Protein AF-A0CF52-F1 (afdb_monomer)

Structure (mmCIF, N/CA/C/O backbone):
data_AF-A0CF52-F1
#
_entry.id   AF-A0CF52-F1
#
loop_
_atom_site.group_PDB
_atom_site.id
_atom_site.type_symbol
_atom_site.label_atom_id
_atom_site.label_alt_id
_atom_site.label_comp_id
_atom_site.label_asym_id
_atom_site.label_entity_id
_atom_site.label_seq_id
_atom_site.pdbx_PDB_ins_code
_atom_site.Cartn_x
_atom_site.Cartn_y
_atom_site.Cartn_z
_atom_site.occupancy
_atom_site.B_iso_or_equiv
_atom_site.auth_seq_id
_atom_site.auth_comp_id
_atom_site.auth_asym_id
_atom_site.auth_atom_id
_atom_site.pdbx_PDB_model_num
ATOM 1 N N . MET A 1 1 ? 0.836 -1.010 16.576 1.00 75.50 1 MET A N 1
ATOM 2 C CA . MET A 1 1 ? -0.350 -0.475 15.876 1.00 75.50 1 MET A CA 1
ATOM 3 C C . MET A 1 1 ? -0.500 -1.066 14.477 1.00 75.50 1 MET A C 1
ATOM 5 O O . MET A 1 1 ? -1.478 -1.740 14.241 1.00 75.50 1 MET A O 1
ATOM 9 N N . TYR A 1 2 ? 0.470 -0.953 13.570 1.00 90.12 2 TYR A N 1
ATOM 10 C CA . TYR A 1 2 ? 0.321 -1.443 12.185 1.00 90.12 2 TYR A CA 1
ATOM 11 C C . TYR A 1 2 ? 0.623 -2.937 11.973 1.00 90.12 2 TYR A C 1
ATOM 13 O O . TYR A 1 2 ? 1.379 -3.311 11.074 1.00 90.12 2 TYR A O 1
ATOM 21 N N . GLN A 1 3 ? 0.077 -3.799 12.833 1.00 91.44 3 GLN A N 1
ATOM 22 C CA . GLN A 1 3 ? 0.384 -5.228 12.813 1.00 91.44 3 GLN A CA 1
ATOM 23 C C . GLN A 1 3 ? -0.269 -5.922 11.612 1.00 91.44 3 GLN A C 1
ATOM 25 O O . GLN A 1 3 ? -1.460 -5.752 11.354 1.00 91.44 3 GLN A O 1
ATOM 30 N N . ILE A 1 4 ? 0.520 -6.737 10.910 1.00 95.25 4 ILE A N 1
ATOM 31 C CA . ILE A 1 4 ? 0.041 -7.621 9.847 1.00 95.25 4 ILE A CA 1
ATOM 32 C C . ILE A 1 4 ? -0.298 -8.981 10.453 1.00 95.25 4 ILE A C 1
ATOM 34 O O . ILE A 1 4 ? 0.519 -9.582 11.155 1.00 95.25 4 ILE A O 1
ATOM 38 N N . THR A 1 5 ? -1.503 -9.466 10.183 1.00 94.38 5 THR A N 1
ATOM 39 C CA . THR A 1 5 ? -2.038 -10.725 10.705 1.00 94.38 5 THR A CA 1
ATOM 40 C C . THR A 1 5 ? -2.790 -11.483 9.607 1.00 94.38 5 THR A C 1
ATOM 42 O O . THR A 1 5 ? -3.230 -10.876 8.629 1.00 94.38 5 THR A O 1
ATOM 45 N N . PRO A 1 6 ? -2.956 -12.813 9.717 1.00 94.38 6 PRO A N 1
ATOM 46 C CA . PRO A 1 6 ? -3.867 -13.541 8.854 1.00 94.38 6 PRO A CA 1
ATOM 47 C C . PRO A 1 6 ? -5.307 -13.066 9.035 1.00 94.38 6 PRO A C 1
ATOM 49 O O . PRO A 1 6 ? -5.754 -12.841 10.163 1.00 94.38 6 PRO A O 1
ATOM 52 N N . ILE A 1 7 ? -6.046 -12.982 7.930 1.00 94.50 7 ILE A N 1
ATOM 53 C CA . ILE A 1 7 ? -7.478 -12.665 7.957 1.00 94.50 7 ILE A CA 1
ATOM 54 C C . ILE A 1 7 ? -8.200 -13.781 8.717 1.00 94.50 7 ILE A C 1
ATOM 56 O O . ILE A 1 7 ? -8.044 -14.959 8.389 1.00 94.50 7 ILE A O 1
ATOM 60 N N . SER A 1 8 ? -8.990 -13.419 9.729 1.00 93.44 8 SER A N 1
ATOM 61 C CA . SER A 1 8 ? -9.718 -14.397 10.539 1.00 93.44 8 SER A CA 1
ATOM 62 C C . SER A 1 8 ? -10.805 -15.118 9.731 1.00 93.44 8 SER A C 1
ATOM 64 O O . SER A 1 8 ? -11.433 -14.537 8.842 1.00 93.44 8 SER A O 1
ATOM 66 N N . ASP A 1 9 ? -11.081 -16.378 10.076 1.00 92.50 9 ASP A N 1
ATOM 67 C CA . ASP A 1 9 ? -12.149 -17.162 9.436 1.00 92.50 9 ASP A CA 1
ATOM 68 C C . ASP A 1 9 ? -13.530 -16.516 9.635 1.00 92.50 9 ASP A C 1
ATOM 70 O O . ASP A 1 9 ? -14.398 -16.590 8.765 1.00 92.50 9 ASP A O 1
ATOM 74 N N . THR A 1 10 ? -13.725 -15.801 10.747 1.00 93.44 10 THR A N 1
ATOM 75 C CA . THR A 1 10 ? -14.929 -15.002 11.008 1.00 93.44 10 THR A CA 1
ATOM 76 C C . THR A 1 10 ? -15.097 -13.878 9.982 1.00 93.44 10 THR A C 1
ATOM 78 O O . THR A 1 10 ? -16.190 -13.682 9.456 1.00 93.44 10 THR A O 1
ATOM 81 N N . ILE A 1 11 ? -14.019 -13.164 9.641 1.00 93.56 11 ILE A N 1
ATOM 82 C CA . ILE A 1 11 ? -14.054 -12.118 8.609 1.00 93.56 11 ILE A CA 1
ATOM 83 C C . ILE A 1 11 ? -14.284 -12.745 7.226 1.00 93.56 11 ILE A C 1
ATOM 85 O O . ILE A 1 11 ? -15.132 -12.268 6.472 1.00 93.56 11 ILE A O 1
ATOM 89 N N . LYS A 1 12 ? -13.589 -13.844 6.895 1.00 94.81 12 LYS A N 1
ATOM 90 C CA . LYS A 1 12 ? -13.755 -14.539 5.604 1.00 94.81 12 LYS A CA 1
ATOM 91 C C . LYS A 1 12 ? -15.158 -15.117 5.407 1.00 94.81 12 LYS A C 1
ATOM 93 O O . LYS A 1 12 ? -15.696 -15.041 4.307 1.00 94.81 12 LYS A O 1
ATOM 98 N N . SER A 1 13 ? -15.756 -15.681 6.456 1.00 94.12 13 SER A N 1
ATOM 99 C CA . SER A 1 13 ? -17.121 -16.224 6.404 1.00 94.12 13 SER A CA 1
ATOM 100 C C . SER A 1 13 ? -18.172 -15.129 6.227 1.00 94.12 13 SER A C 1
ATOM 102 O O . SER A 1 13 ? -19.140 -15.332 5.497 1.00 94.12 13 SER A O 1
ATOM 104 N N . ARG A 1 14 ? -17.959 -13.949 6.824 1.00 94.75 14 ARG A N 1
ATOM 105 C CA . ARG A 1 14 ? -18.834 -12.784 6.641 1.00 94.75 14 ARG A CA 1
ATOM 106 C C . ARG A 1 14 ? -18.690 -12.139 5.260 1.00 94.75 14 ARG A C 1
ATOM 108 O O . ARG A 1 14 ? -19.673 -11.637 4.721 1.00 94.75 14 ARG A O 1
ATOM 115 N N . TYR A 1 15 ? -17.489 -12.171 4.683 1.00 94.50 15 TYR A N 1
ATOM 116 C CA . TYR A 1 15 ? -17.175 -11.541 3.399 1.00 94.50 15 TYR A CA 1
ATOM 117 C C . TYR A 1 15 ? -16.541 -12.554 2.427 1.00 94.50 15 TYR A C 1
ATOM 119 O O . TYR A 1 15 ? -15.317 -12.575 2.263 1.00 94.50 15 TYR A O 1
ATOM 127 N N . PRO A 1 16 ? -17.353 -13.382 1.737 1.00 92.88 16 PRO A N 1
ATOM 128 C CA . PRO A 1 16 ? -16.866 -14.465 0.875 1.00 92.88 16 PRO A CA 1
ATOM 129 C C . PRO A 1 16 ? -15.925 -14.023 -0.254 1.00 92.88 16 PRO A C 1
ATOM 131 O O . PRO A 1 16 ? -15.104 -14.813 -0.719 1.00 92.88 16 PRO A O 1
ATOM 134 N N . GLN A 1 17 ? -16.001 -12.760 -0.686 1.00 92.69 17 GLN A N 1
ATOM 135 C CA . GLN A 1 17 ? -15.075 -12.172 -1.659 1.00 92.69 17 GLN A CA 1
ATOM 136 C C . GLN A 1 17 ? -13.617 -12.123 -1.170 1.00 92.69 17 GLN A C 1
ATOM 138 O O . GLN A 1 17 ? -12.712 -11.937 -1.975 1.00 92.69 17 GLN A O 1
ATOM 143 N N . LEU A 1 18 ? -13.378 -12.307 0.133 1.00 94.50 18 LEU A N 1
ATOM 144 C CA . LEU A 1 18 ? -12.048 -12.308 0.742 1.00 94.50 18 LEU A CA 1
ATOM 145 C C . LEU A 1 18 ? -11.410 -13.701 0.827 1.00 94.50 18 LEU A C 1
ATOM 147 O O . LEU A 1 18 ? -10.336 -13.844 1.410 1.00 94.50 18 LEU A O 1
ATOM 151 N N . LYS A 1 19 ? -12.057 -14.740 0.281 1.00 92.62 19 LYS A N 1
ATOM 152 C CA . LYS A 1 19 ? -11.589 -16.133 0.384 1.00 92.62 19 LYS A CA 1
ATOM 153 C C . LYS A 1 19 ? -10.140 -16.321 -0.095 1.00 92.62 19 LYS A C 1
ATOM 155 O O . LYS A 1 19 ? -9.387 -17.041 0.559 1.00 92.62 19 LYS A O 1
ATOM 160 N N . ASP A 1 20 ? -9.764 -15.612 -1.161 1.00 91.94 20 ASP A N 1
ATOM 161 C CA . ASP A 1 20 ? -8.467 -15.716 -1.844 1.00 91.94 20 ASP A CA 1
ATOM 162 C C . ASP A 1 20 ? -7.401 -14.787 -1.228 1.00 91.94 20 ASP A C 1
ATOM 164 O O . ASP A 1 20 ? -6.281 -14.704 -1.718 1.00 91.94 20 ASP A O 1
ATOM 168 N N . TYR A 1 21 ? -7.735 -14.070 -0.150 1.00 94.19 21 TYR A N 1
ATOM 169 C CA . TYR A 1 21 ? -6.806 -13.193 0.558 1.00 94.19 21 TYR A CA 1
ATOM 170 C C . TYR A 1 21 ? -6.332 -13.853 1.850 1.00 94.19 21 TYR A C 1
ATOM 172 O O . TYR A 1 21 ? -7.088 -14.548 2.534 1.00 94.19 21 TYR A O 1
ATOM 180 N N . TYR A 1 22 ? -5.075 -13.616 2.219 1.00 93.75 22 TYR A N 1
ATOM 181 C CA . TYR A 1 22 ? -4.451 -14.290 3.361 1.00 93.75 22 TYR A CA 1
ATOM 182 C C . TYR A 1 22 ? -4.149 -13.353 4.519 1.00 93.75 22 TYR A C 1
ATOM 184 O O . TYR A 1 22 ? -4.324 -13.753 5.668 1.00 93.75 22 TYR A O 1
ATOM 192 N N . LEU A 1 23 ? -3.736 -12.118 4.234 1.00 95.62 23 LEU A N 1
ATOM 193 C CA . LEU A 1 23 ? -3.234 -11.179 5.231 1.00 95.62 23 LEU A CA 1
ATOM 194 C C . LEU A 1 23 ? -4.063 -9.894 5.265 1.00 95.62 23 LEU A C 1
ATOM 196 O O . LEU A 1 23 ? -4.534 -9.400 4.240 1.00 95.62 23 LEU A O 1
ATOM 200 N N . CYS A 1 24 ? -4.186 -9.327 6.457 1.00 97.12 24 CYS A N 1
ATOM 201 C CA . CYS A 1 24 ? -4.661 -7.973 6.681 1.00 97.12 24 CYS A CA 1
ATOM 202 C C . CYS A 1 24 ? -3.685 -7.199 7.567 1.00 97.12 24 CYS A C 1
ATOM 204 O O . CYS A 1 24 ? -2.940 -7.787 8.348 1.00 97.12 24 CYS A O 1
ATOM 206 N N . GLN A 1 25 ? -3.706 -5.875 7.463 1.00 97.12 25 GLN A N 1
ATOM 207 C CA . GLN A 1 25 ? -3.003 -4.970 8.364 1.00 97.12 25 GLN A CA 1
ATOM 208 C C . GLN A 1 25 ? -4.020 -4.178 9.180 1.00 97.12 25 GLN A C 1
ATOM 210 O O . GLN A 1 25 ? -4.919 -3.573 8.601 1.00 97.12 25 GLN A O 1
ATOM 215 N N . PHE A 1 26 ? -3.873 -4.160 10.503 1.00 96.31 26 PHE A N 1
ATOM 216 C CA . PHE A 1 26 ? -4.661 -3.279 11.368 1.00 96.31 26 PHE A CA 1
ATOM 217 C C . PHE A 1 26 ? -4.203 -1.823 11.203 1.00 96.31 26 PHE A C 1
ATOM 219 O O . PHE A 1 26 ? -3.001 -1.548 11.229 1.00 96.31 26 PHE A O 1
ATOM 226 N N . LEU A 1 27 ? -5.152 -0.902 11.015 1.00 96.19 27 LEU A N 1
ATOM 227 C CA . LEU A 1 27 ? -4.907 0.512 10.714 1.00 96.19 27 LEU A CA 1
ATOM 228 C C . LEU A 1 27 ? -5.593 1.481 11.696 1.00 96.19 27 LEU A C 1
ATOM 230 O O . LEU A 1 27 ? -5.672 2.673 11.406 1.00 96.19 27 LEU A O 1
ATOM 234 N N . GLY A 1 28 ? -6.065 1.004 12.852 1.00 94.56 28 GLY A N 1
ATOM 235 C CA . GLY A 1 28 ? -6.714 1.833 13.878 1.00 94.56 28 GLY A CA 1
ATOM 236 C C . GLY A 1 28 ? -8.146 2.255 13.539 1.00 94.56 28 GLY A C 1
ATOM 237 O O . GLY A 1 28 ? -8.777 1.693 12.650 1.00 94.56 28 GLY A O 1
ATOM 238 N N . GLU A 1 29 ? -8.657 3.251 14.261 1.00 94.62 29 GLU A N 1
ATOM 239 C CA . GLU A 1 29 ? -10.071 3.674 14.215 1.00 94.62 29 GLU A CA 1
ATOM 240 C C . GLU A 1 29 ? -10.334 4.851 13.255 1.00 94.62 29 GLU A C 1
ATOM 242 O O . GLU A 1 29 ? -11.464 5.107 12.840 1.00 94.62 29 GLU A O 1
ATOM 247 N N . ASN A 1 30 ? -9.295 5.593 12.858 1.00 95.12 30 ASN A N 1
ATOM 248 C CA . ASN A 1 30 ? -9.452 6.749 11.976 1.00 95.12 30 ASN A CA 1
ATOM 249 C C . ASN A 1 30 ? -9.528 6.319 10.501 1.00 95.12 30 ASN A C 1
ATOM 251 O O . ASN A 1 30 ? -8.543 5.858 9.920 1.00 95.12 30 ASN A O 1
ATOM 255 N N . GLN A 1 31 ? -10.684 6.542 9.867 1.00 94.81 31 GLN A N 1
ATOM 256 C CA . GLN A 1 31 ? -10.924 6.183 8.466 1.00 94.81 31 GLN A CA 1
ATOM 257 C C . GLN A 1 31 ? -9.939 6.842 7.490 1.00 94.81 31 GLN A C 1
ATOM 259 O O . GLN A 1 31 ? -9.476 6.195 6.552 1.00 94.81 31 GLN A O 1
ATOM 264 N N . GLN A 1 32 ? -9.649 8.133 7.663 1.00 95.31 32 GLN A N 1
ATOM 265 C CA . GLN A 1 32 ? -8.793 8.877 6.738 1.00 95.31 32 GLN A CA 1
ATOM 266 C C . GLN A 1 32 ? -7.363 8.354 6.797 1.00 95.31 32 GLN A C 1
ATOM 268 O O . GLN A 1 32 ? -6.780 8.058 5.752 1.00 95.31 32 GLN A O 1
ATOM 273 N N . SER A 1 33 ? -6.854 8.152 8.011 1.00 95.94 33 SER A N 1
ATOM 274 C CA . SER A 1 33 ? -5.545 7.553 8.262 1.00 95.94 33 SER A CA 1
ATOM 275 C C . SER A 1 33 ? -5.467 6.123 7.743 1.00 95.94 33 SER A C 1
ATOM 277 O O . SER A 1 33 ? -4.497 5.760 7.082 1.00 95.94 33 SER A O 1
ATOM 279 N N . ALA A 1 34 ? -6.520 5.325 7.933 1.00 96.50 34 ALA A N 1
ATOM 280 C CA . ALA A 1 34 ? -6.584 3.984 7.371 1.00 96.50 34 ALA A CA 1
ATOM 281 C C . ALA A 1 34 ? -6.532 3.996 5.835 1.00 96.50 34 ALA A C 1
ATOM 283 O O . ALA A 1 34 ? -5.815 3.198 5.232 1.00 96.50 34 ALA A O 1
ATOM 284 N N . ILE A 1 35 ? -7.227 4.925 5.176 1.00 96.38 35 ILE A N 1
ATOM 285 C CA . ILE A 1 35 ? -7.182 5.050 3.714 1.00 96.38 35 ILE A CA 1
ATOM 286 C C . ILE A 1 35 ? -5.772 5.399 3.238 1.00 96.38 35 ILE A C 1
ATOM 288 O O . ILE A 1 35 ? -5.245 4.719 2.357 1.00 96.38 35 ILE A O 1
ATOM 292 N N . ILE A 1 36 ? -5.137 6.422 3.813 1.00 97.38 36 ILE A N 1
ATOM 293 C CA . ILE A 1 36 ? -3.798 6.830 3.372 1.00 97.38 36 ILE A CA 1
ATOM 294 C C . ILE A 1 36 ? -2.737 5.771 3.702 1.00 97.38 36 ILE A C 1
ATOM 296 O O . ILE A 1 36 ? -1.905 5.478 2.847 1.00 97.38 36 ILE A O 1
ATOM 300 N N . CYS A 1 37 ? -2.806 5.112 4.863 1.00 97.94 37 CYS A N 1
ATOM 301 C CA . CYS A 1 37 ? -1.925 3.990 5.192 1.00 97.94 37 CYS A CA 1
ATOM 302 C C . CYS A 1 37 ? -2.114 2.820 4.220 1.00 97.94 37 CYS A C 1
ATOM 304 O O . CYS A 1 37 ? -1.127 2.262 3.744 1.00 97.94 37 CYS A O 1
ATOM 306 N N . SER A 1 38 ? -3.358 2.491 3.855 1.00 97.69 38 SER A N 1
ATOM 307 C CA . SER A 1 38 ? -3.652 1.462 2.845 1.00 97.69 38 SER A CA 1
ATOM 308 C C . SER A 1 38 ? -3.050 1.817 1.486 1.00 97.69 38 SER A C 1
ATOM 310 O O . SER A 1 38 ? -2.444 0.969 0.832 1.00 97.69 38 SER A O 1
ATOM 312 N N . ILE A 1 39 ? -3.185 3.082 1.066 1.00 97.56 39 ILE A N 1
ATOM 313 C CA . ILE A 1 39 ? -2.590 3.599 -0.170 1.00 97.56 39 ILE A CA 1
ATOM 314 C C . ILE A 1 39 ? -1.069 3.463 -0.111 1.00 97.56 39 ILE A C 1
ATOM 316 O O . ILE A 1 39 ? -0.489 2.862 -1.008 1.00 97.56 39 ILE A O 1
ATOM 320 N N . LEU A 1 40 ? -0.415 3.961 0.939 1.00 97.62 40 LEU A N 1
ATOM 321 C CA . LEU A 1 40 ? 1.043 3.905 1.061 1.00 97.62 40 LEU A CA 1
ATOM 322 C C . LEU A 1 40 ? 1.555 2.463 1.099 1.00 97.62 40 LEU A C 1
ATOM 324 O O . LEU A 1 40 ? 2.494 2.143 0.371 1.00 97.62 40 LEU A O 1
ATOM 328 N N . HIS A 1 41 ? 0.897 1.571 1.846 1.00 97.38 41 HIS A N 1
ATOM 329 C CA . HIS A 1 41 ? 1.212 0.144 1.826 1.00 97.38 41 HIS A CA 1
ATOM 330 C C . HIS A 1 41 ? 1.112 -0.415 0.407 1.00 97.38 41 HIS A C 1
ATOM 332 O O . HIS A 1 41 ? 2.049 -1.050 -0.073 1.00 97.38 41 HIS A O 1
ATOM 338 N N . TYR A 1 42 ? -0.004 -0.164 -0.282 1.00 96.44 42 TYR A N 1
ATOM 339 C CA . TYR A 1 42 ? -0.226 -0.640 -1.642 1.00 96.44 42 TYR A CA 1
ATOM 340 C C . TYR A 1 42 ? 0.843 -0.126 -2.613 1.00 96.44 42 TYR A C 1
ATOM 342 O O . TYR A 1 42 ? 1.417 -0.909 -3.371 1.00 96.44 42 TYR A O 1
ATOM 350 N N . LEU A 1 43 ? 1.144 1.174 -2.575 1.00 95.38 43 LEU A N 1
ATOM 351 C CA . LEU A 1 43 ? 2.129 1.802 -3.452 1.00 95.38 43 LEU A CA 1
ATOM 352 C C . LEU A 1 43 ? 3.545 1.274 -3.195 1.00 95.38 43 LEU A C 1
ATOM 354 O O . LEU A 1 43 ? 4.279 1.049 -4.160 1.00 95.38 43 LEU A O 1
ATOM 358 N N . LEU A 1 44 ? 3.913 1.044 -1.929 1.00 94.88 44 LEU A N 1
ATOM 359 C CA . LEU A 1 44 ? 5.182 0.417 -1.561 1.00 94.88 44 LEU A CA 1
ATOM 360 C C . LEU A 1 44 ? 5.227 -1.024 -2.076 1.00 94.88 44 LEU A C 1
ATOM 362 O O . LEU A 1 44 ? 6.110 -1.345 -2.865 1.00 94.88 44 LEU A O 1
ATOM 366 N N . ASN A 1 45 ? 4.222 -1.841 -1.748 1.00 91.94 45 ASN A N 1
ATOM 367 C CA . ASN A 1 45 ? 4.116 -3.241 -2.171 1.00 91.94 45 ASN A CA 1
ATOM 368 C C . ASN A 1 45 ? 4.196 -3.409 -3.698 1.00 91.94 45 ASN A C 1
ATOM 370 O O . ASN A 1 45 ? 4.841 -4.323 -4.203 1.00 91.94 45 ASN A O 1
ATOM 374 N N . ARG A 1 46 ? 3.585 -2.491 -4.457 1.00 90.06 46 ARG A N 1
ATOM 375 C CA . ARG A 1 46 ? 3.591 -2.499 -5.930 1.00 90.06 46 ARG A CA 1
ATOM 376 C C . ARG A 1 46 ? 4.740 -1.716 -6.565 1.00 90.06 46 ARG A C 1
ATOM 378 O O . ARG A 1 46 ? 4.830 -1.685 -7.790 1.00 90.06 46 ARG A O 1
ATOM 385 N N . ARG A 1 47 ? 5.600 -1.075 -5.767 1.00 89.56 47 ARG A N 1
ATOM 386 C CA . ARG A 1 47 ? 6.706 -0.205 -6.214 1.00 89.56 47 ARG A CA 1
ATOM 387 C C . ARG A 1 47 ? 6.279 0.841 -7.245 1.00 89.56 47 ARG A C 1
ATOM 389 O O . ARG A 1 47 ? 6.985 1.098 -8.221 1.00 89.56 47 ARG A O 1
ATOM 396 N N . LEU A 1 48 ? 5.122 1.464 -7.035 1.00 89.88 48 LEU A N 1
ATOM 397 C CA . LEU A 1 48 ? 4.587 2.487 -7.935 1.00 89.88 48 LEU A CA 1
ATOM 398 C C . LEU A 1 48 ? 5.329 3.814 -7.724 1.00 89.88 48 LEU A C 1
ATOM 400 O O . LEU A 1 48 ? 4.790 4.763 -7.157 1.00 89.88 48 LEU A O 1
ATOM 404 N N . SER A 1 49 ? 6.584 3.866 -8.180 1.00 88.56 49 SER A N 1
ATOM 405 C CA . SER A 1 49 ? 7.543 4.952 -7.930 1.00 88.56 49 SER A CA 1
ATOM 406 C C . SER A 1 49 ? 6.987 6.330 -8.272 1.00 88.56 49 SER A C 1
ATOM 408 O O . SER A 1 49 ? 7.115 7.256 -7.481 1.00 88.56 49 SER A O 1
ATOM 410 N N . ARG A 1 50 ? 6.283 6.460 -9.403 1.00 92.50 50 ARG A N 1
ATOM 411 C CA . ARG A 1 50 ? 5.644 7.721 -9.803 1.00 92.50 50 ARG A CA 1
ATOM 412 C C . ARG A 1 50 ? 4.595 8.198 -8.797 1.00 92.50 50 ARG A C 1
ATOM 414 O O . ARG A 1 50 ? 4.515 9.392 -8.536 1.00 92.50 50 ARG A O 1
ATOM 421 N N . SER A 1 51 ? 3.787 7.286 -8.264 1.00 95.06 51 SER A N 1
ATOM 422 C CA . SER A 1 51 ? 2.748 7.625 -7.290 1.00 95.06 51 SER A CA 1
ATOM 423 C C . SER A 1 51 ? 3.347 7.910 -5.915 1.00 95.06 51 SER A C 1
ATOM 425 O O . SER A 1 51 ? 2.912 8.843 -5.249 1.00 95.06 51 SER A O 1
ATOM 427 N N . LEU A 1 52 ? 4.380 7.160 -5.517 1.00 95.38 52 LEU A N 1
ATOM 428 C CA . LEU A 1 52 ? 5.156 7.416 -4.297 1.00 95.38 52 LEU A CA 1
ATOM 429 C C . LEU A 1 52 ? 5.834 8.790 -4.331 1.00 95.38 52 LEU A C 1
ATOM 431 O O . LEU A 1 52 ? 5.876 9.475 -3.310 1.00 95.38 52 LEU A O 1
ATOM 435 N N . GLU A 1 53 ? 6.287 9.233 -5.506 1.00 95.69 53 GLU A N 1
ATOM 436 C CA . GLU A 1 53 ? 6.904 10.550 -5.676 1.00 95.69 53 GLU A CA 1
ATOM 437 C C . GLU A 1 53 ? 5.967 11.687 -5.279 1.00 95.69 53 GLU A C 1
ATOM 439 O O . GLU A 1 53 ? 6.410 12.673 -4.695 1.00 95.69 53 GLU A O 1
ATOM 444 N N . TYR A 1 54 ? 4.661 11.539 -5.530 1.00 96.44 54 TYR A N 1
ATOM 445 C CA . TYR A 1 54 ? 3.694 12.562 -5.146 1.00 96.44 54 TYR A CA 1
ATOM 446 C C . TYR A 1 54 ? 3.650 12.785 -3.636 1.00 96.44 54 TYR A C 1
ATOM 448 O O . TYR A 1 54 ? 3.395 13.916 -3.217 1.00 96.44 54 TYR A O 1
ATOM 456 N N . PHE A 1 55 ? 3.907 11.733 -2.851 1.00 96.19 55 PHE A N 1
ATOM 457 C CA . PHE A 1 55 ? 3.952 11.789 -1.394 1.00 96.19 55 PHE A CA 1
ATOM 458 C C . PHE A 1 55 ? 5.313 12.239 -0.870 1.00 96.19 55 PHE A C 1
ATOM 460 O O . PHE A 1 55 ? 5.369 12.975 0.110 1.00 96.19 55 PHE A O 1
ATOM 467 N N . ARG A 1 56 ? 6.404 11.828 -1.517 1.00 94.31 56 ARG A N 1
ATOM 468 C CA . ARG A 1 56 ? 7.761 12.190 -1.102 1.00 94.31 56 ARG A CA 1
ATOM 469 C C . ARG A 1 56 ? 8.103 13.649 -1.395 1.00 94.31 56 ARG A C 1
ATOM 471 O O . ARG A 1 56 ? 8.722 14.331 -0.584 1.00 94.31 56 ARG A O 1
ATOM 478 N N . SER A 1 57 ? 7.740 14.108 -2.584 1.00 92.56 57 SER A N 1
ATOM 479 C CA . SER A 1 57 ? 8.137 15.408 -3.119 1.00 92.56 57 SER A CA 1
ATOM 480 C C . SER A 1 57 ? 6.910 16.089 -3.718 1.00 92.56 57 SER A C 1
ATOM 482 O O . SER A 1 57 ? 6.761 16.166 -4.943 1.00 92.56 57 SER A O 1
ATOM 484 N N . PRO A 1 58 ? 5.974 16.546 -2.865 1.00 89.75 58 PRO A N 1
ATOM 485 C CA . PRO A 1 58 ? 4.749 17.168 -3.335 1.00 89.75 58 PRO A CA 1
ATOM 486 C C . PRO A 1 58 ? 5.055 18.457 -4.109 1.00 89.75 58 PRO A C 1
ATOM 488 O O . PRO A 1 58 ? 6.000 19.179 -3.800 1.00 89.75 58 PRO A O 1
ATOM 491 N N . LYS A 1 59 ? 4.214 18.792 -5.101 1.00 88.94 59 LYS A N 1
ATOM 492 C CA . LYS A 1 59 ? 4.357 20.035 -5.895 1.00 88.94 59 LYS A CA 1
ATOM 493 C C . LYS A 1 59 ? 4.441 21.299 -5.039 1.00 88.94 59 LYS A C 1
ATOM 495 O O . LYS A 1 59 ? 5.094 22.265 -5.419 1.00 88.94 59 LYS A O 1
ATOM 500 N N . ILE A 1 60 ? 3.705 21.299 -3.935 1.00 93.19 60 ILE A N 1
ATOM 501 C CA . ILE A 1 60 ? 3.755 22.320 -2.898 1.00 93.19 60 ILE A CA 1
ATOM 502 C C . ILE A 1 60 ? 4.230 21.594 -1.648 1.00 93.19 60 ILE A C 1
ATOM 504 O O . ILE A 1 60 ? 3.605 20.606 -1.254 1.00 93.19 60 ILE A O 1
ATOM 508 N N . ASN A 1 61 ? 5.322 22.079 -1.054 1.00 94.94 61 ASN A N 1
ATOM 509 C CA . ASN A 1 61 ? 5.862 21.524 0.183 1.00 94.94 61 ASN A CA 1
ATOM 510 C C . ASN A 1 61 ? 4.761 21.418 1.240 1.00 94.94 61 ASN A C 1
ATOM 512 O O . ASN A 1 61 ? 3.936 22.328 1.379 1.00 94.94 61 ASN A O 1
ATOM 516 N N . TYR A 1 62 ? 4.770 20.317 1.989 1.00 95.38 62 TYR A N 1
ATOM 517 C CA . TYR A 1 62 ? 3.866 20.154 3.118 1.00 95.38 62 TYR A CA 1
ATOM 518 C C . TYR A 1 62 ? 4.040 21.309 4.098 1.00 95.38 62 TYR A C 1
ATOM 520 O O . TYR A 1 62 ? 5.160 21.750 4.363 1.00 95.38 62 TYR A O 1
ATOM 528 N N . LYS A 1 63 ? 2.923 21.834 4.597 1.00 94.12 63 LYS A N 1
ATOM 529 C CA . LYS A 1 63 ? 2.920 22.978 5.511 1.00 94.12 63 LYS A CA 1
ATOM 530 C C . LYS A 1 63 ? 3.193 22.525 6.934 1.00 94.12 63 LYS A C 1
ATOM 532 O O . LYS A 1 63 ? 3.806 23.262 7.700 1.00 94.12 63 LYS A O 1
ATOM 537 N N . GLN A 1 64 ? 2.707 21.339 7.279 1.00 95.81 64 GLN A N 1
ATOM 538 C CA . GLN A 1 64 ? 2.792 20.790 8.620 1.00 95.81 64 GLN A CA 1
ATOM 539 C C . GLN A 1 64 ? 4.050 19.934 8.766 1.00 95.81 64 GLN A C 1
ATOM 541 O O . GLN A 1 64 ? 4.335 19.084 7.921 1.00 95.81 64 GLN A O 1
ATOM 546 N N . LEU A 1 65 ? 4.789 20.145 9.861 1.00 96.12 65 LEU A N 1
ATOM 547 C CA . LEU A 1 65 ? 6.037 19.429 10.151 1.00 96.12 65 LEU A CA 1
ATOM 548 C C . LEU A 1 65 ? 5.819 17.910 10.190 1.00 96.12 65 LEU A C 1
ATOM 550 O O . LEU A 1 65 ? 6.587 17.166 9.594 1.00 96.12 65 LEU A O 1
ATOM 554 N N . HIS A 1 66 ? 4.714 17.457 10.786 1.00 95.94 66 HIS A N 1
ATOM 555 C CA . HIS A 1 66 ? 4.375 16.035 10.860 1.00 95.94 66 HIS A CA 1
ATOM 556 C C . HIS A 1 66 ? 4.236 15.374 9.479 1.00 95.94 66 HIS A C 1
ATOM 558 O O . HIS A 1 66 ? 4.713 14.262 9.268 1.00 95.94 66 HIS A O 1
ATOM 564 N N . ALA A 1 67 ? 3.646 16.072 8.503 1.00 96.44 67 ALA A N 1
ATOM 565 C CA . ALA A 1 67 ? 3.554 15.573 7.133 1.00 96.44 67 ALA A CA 1
ATOM 566 C C . ALA A 1 67 ? 4.935 15.494 6.457 1.00 96.44 67 ALA A C 1
ATOM 568 O O . ALA A 1 67 ? 5.205 14.543 5.724 1.00 96.44 67 ALA A O 1
ATOM 569 N N . GLN A 1 68 ? 5.825 16.457 6.727 1.00 96.62 68 GLN A N 1
ATOM 570 C CA . GLN A 1 68 ? 7.211 16.423 6.243 1.00 96.62 68 GLN A CA 1
ATOM 571 C C . GLN A 1 68 ? 7.987 15.243 6.841 1.00 96.62 68 GLN A C 1
ATOM 573 O O . GLN A 1 68 ? 8.668 14.534 6.105 1.00 96.62 68 GLN A O 1
ATOM 578 N N . GLU A 1 69 ? 7.838 14.991 8.142 1.00 97.69 69 GLU A N 1
ATOM 579 C CA . GLU A 1 69 ? 8.505 13.884 8.834 1.00 97.69 69 GLU A CA 1
ATOM 580 C C . GLU A 1 69 ? 8.018 12.519 8.324 1.00 97.69 69 GLU A C 1
ATOM 582 O O . GLU A 1 69 ? 8.835 11.661 7.995 1.00 97.69 69 GLU A O 1
ATOM 587 N N . ILE A 1 70 ? 6.708 12.327 8.126 1.00 97.06 70 ILE A N 1
ATOM 588 C CA . ILE A 1 70 ? 6.193 11.072 7.547 1.00 97.06 70 ILE A CA 1
ATOM 589 C C . ILE A 1 70 ? 6.667 10.893 6.094 1.00 97.06 70 ILE A C 1
ATOM 591 O O . ILE A 1 70 ? 7.016 9.783 5.684 1.00 97.06 70 ILE A O 1
ATOM 595 N N . ALA A 1 71 ? 6.731 11.969 5.306 1.00 96.56 71 ALA A N 1
ATOM 596 C CA . ALA A 1 71 ? 7.281 11.916 3.952 1.00 96.56 71 ALA A CA 1
ATOM 597 C C . ALA A 1 71 ? 8.780 11.576 3.940 1.00 96.56 71 ALA A C 1
ATOM 599 O O . ALA A 1 71 ? 9.243 10.847 3.058 1.00 96.56 71 ALA A O 1
ATOM 600 N N . GLN A 1 72 ? 9.529 12.039 4.942 1.00 96.94 72 GLN A N 1
ATOM 601 C CA . GLN A 1 72 ? 10.918 11.648 5.149 1.00 96.94 72 GLN A CA 1
ATOM 602 C C . GLN A 1 72 ? 11.032 10.165 5.532 1.00 96.94 72 GLN A C 1
ATOM 604 O O . GLN A 1 72 ? 11.862 9.464 4.954 1.00 96.94 72 GLN A O 1
ATOM 609 N N . PHE A 1 73 ? 10.165 9.641 6.408 1.00 97.62 73 PHE A N 1
ATOM 610 C CA . PHE A 1 73 ? 10.140 8.203 6.707 1.00 97.62 73 PHE A CA 1
ATOM 611 C C . PHE A 1 73 ? 9.893 7.376 5.451 1.00 97.62 73 PHE A C 1
ATOM 613 O O . PHE A 1 73 ? 10.549 6.352 5.256 1.00 97.62 73 PHE A O 1
ATOM 620 N N . LEU A 1 74 ? 8.977 7.824 4.586 1.00 96.69 74 LEU A N 1
ATOM 621 C CA . LEU A 1 74 ? 8.718 7.182 3.302 1.00 96.69 74 LEU A CA 1
ATOM 622 C C . LEU A 1 74 ? 9.977 7.179 2.430 1.00 96.69 74 LEU A C 1
ATOM 624 O O . LEU A 1 74 ? 10.328 6.136 1.882 1.00 96.69 74 LEU A O 1
ATOM 628 N N . GLN A 1 75 ? 10.679 8.312 2.341 1.00 95.69 75 GLN A N 1
ATOM 629 C CA . GLN A 1 75 ? 11.913 8.417 1.567 1.00 95.69 75 GLN A CA 1
ATOM 630 C C . GLN A 1 75 ? 13.003 7.472 2.076 1.00 95.69 75 GLN A C 1
ATOM 632 O O . GLN A 1 75 ? 13.561 6.705 1.296 1.00 95.69 75 GLN A O 1
ATOM 637 N N . GLU A 1 76 ? 13.276 7.490 3.377 1.00 96.38 76 GLU A N 1
ATOM 638 C CA . GLU A 1 76 ? 14.280 6.618 3.989 1.00 96.38 76 GLU A CA 1
ATOM 639 C C . GLU A 1 76 ? 13.917 5.140 3.808 1.00 96.38 76 GLU A C 1
ATOM 641 O O . GLU A 1 76 ? 14.773 4.311 3.513 1.00 96.38 76 GLU A O 1
ATOM 646 N N . SER A 1 77 ? 12.630 4.801 3.927 1.00 96.31 77 SER A N 1
ATOM 647 C CA . SER A 1 77 ? 12.162 3.420 3.790 1.00 96.31 77 SER A CA 1
ATOM 648 C C . SER A 1 77 ? 12.387 2.872 2.381 1.00 96.31 77 SER A C 1
ATOM 650 O O . SER A 1 77 ? 12.716 1.697 2.237 1.00 96.31 77 SER A O 1
ATOM 652 N N . LEU A 1 78 ? 12.260 3.700 1.336 1.00 93.44 78 LEU A N 1
ATOM 653 C CA . LEU A 1 78 ? 12.483 3.290 -0.059 1.00 93.44 78 LEU A CA 1
ATOM 654 C C . LEU A 1 78 ? 13.929 2.861 -0.353 1.00 93.44 78 LEU A C 1
ATOM 656 O O . LEU A 1 78 ? 14.173 2.177 -1.353 1.00 93.44 78 LEU A O 1
ATOM 660 N N . GLU A 1 79 ? 14.874 3.255 0.497 1.00 92.69 79 GLU A N 1
ATOM 661 C CA . GLU A 1 79 ? 16.284 2.872 0.401 1.00 92.69 79 GLU A CA 1
ATOM 662 C C . GLU A 1 79 ? 16.590 1.559 1.138 1.00 92.69 79 GLU A C 1
ATOM 664 O O . GLU A 1 79 ? 17.616 0.929 0.876 1.00 92.69 79 GLU A O 1
ATOM 669 N N . MET A 1 80 ? 15.674 1.102 1.997 1.00 94.50 80 MET A N 1
ATOM 670 C CA . MET A 1 80 ? 15.810 -0.124 2.779 1.00 94.50 80 MET A CA 1
ATOM 671 C C . MET A 1 80 ? 15.406 -1.370 1.982 1.00 94.50 80 MET A C 1
ATOM 673 O O . MET A 1 80 ? 14.666 -1.310 0.998 1.00 94.50 80 MET A O 1
ATOM 677 N N . GLU A 1 81 ? 15.863 -2.539 2.440 1.00 90.38 81 GLU A N 1
ATOM 678 C CA . GLU A 1 81 ? 15.514 -3.819 1.809 1.00 90.38 81 GLU A CA 1
ATOM 679 C C . GLU A 1 81 ? 14.019 -4.136 1.918 1.00 90.38 81 GLU A C 1
ATOM 681 O O . GLU A 1 81 ? 13.419 -4.599 0.948 1.00 90.38 81 GLU A O 1
ATOM 686 N N . ASN A 1 82 ? 13.418 -3.833 3.074 1.00 94.38 82 ASN A N 1
ATOM 687 C CA . ASN A 1 82 ? 11.988 -3.972 3.333 1.00 94.38 82 ASN A CA 1
ATOM 688 C C . ASN A 1 82 ? 11.358 -2.608 3.685 1.00 94.38 82 ASN A C 1
ATOM 690 O O . ASN A 1 82 ? 11.236 -2.271 4.867 1.00 94.38 82 ASN A O 1
ATOM 694 N N . PRO A 1 83 ? 10.944 -1.806 2.688 1.00 94.38 83 PRO A N 1
ATOM 695 C CA . PRO A 1 83 ? 10.356 -0.495 2.944 1.00 94.38 83 PRO A CA 1
ATOM 696 C C . PRO A 1 83 ? 9.051 -0.561 3.711 1.00 94.38 83 PRO A C 1
ATOM 698 O O . PRO A 1 83 ? 8.754 0.370 4.442 1.00 94.38 83 PRO A O 1
ATOM 701 N N . ILE A 1 84 ? 8.239 -1.603 3.509 1.00 96.00 84 ILE A N 1
ATOM 702 C CA . ILE A 1 84 ? 6.920 -1.683 4.146 1.00 96.00 84 ILE A CA 1
ATOM 703 C C . ILE A 1 84 ? 7.115 -1.822 5.648 1.00 96.00 84 ILE A C 1
ATOM 705 O O . ILE A 1 84 ? 6.575 -1.027 6.413 1.00 96.00 84 ILE A O 1
ATOM 709 N N . GLN A 1 85 ? 7.936 -2.788 6.060 1.00 95.88 85 GLN A N 1
ATOM 710 C CA . GLN A 1 85 ? 8.264 -2.975 7.465 1.00 95.88 85 GLN A CA 1
ATOM 711 C C . GLN A 1 85 ? 8.912 -1.718 8.054 1.00 95.88 85 GLN A C 1
ATOM 713 O O . GLN A 1 85 ? 8.423 -1.210 9.058 1.00 95.88 85 GLN A O 1
ATOM 718 N N . ASN A 1 86 ? 9.943 -1.168 7.399 1.00 97.06 86 ASN A N 1
ATOM 719 C CA . ASN A 1 86 ? 10.649 0.003 7.921 1.00 97.06 86 ASN A CA 1
ATOM 720 C C . ASN A 1 86 ? 9.731 1.226 8.067 1.00 97.06 86 ASN A C 1
ATOM 722 O O . ASN A 1 86 ? 9.759 1.898 9.099 1.00 97.06 86 ASN A O 1
ATOM 726 N N . PHE A 1 87 ? 8.888 1.480 7.063 1.00 97.69 87 PHE A N 1
ATOM 727 C CA . PHE A 1 87 ? 7.953 2.597 7.069 1.00 97.69 87 PHE A CA 1
ATOM 728 C C . PHE A 1 87 ? 6.953 2.467 8.214 1.00 97.69 87 PHE A C 1
ATOM 730 O O . PHE A 1 87 ? 6.799 3.397 9.003 1.00 97.69 87 PHE A O 1
ATOM 737 N N . PHE A 1 88 ? 6.301 1.309 8.343 1.00 97.25 88 PHE A N 1
ATOM 738 C CA . PHE A 1 88 ? 5.270 1.114 9.361 1.00 97.25 88 PHE A CA 1
ATOM 739 C C . PHE A 1 88 ? 5.831 0.953 10.780 1.00 97.25 88 PHE A C 1
ATOM 741 O O . PHE A 1 88 ? 5.136 1.309 11.729 1.00 97.25 88 PHE A O 1
ATOM 748 N N . GLU A 1 89 ? 7.073 0.497 10.958 1.00 96.06 89 GLU A N 1
ATOM 749 C CA . GLU A 1 89 ? 7.758 0.514 12.260 1.00 96.06 89 GLU A CA 1
ATOM 750 C C . GLU A 1 89 ? 8.027 1.952 12.722 1.00 96.06 89 GLU A C 1
ATOM 752 O O . GLU A 1 89 ? 7.626 2.331 13.831 1.00 96.06 89 GLU A O 1
ATOM 757 N N . LYS A 1 90 ? 8.609 2.786 11.848 1.00 97.31 90 LYS A N 1
ATOM 758 C CA . LYS A 1 90 ? 8.822 4.217 12.120 1.00 97.31 90 LYS A CA 1
ATOM 759 C C . LYS A 1 90 ? 7.500 4.931 12.381 1.00 97.31 90 LYS A C 1
ATOM 761 O O . LYS A 1 90 ? 7.353 5.592 13.409 1.00 97.31 90 LYS A O 1
ATOM 766 N N . LEU A 1 91 ? 6.512 4.721 11.509 1.00 97.00 91 LEU A N 1
ATOM 767 C CA . LEU A 1 91 ? 5.189 5.323 11.647 1.00 97.00 91 LEU A CA 1
ATOM 768 C C . LEU A 1 91 ? 4.495 4.877 12.937 1.00 97.00 91 LEU A C 1
ATOM 770 O O . LEU A 1 91 ? 3.895 5.706 13.603 1.00 97.00 91 LEU A O 1
ATOM 774 N N . SER A 1 92 ? 4.610 3.607 13.342 1.00 95.56 92 SER A N 1
ATOM 775 C CA . SER A 1 92 ? 3.997 3.120 14.589 1.00 95.56 92 SER A CA 1
ATOM 776 C C . SER A 1 92 ? 4.583 3.752 15.849 1.00 95.56 92 SER A C 1
ATOM 778 O O . SER A 1 92 ? 3.878 3.899 16.843 1.00 95.56 92 SER A O 1
ATOM 780 N N . THR A 1 93 ? 5.867 4.113 15.808 1.00 95.88 93 THR A N 1
ATOM 781 C CA . THR A 1 93 ? 6.550 4.769 16.927 1.00 95.88 93 THR A CA 1
ATOM 782 C C . THR A 1 93 ? 6.156 6.241 17.000 1.00 95.88 93 THR A C 1
ATOM 784 O O . THR A 1 93 ? 5.996 6.791 18.087 1.00 95.88 93 THR A O 1
ATOM 787 N N . TYR A 1 94 ? 5.987 6.858 15.832 1.00 96.69 94 TYR A N 1
ATOM 788 C CA . TYR A 1 94 ? 5.742 8.282 15.674 1.00 96.69 94 TYR A CA 1
ATOM 789 C C . TYR A 1 94 ? 4.264 8.685 15.805 1.00 96.69 94 TYR A C 1
ATOM 791 O O . TYR A 1 94 ? 3.948 9.675 16.458 1.00 96.69 94 TYR A O 1
ATOM 799 N N . ASP A 1 95 ? 3.353 7.917 15.208 1.00 94.69 95 ASP A N 1
ATOM 800 C CA . ASP A 1 95 ? 1.921 8.212 15.119 1.00 94.69 95 ASP A CA 1
ATOM 801 C C . ASP A 1 95 ? 1.091 7.116 15.799 1.00 94.69 95 ASP A C 1
ATOM 803 O O . ASP A 1 95 ? 0.399 6.330 15.155 1.00 94.69 95 ASP A O 1
ATOM 807 N N . GLN A 1 96 ? 1.179 7.053 17.129 1.00 89.50 96 GLN A N 1
ATOM 808 C CA . GLN A 1 96 ? 0.542 6.005 17.942 1.00 89.50 96 GLN A CA 1
ATOM 809 C C . GLN A 1 96 ? -0.994 6.027 17.922 1.00 89.50 96 GLN A C 1
ATOM 811 O O . GLN A 1 96 ? -1.606 5.043 18.323 1.00 89.50 96 GLN A O 1
ATOM 816 N N . ASN A 1 97 ? -1.607 7.132 17.482 1.00 88.31 97 ASN A N 1
ATOM 817 C CA . ASN A 1 97 ? -3.062 7.332 17.461 1.00 88.31 97 ASN A CA 1
ATOM 818 C C . ASN A 1 97 ? -3.605 7.599 16.049 1.00 88.31 97 ASN A C 1
ATOM 820 O O . ASN A 1 97 ? -4.767 7.972 15.900 1.00 88.31 97 ASN A O 1
ATOM 824 N N . ASN A 1 98 ? -2.781 7.436 15.010 1.00 89.31 98 ASN A N 1
ATOM 825 C CA . ASN A 1 98 ? -3.150 7.692 13.616 1.00 89.31 98 ASN A CA 1
ATOM 826 C C . ASN A 1 98 ? -3.690 9.110 13.366 1.00 89.31 98 ASN A C 1
ATOM 828 O O . ASN A 1 98 ? -4.569 9.295 12.527 1.00 89.31 98 ASN A O 1
ATOM 832 N N . LEU A 1 99 ? -3.201 10.116 14.091 1.00 92.62 99 LEU A N 1
ATOM 833 C CA . LEU A 1 99 ? -3.605 11.517 13.918 1.00 92.62 99 LEU A CA 1
ATOM 834 C C . LEU A 1 99 ? -2.664 12.248 12.954 1.00 92.62 99 LEU A C 1
ATOM 836 O O . LEU A 1 99 ? -3.096 13.083 12.161 1.00 92.62 99 LEU A O 1
ATOM 840 N N . MET A 1 100 ? -1.373 11.916 12.981 1.00 95.38 100 MET A N 1
ATOM 841 C CA . MET A 1 100 ? -0.362 12.588 12.158 1.00 95.38 100 MET A CA 1
ATOM 842 C C . MET A 1 100 ? -0.430 12.149 10.695 1.00 95.38 100 MET A C 1
ATOM 844 O O . MET A 1 100 ? -0.164 12.931 9.782 1.00 95.38 100 MET A O 1
ATOM 848 N N . THR A 1 101 ? -0.851 10.916 10.441 1.00 94.69 101 THR A N 1
ATOM 849 C CA . THR A 1 101 ? -1.051 10.427 9.077 1.00 94.69 101 THR A CA 1
ATOM 850 C C . THR A 1 101 ? -2.267 11.089 8.412 1.00 94.69 101 THR A C 1
ATOM 852 O O . THR A 1 101 ? -2.254 11.335 7.204 1.00 94.69 101 THR A O 1
ATOM 855 N N . GLU A 1 102 ? -3.288 11.479 9.183 1.00 95.06 102 GLU A N 1
ATOM 856 C CA . GLU A 1 102 ? -4.399 12.294 8.672 1.00 95.06 102 GLU A CA 1
ATOM 857 C C . GLU A 1 102 ? -3.895 13.659 8.180 1.00 95.06 102 GLU A C 1
ATOM 859 O O . GLU A 1 102 ? -4.268 14.116 7.098 1.00 95.06 102 GLU A O 1
ATOM 864 N N . VAL A 1 103 ? -2.985 14.280 8.934 1.00 94.81 103 VAL A N 1
ATOM 865 C CA . VAL A 1 103 ? -2.336 15.544 8.560 1.00 94.81 103 VAL A CA 1
ATOM 866 C C . VAL A 1 103 ? -1.581 15.417 7.233 1.00 94.81 103 VAL A C 1
ATOM 868 O O . VAL A 1 103 ? -1.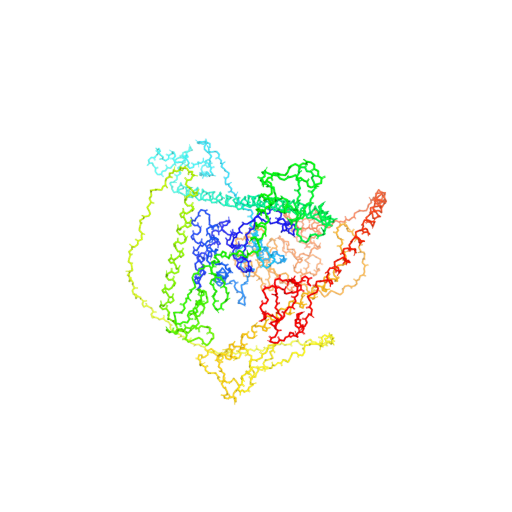712 16.291 6.373 1.00 94.81 103 VAL A O 1
ATOM 871 N N . LEU A 1 104 ? -0.849 14.314 7.023 1.00 96.00 104 LEU A N 1
ATOM 872 C CA . LEU A 1 104 ? -0.212 14.030 5.732 1.00 96.00 104 LEU A CA 1
ATOM 873 C C . LEU A 1 104 ? -1.243 13.996 4.598 1.00 96.00 104 LEU A C 1
ATOM 875 O O . LEU A 1 104 ? -1.017 14.601 3.549 1.00 96.00 104 LEU A O 1
ATOM 879 N N . LEU A 1 105 ? -2.376 13.317 4.798 1.00 96.88 105 LEU A N 1
ATOM 880 C CA . LEU A 1 105 ? -3.427 13.241 3.786 1.00 96.88 105 LEU A CA 1
ATOM 881 C C . LEU A 1 105 ? -4.029 14.621 3.479 1.00 96.88 105 LEU A C 1
ATOM 883 O O . LEU A 1 105 ? -4.212 14.960 2.309 1.00 96.88 105 LEU A O 1
ATOM 887 N N . GLN A 1 106 ? -4.320 15.421 4.505 1.00 96.00 106 GLN A N 1
ATOM 888 C CA . GLN A 1 106 ? -4.870 16.769 4.345 1.00 96.00 106 GLN A CA 1
ATOM 889 C C . GLN A 1 106 ? -3.924 17.671 3.545 1.00 96.00 106 GLN A C 1
ATOM 891 O O . GLN A 1 106 ? -4.342 18.279 2.553 1.00 96.00 106 GLN A O 1
ATOM 896 N N . ASP A 1 107 ? -2.649 17.722 3.933 1.00 95.88 107 ASP A N 1
ATOM 897 C CA . ASP A 1 107 ? -1.642 18.535 3.254 1.00 95.88 107 ASP A CA 1
ATOM 898 C C . ASP A 1 107 ? -1.391 18.030 1.819 1.00 95.88 107 ASP A C 1
ATOM 900 O O . ASP A 1 107 ? -1.320 18.832 0.885 1.00 95.88 107 ASP A O 1
ATOM 904 N N . PHE A 1 108 ? -1.350 16.710 1.603 1.00 97.06 108 PHE A N 1
ATOM 905 C CA . PHE A 1 108 ? -1.262 16.110 0.269 1.00 97.06 108 PHE A CA 1
ATOM 906 C C . PHE A 1 108 ? -2.441 16.519 -0.618 1.00 97.06 108 PHE A C 1
ATOM 908 O O . PHE A 1 108 ? -2.255 17.033 -1.726 1.00 97.06 108 PHE A O 1
ATOM 915 N N . CYS A 1 109 ? -3.671 16.347 -0.133 1.00 96.94 109 CYS A N 1
ATOM 916 C CA . CYS A 1 109 ? -4.864 16.720 -0.881 1.00 96.94 109 CYS A CA 1
ATOM 917 C C . CYS A 1 109 ? -4.914 18.226 -1.160 1.00 96.94 109 CYS A C 1
ATOM 919 O O . CYS A 1 109 ? -5.357 18.625 -2.239 1.00 96.94 109 CYS A O 1
ATOM 921 N N . PHE A 1 110 ? -4.421 19.065 -0.247 1.00 95.69 110 PHE A N 1
ATOM 922 C CA . PHE A 1 110 ? -4.279 20.499 -0.485 1.00 95.69 110 PHE A CA 1
ATOM 923 C C . PHE A 1 110 ? -3.292 20.786 -1.628 1.00 95.69 110 PHE A C 1
ATOM 925 O O . PHE A 1 110 ? -3.641 21.503 -2.571 1.00 95.69 110 PHE A O 1
ATOM 932 N N . SER A 1 111 ? -2.098 20.183 -1.598 1.00 95.12 111 SER A N 1
ATOM 933 C CA . SER A 1 111 ? -1.041 20.391 -2.600 1.00 95.12 111 SER A CA 1
ATOM 934 C C . SER A 1 111 ? -1.450 19.992 -4.023 1.00 95.12 111 SER A C 1
ATOM 936 O O . SER A 1 111 ? -0.956 20.573 -4.993 1.00 95.12 111 SER A O 1
ATOM 938 N N . TYR A 1 112 ? -2.379 19.043 -4.160 1.00 95.69 112 TYR A N 1
ATOM 939 C CA . TYR A 1 112 ? -2.885 18.561 -5.450 1.00 95.69 112 TYR A CA 1
ATOM 940 C C . TYR A 1 112 ? -4.321 19.000 -5.776 1.00 95.69 112 TYR A C 1
ATOM 942 O O . TYR A 1 112 ? -4.885 18.525 -6.759 1.00 95.69 112 TYR A O 1
ATOM 950 N N . GLN A 1 113 ? -4.902 19.934 -5.010 1.00 96.00 113 GLN A N 1
ATOM 951 C CA . GLN A 1 113 ? -6.262 20.461 -5.226 1.00 96.00 113 GLN A CA 1
ATOM 952 C C . GLN A 1 113 ? -7.361 19.377 -5.199 1.00 96.00 113 GLN A C 1
ATOM 954 O O . GLN A 1 113 ? -8.350 19.446 -5.925 1.00 96.00 113 GLN A O 1
ATOM 959 N N . LEU A 1 114 ? -7.207 18.380 -4.326 1.00 96.25 114 LEU A N 1
ATOM 960 C CA . LEU A 1 114 ? -8.140 17.260 -4.131 1.00 96.25 114 LEU A CA 1
ATOM 961 C C . LEU A 1 114 ? -9.169 17.529 -3.012 1.00 96.25 114 LEU A C 1
ATOM 963 O O . LEU A 1 114 ? -9.855 16.619 -2.544 1.00 96.25 114 LEU A O 1
ATOM 967 N N . ILE A 1 115 ? -9.275 18.784 -2.569 1.00 95.31 115 ILE A N 1
ATOM 968 C CA . ILE A 1 115 ? -10.216 19.243 -1.544 1.00 95.31 115 ILE A CA 1
ATOM 969 C C . ILE A 1 115 ? -11.421 19.889 -2.231 1.00 95.31 115 ILE A C 1
ATOM 971 O O . ILE A 1 115 ? -11.270 20.794 -3.051 1.00 95.31 115 ILE A O 1
ATOM 975 N N . TYR A 1 116 ? -12.628 19.464 -1.864 1.00 94.00 116 TYR A N 1
ATOM 976 C CA . TYR A 1 116 ? -13.881 20.033 -2.351 1.00 94.00 116 TYR A CA 1
ATOM 977 C C . TYR A 1 116 ? -14.715 20.538 -1.174 1.00 94.00 116 TYR A C 1
ATOM 979 O O . TYR A 1 116 ? -14.948 19.812 -0.214 1.00 94.00 116 TYR A O 1
ATOM 987 N N . LYS A 1 117 ? -15.152 21.805 -1.231 1.00 93.25 117 LYS A N 1
ATOM 988 C CA . LYS A 1 117 ? -15.917 22.468 -0.150 1.00 93.25 117 LYS A CA 1
ATOM 989 C C . LYS A 1 117 ? -15.254 22.356 1.237 1.00 93.25 117 LYS A C 1
ATOM 991 O O . LYS A 1 117 ? -15.935 22.225 2.247 1.00 93.25 117 LYS A O 1
ATOM 996 N N . GLY A 1 118 ? -13.922 22.416 1.277 1.00 92.06 118 GLY A N 1
ATOM 997 C CA . GLY A 1 118 ? -13.147 22.324 2.519 1.00 92.06 118 GLY A CA 1
ATOM 998 C C . GLY A 1 118 ? -13.003 20.910 3.090 1.00 92.06 118 GLY A C 1
ATOM 999 O O . GLY A 1 118 ? -12.453 20.769 4.173 1.00 92.06 118 GLY A O 1
ATOM 1000 N N . GLN A 1 119 ? -13.461 19.874 2.381 1.00 94.62 119 GLN A N 1
ATOM 1001 C CA . GLN A 1 119 ? -13.321 18.473 2.783 1.00 94.62 119 GLN A CA 1
ATOM 1002 C C . GLN A 1 119 ? -12.492 17.689 1.762 1.00 94.62 119 GLN A C 1
ATOM 1004 O O . GLN A 1 119 ? -12.516 17.986 0.564 1.00 94.62 119 GLN A O 1
ATOM 1009 N N . ILE A 1 120 ? -11.759 16.676 2.227 1.00 94.69 120 ILE A N 1
ATOM 1010 C CA . ILE A 1 120 ? -11.030 15.758 1.346 1.00 94.69 120 ILE A CA 1
ATOM 1011 C C . ILE A 1 120 ? -12.043 14.979 0.504 1.00 94.69 120 ILE A C 1
ATOM 1013 O O . ILE A 1 120 ? -12.903 14.275 1.033 1.00 94.69 120 ILE A O 1
ATOM 1017 N N . CYS A 1 121 ? -11.932 15.078 -0.820 1.00 95.25 121 CYS A N 1
ATOM 1018 C CA . CYS A 1 121 ? -12.741 14.271 -1.721 1.00 95.25 121 CYS A CA 1
ATOM 1019 C C . CYS A 1 121 ? -12.013 12.951 -2.000 1.00 95.25 121 CYS A C 1
ATOM 1021 O O . CYS A 1 121 ? -11.192 12.864 -2.914 1.00 95.25 121 CYS A O 1
ATOM 1023 N N . LEU A 1 122 ? -12.317 11.908 -1.221 1.00 94.56 122 LEU A N 1
ATOM 1024 C CA . LEU A 1 122 ? -11.653 10.601 -1.346 1.00 94.56 122 LEU A CA 1
ATOM 1025 C C . LEU A 1 122 ? -11.815 9.972 -2.743 1.00 94.56 122 LEU A C 1
ATOM 1027 O O . LEU A 1 122 ? -10.913 9.289 -3.216 1.00 94.56 122 LEU A O 1
ATOM 1031 N N . ASN A 1 123 ? -12.916 10.267 -3.443 1.00 95.56 123 ASN A N 1
ATOM 1032 C CA . ASN A 1 123 ? -13.098 9.872 -4.843 1.00 95.56 123 ASN A CA 1
ATOM 1033 C C . ASN A 1 123 ? -12.054 10.499 -5.772 1.00 95.56 123 ASN A C 1
ATOM 1035 O O . ASN A 1 123 ? -11.531 9.823 -6.652 1.00 95.56 123 ASN A O 1
ATOM 1039 N N . TYR A 1 124 ? -11.732 11.780 -5.579 1.00 96.25 124 TYR A N 1
ATOM 1040 C CA . TYR A 1 124 ? -10.723 12.461 -6.392 1.00 96.25 124 TYR A CA 1
ATOM 1041 C C . TYR A 1 124 ? -9.318 11.972 -6.062 1.00 96.25 124 TYR A C 1
ATOM 1043 O O . TYR A 1 124 ? -8.498 11.861 -6.966 1.00 96.25 124 TYR A O 1
ATOM 1051 N N . LEU A 1 125 ? -9.052 11.640 -4.796 1.00 96.69 125 LEU A N 1
ATOM 1052 C CA . LEU A 1 125 ? -7.806 10.994 -4.393 1.00 96.69 125 LEU A CA 1
ATOM 1053 C C . LEU A 1 125 ? -7.624 9.637 -5.081 1.00 96.69 125 LEU A C 1
ATOM 1055 O O . LEU A 1 125 ? -6.572 9.387 -5.665 1.00 96.69 125 LEU A O 1
ATOM 1059 N N . ALA A 1 126 ? -8.646 8.782 -5.032 1.00 96.94 126 ALA A N 1
ATOM 1060 C CA . ALA A 1 126 ? -8.606 7.467 -5.658 1.00 96.94 126 ALA A CA 1
ATOM 1061 C C . ALA A 1 126 ? -8.440 7.574 -7.186 1.00 96.94 126 ALA A C 1
ATOM 1063 O O . ALA A 1 126 ? -7.534 6.955 -7.738 1.00 96.94 126 ALA A O 1
ATOM 1064 N N . ASP A 1 127 ? -9.216 8.437 -7.856 1.00 96.31 127 ASP A N 1
ATOM 1065 C CA . ASP A 1 127 ? -9.079 8.696 -9.299 1.00 96.31 127 ASP A CA 1
ATOM 1066 C C . ASP A 1 127 ? -7.694 9.276 -9.659 1.00 96.31 127 ASP A C 1
ATOM 1068 O O . ASP A 1 127 ? -7.111 8.896 -10.675 1.00 96.31 127 ASP A O 1
ATOM 1072 N N . PHE A 1 128 ? -7.134 10.170 -8.834 1.00 96.69 128 PHE A N 1
ATOM 1073 C CA . PHE A 1 128 ? -5.806 10.760 -9.053 1.00 96.69 128 PHE A CA 1
ATOM 1074 C C . PHE A 1 128 ? -4.686 9.711 -9.019 1.00 96.69 128 PHE A C 1
ATOM 1076 O O . PHE A 1 128 ? -3.718 9.816 -9.774 1.00 96.69 128 PHE A O 1
ATOM 1083 N N . LEU A 1 129 ? -4.826 8.700 -8.161 1.00 96.25 129 LEU A N 1
ATOM 1084 C CA . LEU A 1 129 ? -3.853 7.622 -7.991 1.00 96.25 129 LEU A CA 1
ATOM 1085 C C . LEU A 1 129 ? -4.141 6.387 -8.862 1.00 96.25 129 LEU A C 1
ATOM 1087 O O . LEU A 1 129 ? -3.411 5.404 -8.749 1.00 96.25 129 LEU A O 1
ATOM 1091 N N . ASP A 1 130 ? -5.168 6.433 -9.720 1.00 96.69 130 ASP A N 1
ATOM 1092 C CA . ASP A 1 130 ? -5.660 5.289 -10.505 1.00 96.69 130 ASP A CA 1
ATOM 1093 C C . ASP A 1 130 ? -5.998 4.066 -9.625 1.00 96.69 130 ASP A C 1
ATOM 1095 O O . ASP A 1 130 ? -5.663 2.914 -9.924 1.00 96.69 130 ASP A O 1
ATOM 1099 N N . LEU A 1 131 ? -6.684 4.330 -8.509 1.00 96.56 131 LEU A N 1
ATOM 1100 C CA . LEU A 1 131 ? -7.132 3.338 -7.535 1.00 96.56 131 LEU A CA 1
ATOM 1101 C C . LEU A 1 131 ? -8.662 3.216 -7.511 1.00 96.56 131 LEU A C 1
ATOM 1103 O O . LEU A 1 131 ? -9.397 4.157 -7.812 1.00 96.56 131 LEU A O 1
ATOM 1107 N N . ASN A 1 132 ? -9.127 2.044 -7.099 1.00 97.19 132 ASN A N 1
ATOM 1108 C CA . ASN A 1 132 ? -10.497 1.767 -6.698 1.00 97.19 132 ASN A CA 1
ATOM 1109 C C . ASN A 1 132 ? -10.485 1.266 -5.246 1.00 97.19 132 ASN A C 1
ATOM 1111 O O . ASN A 1 132 ? -9.991 0.173 -4.971 1.00 97.19 132 ASN A O 1
ATOM 1115 N N . ILE A 1 133 ? -10.978 2.069 -4.305 1.00 97.31 133 ILE A N 1
ATOM 1116 C CA . ILE A 1 133 ? -10.930 1.777 -2.868 1.00 97.31 133 ILE A CA 1
ATOM 1117 C C . ILE A 1 133 ? -12.311 1.311 -2.409 1.00 97.31 133 ILE A C 1
ATOM 1119 O O . ILE A 1 133 ? -13.261 2.088 -2.374 1.00 97.31 133 ILE A O 1
ATOM 1123 N N . ASN A 1 134 ? -12.414 0.045 -2.021 1.00 96.75 134 ASN A N 1
ATOM 1124 C CA . ASN A 1 134 ? -13.642 -0.570 -1.532 1.00 96.75 134 ASN A CA 1
ATOM 1125 C C . ASN A 1 134 ? -13.586 -0.688 -0.007 1.00 96.75 134 ASN A C 1
ATOM 1127 O O . ASN A 1 134 ? -12.740 -1.412 0.517 1.00 96.75 134 ASN A O 1
ATOM 1131 N N . ILE A 1 135 ? -14.483 0.002 0.702 1.00 96.12 135 ILE A N 1
ATOM 1132 C CA . ILE A 1 135 ? -14.560 -0.033 2.170 1.00 96.12 135 ILE A CA 1
ATOM 1133 C C . ILE A 1 135 ? -15.746 -0.904 2.582 1.00 96.12 135 ILE A C 1
ATOM 1135 O O . ILE A 1 135 ? -16.883 -0.482 2.481 1.00 96.12 135 ILE A O 1
ATOM 1139 N N . ILE A 1 136 ? -15.518 -2.114 3.069 1.00 94.69 136 ILE A N 1
ATOM 1140 C CA . ILE A 1 136 ? -16.566 -3.054 3.485 1.00 94.69 136 ILE A CA 1
ATOM 1141 C C . ILE A 1 136 ? -16.991 -2.737 4.935 1.00 94.69 136 ILE A C 1
ATOM 1143 O O . ILE A 1 136 ? -16.107 -2.523 5.761 1.00 94.69 136 ILE A O 1
ATOM 1147 N N . PRO A 1 137 ? -18.295 -2.716 5.290 1.00 91.81 137 PRO A N 1
ATOM 1148 C CA . PRO A 1 137 ? -19.465 -3.075 4.477 1.00 91.81 137 PRO A CA 1
ATOM 1149 C C . PRO A 1 137 ? -20.089 -1.911 3.685 1.00 91.81 137 PRO A C 1
ATOM 1151 O O . PRO A 1 137 ? -21.191 -2.054 3.158 1.00 91.81 137 PRO A O 1
ATOM 1154 N N . GLN A 1 138 ? -19.437 -0.750 3.594 1.00 87.62 138 GLN A N 1
ATOM 1155 C CA . GLN A 1 138 ? -19.965 0.370 2.814 1.00 87.62 138 GLN A CA 1
ATOM 1156 C C . GLN A 1 138 ? -20.028 -0.024 1.326 1.00 87.62 138 GLN A C 1
ATOM 1158 O O . GLN A 1 138 ? -19.040 -0.407 0.710 1.00 87.62 138 GLN A O 1
ATOM 1163 N N . LEU A 1 139 ? -21.210 0.076 0.716 1.00 72.50 139 LEU A N 1
ATOM 1164 C CA . LEU A 1 139 ? -21.425 -0.334 -0.682 1.00 72.50 139 LEU A CA 1
ATOM 1165 C C . LEU A 1 139 ? -20.799 0.624 -1.713 1.00 72.50 139 LEU A C 1
ATOM 1167 O O . LEU A 1 139 ? -20.942 0.412 -2.915 1.00 72.50 139 LEU A O 1
ATOM 1171 N N . ASN A 1 140 ? -20.116 1.677 -1.262 1.00 82.75 140 ASN A N 1
ATOM 1172 C CA . ASN A 1 140 ? -19.573 2.710 -2.128 1.00 82.75 140 ASN A CA 1
ATOM 1173 C C . ASN A 1 140 ? -18.086 2.454 -2.379 1.00 82.75 140 ASN A C 1
ATOM 1175 O O . ASN A 1 140 ? -17.249 2.655 -1.500 1.00 82.75 140 ASN A O 1
ATOM 1179 N N . SER A 1 141 ? -17.769 2.043 -3.603 1.00 92.75 141 SER A N 1
ATOM 1180 C CA . SER A 1 141 ? -16.411 2.068 -4.136 1.00 92.75 141 SER A CA 1
ATOM 1181 C C . SER A 1 141 ? -15.970 3.513 -4.374 1.00 92.75 141 SER A C 1
ATOM 1183 O O . SER A 1 141 ? -16.737 4.308 -4.928 1.00 92.75 141 SER A O 1
ATOM 1185 N N . LEU A 1 142 ? -14.744 3.854 -3.987 1.00 94.94 142 LEU A N 1
ATOM 1186 C CA . LEU A 1 142 ? -14.160 5.168 -4.229 1.00 94.94 142 LEU A CA 1
ATOM 1187 C C . LEU A 1 142 ? -13.192 5.115 -5.410 1.00 94.94 142 LEU A C 1
ATOM 1189 O O . LEU A 1 142 ? -12.259 4.316 -5.411 1.00 94.94 142 LEU A O 1
ATOM 1193 N N . GLY A 1 143 ? -13.373 6.014 -6.373 1.00 94.69 143 GLY A N 1
ATOM 1194 C CA . GLY A 1 143 ? -12.569 6.057 -7.597 1.00 94.69 143 GLY A CA 1
ATOM 1195 C C . GLY A 1 143 ? -12.938 4.989 -8.634 1.00 94.69 143 GLY A C 1
ATOM 1196 O O . GLY A 1 143 ? -13.882 4.217 -8.467 1.00 94.69 143 GLY A O 1
ATOM 1197 N N . ARG A 1 144 ? -12.228 5.002 -9.765 1.00 94.44 144 ARG A N 1
ATOM 1198 C CA . ARG A 1 144 ? -12.488 4.146 -10.943 1.00 94.44 144 ARG A CA 1
ATOM 1199 C C . ARG A 1 144 ? -11.233 3.475 -11.498 1.00 94.44 144 ARG A C 1
ATOM 1201 O O . ARG A 1 144 ? -11.227 3.048 -12.654 1.00 94.44 144 ARG A O 1
ATOM 1208 N N . GLY A 1 145 ? -10.168 3.426 -10.705 1.00 93.12 145 GLY A N 1
ATOM 1209 C CA . GLY A 1 145 ? -8.913 2.828 -11.132 1.00 93.12 145 GLY A CA 1
ATOM 1210 C C . GLY A 1 145 ? -8.985 1.315 -11.301 1.00 93.12 145 GLY A C 1
ATOM 1211 O O . GLY A 1 145 ? -9.866 0.644 -10.766 1.00 93.12 145 GLY A O 1
ATOM 1212 N N . ASN A 1 146 ? -8.018 0.755 -12.025 1.00 91.75 146 ASN A N 1
ATOM 1213 C CA . ASN A 1 146 ? -7.919 -0.701 -12.199 1.00 91.75 146 ASN A CA 1
ATOM 1214 C C . ASN A 1 146 ? -7.355 -1.409 -10.954 1.00 91.75 146 ASN A C 1
ATOM 1216 O O . ASN A 1 146 ? -7.514 -2.618 -10.786 1.00 91.75 146 ASN A O 1
ATOM 1220 N N . SER A 1 147 ? -6.666 -0.658 -10.094 1.00 93.38 147 SER A N 1
ATOM 1221 C CA . SER A 1 147 ? -6.031 -1.159 -8.878 1.00 93.38 147 SER A CA 1
ATOM 1222 C C . SER A 1 147 ? -7.019 -1.170 -7.716 1.00 93.38 147 SER A C 1
ATOM 1224 O O . SER A 1 147 ? -7.354 -0.115 -7.184 1.00 93.38 147 SER A O 1
ATOM 1226 N N . ASN A 1 148 ? -7.464 -2.352 -7.294 1.00 94.06 148 ASN A N 1
ATOM 1227 C CA . ASN A 1 148 ? -8.407 -2.482 -6.185 1.00 94.06 148 ASN A CA 1
ATOM 1228 C C . ASN A 1 148 ? -7.685 -2.498 -4.827 1.00 94.06 148 ASN A C 1
ATOM 1230 O O . ASN A 1 148 ? -6.856 -3.374 -4.576 1.00 94.06 148 ASN A O 1
ATOM 1234 N N . LEU A 1 149 ? -8.050 -1.577 -3.936 1.00 95.88 149 LEU A N 1
ATOM 1235 C CA . LEU A 1 149 ? -7.742 -1.628 -2.507 1.00 95.88 149 LEU A CA 1
ATOM 1236 C C . LEU A 1 149 ? -9.006 -2.044 -1.763 1.00 95.88 149 LEU A C 1
ATOM 1238 O O . LEU A 1 149 ? -10.091 -1.542 -2.052 1.00 95.88 149 LEU A O 1
ATOM 1242 N N . ILE A 1 150 ? -8.870 -2.950 -0.801 1.00 95.56 150 ILE A N 1
ATOM 1243 C CA . ILE A 1 150 ? -9.988 -3.401 0.024 1.00 95.56 150 ILE A CA 1
ATOM 1244 C C . ILE A 1 150 ? -9.668 -3.062 1.476 1.00 95.56 150 ILE A C 1
ATOM 1246 O O . ILE A 1 150 ? -8.626 -3.456 1.997 1.00 95.56 150 ILE A O 1
ATOM 1250 N N . ILE A 1 151 ? -10.569 -2.330 2.117 1.00 96.50 151 ILE A N 1
ATOM 1251 C CA . ILE A 1 151 ? -10.502 -1.966 3.530 1.00 96.50 151 ILE A CA 1
ATOM 1252 C C . ILE A 1 151 ? -11.749 -2.538 4.200 1.00 96.50 151 ILE A C 1
ATOM 1254 O O . ILE A 1 151 ? -12.843 -2.433 3.654 1.00 96.50 151 ILE A O 1
ATOM 1258 N N . ILE A 1 152 ? -11.608 -3.149 5.367 1.00 95.50 152 ILE A N 1
ATOM 1259 C CA . ILE A 1 152 ? -12.726 -3.631 6.181 1.00 95.50 152 ILE A CA 1
ATOM 1260 C C . ILE A 1 152 ? -12.862 -2.712 7.379 1.00 95.50 152 ILE A C 1
ATOM 1262 O O . ILE A 1 152 ? -11.862 -2.412 8.023 1.00 95.50 152 ILE A O 1
ATOM 1266 N N . ARG A 1 153 ? -14.090 -2.305 7.686 1.00 95.75 153 ARG A N 1
ATOM 1267 C CA . ARG A 1 153 ? -14.455 -1.693 8.957 1.00 95.75 153 ARG A CA 1
ATOM 1268 C C . ARG A 1 153 ? -15.166 -2.732 9.818 1.00 95.75 153 ARG A C 1
ATOM 1270 O O . ARG A 1 153 ? -16.236 -3.209 9.440 1.00 95.75 153 ARG A O 1
ATOM 1277 N N . GLU A 1 154 ? -14.586 -3.065 10.959 1.00 94.25 154 GLU A N 1
ATOM 1278 C CA . GLU A 1 154 ? -15.121 -4.028 11.920 1.00 94.25 154 GLU A CA 1
ATOM 1279 C C . GLU A 1 154 ? -15.033 -3.408 13.313 1.00 94.25 154 GLU A C 1
ATOM 1281 O O . GLU A 1 154 ? -13.951 -3.020 13.715 1.00 94.25 154 GLU A O 1
ATOM 1286 N N . GLN A 1 155 ? -16.149 -3.287 14.040 1.00 92.75 155 GLN A N 1
ATOM 1287 C CA . GLN A 1 155 ? -16.155 -2.725 15.406 1.00 92.75 155 GLN A CA 1
ATOM 1288 C C . GLN A 1 155 ? -15.436 -1.364 15.528 1.00 92.75 155 GLN A C 1
ATOM 1290 O O . GLN A 1 155 ? -14.647 -1.164 16.438 1.00 92.75 155 GLN A O 1
ATOM 1295 N N . GLU A 1 156 ? -15.697 -0.433 14.601 1.00 93.62 156 GLU A N 1
ATOM 1296 C CA . GLU A 1 156 ? -15.023 0.884 14.516 1.00 93.62 156 GLU A CA 1
ATOM 1297 C C . GLU A 1 156 ? -13.538 0.858 14.118 1.00 93.62 156 GLU A C 1
ATOM 1299 O O . GLU A 1 156 ? -12.952 1.901 13.843 1.00 93.62 156 GLU A O 1
ATOM 1304 N N . GLU A 1 157 ? -12.955 -0.321 13.944 1.00 95.19 157 GLU A N 1
ATOM 1305 C CA . GLU A 1 157 ? -11.578 -0.500 13.511 1.00 95.19 157 GLU A CA 1
ATOM 1306 C C . GLU A 1 157 ? -11.474 -0.724 12.003 1.00 95.19 157 GLU A C 1
ATOM 1308 O O . GLU A 1 157 ? -12.325 -1.367 11.382 1.00 95.19 157 GLU A O 1
ATOM 1313 N N . TYR A 1 158 ? -10.388 -0.237 11.406 1.00 96.62 158 TYR A N 1
ATOM 1314 C CA . TYR A 1 158 ? -10.094 -0.398 9.990 1.00 96.62 158 TYR A CA 1
ATOM 1315 C C . TYR A 1 158 ? -8.949 -1.382 9.758 1.00 96.62 158 TYR A C 1
ATOM 1317 O O . TYR A 1 158 ? -7.882 -1.308 10.371 1.00 96.62 158 TYR A O 1
ATOM 1325 N N . TYR A 1 159 ? -9.157 -2.270 8.792 1.00 97.50 159 TYR A N 1
ATOM 1326 C CA . TYR A 1 159 ? -8.208 -3.291 8.376 1.00 97.50 159 TYR A CA 1
ATOM 1327 C C . TYR A 1 159 ? -7.974 -3.195 6.874 1.00 97.50 159 TYR A C 1
ATOM 1329 O O . TYR A 1 159 ? -8.916 -3.291 6.090 1.00 97.50 159 TYR A O 1
ATOM 1337 N N . PHE A 1 160 ? -6.724 -3.052 6.446 1.00 97.88 160 PHE A N 1
ATOM 1338 C CA . PHE A 1 160 ? -6.371 -3.147 5.032 1.00 97.88 160 PHE A CA 1
ATOM 1339 C C . PHE A 1 160 ? -6.158 -4.599 4.641 1.00 97.88 160 PHE A C 1
ATOM 1341 O O . PHE A 1 160 ? -5.331 -5.287 5.236 1.00 97.88 160 PHE A O 1
ATOM 1348 N N . ILE A 1 161 ? -6.880 -5.067 3.629 1.00 97.62 161 ILE A N 1
ATOM 1349 C CA . ILE A 1 161 ? -6.679 -6.395 3.061 1.00 97.62 161 ILE A CA 1
ATOM 1350 C C . ILE A 1 161 ? -5.519 -6.320 2.083 1.00 97.62 161 ILE A C 1
ATOM 1352 O O . ILE A 1 161 ? -5.610 -5.683 1.031 1.00 97.62 161 ILE A O 1
ATOM 1356 N N . ILE A 1 162 ? -4.423 -6.979 2.447 1.00 95.81 162 ILE A N 1
ATOM 1357 C CA . ILE A 1 162 ? -3.191 -6.947 1.673 1.00 95.81 162 ILE A CA 1
ATOM 1358 C C . ILE A 1 162 ? -3.399 -7.875 0.473 1.00 95.81 162 ILE A C 1
ATOM 1360 O O . ILE A 1 162 ? -3.573 -9.083 0.668 1.00 95.81 162 ILE A O 1
ATOM 1364 N N . PRO A 1 163 ? -3.423 -7.349 -0.766 1.00 89.25 163 PRO A N 1
ATOM 1365 C CA . PRO A 1 163 ? -3.501 -8.207 -1.936 1.00 89.25 163 PRO A CA 1
ATOM 1366 C C . PRO A 1 163 ? -2.259 -9.086 -1.986 1.00 89.25 163 PRO A C 1
ATOM 1368 O O . PRO A 1 163 ? -1.172 -8.623 -1.625 1.00 89.25 163 PRO A O 1
ATOM 1371 N N . GLU A 1 164 ? -2.409 -10.320 -2.475 1.00 80.44 164 GLU A N 1
ATOM 1372 C CA . GLU A 1 164 ? -1.242 -11.159 -2.710 1.00 80.44 164 GLU A CA 1
ATOM 1373 C C . GLU A 1 164 ? -0.223 -10.379 -3.548 1.00 80.44 164 GLU A C 1
ATOM 1375 O O . GLU A 1 164 ? -0.574 -9.809 -4.597 1.00 80.44 164 GLU A O 1
ATOM 1380 N N . PRO A 1 165 ? 1.021 -10.277 -3.068 1.00 72.25 165 PRO A N 1
ATOM 1381 C CA . PRO A 1 165 ? 2.058 -9.625 -3.832 1.00 72.25 165 PRO A CA 1
ATOM 1382 C C . PRO A 1 165 ? 2.235 -10.380 -5.153 1.00 72.25 165 PRO A C 1
ATOM 1384 O O . PRO A 1 165 ? 2.499 -11.579 -5.191 1.00 72.25 165 PRO A O 1
ATOM 1387 N N . GLN A 1 166 ? 2.046 -9.675 -6.268 1.00 71.69 166 GLN A N 1
ATOM 1388 C CA . GLN A 1 166 ? 2.270 -10.257 -7.587 1.00 71.69 166 GLN A CA 1
ATOM 1389 C C . GLN A 1 166 ? 3.761 -10.212 -7.879 1.00 71.69 166 GLN A C 1
ATOM 1391 O O . GLN A 1 166 ? 4.275 -9.251 -8.453 1.00 71.69 166 GLN A O 1
ATOM 1396 N N . PHE A 1 167 ? 4.457 -11.263 -7.470 1.00 69.19 167 PHE A N 1
ATOM 1397 C CA . PHE A 1 167 ? 5.849 -11.452 -7.824 1.00 69.19 167 PHE A CA 1
ATOM 1398 C C . PHE A 1 167 ? 5.924 -11.964 -9.259 1.00 69.19 167 PHE A C 1
ATOM 1400 O O . PHE A 1 167 ? 5.861 -13.162 -9.524 1.00 69.19 167 PHE A O 1
ATOM 1407 N N . GLN A 1 168 ? 6.070 -11.053 -10.217 1.00 64.06 168 GLN A N 1
ATOM 1408 C CA . GLN A 1 168 ? 6.607 -11.438 -11.517 1.00 64.06 168 GLN A CA 1
ATOM 1409 C C . GLN A 1 168 ? 8.108 -11.654 -11.337 1.00 64.06 168 GLN A C 1
ATOM 1411 O O . GLN A 1 168 ? 8.914 -10.760 -11.583 1.00 64.06 168 GLN A O 1
ATOM 1416 N N . LEU A 1 169 ? 8.483 -12.829 -10.829 1.00 62.56 169 LEU A N 1
ATOM 1417 C CA . LEU A 1 169 ? 9.859 -13.285 -10.953 1.00 62.56 169 LEU A CA 1
ATOM 1418 C C . LEU A 1 169 ? 10.108 -13.476 -12.445 1.00 62.56 169 LEU A C 1
ATOM 1420 O O . LEU A 1 169 ? 9.496 -14.341 -13.073 1.00 62.56 169 LEU A O 1
ATOM 1424 N N . GLU A 1 170 ? 10.976 -12.650 -13.023 1.00 68.62 170 GLU A N 1
ATOM 1425 C CA . GLU A 1 170 ? 11.415 -12.882 -14.393 1.00 68.62 170 GLU A CA 1
ATOM 1426 C C . GLU A 1 170 ? 12.007 -14.291 -14.478 1.00 68.62 170 GLU A C 1
ATOM 1428 O O . GLU A 1 170 ? 12.936 -14.650 -13.745 1.00 68.62 170 GLU A O 1
ATOM 1433 N N . THR A 1 171 ? 11.421 -15.128 -15.336 1.00 70.88 171 THR A N 1
ATOM 1434 C CA . THR A 1 171 ? 11.842 -16.518 -15.477 1.00 70.88 171 THR A CA 1
ATOM 1435 C C . THR A 1 171 ? 13.269 -16.553 -15.989 1.00 70.88 171 THR A C 1
ATOM 1437 O O . THR A 1 171 ? 13.564 -16.042 -17.070 1.00 70.88 171 THR A O 1
ATOM 1440 N N . GLN A 1 172 ? 14.156 -17.191 -15.231 1.00 78.06 172 GLN A N 1
ATOM 1441 C CA . GLN A 1 172 ? 15.521 -17.392 -15.679 1.00 78.06 172 GLN A CA 1
ATOM 1442 C C . GLN A 1 172 ? 15.538 -18.288 -16.920 1.00 78.06 172 GLN A C 1
ATOM 1444 O O . GLN A 1 172 ? 15.027 -19.408 -16.910 1.00 78.06 172 GLN A O 1
ATOM 1449 N N . THR A 1 173 ? 16.192 -17.819 -17.968 1.00 84.44 173 THR A N 1
ATOM 1450 C CA . THR A 1 173 ? 16.434 -18.560 -19.204 1.00 84.44 173 THR A CA 1
ATOM 1451 C C . THR A 1 173 ? 17.889 -19.015 -19.245 1.00 84.44 173 THR A C 1
ATOM 1453 O O . THR A 1 173 ? 18.775 -18.381 -18.672 1.00 84.44 173 THR A O 1
ATOM 1456 N N . ILE A 1 174 ? 18.172 -20.158 -19.870 1.00 86.44 174 ILE A N 1
ATOM 1457 C CA . ILE A 1 174 ? 19.548 -20.659 -19.971 1.00 86.44 174 ILE A CA 1
ATOM 1458 C C . ILE A 1 174 ? 20.216 -19.985 -21.169 1.00 86.44 174 ILE A C 1
ATOM 1460 O O . ILE A 1 174 ? 19.756 -20.106 -22.301 1.00 86.44 174 ILE A O 1
ATOM 1464 N N . CYS A 1 175 ? 21.323 -19.283 -20.938 1.00 88.19 175 CYS A N 1
ATOM 1465 C CA . CYS A 1 175 ? 22.105 -18.702 -22.019 1.00 88.19 175 CYS A CA 1
ATOM 1466 C C . CYS A 1 175 ? 22.810 -19.802 -22.822 1.00 88.19 175 CYS A C 1
ATOM 1468 O O . CYS A 1 175 ? 23.712 -20.452 -22.302 1.00 88.19 175 CYS A O 1
ATOM 1470 N N . PHE A 1 176 ? 22.492 -19.939 -24.111 1.00 86.31 176 PHE A N 1
ATOM 1471 C CA . PHE A 1 176 ? 23.121 -20.929 -25.000 1.00 86.31 176 PHE A CA 1
ATOM 1472 C C . PHE A 1 176 ? 24.647 -20.806 -25.108 1.00 86.31 176 PHE A C 1
ATOM 1474 O O . PHE A 1 176 ? 25.335 -21.781 -25.384 1.00 86.31 176 PHE A O 1
ATOM 1481 N N . SER A 1 177 ? 25.193 -19.611 -24.882 1.00 86.62 177 SER A N 1
ATOM 1482 C CA . SER A 1 177 ? 26.629 -19.354 -25.015 1.00 86.62 177 SER A CA 1
ATOM 1483 C C . SER A 1 177 ? 27.444 -19.712 -23.769 1.00 86.62 177 SER A C 1
ATOM 1485 O O . SER A 1 177 ? 28.633 -19.984 -23.897 1.00 86.62 177 SER A O 1
ATOM 1487 N N . CYS A 1 178 ? 26.856 -19.687 -22.567 1.00 90.19 178 CYS A N 1
ATOM 1488 C CA . CYS A 1 178 ? 27.584 -19.988 -21.322 1.00 90.19 178 CYS A CA 1
ATOM 1489 C C . CYS A 1 178 ? 26.893 -20.992 -20.394 1.00 90.19 178 CYS A C 1
ATOM 1491 O O . CYS A 1 178 ? 27.401 -21.242 -19.302 1.00 90.19 178 CYS A O 1
ATOM 1493 N N . SER A 1 179 ? 25.734 -21.514 -20.790 1.00 90.50 179 SER A N 1
ATOM 1494 C CA . SER A 1 179 ? 24.894 -22.455 -20.040 1.00 90.50 179 SER A CA 1
ATOM 1495 C C . SER A 1 179 ? 24.458 -21.976 -18.649 1.00 90.50 179 SER A C 1
ATOM 1497 O O . SER A 1 179 ? 23.992 -22.768 -17.835 1.00 90.50 179 SER A O 1
ATOM 1499 N N . ARG A 1 180 ? 24.581 -20.675 -18.350 1.00 87.44 180 ARG A N 1
ATOM 1500 C CA . ARG A 1 180 ? 24.114 -20.087 -17.087 1.00 87.44 180 ARG A CA 1
ATOM 1501 C C . ARG A 1 180 ? 22.669 -19.625 -17.206 1.00 87.44 180 ARG A C 1
ATOM 1503 O O . ARG A 1 180 ? 22.275 -19.085 -18.238 1.00 87.44 180 ARG A O 1
ATOM 1510 N N . LYS A 1 181 ? 21.920 -19.778 -16.115 1.00 85.31 181 LYS A N 1
ATOM 1511 C CA . LYS A 1 181 ? 20.608 -19.159 -15.929 1.00 85.31 181 LYS A CA 1
ATOM 1512 C C . LYS A 1 181 ? 20.761 -17.637 -15.835 1.00 85.31 181 LYS A C 1
ATOM 1514 O O . LYS A 1 181 ? 21.567 -17.151 -15.042 1.00 85.31 181 LYS A O 1
ATOM 1519 N N . VAL A 1 182 ? 20.033 -16.900 -16.664 1.00 82.44 182 VAL A N 1
ATOM 1520 C CA . VAL A 1 182 ? 20.070 -15.436 -16.757 1.00 82.44 182 VAL A CA 1
ATOM 1521 C C . VAL A 1 182 ? 18.652 -14.878 -16.819 1.00 82.44 182 VAL A C 1
ATOM 1523 O O . VAL A 1 182 ? 17.753 -15.528 -17.339 1.00 82.44 182 VAL A O 1
ATOM 1526 N N . TYR A 1 183 ? 18.450 -13.689 -16.256 1.00 76.62 183 TYR A N 1
ATOM 1527 C CA . TYR A 1 183 ? 17.139 -13.030 -16.239 1.00 76.62 183 TYR A CA 1
ATOM 1528 C C . TYR A 1 183 ? 16.839 -12.318 -17.559 1.00 76.62 183 TYR A C 1
ATOM 1530 O O . TYR A 1 183 ? 15.723 -12.378 -18.056 1.00 76.62 183 TYR A O 1
ATOM 1538 N N . VAL A 1 184 ? 17.864 -11.709 -18.163 1.00 80.50 184 VAL A N 1
ATOM 1539 C CA . VAL A 1 184 ? 17.708 -10.826 -19.321 1.00 80.50 184 VAL A CA 1
ATOM 1540 C C . VAL A 1 184 ? 18.754 -11.146 -20.377 1.00 80.50 184 VAL A C 1
ATOM 1542 O O . VAL A 1 184 ? 19.920 -11.422 -20.065 1.00 80.50 184 VAL A O 1
ATOM 1545 N N . PHE A 1 185 ? 18.337 -11.053 -21.635 1.00 84.25 185 PHE A N 1
ATOM 1546 C CA . PHE A 1 185 ? 19.220 -11.027 -22.791 1.00 84.25 185 PHE A CA 1
ATOM 1547 C C . PHE A 1 185 ? 19.223 -9.643 -23.424 1.00 84.25 185 PHE A C 1
ATOM 1549 O O . PHE A 1 185 ? 18.178 -9.007 -23.541 1.00 84.25 185 PHE A O 1
ATOM 1556 N N . LEU A 1 186 ? 20.394 -9.214 -23.888 1.00 82.94 186 LEU A N 1
ATOM 1557 C CA . LEU A 1 186 ? 20.494 -8.065 -24.768 1.00 82.94 186 LEU A CA 1
ATOM 1558 C C . LEU A 1 186 ? 20.142 -8.549 -26.171 1.00 82.94 186 LEU A C 1
ATOM 1560 O O . LEU A 1 186 ? 20.882 -9.352 -26.748 1.00 82.94 186 LEU A O 1
ATOM 1564 N N . ASN A 1 187 ? 19.008 -8.085 -26.690 1.00 85.56 187 ASN A N 1
ATOM 1565 C CA . ASN A 1 187 ? 18.646 -8.284 -28.088 1.00 85.56 187 ASN A CA 1
ATOM 1566 C C . ASN A 1 187 ? 19.473 -7.315 -28.937 1.00 85.56 187 ASN A C 1
ATOM 1568 O O . ASN A 1 187 ? 19.346 -6.097 -28.814 1.00 85.56 187 ASN A O 1
ATOM 1572 N N . LEU A 1 188 ? 20.349 -7.861 -29.770 1.00 83.56 188 LEU A N 1
ATOM 1573 C CA . LEU A 1 188 ? 21.182 -7.091 -30.686 1.00 83.56 188 LEU A CA 1
ATOM 1574 C C . LEU A 1 188 ? 20.406 -6.780 -31.970 1.00 83.56 188 LEU A C 1
ATOM 1576 O O . LEU A 1 188 ? 19.436 -7.460 -32.285 1.00 83.56 188 LEU A O 1
ATOM 1580 N N . GLN A 1 189 ? 20.848 -5.788 -32.752 1.00 84.00 189 GLN A N 1
ATOM 1581 C CA . GLN A 1 189 ? 20.151 -5.459 -34.012 1.00 84.00 189 GLN A CA 1
ATOM 1582 C C . GLN A 1 189 ? 20.285 -6.568 -35.073 1.00 84.00 189 GLN A C 1
ATOM 1584 O O . GLN A 1 189 ? 19.535 -6.581 -36.037 1.00 84.00 189 GLN A O 1
ATOM 1589 N N . CYS A 1 190 ? 21.235 -7.491 -34.904 1.00 87.06 190 CYS A N 1
ATOM 1590 C CA . CYS A 1 190 ? 21.380 -8.709 -35.701 1.00 87.06 190 CYS A CA 1
ATOM 1591 C C . CYS A 1 190 ? 20.526 -9.879 -35.183 1.00 87.06 190 CYS A C 1
ATOM 1593 O O . CYS A 1 190 ? 20.875 -11.027 -35.459 1.00 87.06 190 CYS A O 1
ATOM 1595 N N . ASP A 1 191 ? 19.511 -9.611 -34.354 1.00 85.44 191 ASP A N 1
ATOM 1596 C CA . ASP A 1 191 ? 18.601 -10.579 -33.716 1.00 85.44 191 ASP A CA 1
ATOM 1597 C C . ASP A 1 191 ? 19.272 -11.638 -32.824 1.00 85.44 191 ASP A C 1
ATOM 1599 O O . ASP A 1 191 ? 18.624 -12.538 -32.287 1.00 85.44 191 ASP A O 1
ATOM 1603 N N . HIS A 1 192 ? 20.582 -11.529 -32.606 1.00 87.50 192 HIS A N 1
ATOM 1604 C CA . HIS A 1 192 ? 21.289 -12.375 -31.661 1.00 87.50 192 HIS A CA 1
ATOM 1605 C C . HIS A 1 192 ? 21.035 -11.905 -30.231 1.00 87.50 192 HIS A C 1
ATOM 1607 O O . HIS A 1 192 ? 20.986 -10.710 -29.938 1.00 87.50 192 HIS A O 1
ATOM 1613 N N . GLN A 1 193 ? 20.956 -12.872 -29.324 1.00 89.31 193 GLN A N 1
ATOM 1614 C CA . GLN A 1 193 ? 20.845 -12.640 -27.892 1.00 89.31 193 GLN A CA 1
ATOM 1615 C C . GLN A 1 193 ? 22.179 -12.915 -27.210 1.00 89.31 193 GLN A C 1
ATOM 1617 O O . GLN A 1 193 ? 22.764 -13.992 -27.363 1.00 89.31 193 GLN A O 1
ATOM 1622 N N . ILE A 1 194 ? 22.653 -11.958 -26.415 1.00 87.50 194 ILE A N 1
ATOM 1623 C CA . ILE A 1 194 ? 23.839 -12.135 -25.575 1.00 87.50 194 ILE A CA 1
ATOM 1624 C C . ILE A 1 194 ? 23.489 -11.857 -24.117 1.00 87.50 194 ILE A C 1
ATOM 1626 O O . ILE A 1 194 ? 22.786 -10.902 -23.796 1.00 87.50 194 ILE A O 1
ATOM 1630 N N . CYS A 1 195 ? 23.951 -12.720 -23.212 1.00 90.06 195 CYS A N 1
ATOM 1631 C CA . CYS A 1 195 ? 23.796 -12.470 -21.785 1.00 90.06 195 CYS A CA 1
ATOM 1632 C C . CYS A 1 195 ? 24.973 -11.651 -21.251 1.00 90.06 195 CYS A C 1
ATOM 1634 O O . CYS A 1 195 ? 26.081 -11.695 -21.794 1.00 90.06 195 CYS A O 1
ATOM 1636 N N . LEU A 1 196 ? 24.758 -10.969 -20.128 1.00 83.88 196 LEU A N 1
ATOM 1637 C CA . LEU A 1 196 ? 25.763 -10.092 -19.534 1.00 83.88 196 LEU A CA 1
ATOM 1638 C C . LEU A 1 196 ? 27.069 -10.821 -19.175 1.00 83.88 196 LEU A C 1
ATOM 1640 O O . LEU A 1 196 ? 28.155 -10.291 -19.379 1.00 83.88 196 LEU A O 1
ATOM 1644 N N . ASN A 1 197 ? 26.984 -12.073 -18.717 1.00 87.31 197 ASN A N 1
ATOM 1645 C CA . ASN A 1 197 ? 28.170 -12.885 -18.424 1.00 87.31 197 ASN A CA 1
ATOM 1646 C C . ASN A 1 197 ? 29.010 -13.170 -19.680 1.00 87.31 197 ASN A C 1
ATOM 1648 O O . ASN A 1 197 ? 30.237 -13.147 -19.617 1.00 87.31 197 ASN A O 1
ATOM 1652 N N . CYS A 1 198 ? 28.365 -13.459 -20.814 1.00 88.44 198 CYS A N 1
ATOM 1653 C CA . CYS A 1 198 ? 29.061 -13.659 -22.085 1.00 88.44 198 CYS A CA 1
ATOM 1654 C C . CYS A 1 198 ? 29.697 -12.362 -22.577 1.00 88.44 198 CYS A C 1
ATOM 1656 O O . CYS A 1 198 ? 30.840 -12.382 -23.023 1.00 88.44 198 CYS A O 1
ATOM 1658 N N . LEU A 1 199 ? 28.983 -11.249 -22.427 1.00 85.81 199 LEU A N 1
ATOM 1659 C CA . LEU A 1 199 ? 29.461 -9.923 -22.793 1.00 85.81 199 LEU A CA 1
ATOM 1660 C C . LEU A 1 199 ? 30.690 -9.510 -21.961 1.00 85.81 199 LEU A C 1
ATOM 1662 O O . LEU A 1 199 ? 31.692 -9.074 -22.517 1.00 85.81 199 LEU A O 1
ATOM 1666 N N . 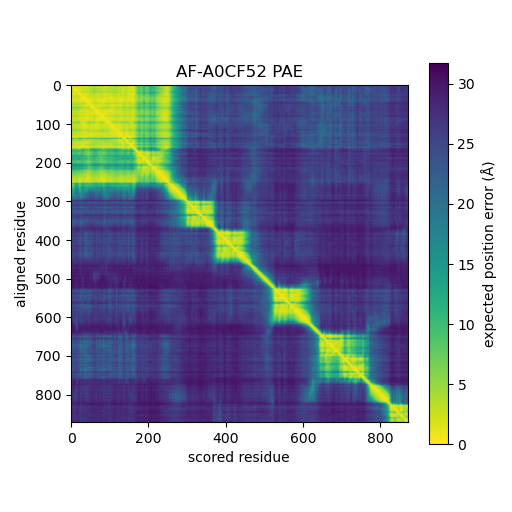PHE A 1 200 ? 30.679 -9.735 -20.641 1.00 84.12 200 PHE A N 1
ATOM 1667 C CA . PHE A 1 200 ? 31.838 -9.464 -19.780 1.00 84.12 200 PHE A CA 1
ATOM 1668 C C . PHE A 1 200 ? 33.044 -10.350 -20.087 1.00 84.12 200 PHE A C 1
ATOM 1670 O O . PHE A 1 200 ? 34.173 -9.865 -20.064 1.00 84.12 200 PHE A O 1
ATOM 1677 N N . LYS A 1 201 ? 32.824 -11.633 -20.398 1.00 86.50 201 LYS A N 1
ATOM 1678 C CA . LYS A 1 201 ? 33.910 -12.526 -20.827 1.00 86.50 201 LYS A CA 1
ATOM 1679 C C . LYS A 1 201 ? 34.567 -12.045 -22.120 1.00 86.50 201 LYS A C 1
ATOM 1681 O O . LYS A 1 201 ? 35.782 -12.145 -22.233 1.00 86.50 201 LYS A O 1
ATOM 1686 N N . GLN A 1 202 ? 33.785 -11.506 -23.058 1.00 83.38 202 GLN A N 1
ATOM 1687 C CA . GLN A 1 202 ? 34.327 -10.870 -24.260 1.00 83.38 202 GLN A CA 1
ATOM 1688 C C . GLN A 1 202 ? 35.112 -9.596 -23.915 1.00 83.38 202 GLN A C 1
ATOM 1690 O O . GLN A 1 202 ? 36.204 -9.413 -24.441 1.00 83.38 202 GLN A O 1
ATOM 1695 N N . ASN A 1 203 ? 34.621 -8.778 -22.971 1.00 76.56 203 ASN A N 1
ATOM 1696 C CA . ASN A 1 203 ? 35.310 -7.554 -22.533 1.00 76.56 203 ASN A CA 1
ATOM 1697 C C . ASN A 1 203 ? 36.714 -7.827 -21.985 1.00 76.56 203 ASN A C 1
ATOM 1699 O O . ASN A 1 203 ? 37.663 -7.119 -22.289 1.00 76.56 203 ASN A O 1
ATOM 1703 N N . GLN A 1 204 ? 36.854 -8.882 -21.175 1.00 79.00 204 GLN A N 1
ATOM 1704 C CA . GLN A 1 204 ? 38.142 -9.249 -20.580 1.00 79.00 204 GLN A CA 1
ATOM 1705 C C . GLN A 1 204 ? 39.201 -9.629 -21.628 1.00 79.00 204 GLN A C 1
ATOM 1707 O O . GLN A 1 204 ? 40.379 -9.695 -21.294 1.00 79.00 204 GLN A O 1
ATOM 1712 N N . GLN A 1 205 ? 38.794 -9.888 -22.874 1.00 75.88 205 GLN A N 1
ATOM 1713 C CA . GLN A 1 205 ? 39.672 -10.318 -23.959 1.00 75.88 205 GLN A CA 1
ATOM 1714 C C . GLN A 1 205 ? 39.928 -9.227 -25.012 1.00 75.88 205 GLN A C 1
ATOM 1716 O O . GLN A 1 205 ? 40.841 -9.389 -25.819 1.00 75.88 205 GLN A O 1
ATOM 1721 N N . SER A 1 206 ? 39.172 -8.121 -25.023 1.00 68.94 206 SER A N 1
ATOM 1722 C CA . SER A 1 206 ? 39.296 -7.063 -26.036 1.00 68.94 206 SER A CA 1
ATOM 1723 C C . SER A 1 206 ? 39.734 -5.727 -25.432 1.00 68.94 206 SER A C 1
ATOM 1725 O O . SER A 1 206 ? 39.042 -5.172 -24.587 1.00 68.94 206 SER A O 1
ATOM 1727 N N . TYR A 1 207 ? 40.829 -5.151 -25.935 1.00 73.81 207 TYR A N 1
ATOM 1728 C CA . TYR A 1 207 ? 41.272 -3.789 -25.585 1.00 73.81 207 TYR A CA 1
ATOM 1729 C C . TYR A 1 207 ? 40.468 -2.675 -26.283 1.00 73.81 207 TYR A C 1
ATOM 1731 O O . TYR A 1 207 ? 40.761 -1.496 -26.111 1.00 73.81 207 TYR A O 1
ATOM 1739 N N . THR A 1 208 ? 39.481 -3.028 -27.107 1.00 77.38 208 THR A N 1
ATOM 1740 C CA . THR A 1 208 ? 38.668 -2.078 -27.871 1.00 77.38 208 THR A CA 1
ATOM 1741 C C . THR A 1 208 ? 37.382 -1.729 -27.125 1.00 77.38 208 THR A C 1
ATOM 1743 O O . THR A 1 208 ? 36.720 -2.626 -26.616 1.00 77.38 208 THR A O 1
ATOM 1746 N N . ASP A 1 209 ? 36.947 -0.464 -27.163 1.00 77.88 209 ASP A N 1
ATOM 1747 C CA . ASP A 1 209 ? 35.663 0.020 -26.597 1.00 77.88 209 ASP A CA 1
ATOM 1748 C C . ASP A 1 209 ? 34.396 -0.549 -27.287 1.00 77.88 209 ASP A C 1
ATOM 1750 O O . ASP A 1 209 ? 33.274 -0.098 -27.055 1.00 77.88 209 ASP A O 1
ATOM 1754 N N . ASN A 1 210 ? 34.566 -1.542 -28.153 1.00 81.81 210 ASN A N 1
ATOM 1755 C CA . ASN A 1 210 ? 33.547 -2.111 -29.013 1.00 81.81 210 ASN A CA 1
ATOM 1756 C C . ASN A 1 210 ? 33.464 -3.614 -28.768 1.00 81.81 210 ASN A C 1
ATOM 1758 O O . ASN A 1 210 ? 34.479 -4.309 -28.799 1.00 81.81 210 ASN A O 1
ATOM 1762 N N . PHE A 1 211 ? 32.248 -4.118 -28.581 1.00 83.06 211 PHE A N 1
ATOM 1763 C CA . PHE A 1 211 ? 32.000 -5.551 -28.466 1.00 83.06 211 PHE A CA 1
ATOM 1764 C C . PHE A 1 211 ? 31.587 -6.092 -29.824 1.00 83.06 211 PHE A C 1
ATOM 1766 O O . PHE A 1 211 ? 30.819 -5.446 -30.531 1.00 83.06 211 PHE A O 1
ATOM 1773 N N . GLN A 1 212 ? 32.052 -7.282 -30.191 1.00 85.19 212 GLN A N 1
ATOM 1774 C CA . GLN A 1 212 ? 31.668 -7.900 -31.455 1.00 85.19 212 GLN A CA 1
ATOM 1775 C C . GLN A 1 212 ? 30.762 -9.109 -31.212 1.00 85.19 212 GLN A C 1
ATOM 1777 O O . GLN A 1 212 ? 31.099 -10.053 -30.491 1.00 85.19 212 GLN A O 1
ATOM 1782 N N . CYS A 1 213 ? 29.583 -9.078 -31.826 1.00 86.19 213 CYS A N 1
ATOM 1783 C CA . CYS A 1 213 ? 28.688 -10.221 -31.905 1.00 86.19 213 CYS A CA 1
ATOM 1784 C C . CYS A 1 213 ? 29.315 -11.332 -32.765 1.00 86.19 213 CYS A C 1
ATOM 1786 O O . CYS A 1 213 ? 30.164 -11.077 -33.616 1.00 86.19 213 CYS A O 1
ATOM 1788 N N . ARG A 1 214 ? 28.844 -12.576 -32.605 1.00 84.88 214 ARG A N 1
ATOM 1789 C CA . ARG A 1 214 ? 29.287 -13.729 -33.413 1.00 84.88 214 ARG A CA 1
ATOM 1790 C C . ARG A 1 214 ? 29.059 -13.548 -34.917 1.00 84.88 214 ARG A C 1
ATOM 1792 O O . ARG A 1 214 ? 29.780 -14.140 -35.706 1.00 84.88 214 ARG A O 1
ATOM 1799 N N . CYS A 1 215 ? 28.087 -12.729 -35.312 1.00 88.31 215 CYS A N 1
ATOM 1800 C CA . CYS A 1 215 ? 27.831 -12.376 -36.711 1.00 88.31 215 CYS A CA 1
ATOM 1801 C C . CYS A 1 215 ? 28.729 -11.242 -37.239 1.00 88.31 215 CYS A C 1
ATOM 1803 O O . CYS A 1 215 ? 28.552 -10.797 -38.368 1.00 88.31 215 CYS A O 1
ATOM 1805 N N . GLY A 1 216 ? 29.649 -10.729 -36.418 1.00 88.12 216 GLY A N 1
ATOM 1806 C CA . GLY A 1 216 ? 30.535 -9.620 -36.760 1.00 88.12 216 GLY A CA 1
ATOM 1807 C C . GLY A 1 216 ? 29.984 -8.230 -36.432 1.00 88.12 216 GLY A C 1
ATOM 1808 O O . GLY A 1 216 ? 30.749 -7.269 -36.495 1.00 88.12 216 GLY A O 1
ATOM 1809 N N . GLN A 1 217 ? 28.707 -8.100 -36.045 1.00 88.38 217 GLN A N 1
ATOM 1810 C CA . GLN A 1 217 ? 28.122 -6.803 -35.690 1.00 88.38 217 GLN A CA 1
ATOM 1811 C C . GLN A 1 217 ? 28.791 -6.202 -34.444 1.00 88.38 217 GLN A C 1
ATOM 1813 O O . GLN A 1 217 ? 28.939 -6.879 -33.428 1.00 88.38 217 GLN A O 1
ATOM 1818 N N . VAL A 1 218 ? 29.130 -4.914 -34.512 1.00 87.94 218 VAL A N 1
ATOM 1819 C CA . VAL A 1 218 ? 29.690 -4.150 -33.393 1.00 87.94 218 VAL A CA 1
ATOM 1820 C C . VAL A 1 218 ? 28.581 -3.602 -32.488 1.00 87.94 218 VAL A C 1
ATOM 1822 O O . VAL A 1 218 ? 27.617 -3.008 -32.965 1.00 87.94 218 VAL A O 1
ATOM 1825 N N . ILE A 1 219 ? 28.741 -3.784 -31.181 1.00 86.81 219 ILE A N 1
ATOM 1826 C CA . ILE A 1 219 ? 27.881 -3.286 -30.107 1.00 86.81 219 ILE A CA 1
ATOM 1827 C C . ILE A 1 219 ? 28.656 -2.186 -29.386 1.00 86.81 219 ILE A C 1
ATOM 1829 O O . ILE A 1 219 ? 29.802 -2.386 -28.969 1.00 86.81 219 ILE A O 1
ATOM 1833 N N . GLN A 1 220 ? 28.025 -1.027 -29.234 1.00 85.94 220 GLN A N 1
ATOM 1834 C CA . GLN A 1 220 ? 28.656 0.124 -28.598 1.00 85.94 220 GLN A CA 1
ATOM 1835 C C . GLN A 1 220 ? 28.655 -0.028 -27.073 1.00 85.94 220 GLN A C 1
ATOM 1837 O O . GLN A 1 220 ? 27.667 -0.474 -26.487 1.00 85.94 220 GLN A O 1
ATOM 1842 N N . LYS A 1 221 ? 29.724 0.430 -26.412 1.00 84.81 221 LYS A N 1
ATOM 1843 C CA . LYS A 1 221 ? 29.851 0.462 -24.942 1.00 84.81 221 LYS A CA 1
ATOM 1844 C C . LYS A 1 221 ? 28.644 1.077 -24.229 1.00 84.81 221 LYS A C 1
ATOM 1846 O O . LYS A 1 221 ? 28.181 0.531 -23.234 1.00 84.81 221 LYS A O 1
ATOM 1851 N N . GLN A 1 222 ? 28.069 2.144 -24.783 1.00 85.12 222 GLN A N 1
ATOM 1852 C CA . GLN A 1 222 ? 26.889 2.799 -24.213 1.00 85.12 222 GLN A CA 1
ATOM 1853 C C . GLN A 1 222 ? 25.662 1.870 -24.147 1.00 85.12 222 GLN A C 1
ATOM 1855 O O . GLN A 1 222 ? 24.915 1.907 -23.172 1.00 85.12 222 GLN A O 1
ATOM 1860 N N . GLN A 1 223 ? 25.461 1.002 -25.147 1.00 82.00 223 GLN A N 1
ATOM 1861 C CA . GLN A 1 223 ? 24.371 0.015 -25.132 1.00 82.00 223 GLN A CA 1
ATOM 1862 C C . GLN A 1 223 ? 24.602 -1.043 -24.047 1.00 82.00 223 GLN A C 1
ATOM 1864 O O . GLN A 1 223 ? 23.658 -1.505 -23.409 1.00 82.00 223 GLN A O 1
ATOM 1869 N N . VAL A 1 224 ? 25.865 -1.397 -23.803 1.00 82.81 224 VAL A N 1
ATOM 1870 C CA . VAL A 1 224 ? 26.252 -2.320 -22.732 1.00 82.81 224 VAL A CA 1
ATOM 1871 C C . VAL A 1 224 ? 26.006 -1.710 -21.354 1.00 82.81 224 VAL A C 1
ATOM 1873 O O . VAL A 1 224 ? 25.462 -2.388 -20.488 1.00 82.81 224 VAL A O 1
ATOM 1876 N N . GLU A 1 225 ? 26.348 -0.438 -21.154 1.00 85.00 225 GLU A N 1
ATOM 1877 C CA . GLU A 1 225 ? 26.080 0.289 -19.906 1.00 85.00 225 GLU A CA 1
ATOM 1878 C C . GLU A 1 225 ? 24.573 0.430 -19.641 1.00 85.00 225 GLU A C 1
ATOM 1880 O O . GLU A 1 225 ? 24.111 0.180 -18.528 1.00 85.00 225 GLU A O 1
ATOM 1885 N N . GLN A 1 226 ? 23.776 0.754 -20.668 1.00 84.06 226 GLN A N 1
ATOM 1886 C CA . GLN A 1 226 ? 22.311 0.769 -20.563 1.00 84.06 226 GLN A CA 1
ATOM 1887 C C . GLN A 1 226 ? 21.768 -0.599 -20.134 1.00 84.06 226 GLN A C 1
ATOM 1889 O O . GLN A 1 226 ? 20.998 -0.689 -19.180 1.00 84.06 226 GLN A O 1
ATOM 1894 N N . PHE A 1 227 ? 22.246 -1.670 -20.764 1.00 81.38 227 PHE A N 1
ATOM 1895 C CA . PHE A 1 227 ? 21.844 -3.032 -20.432 1.00 81.38 227 PHE A CA 1
ATOM 1896 C C . PHE A 1 227 ? 22.282 -3.474 -19.024 1.00 81.38 227 PHE A C 1
ATOM 1898 O O . PHE A 1 227 ? 21.545 -4.162 -18.316 1.00 81.38 227 PHE A O 1
ATOM 1905 N N . GLN A 1 228 ? 23.468 -3.057 -18.571 1.00 83.19 228 GLN A N 1
ATOM 1906 C CA . GLN A 1 228 ? 23.930 -3.275 -17.196 1.00 83.19 228 GLN A CA 1
ATOM 1907 C C . GLN A 1 228 ? 23.022 -2.587 -16.176 1.00 83.19 228 GLN A C 1
ATOM 1909 O O . GLN A 1 228 ? 22.707 -3.179 -15.138 1.00 83.19 228 GLN A O 1
ATOM 1914 N N . ASN A 1 229 ? 22.577 -1.365 -16.474 1.00 83.94 229 ASN A N 1
ATOM 1915 C CA . ASN A 1 229 ? 21.645 -0.628 -15.627 1.00 83.94 229 ASN A CA 1
ATOM 1916 C C . ASN A 1 229 ? 20.273 -1.318 -15.569 1.00 83.94 229 ASN A C 1
ATOM 1918 O O . ASN A 1 229 ? 19.719 -1.465 -14.480 1.00 83.94 229 ASN A O 1
ATOM 1922 N N . GLU A 1 230 ? 19.762 -1.814 -16.701 1.00 81.38 230 GLU A N 1
ATOM 1923 C CA . GLU A 1 230 ? 18.516 -2.595 -16.760 1.00 81.38 230 GLU A CA 1
ATOM 1924 C C . GLU A 1 230 ? 18.602 -3.879 -15.925 1.00 81.38 230 GLU A C 1
ATOM 1926 O O . GLU A 1 230 ? 17.750 -4.121 -15.069 1.00 81.38 230 GLU A O 1
ATOM 1931 N N . ILE A 1 231 ? 19.670 -4.670 -16.086 1.00 77.75 231 ILE A N 1
ATOM 1932 C CA . ILE A 1 231 ? 19.884 -5.887 -15.287 1.00 77.75 231 ILE A CA 1
ATOM 1933 C C . ILE A 1 231 ? 20.003 -5.562 -13.800 1.00 77.75 231 ILE A C 1
ATOM 1935 O O . ILE A 1 231 ? 19.450 -6.281 -12.967 1.00 77.75 231 ILE A O 1
ATOM 1939 N N . SER A 1 232 ? 20.711 -4.489 -13.449 1.00 82.44 232 SER A N 1
ATOM 1940 C CA . SER A 1 232 ? 20.854 -4.065 -12.054 1.00 82.44 232 SER A CA 1
ATOM 1941 C C . SER A 1 232 ? 19.504 -3.651 -11.458 1.00 82.44 232 SER A C 1
ATOM 1943 O O . SER A 1 232 ? 19.199 -4.005 -10.317 1.00 82.44 232 SER A O 1
ATOM 1945 N N . ALA A 1 233 ? 18.654 -2.971 -12.234 1.00 83.19 233 ALA A N 1
ATOM 1946 C CA . ALA A 1 233 ? 17.297 -2.610 -11.831 1.00 83.19 233 ALA A CA 1
ATOM 1947 C C . ALA A 1 233 ? 16.396 -3.845 -11.642 1.00 83.19 233 ALA A C 1
ATOM 1949 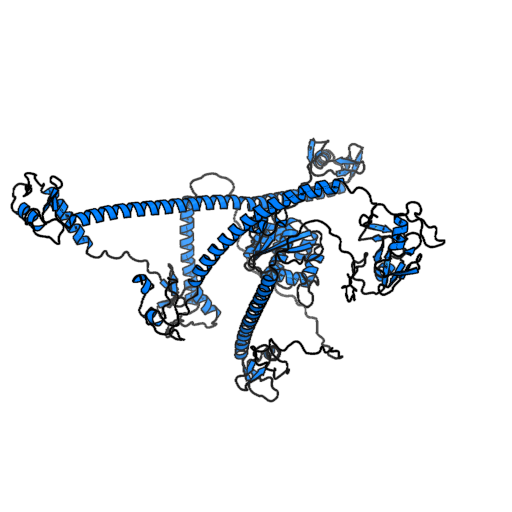O O . ALA A 1 233 ? 15.655 -3.928 -10.656 1.00 83.19 233 ALA A O 1
ATOM 1950 N N . ILE A 1 234 ? 16.503 -4.836 -12.530 1.00 80.44 234 ILE A N 1
ATOM 1951 C CA . ILE A 1 234 ? 15.783 -6.113 -12.437 1.00 80.44 234 ILE A CA 1
ATOM 1952 C C . ILE A 1 234 ? 16.255 -6.916 -11.224 1.00 80.44 234 ILE A C 1
ATOM 1954 O O . ILE A 1 234 ? 15.435 -7.363 -10.424 1.00 80.44 234 ILE A O 1
ATOM 1958 N N . ALA A 1 235 ? 17.566 -7.026 -11.002 1.00 79.88 235 ALA A N 1
ATOM 1959 C CA . ALA A 1 235 ? 18.126 -7.696 -9.831 1.00 79.88 235 ALA A CA 1
ATOM 1960 C C . ALA A 1 235 ? 17.671 -7.031 -8.521 1.00 79.88 235 ALA A C 1
ATOM 1962 O O . ALA A 1 235 ? 17.264 -7.724 -7.585 1.00 79.88 235 ALA A O 1
ATOM 1963 N N . LYS A 1 236 ? 17.658 -5.690 -8.467 1.00 84.62 236 LYS A N 1
ATOM 1964 C CA . LYS A 1 236 ? 17.120 -4.927 -7.327 1.00 84.62 236 LYS A CA 1
ATOM 1965 C C . LYS A 1 236 ? 15.621 -5.179 -7.127 1.00 84.62 236 LYS A C 1
ATOM 1967 O O . LYS A 1 236 ? 15.151 -5.166 -5.992 1.00 84.62 236 LYS A O 1
ATOM 1972 N N . THR A 1 237 ? 14.870 -5.409 -8.202 1.00 83.94 237 THR A N 1
ATOM 1973 C CA . THR A 1 237 ? 13.436 -5.744 -8.150 1.00 83.94 237 THR A CA 1
ATOM 1974 C C . THR A 1 237 ? 13.182 -7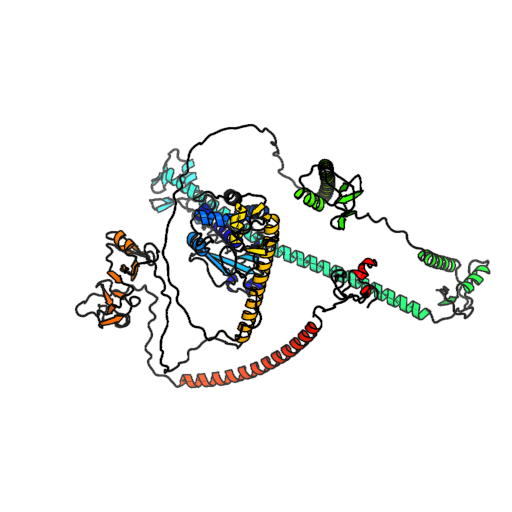.166 -7.676 1.00 83.94 237 THR A C 1
ATOM 1976 O O . THR A 1 237 ? 12.360 -7.364 -6.789 1.00 83.94 237 THR A O 1
ATOM 1979 N N . ASN A 1 238 ? 13.948 -8.141 -8.153 1.00 81.88 238 ASN A N 1
ATOM 1980 C CA . ASN A 1 238 ? 13.838 -9.521 -7.688 1.00 81.88 238 ASN A CA 1
ATOM 1981 C C . ASN A 1 238 ? 14.247 -9.663 -6.217 1.00 81.88 238 ASN A C 1
ATOM 1983 O O . ASN A 1 238 ? 13.544 -10.325 -5.459 1.00 81.88 238 ASN A O 1
ATOM 1987 N N . ARG A 1 239 ? 15.333 -8.998 -5.784 1.00 85.94 239 ARG A N 1
ATOM 1988 C CA . ARG A 1 239 ? 15.737 -8.975 -4.364 1.00 85.94 239 ARG A CA 1
ATOM 1989 C C . ARG A 1 239 ? 14.623 -8.407 -3.491 1.00 85.94 239 ARG A C 1
ATOM 1991 O O . ARG A 1 239 ? 14.297 -8.982 -2.464 1.00 85.94 239 ARG A O 1
ATOM 1998 N N . TYR A 1 240 ? 14.034 -7.299 -3.922 1.00 87.62 240 TYR A N 1
ATOM 1999 C CA . TYR A 1 240 ? 12.929 -6.664 -3.220 1.00 87.62 240 TYR A CA 1
ATOM 2000 C C . TYR A 1 240 ? 11.710 -7.578 -3.081 1.00 87.62 240 TYR A C 1
ATOM 2002 O O . TYR A 1 240 ? 11.178 -7.739 -1.987 1.00 87.62 240 TYR A O 1
ATOM 2010 N N . ASN A 1 241 ? 11.299 -8.203 -4.185 1.00 86.25 241 ASN A N 1
ATOM 2011 C CA . ASN A 1 241 ? 10.180 -9.138 -4.211 1.00 86.25 241 ASN A CA 1
ATOM 2012 C C . ASN A 1 241 ? 10.417 -10.307 -3.249 1.00 86.25 241 ASN A C 1
ATOM 2014 O O . ASN A 1 241 ? 9.547 -10.617 -2.446 1.00 86.25 241 ASN A O 1
ATOM 2018 N N . LEU A 1 242 ? 11.623 -10.882 -3.262 1.00 86.94 242 LEU A N 1
ATOM 2019 C CA . LEU A 1 242 ? 12.004 -11.961 -2.352 1.00 86.94 242 LEU A CA 1
ATOM 2020 C C . LEU A 1 242 ? 11.939 -11.534 -0.877 1.00 86.94 242 LEU A C 1
ATOM 2022 O O . LEU A 1 242 ? 11.449 -12.287 -0.041 1.00 86.94 242 LEU A O 1
ATOM 2026 N N . VAL A 1 243 ? 12.417 -10.331 -0.547 1.00 90.56 243 VAL A N 1
ATOM 2027 C CA . VAL A 1 243 ? 12.363 -9.805 0.828 1.00 90.56 243 VAL A CA 1
ATOM 2028 C C . VAL A 1 243 ? 10.916 -9.590 1.279 1.00 90.56 243 VAL A C 1
ATOM 2030 O O . VAL A 1 243 ? 10.569 -9.961 2.399 1.00 90.56 243 VAL A O 1
ATOM 2033 N N . LEU A 1 244 ? 10.050 -9.050 0.414 1.00 89.25 244 LEU A N 1
ATOM 2034 C CA . LEU A 1 244 ? 8.624 -8.911 0.721 1.00 89.25 244 LEU A CA 1
ATOM 2035 C C . LEU A 1 244 ? 7.928 -10.265 0.886 1.00 89.25 244 LEU A C 1
ATOM 2037 O O . LEU A 1 244 ? 7.123 -10.427 1.800 1.00 89.25 244 LEU A O 1
ATOM 2041 N N . GLU A 1 245 ? 8.241 -11.239 0.034 1.00 87.94 245 GLU A N 1
ATOM 2042 C CA . GLU A 1 245 ? 7.715 -12.602 0.138 1.00 87.94 245 GLU A CA 1
ATOM 2043 C C . GLU A 1 245 ? 8.075 -13.220 1.490 1.00 87.94 245 GLU A C 1
ATOM 2045 O O . GLU A 1 245 ? 7.202 -13.700 2.212 1.00 87.94 245 GLU A O 1
ATOM 2050 N N . GLN A 1 246 ? 9.351 -13.130 1.872 1.00 90.94 246 GLN A N 1
ATOM 2051 C CA . GLN A 1 246 ? 9.837 -13.604 3.165 1.00 90.94 246 GLN A CA 1
ATOM 2052 C C . GLN A 1 246 ? 9.154 -12.884 4.327 1.00 90.94 246 GLN A C 1
ATOM 2054 O O . GLN A 1 246 ? 8.742 -13.538 5.281 1.00 90.94 246 GLN A O 1
ATOM 2059 N N . PHE A 1 247 ? 8.987 -11.565 4.238 1.00 93.25 247 PHE A N 1
ATOM 2060 C CA . PHE A 1 247 ? 8.311 -10.768 5.258 1.00 93.25 247 PHE A CA 1
ATOM 2061 C C . PHE A 1 247 ? 6.851 -11.197 5.458 1.00 93.25 247 PHE A C 1
ATOM 2063 O O . PHE A 1 247 ? 6.442 -11.510 6.576 1.00 93.25 247 PHE A O 1
ATOM 2070 N N . TYR A 1 248 ? 6.066 -11.292 4.383 1.00 92.69 248 TYR A N 1
ATOM 2071 C CA . TYR A 1 248 ? 4.668 -11.715 4.480 1.00 92.69 248 TYR A CA 1
ATOM 2072 C C . TYR A 1 248 ? 4.532 -13.182 4.909 1.00 92.69 248 TYR A C 1
ATOM 2074 O O . TYR A 1 248 ? 3.650 -13.511 5.710 1.00 92.69 248 TYR A O 1
ATOM 2082 N N . HIS A 1 249 ? 5.433 -14.057 4.454 1.00 89.88 249 HIS A N 1
ATOM 2083 C CA . HIS A 1 249 ? 5.488 -15.441 4.917 1.00 89.88 249 HIS A CA 1
ATOM 2084 C C . HIS A 1 249 ? 5.785 -15.510 6.420 1.00 89.88 249 HIS A C 1
ATOM 2086 O O . HIS A 1 249 ? 5.089 -16.221 7.150 1.00 89.88 249 HIS A O 1
ATOM 2092 N N . GLN A 1 250 ? 6.754 -14.733 6.913 1.00 90.56 250 GLN A N 1
ATOM 2093 C CA . GLN A 1 250 ? 7.034 -14.610 8.343 1.00 90.56 250 GLN A CA 1
ATOM 2094 C C . GLN A 1 250 ? 5.771 -14.182 9.092 1.00 90.56 250 GLN A C 1
ATOM 2096 O O . GLN A 1 250 ? 5.311 -14.949 9.932 1.00 90.56 250 GLN A O 1
ATOM 2101 N N . CYS A 1 251 ? 5.121 -13.076 8.711 1.00 89.06 251 CYS A N 1
ATOM 2102 C CA . CYS A 1 251 ? 3.875 -12.615 9.341 1.00 89.06 251 CYS A CA 1
ATOM 2103 C C . CYS A 1 251 ? 2.771 -13.688 9.390 1.00 89.06 251 CYS A C 1
ATOM 2105 O O . CYS A 1 251 ? 2.046 -13.785 10.382 1.00 89.06 251 CYS A O 1
ATOM 2107 N N . SER A 1 252 ? 2.653 -14.516 8.347 1.00 86.31 252 SER A N 1
ATOM 2108 C CA . SER A 1 252 ? 1.689 -15.622 8.321 1.00 86.31 252 SER A CA 1
ATOM 2109 C C . SER A 1 252 ? 2.066 -16.765 9.281 1.00 86.31 252 SER A C 1
ATOM 2111 O O . SER A 1 252 ? 1.217 -17.277 10.015 1.00 86.31 252 SER A O 1
ATOM 2113 N N . SER A 1 253 ? 3.351 -17.130 9.330 1.00 82.75 253 SER A N 1
ATOM 2114 C CA . SER A 1 253 ? 3.870 -18.287 10.069 1.00 82.75 253 SER A CA 1
ATOM 2115 C C . SER A 1 253 ? 3.992 -18.052 11.577 1.00 82.75 253 SER A C 1
ATOM 2117 O O . SER A 1 253 ? 3.638 -18.937 12.364 1.00 82.75 253 SER A O 1
ATOM 2119 N N . THR A 1 254 ? 4.394 -16.847 12.005 1.00 75.38 254 THR A N 1
ATOM 2120 C CA . THR A 1 254 ? 4.540 -16.493 13.429 1.00 75.38 254 THR A CA 1
ATOM 2121 C C . THR A 1 254 ? 3.217 -16.647 14.179 1.00 75.38 254 THR A C 1
ATOM 2123 O O . THR A 1 254 ? 3.198 -16.942 15.372 1.00 75.38 254 THR A O 1
ATOM 2126 N N . LEU A 1 255 ? 2.084 -16.506 13.484 1.00 61.94 255 LEU A N 1
ATOM 2127 C CA . LEU A 1 255 ? 0.753 -16.681 14.060 1.00 61.94 255 LEU A CA 1
ATOM 2128 C C . LEU A 1 255 ? 0.327 -18.146 14.180 1.00 61.94 255 LEU A C 1
ATOM 2130 O O . LEU A 1 255 ? -0.346 -18.492 15.151 1.00 61.94 255 LEU A O 1
ATOM 2134 N N . VAL A 1 256 ? 0.758 -19.018 13.267 1.00 66.44 256 VAL A N 1
ATOM 2135 C CA . VAL A 1 256 ? 0.566 -20.471 13.413 1.00 66.44 256 VAL A CA 1
ATOM 2136 C C . VAL A 1 256 ? 1.359 -20.977 14.619 1.00 66.44 256 VAL A C 1
ATOM 2138 O O . VAL A 1 256 ? 0.801 -21.681 15.461 1.00 66.44 256 VAL A O 1
ATOM 2141 N N . GLN A 1 257 ? 2.610 -20.531 14.764 1.00 69.69 257 GLN A N 1
ATOM 2142 C CA . GLN A 1 257 ? 3.462 -20.879 15.905 1.00 69.69 257 GLN A CA 1
ATOM 2143 C C . GLN A 1 257 ? 2.949 -20.293 17.229 1.00 69.69 257 GLN A C 1
ATOM 2145 O O . GLN A 1 257 ? 2.915 -20.994 18.240 1.00 69.69 257 GLN A O 1
ATOM 2150 N N . ARG A 1 258 ? 2.469 -19.041 17.246 1.00 65.88 258 ARG A N 1
ATOM 2151 C CA . ARG A 1 258 ? 1.842 -18.467 18.451 1.00 65.88 258 ARG A CA 1
ATOM 2152 C C . ARG A 1 258 ? 0.545 -19.177 18.820 1.00 65.88 258 ARG A C 1
ATOM 2154 O O . ARG A 1 258 ? 0.325 -19.436 19.995 1.00 65.88 258 ARG A O 1
ATOM 2161 N N . LYS A 1 259 ? -0.303 -19.545 17.852 1.00 65.88 259 LYS A N 1
ATOM 2162 C CA . LYS A 1 259 ? -1.522 -20.325 18.133 1.00 65.88 259 LYS A CA 1
ATOM 2163 C C . LYS A 1 259 ? -1.191 -21.707 18.691 1.00 65.88 259 LYS A C 1
ATOM 2165 O O . LYS A 1 259 ? -1.883 -22.146 19.607 1.00 65.88 259 LYS A O 1
ATOM 2170 N N . SER A 1 260 ? -0.152 -22.382 18.190 1.00 68.50 260 SER A N 1
ATOM 2171 C CA . SER A 1 260 ? 0.288 -23.651 18.780 1.00 68.50 260 SER A CA 1
ATOM 2172 C C . SER A 1 260 ? 0.837 -23.453 20.189 1.00 68.50 260 SER A C 1
ATOM 2174 O O . SER A 1 260 ? 0.441 -24.199 21.073 1.00 68.50 260 SER A O 1
ATOM 2176 N N . GLN A 1 261 ? 1.648 -22.412 20.419 1.00 71.94 261 GLN A N 1
ATOM 2177 C CA . GLN A 1 261 ? 2.200 -22.087 21.739 1.00 71.94 261 GLN A CA 1
ATOM 2178 C C . GLN A 1 261 ? 1.110 -21.748 22.761 1.00 71.94 261 GLN A C 1
ATOM 2180 O O . GLN A 1 261 ? 1.128 -22.304 23.855 1.00 71.94 261 GLN A O 1
ATOM 2185 N N . ILE A 1 262 ? 0.130 -20.915 22.392 1.00 69.00 262 ILE A N 1
ATOM 2186 C CA . ILE A 1 262 ? -1.014 -20.561 23.247 1.00 69.00 262 ILE A CA 1
ATOM 2187 C C . ILE A 1 262 ? -1.873 -21.794 23.533 1.00 69.00 262 ILE A C 1
ATOM 2189 O O . ILE A 1 262 ? -2.306 -21.989 24.661 1.00 69.00 262 ILE A O 1
ATOM 2193 N N . ARG A 1 263 ? -2.100 -22.670 22.543 1.00 68.50 263 ARG A N 1
ATOM 2194 C CA . ARG A 1 263 ? -2.810 -23.937 22.777 1.00 68.50 263 ARG A CA 1
ATOM 2195 C C . ARG A 1 263 ? -2.048 -24.837 23.743 1.00 68.50 263 ARG A C 1
ATOM 2197 O O . ARG A 1 263 ? -2.672 -25.393 24.637 1.00 68.50 263 ARG A O 1
ATOM 2204 N N . THR A 1 264 ? -0.728 -24.957 23.604 1.00 75.00 264 THR A N 1
ATOM 2205 C CA . THR A 1 264 ? 0.087 -25.739 24.544 1.00 75.00 264 THR A CA 1
ATOM 2206 C C . THR A 1 264 ? 0.143 -25.110 25.931 1.00 75.00 264 THR A C 1
ATOM 2208 O O . THR A 1 264 ? 0.052 -25.843 26.906 1.00 75.00 264 THR A O 1
ATOM 2211 N N . SER A 1 265 ? 0.236 -23.781 26.054 1.00 74.56 265 SER A N 1
ATOM 2212 C CA . SER A 1 265 ? 0.272 -23.109 27.357 1.00 74.56 265 SER A CA 1
ATOM 2213 C C . SER A 1 265 ? -1.085 -23.153 28.051 1.00 74.56 265 SER A C 1
ATOM 2215 O O . SER A 1 265 ? -1.136 -23.416 29.244 1.00 74.56 265 SER A O 1
ATOM 2217 N N . PHE A 1 266 ? -2.180 -22.969 27.309 1.00 74.88 266 PHE A N 1
ATOM 2218 C CA . PHE A 1 266 ? -3.535 -23.079 27.845 1.00 74.88 266 PHE A CA 1
ATOM 2219 C C . PHE A 1 266 ? -3.866 -24.521 28.231 1.00 74.88 266 PHE A C 1
ATOM 2221 O O . PHE A 1 266 ? -4.397 -24.748 29.308 1.00 74.88 266 PHE A O 1
ATOM 2228 N N . ALA A 1 267 ? -3.497 -25.511 27.409 1.00 75.06 267 ALA A N 1
ATOM 2229 C CA . ALA A 1 267 ? -3.639 -26.920 27.777 1.00 75.06 267 ALA A CA 1
ATOM 2230 C C . ALA A 1 267 ? -2.805 -27.267 29.019 1.00 75.06 267 ALA A C 1
ATOM 2232 O O . ALA A 1 267 ? -3.269 -28.010 29.876 1.00 75.06 267 ALA A O 1
ATOM 2233 N N . LYS A 1 268 ? -1.599 -26.698 29.148 1.00 80.81 268 LYS A N 1
ATOM 2234 C CA . LYS A 1 268 ? -0.755 -26.872 30.332 1.00 80.81 268 LYS A CA 1
ATOM 2235 C C . LYS A 1 268 ? -1.390 -26.248 31.579 1.00 80.81 268 LYS A C 1
ATOM 2237 O O . LYS A 1 268 ? -1.525 -26.949 32.568 1.00 80.81 268 LYS A O 1
ATOM 2242 N N . GLN A 1 269 ? -1.846 -24.998 31.505 1.00 77.94 269 GLN A N 1
ATOM 2243 C CA . GLN A 1 269 ? -2.528 -24.313 32.611 1.00 77.94 269 GLN A CA 1
ATOM 2244 C C . GLN A 1 269 ? -3.840 -24.994 33.001 1.00 77.94 269 GLN A C 1
ATOM 2246 O O . GLN A 1 269 ? -4.151 -25.099 34.180 1.00 77.94 269 GLN A O 1
ATOM 2251 N N . LEU A 1 270 ? -4.606 -25.482 32.023 1.00 78.00 270 LEU A N 1
ATOM 2252 C CA . LEU A 1 270 ? -5.826 -26.238 32.283 1.00 78.00 270 LEU A CA 1
ATOM 2253 C C . LEU A 1 270 ? -5.502 -27.561 32.983 1.00 78.00 270 LEU A C 1
ATOM 2255 O O . LEU A 1 270 ? -6.170 -27.907 33.947 1.00 78.00 270 LEU A O 1
ATOM 2259 N N . ASN A 1 271 ? -4.459 -28.273 32.550 1.00 78.31 271 ASN A N 1
ATOM 2260 C CA . ASN A 1 271 ? -4.020 -29.504 33.206 1.00 78.31 271 ASN A CA 1
ATOM 2261 C C . ASN A 1 271 ? -3.460 -29.249 34.613 1.00 78.31 271 ASN A C 1
ATOM 2263 O O . ASN A 1 271 ? -3.733 -30.035 35.512 1.00 78.31 271 ASN A O 1
ATOM 2267 N N . GLU A 1 272 ? -2.713 -28.162 34.818 1.00 80.88 272 GLU A N 1
ATOM 2268 C CA . GLU A 1 272 ? -2.220 -27.734 36.135 1.00 80.88 272 GLU A CA 1
ATOM 2269 C C . GLU A 1 272 ? -3.402 -27.380 37.057 1.00 80.88 272 GLU A C 1
ATOM 2271 O O . GLU A 1 272 ? -3.486 -27.907 38.159 1.00 80.88 272 GLU A O 1
ATOM 2276 N N . SER A 1 273 ? -4.387 -26.617 36.573 1.00 76.25 273 SER A N 1
ATOM 2277 C CA . SER A 1 273 ? -5.595 -26.267 37.334 1.00 76.25 273 SER A CA 1
ATOM 2278 C C . SER A 1 273 ? -6.478 -27.479 37.649 1.00 76.25 273 SER A C 1
ATOM 2280 O O . SER A 1 273 ? -6.977 -27.597 38.765 1.00 76.25 273 SER A O 1
ATOM 2282 N N . ILE A 1 274 ? -6.647 -28.408 36.702 1.00 76.38 274 ILE A N 1
ATOM 2283 C CA . ILE A 1 274 ? -7.358 -29.672 36.940 1.00 76.38 274 ILE A CA 1
ATOM 2284 C C . ILE A 1 274 ? -6.593 -30.513 37.965 1.00 76.38 274 ILE A C 1
ATOM 2286 O O . ILE A 1 274 ? -7.213 -31.072 38.862 1.00 76.38 274 ILE A O 1
ATOM 2290 N N . SER A 1 275 ? -5.262 -30.584 37.875 1.00 76.88 275 SER A N 1
ATOM 2291 C CA . SER A 1 275 ? -4.438 -31.302 38.850 1.00 76.88 275 SER A CA 1
ATOM 2292 C C . SER A 1 275 ? -4.561 -30.692 40.246 1.00 76.88 275 SER A C 1
ATOM 2294 O O . SER A 1 275 ? -4.731 -31.430 41.209 1.00 76.88 275 SER A O 1
ATOM 2296 N N . GLU A 1 276 ? -4.528 -29.364 40.363 1.00 74.94 276 GLU A N 1
ATOM 2297 C CA . GLU A 1 276 ? -4.712 -28.651 41.631 1.00 74.94 276 GLU A CA 1
ATOM 2298 C C . GLU A 1 276 ? -6.112 -28.886 42.211 1.00 74.94 276 GLU A C 1
ATOM 2300 O O . GLU A 1 276 ? -6.248 -29.197 43.395 1.00 74.94 276 GLU A O 1
ATOM 2305 N N . GLN A 1 277 ? -7.156 -28.822 41.380 1.00 72.38 277 GLN A N 1
ATOM 2306 C CA . GLN A 1 277 ? -8.529 -29.116 41.798 1.00 72.38 277 GLN A CA 1
ATOM 2307 C C . GLN A 1 277 ? -8.704 -30.573 42.226 1.00 72.38 277 GLN A C 1
ATOM 2309 O O . GLN A 1 277 ? -9.366 -30.826 43.230 1.00 72.38 277 GLN A O 1
ATOM 2314 N N . LEU A 1 278 ? -8.092 -31.525 41.519 1.00 75.25 278 LEU A N 1
ATOM 2315 C CA . LEU A 1 278 ? -8.103 -32.936 41.906 1.00 75.25 278 LEU A CA 1
ATOM 2316 C C . LEU A 1 278 ? -7.402 -33.131 43.251 1.00 75.25 278 LEU A C 1
ATOM 2318 O O . LEU A 1 278 ? -7.996 -33.729 44.140 1.00 75.25 278 LEU A O 1
ATOM 2322 N N . THR A 1 279 ? -6.228 -32.527 43.462 1.00 73.12 279 THR A N 1
ATOM 2323 C CA . THR A 1 279 ? -5.539 -32.596 44.762 1.00 73.12 279 THR A CA 1
ATOM 2324 C C . THR A 1 279 ? -6.328 -31.927 45.888 1.00 73.12 279 THR A C 1
ATOM 2326 O O . THR A 1 279 ? -6.403 -32.465 46.987 1.00 73.12 279 THR A O 1
ATOM 2329 N N . ALA A 1 280 ? -6.979 -30.787 45.636 1.00 69.00 280 ALA A N 1
ATOM 2330 C CA . ALA A 1 280 ? -7.820 -30.118 46.627 1.00 69.00 280 ALA A CA 1
ATOM 2331 C C . ALA A 1 280 ? -9.068 -30.945 46.971 1.00 69.00 280 ALA A C 1
ATOM 2333 O O . ALA A 1 280 ? -9.475 -30.997 48.131 1.00 69.00 280 ALA A O 1
ATOM 2334 N N . THR A 1 281 ? -9.645 -31.624 45.978 1.00 69.94 281 THR A N 1
ATOM 2335 C CA . THR A 1 281 ? -10.797 -32.515 46.161 1.00 69.94 281 THR A CA 1
ATOM 2336 C C . THR A 1 281 ? -10.391 -33.780 46.917 1.00 69.94 281 THR A C 1
ATOM 2338 O O . THR A 1 281 ? -11.095 -34.186 47.834 1.00 69.94 281 THR A O 1
ATOM 2341 N N . GLU A 1 282 ? -9.232 -34.368 46.612 1.00 72.00 282 GLU A N 1
ATOM 2342 C CA . GLU A 1 282 ? -8.664 -35.498 47.361 1.00 72.00 282 GLU A CA 1
ATOM 2343 C C . GLU A 1 282 ? -8.383 -35.124 48.825 1.00 72.00 282 GLU A C 1
ATOM 2345 O O . GLU A 1 282 ? -8.716 -35.889 49.730 1.00 72.00 282 GLU A O 1
ATOM 2350 N N . ILE A 1 283 ? -7.858 -33.920 49.081 1.00 72.06 283 ILE A N 1
ATOM 2351 C CA . ILE A 1 283 ? -7.653 -33.393 50.440 1.00 72.06 283 ILE A CA 1
ATOM 2352 C C . ILE A 1 283 ? -8.993 -33.170 51.156 1.00 72.06 283 ILE A C 1
ATOM 2354 O O . ILE A 1 283 ? -9.119 -33.518 52.327 1.00 72.06 283 ILE A O 1
ATOM 2358 N N . GLN A 1 284 ? -10.009 -32.626 50.478 1.00 67.44 284 GLN A N 1
ATOM 2359 C CA . GLN A 1 284 ? -11.342 -32.441 51.062 1.00 67.44 284 GLN A CA 1
ATOM 2360 C C . GLN A 1 284 ? -12.034 -33.768 51.374 1.00 67.44 284 GLN A C 1
ATOM 2362 O O . GLN A 1 284 ? -12.639 -33.881 52.435 1.00 67.44 284 GLN A O 1
ATOM 2367 N N . ILE A 1 285 ? -11.922 -34.772 50.501 1.00 71.38 285 ILE A N 1
ATOM 2368 C CA . ILE A 1 285 ? -12.454 -36.120 50.745 1.00 71.38 285 ILE A CA 1
ATOM 2369 C C . ILE A 1 285 ? -11.733 -36.755 51.940 1.00 71.38 285 ILE A C 1
ATOM 2371 O O . ILE A 1 285 ? -12.394 -37.251 52.846 1.00 71.38 285 ILE A O 1
ATOM 2375 N N . SER A 1 286 ? -10.401 -36.646 52.008 1.00 69.12 286 SER A N 1
ATOM 2376 C CA . SER A 1 286 ? -9.617 -37.120 53.156 1.00 69.12 286 SER A CA 1
ATOM 2377 C C . SER A 1 286 ? -10.024 -36.431 54.463 1.00 69.12 286 SER A C 1
ATOM 2379 O O . SER A 1 286 ? -10.175 -37.096 55.483 1.00 69.12 286 SER A O 1
ATOM 2381 N N . LEU A 1 287 ? -10.230 -35.110 54.446 1.00 64.50 287 LEU A N 1
ATOM 2382 C CA . LEU A 1 287 ? -10.676 -34.345 55.615 1.00 64.50 287 LEU A CA 1
ATOM 2383 C C . LEU A 1 287 ? -12.107 -34.700 56.019 1.00 64.50 287 LEU A C 1
ATOM 2385 O O . LEU A 1 287 ? -12.400 -34.754 57.210 1.00 64.50 287 LEU A O 1
ATOM 2389 N N . LEU A 1 288 ? -13.001 -34.947 55.060 1.00 63.81 288 LEU A N 1
ATOM 2390 C CA . LEU A 1 288 ? -14.382 -35.338 55.330 1.00 63.81 288 LEU A CA 1
ATOM 2391 C C . LEU A 1 288 ? -14.446 -36.748 55.932 1.00 63.81 288 LEU A C 1
ATOM 2393 O O . LEU A 1 288 ? -15.166 -36.952 56.904 1.00 63.81 288 LEU A O 1
ATOM 2397 N N . ASP A 1 289 ? -13.646 -37.688 55.426 1.00 63.34 289 ASP A N 1
ATOM 2398 C CA . ASP A 1 289 ? -13.514 -39.037 55.990 1.00 63.34 289 ASP A CA 1
ATOM 2399 C C . ASP A 1 289 ? -12.919 -39.007 57.405 1.00 63.34 289 ASP A C 1
ATOM 2401 O O . ASP A 1 289 ? -13.355 -39.747 58.290 1.00 63.34 289 ASP A O 1
ATOM 2405 N N . GLU A 1 290 ? -11.961 -38.115 57.659 1.00 64.25 290 GLU A N 1
ATOM 2406 C CA . GLU A 1 290 ? -11.362 -37.934 58.981 1.00 64.25 290 GLU A CA 1
ATOM 2407 C C . GLU A 1 290 ? -12.323 -37.233 59.956 1.00 64.25 290 GLU A C 1
ATOM 2409 O O . GLU A 1 290 ? -12.439 -37.637 61.111 1.00 64.25 290 GLU A O 1
ATOM 2414 N N . THR A 1 291 ? -13.109 -36.263 59.481 1.00 54.72 291 THR A N 1
ATOM 2415 C CA . THR A 1 291 ? -14.145 -35.585 60.278 1.00 54.72 291 THR A CA 1
ATOM 2416 C C . THR A 1 291 ? -15.309 -36.524 60.592 1.00 54.72 291 THR A C 1
ATOM 2418 O O . THR A 1 291 ? -15.785 -36.543 61.724 1.00 54.72 291 THR A O 1
ATOM 2421 N N . ASN A 1 292 ? -15.728 -37.358 59.638 1.00 56.12 292 ASN A N 1
ATOM 2422 C CA . ASN A 1 292 ? -16.750 -38.382 59.856 1.00 56.12 292 ASN A CA 1
ATOM 2423 C C . ASN A 1 292 ? -16.260 -39.460 60.833 1.00 56.12 292 ASN A C 1
ATOM 2425 O O . ASN A 1 292 ? -17.011 -39.846 61.725 1.00 56.12 292 ASN A O 1
ATOM 2429 N N . ARG A 1 293 ? -14.979 -39.857 60.772 1.00 57.25 293 ARG A N 1
ATOM 2430 C CA . ARG A 1 293 ? -14.361 -40.719 61.798 1.00 57.25 293 ARG A CA 1
ATOM 2431 C C . ARG A 1 293 ? -14.333 -40.079 63.185 1.00 57.25 293 ARG A C 1
ATOM 2433 O O . ARG A 1 293 ? -14.506 -40.784 64.172 1.00 57.25 293 ARG A O 1
ATOM 2440 N N . VAL A 1 294 ? -14.101 -38.770 63.283 1.00 52.34 294 VAL A N 1
ATOM 2441 C CA . VAL A 1 294 ? -14.113 -38.042 64.565 1.00 52.34 294 VAL A CA 1
ATOM 2442 C C . VAL A 1 294 ? -15.542 -37.872 65.100 1.00 52.34 294 VAL A C 1
ATOM 2444 O O . VAL A 1 294 ? -15.754 -37.977 66.307 1.00 52.34 294 VAL A O 1
ATOM 2447 N N . LEU A 1 295 ? -16.529 -37.666 64.225 1.00 46.72 295 LEU A N 1
ATOM 2448 C CA . LEU A 1 295 ? -17.942 -37.550 64.597 1.00 46.72 295 LEU A CA 1
ATOM 2449 C C . LEU A 1 295 ? -18.546 -38.896 65.027 1.00 46.72 295 LEU A C 1
ATOM 2451 O O . LEU A 1 295 ? -19.293 -38.924 66.001 1.00 46.72 295 LEU A O 1
ATOM 2455 N N . GLU A 1 296 ? -18.158 -40.015 64.407 1.00 53.78 296 GLU A N 1
ATOM 2456 C CA . GLU A 1 296 ? -18.526 -41.365 64.873 1.00 53.78 296 GLU A CA 1
ATOM 2457 C C . GLU A 1 296 ? -17.861 -41.742 66.216 1.00 53.78 296 GLU A C 1
ATOM 2459 O O . GLU A 1 296 ? -18.331 -42.639 66.910 1.00 53.78 296 GLU A O 1
ATOM 2464 N N . GLN A 1 297 ? -16.808 -41.032 66.643 1.00 50.38 297 GLN A N 1
ATOM 2465 C CA . GLN A 1 297 ? -16.118 -41.260 67.924 1.00 50.38 297 GLN A CA 1
ATOM 2466 C C . GLN A 1 297 ? -16.691 -40.469 69.115 1.00 50.38 297 GLN A C 1
ATOM 2468 O O . GLN A 1 297 ? -16.243 -40.672 70.253 1.00 50.38 297 GLN A O 1
ATOM 2473 N N . LEU A 1 298 ? -17.661 -39.575 68.887 1.00 46.12 298 LEU A N 1
ATOM 2474 C CA . LEU A 1 298 ? -18.241 -38.714 69.928 1.00 46.12 298 LEU A CA 1
ATOM 2475 C C . LEU A 1 298 ? -19.360 -39.370 70.752 1.00 46.12 298 LEU A C 1
ATOM 2477 O O . LEU A 1 298 ? -19.781 -38.778 71.741 1.00 46.12 298 LEU A O 1
ATOM 2481 N N . ASP A 1 299 ? -19.759 -40.603 70.435 1.00 49.62 299 ASP A N 1
ATOM 2482 C CA . ASP A 1 299 ? -20.866 -41.298 71.111 1.00 49.62 299 ASP A CA 1
ATOM 2483 C C . ASP A 1 299 ? -20.430 -42.348 72.147 1.00 49.62 299 ASP A C 1
ATOM 2485 O O . ASP A 1 299 ? -21.207 -43.217 72.537 1.00 49.62 299 ASP A O 1
ATOM 2489 N N . GLU A 1 300 ? -19.185 -42.311 72.636 1.00 59.56 300 GLU A N 1
ATOM 2490 C CA . GLU A 1 300 ? -18.737 -43.353 73.569 1.00 59.56 300 GLU A CA 1
ATOM 2491 C C . GLU A 1 300 ? -18.011 -42.828 74.817 1.00 59.56 300 GLU A C 1
ATOM 2493 O O . GLU A 1 300 ? -17.190 -41.908 74.776 1.00 59.56 300 GLU A O 1
ATOM 2498 N N . HIS A 1 301 ? -18.361 -43.436 75.950 1.00 78.75 301 HIS A N 1
ATOM 2499 C CA . HIS A 1 301 ? -17.966 -43.063 77.305 1.00 78.75 301 HIS A CA 1
ATOM 2500 C C . HIS A 1 301 ? -16.552 -43.570 77.646 1.00 78.75 301 HIS A C 1
ATOM 2502 O O . HIS A 1 301 ? -16.036 -44.496 77.019 1.00 78.75 301 HIS A O 1
ATOM 2508 N N . CYS A 1 302 ? -15.915 -43.002 78.677 1.00 82.69 302 CYS A N 1
ATOM 2509 C CA . CYS A 1 302 ? -14.649 -43.531 79.205 1.00 82.69 302 CYS A CA 1
ATOM 2510 C C . CYS A 1 302 ? -14.817 -44.991 79.658 1.00 82.69 302 CYS A C 1
ATOM 2512 O O . CYS A 1 302 ? -15.650 -45.257 80.521 1.00 82.69 302 CYS A O 1
ATOM 2514 N N . CYS A 1 303 ? -13.982 -45.923 79.192 1.00 83.44 303 CYS A N 1
ATOM 2515 C CA . CYS A 1 303 ? -14.111 -47.329 79.587 1.00 83.44 303 CYS A CA 1
ATOM 2516 C C . CYS A 1 303 ? -13.808 -47.600 81.076 1.00 83.44 303 CYS A C 1
ATOM 2518 O O . CYS A 1 303 ? -14.077 -48.699 81.541 1.00 83.44 303 CYS A O 1
ATOM 2520 N N . ASN A 1 304 ? -13.239 -46.636 81.816 1.00 85.62 304 ASN A N 1
ATOM 2521 C CA . ASN A 1 304 ? -12.979 -46.773 83.256 1.00 85.62 304 ASN A CA 1
ATOM 2522 C C . ASN A 1 304 ? -14.049 -46.100 84.126 1.00 85.62 304 ASN A C 1
ATOM 2524 O O . ASN A 1 304 ? -14.654 -46.734 84.979 1.00 85.62 304 ASN A O 1
ATOM 2528 N N . CYS A 1 305 ? -14.281 -44.796 83.940 1.00 85.69 305 CYS A N 1
ATOM 2529 C CA . CYS A 1 305 ? -15.224 -44.061 84.789 1.00 85.69 305 CYS A CA 1
ATOM 2530 C C . CYS A 1 305 ? -16.645 -43.987 84.224 1.00 85.69 305 CYS A C 1
ATOM 2532 O O . CYS A 1 305 ? -17.513 -43.442 84.898 1.00 85.69 305 CYS A O 1
ATOM 2534 N N . HIS A 1 306 ? -16.866 -44.451 82.988 1.00 82.69 306 HIS A N 1
ATOM 2535 C CA . HIS A 1 306 ? -18.126 -44.355 82.239 1.00 82.69 306 HIS A CA 1
ATOM 2536 C C . HIS A 1 306 ? -18.712 -42.939 82.108 1.00 82.69 306 HIS A C 1
ATOM 2538 O O . HIS A 1 306 ? -19.830 -42.781 81.635 1.00 82.69 306 HIS A O 1
ATOM 2544 N N . GLY A 1 307 ? -17.964 -41.903 82.491 1.00 77.81 307 GLY A N 1
ATOM 2545 C CA . GLY A 1 307 ? -18.380 -40.515 82.352 1.00 77.81 307 GLY A CA 1
ATOM 2546 C C . GLY A 1 307 ? -18.120 -39.980 80.948 1.00 77.81 307 GLY A C 1
ATOM 2547 O O . GLY A 1 307 ? -17.101 -40.311 80.329 1.00 77.81 307 GLY A O 1
ATOM 2548 N N . GLU A 1 308 ? -19.017 -39.112 80.489 1.00 71.00 308 GLU A N 1
ATOM 2549 C CA . GLU A 1 308 ? -18.806 -38.263 79.320 1.00 71.00 308 GLU A CA 1
ATOM 2550 C C . GLU A 1 308 ? -17.698 -37.247 79.622 1.00 71.00 308 GLU A C 1
ATOM 2552 O O . GLU A 1 308 ? -17.686 -36.582 80.662 1.00 71.00 308 GLU A O 1
ATOM 2557 N N . SER A 1 309 ? -16.717 -37.149 78.728 1.00 67.00 309 SER A N 1
ATOM 2558 C CA . SER A 1 309 ? -15.636 -36.179 78.839 1.00 67.00 309 SER A CA 1
ATOM 2559 C C . SER A 1 309 ? -15.690 -35.201 77.676 1.00 67.00 309 SER A C 1
ATOM 2561 O O . SER A 1 309 ? -15.544 -35.601 76.529 1.00 67.00 309 SER A O 1
ATOM 2563 N N . ASN A 1 310 ? -15.767 -33.901 77.974 1.00 67.06 310 ASN A N 1
ATOM 2564 C CA . ASN A 1 310 ? -15.577 -32.828 76.983 1.00 67.06 310 ASN A CA 1
ATOM 2565 C C . ASN A 1 310 ? -14.103 -32.678 76.540 1.00 67.06 310 ASN A C 1
ATOM 2567 O O . ASN A 1 310 ? -13.722 -31.665 75.956 1.00 67.06 310 ASN A O 1
ATOM 2571 N N . LYS A 1 311 ? -13.237 -33.639 76.884 1.00 69.69 311 LYS A N 1
ATOM 2572 C CA . LYS A 1 311 ? -11.816 -33.680 76.525 1.00 69.69 311 LYS A CA 1
ATOM 2573 C C . LYS A 1 311 ? -11.563 -34.914 75.655 1.00 69.69 311 LYS A C 1
ATOM 2575 O O . LYS A 1 311 ? -12.236 -35.924 75.854 1.00 69.69 311 LYS A O 1
ATOM 2580 N N . PRO A 1 312 ? -10.576 -34.870 74.743 1.00 68.62 312 PRO A N 1
ATOM 2581 C CA . PRO A 1 312 ? -10.249 -36.016 73.901 1.00 68.62 312 PRO A CA 1
ATOM 2582 C C . PRO A 1 312 ? -9.930 -37.252 74.754 1.00 68.62 312 PRO A C 1
ATOM 2584 O O . PRO A 1 312 ? -9.234 -37.160 75.770 1.00 68.62 312 PRO A O 1
ATOM 2587 N N . TYR A 1 313 ? -10.456 -38.406 74.342 1.00 80.94 313 TYR A N 1
ATOM 2588 C CA . TYR A 1 313 ? -10.132 -39.698 74.942 1.00 80.94 313 TYR A CA 1
ATOM 2589 C C . TYR A 1 313 ? -8.753 -40.180 74.468 1.00 80.94 313 TYR A C 1
ATOM 2591 O O . TYR A 1 313 ? -8.308 -39.867 73.363 1.00 80.94 313 TYR A O 1
ATOM 2599 N N . PHE A 1 314 ? -8.067 -40.943 75.315 1.00 82.31 314 PHE A N 1
ATOM 2600 C CA . PHE A 1 314 ? -6.844 -41.656 74.968 1.00 82.31 314 PHE A CA 1
ATOM 2601 C C . PHE A 1 314 ? -7.202 -43.062 74.498 1.00 82.31 314 PHE A C 1
ATOM 2603 O O . PHE A 1 314 ? -7.741 -43.840 75.287 1.00 82.31 314 PHE A O 1
ATOM 2610 N N . TYR A 1 315 ? -6.903 -43.380 73.239 1.00 82.19 315 TYR A N 1
ATOM 2611 C CA . TYR A 1 315 ? -7.139 -44.697 72.654 1.00 82.19 315 TYR A CA 1
ATOM 2612 C C . TYR A 1 315 ? -5.884 -45.557 72.752 1.00 82.19 315 TYR A C 1
ATOM 2614 O O . TYR A 1 315 ? -4.796 -45.154 72.340 1.00 82.19 315 TYR A O 1
ATOM 2622 N N . LEU A 1 316 ? -6.042 -46.766 73.280 1.00 79.25 316 LEU A N 1
ATOM 2623 C CA . LEU A 1 316 ? -4.969 -47.747 73.309 1.00 79.25 316 LEU A CA 1
ATOM 2624 C C . LEU A 1 316 ? -4.912 -48.498 71.986 1.00 79.25 316 LEU A C 1
ATOM 2626 O O . LEU A 1 316 ? -5.739 -49.372 71.737 1.00 79.25 316 LEU A O 1
ATOM 2630 N N . ASN A 1 317 ? -3.898 -48.214 71.169 1.00 77.69 317 ASN A N 1
ATOM 2631 C CA . ASN A 1 317 ? -3.727 -48.832 69.847 1.00 77.69 317 ASN A CA 1
ATOM 2632 C C . ASN A 1 317 ? -3.747 -50.369 69.881 1.00 77.69 317 ASN A C 1
ATOM 2634 O O . ASN A 1 317 ? -4.228 -51.001 68.948 1.00 77.69 317 ASN A O 1
ATOM 2638 N N . ASN A 1 318 ? -3.272 -50.972 70.973 1.00 79.12 318 ASN A N 1
ATOM 2639 C CA . ASN A 1 318 ? -3.160 -52.427 71.088 1.00 79.12 318 ASN A CA 1
ATOM 2640 C C . ASN A 1 318 ? -4.475 -53.125 71.469 1.00 79.12 318 ASN A C 1
ATOM 2642 O O . ASN A 1 318 ? -4.555 -54.347 71.377 1.00 79.12 318 ASN A O 1
ATOM 2646 N N . CYS A 1 319 ? -5.488 -52.395 71.949 1.00 81.56 319 CYS A N 1
ATOM 2647 C CA . CYS A 1 319 ? -6.724 -53.018 72.432 1.00 81.56 319 CYS A CA 1
ATOM 2648 C C . CYS A 1 319 ? -8.005 -52.222 72.186 1.00 81.56 319 CYS A C 1
ATOM 2650 O O . CYS A 1 319 ? -9.056 -52.629 72.666 1.00 81.56 319 CYS A O 1
ATOM 2652 N N . SER A 1 320 ? -7.917 -51.079 71.508 1.00 81.25 320 SER A N 1
ATOM 2653 C CA . SER A 1 320 ? -9.034 -50.197 71.146 1.00 81.25 320 SER A CA 1
ATOM 2654 C C . SER A 1 320 ? -9.875 -49.660 72.316 1.00 81.25 320 SER A C 1
ATOM 2656 O O . SER A 1 320 ? -10.846 -48.949 72.089 1.00 81.25 320 SER A O 1
ATOM 2658 N N . HIS A 1 321 ? -9.495 -49.928 73.569 1.00 86.81 321 HIS A N 1
ATOM 2659 C CA . HIS A 1 321 ? -10.126 -49.329 74.745 1.00 86.81 321 HIS A CA 1
ATOM 2660 C C . HIS A 1 321 ? -9.724 -47.865 74.884 1.00 86.81 321 HIS A C 1
ATOM 2662 O O . HIS A 1 321 ? -8.567 -47.503 74.635 1.00 86.81 321 HIS A O 1
ATOM 2668 N N . LYS A 1 322 ? -10.666 -47.041 75.344 1.00 85.62 322 LYS A N 1
ATOM 2669 C CA . LYS A 1 322 ? -10.475 -45.600 75.465 1.00 85.62 322 LYS A CA 1
ATOM 2670 C C . LYS A 1 322 ? -10.706 -45.090 76.877 1.00 85.62 322 LYS A C 1
ATOM 2672 O O . LYS A 1 322 ? -11.628 -45.507 77.576 1.00 85.62 322 LYS A O 1
ATOM 2677 N N . PHE A 1 323 ? -9.876 -44.150 77.302 1.00 85.62 323 PHE A N 1
ATOM 2678 C CA . PHE A 1 323 ? -9.911 -43.616 78.659 1.00 85.62 323 PHE A CA 1
ATOM 2679 C C . PHE A 1 323 ? -9.898 -42.097 78.628 1.00 85.62 323 PHE A C 1
ATOM 2681 O O . PHE A 1 323 ? -9.185 -41.494 77.831 1.00 85.62 323 PHE A O 1
ATOM 2688 N N . CYS A 1 324 ? -10.675 -41.450 79.497 1.00 87.44 324 CYS A N 1
ATOM 2689 C CA . CYS A 1 324 ? -10.555 -40.008 79.652 1.00 87.44 324 CYS A CA 1
ATOM 2690 C C . CYS A 1 324 ? -9.185 -39.676 80.256 1.00 87.44 324 CYS A C 1
ATOM 2692 O O . CYS A 1 324 ? -8.600 -40.472 81.001 1.00 87.44 324 CYS A O 1
ATOM 2694 N N . PHE A 1 325 ? -8.689 -38.480 79.946 1.00 83.19 325 PHE A N 1
ATOM 2695 C CA . PHE A 1 325 ? -7.355 -38.037 80.341 1.00 83.19 325 PHE A CA 1
ATOM 2696 C C . PHE A 1 325 ? -7.072 -38.205 81.845 1.00 83.19 325 PHE A C 1
ATOM 2698 O O . PHE A 1 325 ? -5.995 -38.644 82.235 1.00 83.19 325 PHE A O 1
ATOM 2705 N N . GLU A 1 326 ? -8.050 -37.910 82.702 1.00 84.31 326 GLU A N 1
ATOM 2706 C CA . GLU A 1 326 ? -7.870 -38.017 84.154 1.00 84.31 326 GLU A CA 1
ATOM 2707 C C . GLU A 1 326 ? -7.775 -39.474 84.632 1.00 84.31 326 GLU A C 1
ATOM 2709 O O . GLU A 1 326 ? -7.030 -39.764 85.567 1.00 84.31 326 GLU A O 1
ATOM 2714 N N . CYS A 1 327 ? -8.488 -40.404 83.985 1.00 85.56 327 CYS A N 1
ATOM 2715 C CA . CYS A 1 327 ? -8.426 -41.826 84.330 1.00 85.56 327 CYS A CA 1
ATOM 2716 C C . CYS A 1 327 ? -7.075 -42.433 83.955 1.00 85.56 327 CYS A C 1
ATOM 2718 O O . CYS A 1 327 ? -6.458 -43.095 84.782 1.00 85.56 327 CYS A O 1
ATOM 2720 N N . ILE A 1 328 ? -6.584 -42.166 82.741 1.00 84.00 328 ILE A N 1
ATOM 2721 C CA . ILE A 1 328 ? -5.288 -42.697 82.303 1.00 84.00 328 ILE A CA 1
ATOM 2722 C C . ILE A 1 328 ? -4.132 -42.060 83.096 1.00 84.00 328 ILE A C 1
ATOM 2724 O O . ILE A 1 328 ? -3.185 -42.740 83.483 1.00 84.00 328 ILE A O 1
ATOM 2728 N N . LYS A 1 329 ? -4.236 -40.765 83.421 1.00 85.75 329 LYS A N 1
ATOM 2729 C CA . LYS A 1 329 ? -3.222 -40.050 84.202 1.00 85.75 329 LYS A CA 1
ATOM 2730 C C . LYS A 1 329 ? -3.086 -40.603 85.618 1.00 85.75 329 LYS A C 1
ATOM 2732 O O . LYS A 1 329 ? -1.960 -40.723 86.092 1.00 85.75 329 LYS A O 1
ATOM 2737 N N . LYS A 1 330 ? -4.198 -40.943 86.280 1.00 84.50 330 LYS A N 1
ATOM 2738 C CA . LYS A 1 330 ? -4.174 -41.558 87.618 1.00 84.50 330 LYS A CA 1
ATOM 2739 C C . LYS A 1 330 ? -3.440 -42.897 87.617 1.00 84.50 330 LYS A C 1
ATOM 2741 O O . LYS A 1 330 ? -2.610 -43.114 88.493 1.00 84.50 330 LYS A O 1
ATOM 2746 N N . GLU A 1 331 ? -3.670 -43.739 86.613 1.00 83.50 331 GLU A N 1
ATOM 2747 C CA . GLU A 1 331 ? -2.977 -45.030 86.508 1.00 83.50 331 GLU A CA 1
ATOM 2748 C C . GLU A 1 331 ? -1.469 -44.865 86.310 1.00 83.50 331 GLU A C 1
ATOM 2750 O O . GLU A 1 331 ? -0.673 -45.455 87.037 1.00 83.50 331 GLU A O 1
ATOM 2755 N N . PHE A 1 332 ? -1.045 -43.975 85.410 1.00 80.94 332 PHE A N 1
ATOM 2756 C CA . PHE A 1 332 ? 0.384 -43.720 85.197 1.00 80.94 332 PHE A CA 1
ATOM 2757 C C . PHE A 1 332 ? 1.078 -42.992 86.361 1.00 80.94 332 PHE A C 1
ATOM 2759 O O . PHE A 1 332 ? 2.307 -43.002 86.430 1.00 80.94 332 PHE A O 1
ATOM 2766 N N . GLN A 1 333 ? 0.328 -42.359 87.269 1.00 80.38 333 GLN A N 1
ATOM 2767 C CA . GLN A 1 333 ? 0.876 -41.747 88.485 1.00 80.38 333 GLN A CA 1
ATOM 2768 C C . GLN A 1 333 ? 1.095 -42.757 89.617 1.00 80.38 333 GLN A C 1
ATOM 2770 O O . GLN A 1 333 ? 1.973 -42.535 90.450 1.00 80.38 333 GLN A O 1
ATOM 2775 N N . ASN A 1 334 ? 0.338 -43.855 89.633 1.00 72.94 334 ASN A N 1
ATOM 2776 C CA . ASN A 1 334 ? 0.431 -44.884 90.669 1.00 72.94 334 ASN A CA 1
ATOM 2777 C C . ASN A 1 334 ? 1.457 -45.981 90.345 1.00 72.94 334 ASN A C 1
ATOM 2779 O O . ASN A 1 334 ? 1.870 -46.711 91.245 1.00 72.94 334 ASN A O 1
ATOM 2783 N N . ASP A 1 335 ? 1.891 -46.093 89.087 1.00 65.25 335 ASP A N 1
ATOM 2784 C CA . ASP A 1 335 ? 2.720 -47.204 88.627 1.00 65.25 335 ASP A CA 1
ATOM 2785 C C . ASP A 1 335 ? 4.222 -46.847 88.592 1.00 65.25 335 ASP A C 1
ATOM 2787 O O . ASP A 1 335 ? 4.707 -46.097 87.738 1.00 65.25 335 ASP A O 1
ATOM 2791 N N . CYS A 1 336 ? 4.997 -47.393 89.534 1.00 57.03 336 CYS A N 1
ATOM 2792 C CA . CYS A 1 336 ? 6.439 -47.151 89.657 1.00 57.03 336 CYS A CA 1
ATOM 2793 C C . CYS A 1 336 ? 7.301 -48.000 88.695 1.00 57.03 336 CYS A C 1
ATOM 2795 O O . CYS A 1 336 ? 8.519 -47.817 88.644 1.00 57.03 336 CYS A O 1
ATOM 2797 N N . CYS A 1 337 ? 6.698 -48.890 87.892 1.00 56.22 337 CYS A N 1
ATOM 2798 C CA . CYS A 1 337 ? 7.402 -49.948 87.151 1.00 56.22 337 CYS A CA 1
ATOM 2799 C C . CYS A 1 337 ? 7.261 -49.889 85.608 1.00 56.22 337 CYS A C 1
ATOM 2801 O O . CYS A 1 337 ? 7.156 -50.917 84.935 1.00 56.22 337 CYS A O 1
ATOM 2803 N N . GLY A 1 338 ? 7.315 -48.691 85.014 1.00 60.47 338 GLY A N 1
ATOM 2804 C CA . GLY A 1 338 ? 7.654 -48.517 83.587 1.00 60.47 338 GLY A CA 1
ATOM 2805 C C . GLY A 1 338 ? 6.549 -48.768 82.544 1.00 60.47 338 GLY A C 1
ATOM 2806 O O . GLY A 1 338 ? 6.837 -48.721 81.348 1.00 60.47 338 GLY A O 1
ATOM 2807 N N . GLY A 1 339 ? 5.295 -48.986 82.947 1.00 67.44 339 GLY A N 1
ATOM 2808 C CA . GLY A 1 339 ? 4.127 -48.986 82.051 1.00 67.44 339 GLY A CA 1
ATOM 2809 C C . GLY A 1 339 ? 2.888 -49.572 82.723 1.00 67.44 339 GLY A C 1
ATOM 2810 O O . GLY A 1 339 ? 3.036 -50.549 83.449 1.00 67.44 339 GLY A O 1
ATOM 2811 N N . CYS A 1 340 ? 1.706 -49.005 82.461 1.00 75.31 340 CYS A N 1
ATOM 2812 C CA . CYS A 1 340 ? 0.447 -49.426 83.085 1.00 75.31 340 CYS A CA 1
ATOM 2813 C C . CYS A 1 340 ? -0.280 -50.472 82.230 1.00 75.31 340 CYS A C 1
ATOM 2815 O O . CYS A 1 340 ? -0.096 -50.534 81.013 1.00 75.31 340 CYS A O 1
ATOM 2817 N N . TYR A 1 341 ? -1.110 -51.310 82.848 1.00 81.88 341 TYR A N 1
ATOM 2818 C CA . TYR A 1 341 ? -2.026 -52.182 82.110 1.00 81.88 341 TYR A CA 1
ATOM 2819 C C . TYR A 1 341 ? -3.317 -51.438 81.778 1.00 81.88 341 TYR A C 1
ATOM 2821 O O . TYR A 1 341 ? -3.766 -50.573 82.529 1.00 81.88 341 TYR A O 1
ATOM 2829 N N . CYS A 1 342 ? -3.923 -51.773 80.643 1.00 82.44 342 CYS A N 1
ATOM 2830 C CA . CYS A 1 342 ? -5.270 -51.332 80.332 1.00 82.44 342 CYS A CA 1
ATOM 2831 C C . CYS A 1 342 ? -6.216 -51.768 81.463 1.00 82.44 342 CYS A C 1
ATOM 2833 O O . CYS A 1 342 ? -6.252 -52.934 81.839 1.00 82.44 342 CYS A O 1
ATOM 2835 N N . MET A 1 343 ? -7.028 -50.849 81.986 1.00 79.81 343 MET A N 1
ATOM 2836 C CA . MET A 1 343 ? -7.938 -51.152 83.103 1.00 79.81 343 MET A CA 1
ATOM 2837 C C . MET A 1 343 ? -9.068 -52.129 82.737 1.00 79.81 343 MET A C 1
ATOM 2839 O O . MET A 1 343 ? -9.783 -52.603 83.611 1.00 79.81 343 MET A O 1
ATOM 2843 N N . VAL A 1 344 ? -9.233 -52.432 81.446 1.00 81.44 344 VAL A N 1
ATOM 2844 C CA . VAL A 1 344 ? -10.310 -53.281 80.915 1.00 81.44 344 VAL A CA 1
ATOM 2845 C C . VAL A 1 344 ? -9.771 -54.611 80.377 1.00 81.44 344 VAL A C 1
ATOM 2847 O O . VAL A 1 344 ? -10.514 -55.581 80.268 1.00 81.44 344 VAL A O 1
ATOM 2850 N N . CYS A 1 345 ? -8.480 -54.700 80.040 1.00 84.44 345 CYS A N 1
ATOM 2851 C CA . CYS A 1 345 ? -7.900 -55.906 79.445 1.00 84.44 345 CYS A CA 1
ATOM 2852 C C . CYS A 1 345 ? -6.409 -56.058 79.794 1.00 84.44 345 CYS A C 1
ATOM 2854 O O . CYS A 1 345 ? -5.758 -55.077 80.135 1.00 84.44 345 CYS A O 1
ATOM 2856 N N . PRO A 1 346 ? -5.808 -57.251 79.659 1.00 81.94 346 PRO A N 1
ATOM 2857 C CA . PRO A 1 346 ? -4.434 -57.501 80.111 1.00 81.94 346 PRO A CA 1
ATOM 2858 C C . PRO A 1 346 ? -3.337 -56.860 79.237 1.00 81.94 346 PRO A C 1
ATOM 2860 O O . PRO A 1 346 ? -2.155 -57.143 79.428 1.00 81.94 346 PRO A O 1
ATOM 2863 N N . ASN A 1 347 ? -3.687 -56.009 78.270 1.00 84.31 347 ASN A N 1
ATOM 2864 C CA . ASN A 1 347 ? -2.709 -55.372 77.392 1.00 84.31 347 ASN A CA 1
ATOM 2865 C C . ASN A 1 347 ? -1.960 -54.248 78.111 1.00 84.31 347 ASN A C 1
ATOM 2867 O O . ASN A 1 347 ? -2.565 -53.398 78.765 1.00 84.31 347 ASN A O 1
ATOM 2871 N N . LYS A 1 348 ? -0.631 -54.233 77.970 1.00 82.44 348 LYS A N 1
ATOM 2872 C CA . LYS A 1 348 ? 0.237 -53.226 78.584 1.00 82.44 348 LYS A CA 1
ATOM 2873 C C . LYS A 1 348 ? 0.363 -52.000 77.684 1.00 82.44 348 LYS A C 1
ATOM 2875 O O . LYS A 1 348 ? 0.582 -52.120 76.480 1.00 82.44 348 LYS A O 1
ATOM 2880 N N . VAL A 1 349 ? 0.254 -50.832 78.294 1.00 78.81 349 VAL A N 1
ATOM 2881 C CA . VAL A 1 349 ? 0.440 -49.524 77.678 1.00 78.81 349 VAL A CA 1
ATOM 2882 C C . VAL A 1 349 ? 1.839 -49.054 78.017 1.00 78.81 349 VAL A C 1
ATOM 2884 O O . VAL A 1 349 ? 2.214 -48.946 79.191 1.00 78.81 349 VAL A O 1
ATOM 2887 N N . SER A 1 350 ? 2.645 -48.789 76.996 1.00 82.38 350 SER A N 1
ATOM 2888 C CA . SER A 1 350 ? 3.993 -48.305 77.250 1.00 82.38 350 SER A CA 1
ATOM 2889 C C . SER A 1 350 ? 3.948 -46.854 77.735 1.00 82.38 350 SER A C 1
ATOM 2891 O O . SER A 1 350 ? 3.162 -46.032 77.261 1.00 82.38 350 SER A O 1
ATOM 2893 N N . ARG A 1 351 ? 4.842 -46.499 78.663 1.00 80.94 351 ARG A N 1
ATOM 2894 C CA . ARG A 1 351 ? 4.993 -45.107 79.119 1.00 80.94 351 ARG A CA 1
ATOM 2895 C C . ARG A 1 351 ? 5.300 -44.148 77.963 1.00 80.94 351 ARG A C 1
ATOM 2897 O O . ARG A 1 351 ? 4.849 -43.010 77.976 1.00 80.94 351 ARG A O 1
ATOM 2904 N N . LYS A 1 352 ? 5.996 -44.641 76.936 1.00 82.62 352 LYS A N 1
ATOM 2905 C CA . LYS A 1 352 ? 6.345 -43.886 75.731 1.00 82.62 352 LYS A CA 1
ATOM 2906 C C . LYS A 1 352 ? 5.117 -43.502 74.899 1.00 82.62 352 LYS A C 1
ATOM 2908 O O . LYS A 1 352 ? 5.058 -42.380 74.414 1.00 82.62 352 LYS A O 1
ATOM 2913 N N . GLU A 1 353 ? 4.135 -44.394 74.755 1.00 80.06 353 GLU A N 1
ATOM 2914 C CA . GLU A 1 353 ? 2.872 -44.085 74.060 1.00 80.06 353 GLU A CA 1
ATOM 2915 C C . GLU A 1 353 ? 2.068 -43.014 74.807 1.00 80.06 353 GLU A C 1
ATOM 2917 O O . GLU A 1 353 ? 1.539 -42.091 74.189 1.00 80.06 353 GLU A O 1
ATOM 2922 N N . TYR A 1 354 ? 2.033 -43.089 76.140 1.00 82.75 354 TYR A N 1
ATOM 2923 C CA . TYR A 1 354 ? 1.384 -42.073 76.969 1.00 82.75 354 TYR A CA 1
ATOM 2924 C C . TYR A 1 354 ? 2.095 -40.708 76.895 1.00 82.75 354 TYR A C 1
ATOM 2926 O O . TYR A 1 354 ? 1.443 -39.671 76.766 1.00 82.75 354 TYR A O 1
ATOM 2934 N N . GLU A 1 355 ? 3.431 -40.688 76.912 1.00 83.38 355 GLU A N 1
ATOM 2935 C CA . GLU A 1 355 ? 4.228 -39.463 76.752 1.00 83.38 355 GLU A CA 1
ATOM 2936 C C . GLU A 1 355 ? 4.043 -38.822 75.367 1.00 83.38 355 GLU A C 1
ATOM 2938 O O . GLU A 1 355 ? 3.917 -37.600 75.278 1.00 83.38 355 GLU A O 1
ATOM 2943 N N . LEU A 1 356 ? 3.947 -39.626 74.300 1.00 79.69 356 LEU A N 1
ATOM 2944 C CA . LEU A 1 356 ? 3.654 -39.126 72.951 1.00 79.69 356 LEU A CA 1
ATOM 2945 C C . LEU A 1 356 ? 2.284 -38.439 72.890 1.00 79.69 356 LEU A C 1
ATOM 2947 O O . LEU A 1 356 ? 2.137 -37.368 72.305 1.00 79.69 356 LEU A O 1
ATOM 2951 N N . TYR A 1 357 ? 1.282 -39.025 73.541 1.00 79.25 357 TYR A N 1
ATOM 2952 C CA . TYR A 1 357 ? -0.052 -38.441 73.599 1.00 79.25 357 TYR A CA 1
ATOM 2953 C C . TYR A 1 357 ? -0.099 -37.141 74.409 1.00 79.25 357 TYR A C 1
ATOM 2955 O O . TYR A 1 357 ? -0.750 -36.180 73.999 1.00 79.25 357 TYR A O 1
ATOM 2963 N N . LEU A 1 358 ? 0.650 -37.059 75.515 1.00 80.56 358 LEU A N 1
ATOM 2964 C CA . LEU A 1 358 ? 0.822 -35.805 76.255 1.00 80.56 358 LEU A CA 1
ATOM 2965 C C . LEU A 1 358 ? 1.450 -34.708 75.385 1.00 80.56 358 LEU A C 1
ATOM 2967 O O . LEU A 1 358 ? 1.014 -33.559 75.451 1.00 80.56 358 LEU A O 1
ATOM 2971 N N . GLN A 1 359 ? 2.434 -35.051 74.549 1.00 79.94 359 GLN A N 1
ATOM 2972 C CA . GLN A 1 359 ? 3.037 -34.107 73.605 1.00 79.94 359 GLN A CA 1
ATOM 2973 C C . GLN A 1 359 ? 2.024 -33.622 72.564 1.00 79.94 359 GLN A C 1
ATOM 2975 O O . GLN A 1 359 ? 1.940 -32.420 72.331 1.00 79.94 359 GLN A O 1
ATOM 2980 N N . MET A 1 360 ? 1.204 -34.514 72.000 1.00 73.31 360 MET A N 1
ATOM 2981 C CA . MET A 1 360 ? 0.155 -34.129 71.046 1.00 73.31 360 MET A CA 1
ATOM 2982 C C . MET A 1 360 ? -0.889 -33.192 71.668 1.00 73.31 360 MET A C 1
ATOM 2984 O O . MET A 1 360 ? -1.252 -32.192 71.051 1.00 73.31 360 MET A O 1
ATOM 2988 N N . ILE A 1 361 ? -1.331 -33.458 72.905 1.00 73.31 361 ILE A N 1
ATOM 2989 C CA . ILE A 1 361 ? -2.255 -32.562 73.622 1.00 73.31 361 ILE A CA 1
ATOM 2990 C C . ILE A 1 361 ? -1.612 -31.194 73.877 1.00 73.31 361 ILE A C 1
ATOM 2992 O O . ILE A 1 361 ? -2.295 -30.176 73.776 1.00 73.31 361 ILE A O 1
ATOM 2996 N N . ASN A 1 362 ? -0.321 -31.149 74.213 1.00 72.81 362 ASN A N 1
ATOM 2997 C CA . ASN A 1 362 ? 0.372 -29.885 74.461 1.00 72.81 362 ASN A CA 1
ATOM 2998 C C . ASN A 1 362 ? 0.560 -29.078 73.168 1.00 72.81 362 ASN A C 1
ATOM 3000 O O . ASN A 1 362 ? 0.244 -27.897 73.162 1.00 72.81 362 ASN A O 1
ATOM 3004 N N . VAL A 1 363 ? 0.917 -29.716 72.049 1.00 67.94 363 VAL A N 1
ATOM 3005 C CA . VAL A 1 363 ? 0.986 -29.056 70.730 1.00 67.94 363 VAL A CA 1
ATOM 3006 C C . VAL A 1 363 ? -0.386 -28.529 70.292 1.00 67.94 363 VAL A C 1
ATOM 3008 O O . VAL A 1 363 ? -0.488 -27.428 69.755 1.00 67.94 363 VAL A O 1
ATOM 3011 N N . ALA A 1 364 ? -1.462 -29.276 70.559 1.00 61.62 364 ALA A N 1
ATOM 3012 C CA . ALA A 1 364 ? -2.824 -28.817 70.287 1.00 61.62 364 ALA A CA 1
ATOM 3013 C C . ALA A 1 364 ? -3.239 -27.621 71.167 1.00 61.62 364 ALA A C 1
ATOM 3015 O O . ALA A 1 364 ? -4.016 -26.783 70.720 1.00 61.62 364 ALA A O 1
ATOM 3016 N N . LYS A 1 365 ? -2.708 -27.510 72.394 1.00 62.50 365 LYS A N 1
ATOM 3017 C CA . LYS A 1 365 ? -2.908 -26.338 73.264 1.00 62.50 365 LYS A CA 1
ATOM 3018 C C . LYS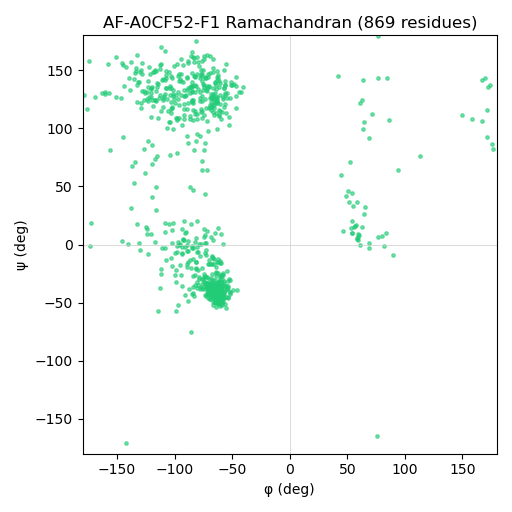 A 1 365 ? -2.062 -25.137 72.841 1.00 62.50 365 LYS A C 1
ATOM 3020 O O . LYS A 1 365 ? -2.558 -24.016 72.899 1.00 62.50 365 LYS A O 1
ATOM 3025 N N . ASP A 1 366 ? -0.835 -25.368 72.387 1.00 53.22 366 ASP A N 1
ATOM 3026 C CA . ASP A 1 366 ? 0.084 -24.306 71.963 1.00 53.22 366 ASP A CA 1
ATOM 3027 C C . ASP A 1 366 ? -0.345 -23.680 70.622 1.00 53.22 366 ASP A C 1
ATOM 3029 O O . ASP A 1 366 ? -0.162 -22.485 70.410 1.00 53.22 366 ASP A O 1
ATOM 3033 N N . ASN A 1 367 ? -1.034 -24.435 69.758 1.00 48.78 367 ASN A N 1
ATOM 3034 C CA . ASN A 1 367 ? -1.633 -23.922 68.516 1.00 48.78 367 ASN A CA 1
ATOM 3035 C C . ASN A 1 367 ? -2.904 -23.063 68.720 1.00 48.78 367 ASN A C 1
ATOM 3037 O O . ASN A 1 367 ? -3.484 -22.604 67.737 1.00 48.78 367 ASN A O 1
ATOM 3041 N N . ILE A 1 368 ? -3.336 -22.825 69.967 1.00 46.88 368 ILE A N 1
ATOM 3042 C CA . ILE A 1 368 ? -4.449 -21.916 70.311 1.00 46.88 368 ILE A CA 1
ATOM 3043 C C . ILE A 1 368 ? -3.935 -20.523 70.749 1.00 46.88 368 ILE A C 1
ATOM 3045 O O . ILE A 1 368 ? -4.732 -19.615 70.973 1.00 46.88 368 ILE A O 1
ATOM 3049 N N . GLN A 1 369 ? -2.616 -20.287 70.800 1.00 40.03 369 GLN A N 1
ATOM 3050 C CA . GLN A 1 369 ? -2.061 -18.932 70.929 1.00 40.03 369 GLN A CA 1
ATOM 3051 C C . GLN A 1 369 ? -1.561 -18.393 69.580 1.00 40.03 369 GLN A C 1
ATOM 3053 O O . GLN A 1 369 ? -0.839 -19.060 68.843 1.00 40.03 369 GLN A O 1
ATOM 3058 N N . GLU A 1 370 ? -2.008 -17.175 69.266 1.00 43.09 370 GLU A N 1
ATOM 3059 C CA . GLU A 1 370 ? -1.827 -16.447 68.007 1.00 43.09 370 GLU A CA 1
ATOM 3060 C C . GLU A 1 370 ? -0.379 -16.471 67.478 1.00 43.09 370 GLU A C 1
ATOM 3062 O O . GLU A 1 370 ? 0.572 -16.087 68.162 1.00 43.09 370 GLU A O 1
ATOM 3067 N N . LYS A 1 371 ? -0.218 -16.871 66.209 1.00 30.09 371 LYS A N 1
ATOM 3068 C CA . LYS A 1 371 ? 1.026 -16.676 65.447 1.00 30.09 371 LYS A CA 1
ATOM 3069 C C . LYS A 1 371 ? 1.295 -15.173 65.241 1.00 30.09 371 LYS A C 1
ATOM 3071 O O . LYS A 1 371 ? 0.364 -14.443 64.905 1.00 30.09 371 LYS A O 1
ATOM 3076 N N . PRO A 1 372 ? 2.554 -14.704 65.345 1.00 34.75 372 PRO A N 1
ATOM 3077 C CA . PRO A 1 372 ? 2.906 -13.316 65.058 1.00 34.75 372 PRO A CA 1
ATOM 3078 C C . PRO A 1 372 ? 2.929 -13.055 63.539 1.00 34.75 372 PRO A C 1
ATOM 3080 O O . PRO A 1 372 ? 3.256 -13.969 62.774 1.00 34.75 372 PRO A O 1
ATOM 3083 N N . PRO A 1 373 ? 2.626 -11.825 63.079 1.00 39.12 373 PRO A N 1
ATOM 3084 C CA . PRO A 1 373 ? 2.575 -11.519 61.658 1.00 39.12 373 PRO A CA 1
ATOM 3085 C C . PRO A 1 373 ? 3.980 -11.429 61.054 1.00 39.12 373 PRO A C 1
ATOM 3087 O O . PRO A 1 373 ? 4.898 -10.819 61.614 1.00 39.12 373 PRO A O 1
ATOM 3090 N N . GLU A 1 374 ? 4.124 -12.017 59.868 1.00 39.75 374 GLU A N 1
ATOM 3091 C CA . GLU A 1 374 ? 5.223 -11.735 58.952 1.00 39.75 374 GLU A CA 1
ATOM 3092 C C . GLU A 1 374 ? 5.262 -10.234 58.632 1.00 39.75 374 GLU A C 1
ATOM 3094 O O . GLU A 1 374 ? 4.229 -9.581 58.481 1.00 39.75 374 GLU A O 1
ATOM 3099 N N . LYS A 1 375 ? 6.470 -9.665 58.544 1.00 42.34 375 LYS A N 1
ATOM 3100 C CA . LYS A 1 375 ? 6.674 -8.250 58.213 1.00 42.34 375 LYS A CA 1
ATOM 3101 C C . LYS A 1 375 ? 6.157 -7.960 56.803 1.00 42.34 375 LYS A C 1
ATOM 3103 O O . LYS A 1 375 ? 6.869 -8.179 55.823 1.00 42.34 375 LYS A O 1
ATOM 3108 N N . GLU A 1 376 ? 4.949 -7.413 56.719 1.00 42.91 376 GLU A N 1
ATOM 3109 C CA . GLU A 1 376 ? 4.426 -6.778 55.514 1.00 42.91 376 GLU A CA 1
ATOM 3110 C C . GLU A 1 376 ? 5.402 -5.695 55.038 1.00 42.91 376 GLU A C 1
ATOM 3112 O O . GLU A 1 376 ? 5.782 -4.781 55.778 1.00 42.91 376 GLU A O 1
ATOM 3117 N N . LYS A 1 377 ? 5.810 -5.785 53.768 1.00 48.69 377 LYS A N 1
ATOM 3118 C CA . LYS A 1 377 ? 6.409 -4.654 53.059 1.00 48.69 377 LYS A CA 1
ATOM 3119 C C . LYS A 1 377 ? 5.352 -3.553 53.018 1.00 48.69 377 LYS A C 1
ATOM 3121 O O . LYS A 1 377 ? 4.343 -3.700 52.339 1.00 48.69 377 LYS A O 1
ATOM 3126 N N . THR A 1 378 ? 5.572 -2.467 53.753 1.00 49.81 378 THR A N 1
ATOM 3127 C CA . THR A 1 378 ? 4.651 -1.329 53.805 1.00 49.81 378 THR A CA 1
ATOM 3128 C C . THR A 1 378 ? 4.470 -0.740 52.407 1.00 49.81 378 THR A C 1
ATOM 3130 O O . THR A 1 378 ? 5.384 -0.119 51.862 1.00 49.81 378 THR A O 1
ATOM 3133 N N . GLU A 1 379 ? 3.299 -0.953 51.813 1.00 64.38 379 GLU A N 1
ATOM 3134 C CA . GLU A 1 379 ? 2.899 -0.327 50.555 1.00 64.38 379 GLU A CA 1
ATOM 3135 C C . GLU A 1 379 ? 2.683 1.177 50.779 1.00 64.38 379 GLU A C 1
ATOM 3137 O O . GLU A 1 379 ? 1.859 1.585 51.602 1.00 64.38 379 GLU A O 1
ATOM 3142 N N . ASN A 1 380 ? 3.399 2.021 50.035 1.00 81.31 380 ASN A N 1
ATOM 3143 C CA . ASN A 1 380 ? 3.250 3.473 50.134 1.00 81.31 380 ASN A CA 1
ATOM 3144 C C . ASN A 1 380 ? 2.049 3.929 49.290 1.00 81.31 380 ASN A C 1
ATOM 3146 O O . ASN A 1 380 ? 1.939 3.557 48.122 1.00 81.31 380 ASN A O 1
ATOM 3150 N N . LYS A 1 381 ? 1.154 4.757 49.842 1.00 89.19 381 LYS A N 1
ATOM 3151 C CA . LYS A 1 381 ? -0.005 5.316 49.117 1.00 89.19 381 LYS A CA 1
ATOM 3152 C C . LYS A 1 381 ? 0.230 6.773 48.728 1.00 89.19 381 LYS A C 1
ATOM 3154 O O . LYS A 1 381 ? 0.655 7.571 49.561 1.00 89.19 381 LYS A O 1
ATOM 3159 N N . CYS A 1 382 ? -0.091 7.134 47.486 1.00 90.50 382 CYS A N 1
ATOM 3160 C CA . CYS A 1 382 ? -0.090 8.535 47.058 1.00 90.50 382 CYS A CA 1
ATOM 3161 C C . CYS A 1 382 ? -1.295 9.275 47.653 1.00 90.50 382 CYS A C 1
ATOM 3163 O O . CYS A 1 382 ? -2.416 8.849 47.400 1.00 90.50 382 CYS A O 1
ATOM 3165 N N . GLN A 1 383 ? -1.120 10.400 48.364 1.00 91.12 383 GLN A N 1
ATOM 3166 C CA . GLN A 1 383 ? -2.292 11.094 48.943 1.00 91.12 383 GLN A CA 1
ATOM 3167 C C . GLN A 1 383 ? -3.159 11.854 47.928 1.00 91.12 383 GLN A C 1
ATOM 3169 O O . GLN A 1 383 ? -4.223 12.332 48.303 1.00 91.12 383 GLN A O 1
ATOM 3174 N N . ASN A 1 384 ? -2.744 11.979 46.662 1.00 88.69 384 ASN A N 1
ATOM 3175 C CA . ASN A 1 384 ? -3.575 12.616 45.635 1.00 88.69 384 ASN A CA 1
ATOM 3176 C C . ASN A 1 384 ? -4.475 11.612 44.897 1.00 88.69 384 ASN A C 1
ATOM 3178 O O . ASN A 1 384 ? -5.646 11.891 44.680 1.00 88.69 384 ASN A O 1
ATOM 3182 N N . CYS A 1 385 ? -3.947 10.442 44.514 1.00 89.50 385 CYS A N 1
ATOM 3183 C CA . CYS A 1 385 ? -4.706 9.438 43.754 1.00 89.50 385 CYS A CA 1
ATOM 3184 C C . CYS A 1 385 ? -5.029 8.153 44.530 1.00 89.50 385 CYS A C 1
ATOM 3186 O O . CYS A 1 385 ? -5.676 7.271 43.979 1.00 89.50 385 CYS A O 1
ATOM 3188 N N . ASN A 1 386 ? -4.563 8.010 45.776 1.00 85.94 386 ASN A N 1
ATOM 3189 C CA . ASN A 1 386 ? -4.707 6.823 46.634 1.00 85.94 386 ASN A CA 1
ATOM 3190 C C . ASN A 1 386 ? -4.125 5.503 46.092 1.00 85.94 386 ASN A C 1
ATOM 3192 O O . ASN A 1 386 ? -4.215 4.477 46.772 1.00 85.94 386 ASN A O 1
ATOM 3196 N N . ASN A 1 387 ? -3.461 5.514 44.932 1.00 82.19 387 ASN A N 1
ATOM 3197 C CA . ASN A 1 387 ? -2.789 4.333 44.395 1.00 82.19 387 ASN A CA 1
ATOM 3198 C C . ASN A 1 387 ? -1.632 3.892 45.306 1.00 82.19 387 ASN A C 1
ATOM 3200 O O . ASN A 1 387 ? -0.882 4.722 45.835 1.00 82.19 387 ASN A O 1
ATOM 3204 N N . LYS A 1 388 ? -1.508 2.572 45.477 1.00 84.56 388 LYS A N 1
ATOM 3205 C CA . LYS A 1 388 ? -0.441 1.899 46.224 1.00 84.56 388 LYS A CA 1
ATOM 3206 C C . LYS A 1 388 ? 0.764 1.669 45.316 1.00 84.56 388 LYS A C 1
ATOM 3208 O O . LYS A 1 388 ? 0.608 1.229 44.180 1.00 84.56 388 LYS A O 1
ATOM 3213 N N . PHE A 1 389 ? 1.957 1.931 45.831 1.00 78.81 389 PHE A N 1
ATOM 3214 C CA . PHE A 1 389 ? 3.213 1.759 45.114 1.00 78.81 389 PHE A CA 1
ATOM 3215 C C . PHE A 1 389 ? 4.214 0.997 45.982 1.00 78.81 389 PHE A C 1
ATOM 3217 O O . PHE A 1 389 ? 4.330 1.235 47.185 1.00 78.81 389 PHE A O 1
ATOM 3224 N N . GLN A 1 390 ? 4.962 0.090 45.352 1.00 75.06 390 GLN A N 1
ATOM 3225 C CA . GLN A 1 390 ? 6.038 -0.668 46.004 1.00 75.06 390 GLN A CA 1
ATOM 3226 C C . GLN A 1 390 ? 7.352 0.126 46.111 1.00 75.06 390 GLN A C 1
ATOM 3228 O O . GLN A 1 390 ? 8.304 -0.336 46.732 1.00 75.06 390 GLN A O 1
ATOM 3233 N N . TYR A 1 391 ? 7.413 1.316 45.509 1.00 77.75 391 TYR A N 1
ATOM 3234 C CA . TYR A 1 391 ? 8.584 2.189 45.492 1.00 77.75 391 TYR A CA 1
ATOM 3235 C C . TYR A 1 391 ? 8.366 3.467 46.311 1.00 77.75 391 TYR A C 1
ATOM 3237 O O . TYR A 1 391 ? 7.263 3.771 46.775 1.00 77.75 391 TYR A O 1
ATOM 3245 N N . GLN A 1 392 ? 9.453 4.210 46.521 1.00 80.00 392 GLN A N 1
ATOM 3246 C CA . GLN A 1 392 ? 9.451 5.444 47.297 1.00 80.00 392 GLN A CA 1
ATOM 3247 C C . GLN A 1 392 ? 8.672 6.549 46.567 1.00 80.00 392 GLN A C 1
ATOM 3249 O O . GLN A 1 392 ? 8.932 6.855 45.405 1.00 80.00 392 GLN A O 1
ATOM 3254 N N . LEU A 1 393 ? 7.712 7.152 47.265 1.00 88.62 393 LEU A N 1
ATOM 3255 C CA . LEU A 1 393 ? 6.966 8.322 46.803 1.00 88.62 393 LEU A CA 1
ATOM 3256 C C . LEU A 1 393 ? 7.693 9.614 47.201 1.00 88.62 393 LEU A C 1
ATOM 3258 O O . LEU A 1 393 ? 8.453 9.633 48.172 1.00 88.62 393 LEU A O 1
ATOM 3262 N N . PHE A 1 394 ? 7.445 10.706 46.477 1.00 90.44 394 PHE A N 1
ATOM 3263 C CA . PHE A 1 394 ? 8.024 12.010 46.806 1.00 90.44 394 PHE A CA 1
ATOM 3264 C C . PHE A 1 394 ? 7.370 12.575 48.064 1.00 90.44 394 PHE A C 1
ATOM 3266 O O . PHE A 1 394 ? 6.222 13.020 48.009 1.00 90.44 394 PHE A O 1
ATOM 3273 N N . ALA A 1 395 ? 8.093 12.562 49.184 1.00 90.81 395 ALA A N 1
ATOM 3274 C CA . ALA A 1 395 ? 7.622 13.097 50.453 1.00 90.81 395 ALA A CA 1
ATOM 3275 C C . ALA A 1 395 ? 8.020 14.572 50.619 1.00 90.81 395 ALA A C 1
ATOM 3277 O O . ALA A 1 395 ? 9.205 14.902 50.651 1.00 90.81 395 ALA A O 1
ATOM 3278 N N . ILE A 1 396 ? 7.041 15.460 50.792 1.00 89.00 396 ILE A N 1
ATOM 3279 C CA . ILE A 1 396 ? 7.278 16.871 51.119 1.00 89.00 396 ILE A CA 1
ATOM 3280 C C . ILE A 1 396 ? 7.874 16.950 52.530 1.00 89.00 396 ILE A C 1
ATOM 3282 O O . ILE A 1 396 ? 7.222 16.555 53.501 1.00 89.00 396 ILE A O 1
ATOM 3286 N N . GLU A 1 397 ? 9.084 17.498 52.669 1.00 84.50 397 GLU A N 1
ATOM 3287 C CA . GLU A 1 397 ? 9.853 17.476 53.926 1.00 84.50 397 GLU A CA 1
ATOM 3288 C C . GLU A 1 397 ? 9.068 17.993 55.139 1.00 84.50 397 GLU A C 1
ATOM 3290 O O . GLU A 1 397 ? 9.113 17.366 56.204 1.00 84.50 397 GLU A O 1
ATOM 3295 N N . ASN A 1 398 ? 8.303 19.073 54.941 1.00 84.88 398 ASN A N 1
ATOM 3296 C CA . ASN A 1 398 ? 7.604 19.811 55.996 1.00 84.88 398 ASN A CA 1
ATOM 3297 C C . ASN A 1 398 ? 6.275 19.184 56.438 1.00 84.88 398 ASN A C 1
ATOM 3299 O O . ASN A 1 398 ? 5.802 19.489 57.527 1.00 84.88 398 ASN A O 1
ATOM 3303 N N . CYS A 1 399 ? 5.650 18.336 55.617 1.00 88.94 399 CYS A N 1
ATOM 3304 C CA . CYS A 1 399 ? 4.338 17.759 55.945 1.00 88.94 399 CYS A CA 1
ATOM 3305 C C . CYS A 1 399 ? 4.241 16.242 55.790 1.00 88.94 399 CYS A C 1
ATOM 3307 O O . CYS A 1 399 ? 3.212 15.665 56.123 1.00 88.94 399 CYS A O 1
ATOM 3309 N N . LYS A 1 400 ? 5.300 15.593 55.294 1.00 90.88 400 LYS A N 1
ATOM 3310 C CA . LYS A 1 400 ? 5.403 14.143 55.068 1.00 90.88 400 LYS A CA 1
ATOM 3311 C C . LYS A 1 400 ? 4.361 13.551 54.107 1.00 90.88 400 LYS A C 1
ATOM 3313 O O . LYS A 1 400 ? 4.354 12.339 53.893 1.00 90.88 400 LYS A O 1
ATOM 3318 N N . HIS A 1 401 ? 3.548 14.379 53.452 1.00 93.50 401 HIS A N 1
ATOM 3319 C CA . HIS A 1 401 ? 2.716 13.933 52.341 1.00 93.50 401 HIS A CA 1
ATOM 3320 C C . HIS A 1 401 ? 3.598 13.489 51.166 1.00 93.50 401 HIS A C 1
ATOM 3322 O O . HIS A 1 401 ? 4.533 14.179 50.777 1.00 93.50 401 HIS A O 1
ATOM 3328 N N . SER A 1 402 ? 3.297 12.303 50.663 1.00 92.62 402 SER A N 1
ATOM 3329 C CA . SER A 1 402 ? 3.938 11.480 49.655 1.00 92.62 402 SER A CA 1
ATOM 3330 C C . SER A 1 402 ? 3.115 11.399 48.354 1.00 92.62 402 SER A C 1
ATOM 3332 O O . SER A 1 402 ? 2.007 10.858 48.322 1.00 92.62 402 SER A O 1
ATOM 3334 N N . PHE A 1 403 ? 3.670 11.867 47.238 1.00 91.44 403 PHE A N 1
ATOM 3335 C CA . PHE A 1 403 ? 2.981 11.902 45.940 1.00 91.44 403 PHE A CA 1
ATOM 3336 C C . PHE A 1 403 ? 3.660 11.012 44.894 1.00 91.44 403 PHE A C 1
ATOM 3338 O O . PHE A 1 403 ? 4.878 10.824 44.927 1.00 91.44 403 PHE A O 1
ATOM 3345 N N . CYS A 1 404 ? 2.880 10.455 43.959 1.00 91.62 404 CYS A N 1
ATOM 3346 C CA . CYS A 1 404 ? 3.434 9.770 42.791 1.00 91.62 404 CYS A CA 1
ATOM 3347 C C . CYS A 1 404 ? 3.862 10.780 41.716 1.00 91.62 404 CYS A C 1
ATOM 3349 O O . CYS A 1 404 ? 3.345 11.900 41.664 1.00 91.62 404 CYS A O 1
ATOM 3351 N N . ASP A 1 405 ? 4.788 10.367 40.847 1.00 85.00 405 ASP A N 1
ATOM 3352 C CA . ASP A 1 405 ? 5.379 11.233 39.817 1.00 85.00 405 ASP A CA 1
ATOM 3353 C C . ASP A 1 405 ? 4.313 11.838 38.890 1.00 85.00 405 ASP A C 1
ATOM 3355 O O . ASP A 1 405 ? 4.296 13.043 38.664 1.00 85.00 405 ASP A O 1
ATOM 3359 N N . THR A 1 406 ? 3.336 11.032 38.462 1.00 83.44 406 THR A N 1
ATOM 3360 C CA . THR A 1 406 ? 2.239 11.478 37.589 1.00 83.44 406 THR A CA 1
ATOM 3361 C C . THR A 1 406 ? 1.390 12.579 38.223 1.00 83.44 406 THR A C 1
ATOM 3363 O O . THR A 1 406 ? 1.046 13.552 37.557 1.00 83.44 406 THR A O 1
ATOM 3366 N N . CYS A 1 407 ? 1.063 12.455 39.516 1.00 87.19 407 CYS A N 1
ATOM 3367 C CA . CYS A 1 407 ? 0.301 13.491 40.214 1.00 87.19 407 CYS A CA 1
ATOM 3368 C C . CYS A 1 407 ? 1.113 14.785 40.310 1.00 87.19 407 CYS A C 1
ATOM 3370 O O . CYS A 1 407 ? 0.569 15.863 40.092 1.00 87.19 407 CYS A O 1
ATOM 3372 N N . LEU A 1 408 ? 2.418 14.693 40.582 1.00 84.75 408 LEU A N 1
ATOM 3373 C CA . LEU A 1 408 ? 3.289 15.865 40.641 1.00 84.75 408 LEU A CA 1
ATOM 3374 C C . LEU A 1 408 ? 3.436 16.551 39.280 1.00 84.75 408 LEU A C 1
ATOM 3376 O O . LEU A 1 408 ? 3.297 17.771 39.216 1.00 84.75 408 LEU A O 1
ATOM 3380 N N . GLU A 1 409 ? 3.650 15.804 38.193 1.00 82.94 409 GLU A N 1
ATOM 3381 C CA . GLU A 1 409 ? 3.747 16.369 36.838 1.00 82.94 409 GLU A CA 1
ATOM 3382 C C . GLU A 1 409 ? 2.476 17.123 36.434 1.00 82.94 409 GLU A C 1
ATOM 3384 O O . GLU A 1 409 ? 2.563 18.230 35.895 1.00 82.94 409 GLU A O 1
ATOM 3389 N N . GLN A 1 410 ? 1.299 16.580 36.761 1.00 80.38 410 GLN A N 1
ATOM 3390 C CA . GLN A 1 410 ? 0.024 17.263 36.537 1.00 80.38 410 GLN A CA 1
ATOM 3391 C C . GLN A 1 410 ? -0.063 18.581 37.319 1.00 80.38 410 GLN A C 1
ATOM 3393 O O . GLN A 1 410 ? -0.513 19.584 36.769 1.00 80.38 410 GLN A O 1
ATOM 3398 N N . PHE A 1 411 ? 0.426 18.629 38.562 1.00 78.69 411 PHE A N 1
ATOM 3399 C CA . PHE A 1 411 ? 0.462 19.874 39.338 1.00 78.69 411 PHE A CA 1
ATOM 3400 C C . PHE A 1 411 ? 1.440 20.914 38.775 1.00 78.69 411 PHE A C 1
ATOM 3402 O O . PHE A 1 411 ? 1.129 22.111 38.793 1.00 78.69 411 PHE A O 1
ATOM 3409 N N . PHE A 1 412 ? 2.589 20.484 38.242 1.00 77.00 412 PHE A N 1
ATOM 3410 C CA . PHE A 1 412 ? 3.563 21.374 37.601 1.00 77.00 412 PHE A CA 1
ATOM 3411 C C . PHE A 1 412 ? 3.087 21.906 36.246 1.00 77.00 412 PHE A C 1
ATOM 3413 O O . PHE A 1 412 ? 3.392 23.047 35.905 1.00 77.00 412 PHE A O 1
ATOM 3420 N N . ALA A 1 413 ? 2.316 21.126 35.483 1.00 69.81 413 ALA A N 1
ATOM 3421 C CA . ALA A 1 413 ? 1.799 21.549 34.180 1.00 69.81 413 ALA A CA 1
ATOM 3422 C C . ALA A 1 413 ? 0.827 22.741 34.271 1.00 69.81 413 ALA A C 1
ATOM 3424 O O . ALA A 1 413 ? 0.663 23.482 33.302 1.00 69.81 413 ALA A O 1
ATOM 3425 N N . VAL A 1 414 ? 0.194 22.938 35.432 1.00 68.44 414 VAL A N 1
ATOM 3426 C CA . VAL A 1 414 ? -0.876 23.931 35.623 1.00 68.44 414 VAL A CA 1
ATOM 3427 C C . VAL A 1 414 ? -0.388 25.199 36.348 1.00 68.44 414 VAL A C 1
ATOM 3429 O O . VAL A 1 414 ? -1.029 26.243 36.243 1.00 68.44 414 VAL A O 1
ATOM 3432 N N . ASN A 1 415 ? 0.761 25.165 37.041 1.00 66.44 415 ASN A N 1
ATOM 3433 C CA . ASN A 1 415 ? 1.210 26.254 37.922 1.00 66.44 415 ASN A CA 1
ATOM 3434 C C . ASN A 1 415 ? 2.611 26.792 37.571 1.00 66.44 415 ASN A C 1
ATOM 3436 O O . ASN A 1 415 ? 3.591 26.058 37.584 1.00 66.44 415 ASN A O 1
ATOM 3440 N N . TYR A 1 416 ? 2.726 28.109 37.344 1.00 69.06 416 TYR A N 1
ATOM 3441 C CA . TYR A 1 416 ? 3.980 28.803 36.979 1.00 69.06 416 TYR A CA 1
ATOM 3442 C C . TYR A 1 416 ? 4.801 29.340 38.174 1.00 69.06 416 TYR A C 1
ATOM 3444 O O . TYR A 1 416 ? 5.742 30.114 37.988 1.00 69.06 416 TYR A O 1
ATOM 3452 N N . PHE A 1 417 ? 4.456 28.982 39.412 1.00 67.69 417 PHE A N 1
ATOM 3453 C CA . PHE A 1 417 ? 5.077 29.565 40.608 1.00 67.69 417 PHE A CA 1
ATOM 3454 C C . PHE A 1 417 ? 6.417 28.897 40.980 1.00 67.69 417 PHE A C 1
ATOM 3456 O O . PHE A 1 417 ? 6.698 27.760 40.605 1.00 67.69 417 PHE A O 1
ATOM 3463 N N . GLN A 1 418 ? 7.275 29.614 41.718 1.00 72.19 418 GLN A N 1
ATOM 3464 C CA . GLN A 1 418 ? 8.568 29.093 42.203 1.00 72.19 418 GLN A CA 1
ATOM 3465 C C . GLN A 1 418 ? 8.436 28.227 43.473 1.00 72.19 418 GLN A C 1
ATOM 3467 O O . GLN A 1 418 ? 9.322 27.420 43.757 1.00 72.19 418 GLN A O 1
ATOM 3472 N N . VAL A 1 419 ? 7.329 28.372 44.209 1.00 78.94 419 VAL A N 1
ATOM 3473 C CA . VAL A 1 419 ? 7.005 27.637 45.440 1.00 78.94 419 VAL A CA 1
ATOM 3474 C C . VAL A 1 419 ? 5.631 26.994 45.265 1.00 78.94 419 VAL A C 1
ATOM 3476 O O . VAL A 1 419 ? 4.689 27.670 44.854 1.00 78.94 419 VAL A O 1
ATOM 3479 N N . TYR A 1 420 ? 5.530 25.700 45.560 1.00 80.69 420 TYR A N 1
ATOM 3480 C CA . TYR A 1 420 ? 4.315 24.898 45.424 1.00 80.69 420 TYR A CA 1
ATOM 3481 C C . TYR A 1 420 ? 3.797 24.528 46.808 1.00 80.69 420 TYR A C 1
ATOM 3483 O O . TYR A 1 420 ? 4.582 24.245 47.714 1.00 80.69 420 TYR A O 1
ATOM 3491 N N . TYR A 1 421 ? 2.477 24.538 46.967 1.00 86.31 421 TYR A N 1
ATOM 3492 C CA . TYR A 1 421 ? 1.805 24.123 48.194 1.00 86.31 421 TYR A CA 1
ATOM 3493 C C . TYR A 1 421 ? 1.396 22.655 48.091 1.00 86.31 421 TYR A C 1
ATOM 3495 O O . TYR A 1 421 ? 1.057 22.168 47.012 1.00 86.31 421 TYR A O 1
ATOM 3503 N N . CYS A 1 422 ? 1.428 21.953 49.220 1.00 87.00 422 CYS A N 1
ATOM 3504 C CA . CYS A 1 422 ? 0.895 20.608 49.348 1.00 87.00 422 CYS A CA 1
ATOM 3505 C C . CYS A 1 422 ? -0.587 20.604 48.962 1.00 87.00 422 CYS A C 1
ATOM 3507 O O . CYS A 1 422 ? -1.356 21.463 49.386 1.00 87.00 422 CYS A O 1
ATOM 3509 N N . THR A 1 423 ? -0.986 19.623 48.164 1.00 83.31 423 THR A N 1
ATOM 3510 C CA . THR A 1 423 ? -2.324 19.568 47.564 1.00 83.31 423 THR A CA 1
ATOM 3511 C C . THR A 1 423 ? -3.333 18.856 48.458 1.00 83.31 423 THR A C 1
ATOM 3513 O O . THR A 1 423 ? -4.530 18.873 48.184 1.00 83.31 423 THR A O 1
ATOM 3516 N N . VAL A 1 424 ? -2.860 18.286 49.571 1.00 82.69 424 VAL A N 1
ATOM 3517 C CA . VAL A 1 424 ? -3.714 17.801 50.654 1.00 82.69 424 VAL A CA 1
ATOM 3518 C C . VAL A 1 424 ? -4.392 19.005 51.326 1.00 82.69 424 VAL A C 1
ATOM 3520 O O . VAL A 1 424 ? -3.685 19.921 51.765 1.00 82.69 424 VAL A O 1
ATOM 3523 N N . PRO A 1 425 ? -5.735 19.020 51.438 1.00 81.00 425 PRO A N 1
ATOM 3524 C CA . PRO A 1 425 ? -6.471 20.122 52.050 1.00 81.00 425 PRO A CA 1
ATOM 3525 C C . PRO A 1 425 ? -5.933 20.497 53.437 1.00 81.00 425 PRO A C 1
ATOM 3527 O O . PRO A 1 425 ? -5.637 19.627 54.254 1.00 81.00 425 PRO A O 1
ATOM 3530 N N . ASN A 1 426 ? -5.828 21.802 53.705 1.00 83.25 426 ASN A N 1
ATOM 3531 C CA . ASN A 1 426 ? -5.352 22.381 54.973 1.00 83.25 426 ASN A CA 1
ATOM 3532 C C . ASN A 1 426 ? -3.894 22.061 55.348 1.00 83.25 426 ASN A C 1
ATOM 3534 O O . ASN A 1 426 ? -3.485 22.288 56.487 1.00 83.25 426 ASN A O 1
ATOM 3538 N N . CYS A 1 427 ? -3.086 21.568 54.410 1.00 84.62 427 CYS A N 1
ATOM 3539 C CA . CYS A 1 427 ? -1.678 21.318 54.664 1.00 84.62 427 CYS A CA 1
ATOM 3540 C C . CYS A 1 427 ? -0.818 22.564 54.363 1.00 84.62 427 CYS A C 1
ATOM 3542 O O . CYS A 1 427 ? -0.774 23.003 53.215 1.00 84.62 427 CYS A O 1
ATOM 3544 N N . PRO A 1 428 ? -0.059 23.105 55.338 1.00 84.88 428 PRO A N 1
ATOM 3545 C CA . PRO A 1 428 ? 0.815 24.259 55.108 1.00 84.88 428 PRO A CA 1
ATOM 3546 C C . PRO A 1 428 ? 2.141 23.889 54.421 1.00 84.88 428 PRO A C 1
ATOM 3548 O O . PRO A 1 428 ? 2.994 24.753 54.224 1.00 84.88 428 PRO A O 1
ATOM 3551 N N . GLY A 1 429 ? 2.356 22.607 54.102 1.00 88.56 429 GLY A N 1
ATOM 3552 C CA . GLY A 1 429 ? 3.599 22.129 53.510 1.00 88.56 429 GLY A CA 1
ATOM 3553 C C . GLY A 1 429 ? 3.864 22.786 52.161 1.00 88.56 429 GLY A C 1
ATOM 3554 O O . GLY A 1 429 ? 2.972 22.872 51.322 1.00 88.56 429 GLY A O 1
ATOM 3555 N N . THR A 1 430 ? 5.099 23.217 51.942 1.00 87.19 430 THR A N 1
ATOM 3556 C CA . THR A 1 430 ? 5.560 23.732 50.653 1.00 87.19 430 THR A CA 1
ATOM 3557 C C . THR A 1 430 ? 6.744 22.921 50.153 1.00 87.19 430 THR A C 1
ATOM 3559 O O . THR A 1 430 ? 7.485 22.332 50.939 1.00 87.19 430 THR A O 1
ATOM 3562 N N . TYR A 1 431 ? 6.904 22.876 48.837 1.00 84.25 431 TYR A N 1
ATOM 3563 C CA . TYR A 1 431 ? 8.058 22.296 48.161 1.00 84.25 431 TYR A CA 1
ATOM 3564 C C . TYR A 1 431 ? 8.401 23.157 46.948 1.00 84.25 431 TYR A C 1
ATOM 3566 O O . TYR A 1 431 ? 7.544 23.858 46.402 1.00 84.25 431 TYR A O 1
ATOM 3574 N N . ASN A 1 432 ? 9.663 23.162 46.532 1.00 85.56 432 ASN A N 1
ATOM 3575 C CA . ASN A 1 432 ? 10.084 23.914 45.355 1.00 85.56 432 ASN A CA 1
ATOM 3576 C C . ASN A 1 432 ? 10.402 22.960 44.187 1.00 85.56 432 ASN A C 1
ATOM 3578 O O . ASN A 1 432 ? 10.553 21.748 44.352 1.00 85.56 432 ASN A O 1
ATOM 3582 N N . LYS A 1 433 ? 10.521 23.517 42.976 1.00 83.25 433 LYS A N 1
ATOM 3583 C CA . LYS A 1 433 ? 10.847 22.731 41.774 1.00 83.25 433 LYS A CA 1
ATOM 3584 C C . LYS A 1 433 ? 12.195 22.002 41.894 1.00 83.25 433 LYS A C 1
ATOM 3586 O O . LYS A 1 433 ? 12.345 20.913 41.356 1.00 83.25 433 LYS A O 1
ATOM 3591 N N . LYS A 1 434 ? 13.170 22.578 42.604 1.00 85.62 434 LYS A N 1
ATOM 3592 C CA . LYS A 1 434 ? 14.509 21.999 42.787 1.00 85.62 434 LYS A CA 1
ATOM 3593 C C . LYS A 1 434 ? 14.461 20.711 43.618 1.00 85.62 434 LYS A C 1
ATOM 3595 O O . LYS A 1 434 ? 15.169 19.767 43.280 1.00 85.62 434 LYS A O 1
ATOM 3600 N N . ASP A 1 435 ? 13.607 20.652 44.639 1.00 82.44 435 ASP A N 1
ATOM 3601 C CA . ASP A 1 435 ? 13.424 19.462 45.483 1.00 82.44 435 ASP A CA 1
ATOM 3602 C C . ASP A 1 435 ? 12.817 18.305 44.674 1.00 82.44 435 ASP A C 1
ATOM 3604 O O . ASP A 1 435 ? 13.280 17.167 44.756 1.00 82.44 435 ASP A O 1
ATOM 3608 N N . TYR A 1 436 ? 11.837 18.610 43.817 1.00 83.25 436 TYR A N 1
ATOM 3609 C CA . TYR A 1 436 ? 11.235 17.631 42.909 1.00 83.25 436 TYR A CA 1
ATOM 3610 C C . TYR A 1 436 ? 12.220 17.130 41.841 1.00 83.25 436 TYR A C 1
ATOM 3612 O O . TYR A 1 436 ? 12.339 15.925 41.629 1.00 83.25 436 TYR A O 1
ATOM 3620 N N . GLU A 1 437 ? 12.978 18.023 41.199 1.00 84.25 437 GLU A N 1
ATOM 3621 C CA . GLU A 1 437 ? 13.995 17.626 40.212 1.00 84.25 437 GLU A CA 1
ATOM 3622 C C . GLU A 1 437 ? 15.088 16.748 40.845 1.00 84.25 437 GLU A C 1
ATOM 3624 O O . GLU A 1 437 ? 15.542 15.779 40.231 1.00 84.25 437 GLU A O 1
ATOM 3629 N N . LYS A 1 438 ? 15.474 17.030 42.100 1.00 86.88 438 LYS A N 1
ATOM 3630 C CA . LYS A 1 438 ? 16.404 16.187 42.864 1.00 86.88 438 LYS A CA 1
ATOM 3631 C C . LYS A 1 438 ? 15.827 14.786 43.093 1.00 86.88 438 LYS A C 1
ATOM 3633 O O . LYS A 1 438 ? 16.505 13.803 42.798 1.00 86.88 438 LYS A O 1
ATOM 3638 N N . PHE A 1 439 ? 14.569 14.689 43.527 1.00 86.12 439 PHE A N 1
ATOM 3639 C CA . PHE A 1 439 ? 13.876 13.405 43.659 1.00 86.12 439 PHE A CA 1
ATOM 3640 C C . PHE A 1 439 ? 13.805 12.648 42.330 1.00 86.12 439 PHE A C 1
ATOM 3642 O O . PHE A 1 439 ? 14.112 11.463 42.289 1.00 86.12 439 PHE A O 1
ATOM 3649 N N . LYS A 1 440 ? 13.479 13.320 41.219 1.00 82.94 440 LYS A N 1
ATOM 3650 C CA . LYS A 1 440 ? 13.394 12.689 39.893 1.00 82.94 440 LYS A CA 1
ATOM 3651 C C . LYS A 1 440 ? 14.739 12.114 39.445 1.00 82.94 440 LYS A C 1
ATOM 3653 O O . LYS A 1 440 ? 14.786 11.047 38.835 1.00 82.94 440 LYS A O 1
ATOM 3658 N N . GLN A 1 441 ? 15.844 12.788 39.768 1.00 83.88 441 GLN A N 1
ATOM 3659 C CA . GLN A 1 441 ? 17.192 12.273 39.521 1.00 83.88 441 GLN A CA 1
ATOM 3660 C C . GLN A 1 441 ? 17.518 11.051 40.389 1.00 83.88 441 GLN A C 1
ATOM 3662 O O . GLN A 1 441 ? 18.080 10.084 39.878 1.00 83.88 441 GLN A O 1
ATOM 3667 N N . GLU A 1 442 ? 17.165 11.067 41.675 1.00 80.56 442 GLU A N 1
ATOM 3668 C CA . GLU A 1 442 ? 17.374 9.932 42.586 1.00 80.56 442 GLU A CA 1
ATOM 3669 C C . GLU A 1 442 ? 16.501 8.726 42.209 1.00 80.56 442 GLU A C 1
ATOM 3671 O O . GLU A 1 442 ? 17.002 7.606 42.130 1.00 80.56 442 GLU A O 1
ATOM 3676 N N . PHE A 1 443 ? 15.236 8.957 41.858 1.00 78.12 443 PHE A N 1
ATOM 3677 C CA . PHE A 1 443 ? 14.302 7.932 41.394 1.00 78.12 443 PHE A CA 1
ATOM 3678 C C . PHE A 1 443 ? 14.780 7.270 40.094 1.00 78.12 443 PHE A C 1
ATOM 3680 O O . PHE A 1 443 ? 14.775 6.047 39.970 1.00 78.12 443 PHE A O 1
ATOM 3687 N N . ARG A 1 444 ? 15.300 8.060 39.142 1.00 75.56 444 ARG A N 1
ATOM 3688 C CA . ARG A 1 444 ? 15.927 7.530 37.918 1.00 75.56 444 ARG A CA 1
ATOM 3689 C C . ARG A 1 444 ? 17.161 6.679 38.215 1.00 75.56 444 ARG A C 1
ATOM 3691 O O . ARG A 1 444 ? 17.345 5.661 37.556 1.00 75.56 444 ARG A O 1
ATOM 3698 N N . LYS A 1 445 ? 17.979 7.057 39.205 1.00 75.94 445 LYS A N 1
ATOM 3699 C CA . LYS A 1 445 ? 19.129 6.246 39.641 1.00 75.94 445 LYS A CA 1
ATOM 3700 C C . LYS A 1 445 ? 18.682 4.923 40.263 1.00 75.94 445 LYS A C 1
ATOM 3702 O O . LYS A 1 445 ? 19.258 3.894 39.935 1.00 75.94 445 LYS A O 1
ATOM 3707 N N . GLN A 1 446 ? 17.642 4.930 41.100 1.00 71.94 446 GLN A N 1
ATOM 3708 C CA . GLN A 1 446 ? 17.089 3.705 41.691 1.00 71.94 446 GLN A CA 1
ATOM 3709 C C . GLN A 1 446 ? 16.529 2.759 40.618 1.00 71.94 446 GLN A C 1
ATOM 3711 O O . GLN A 1 446 ? 16.833 1.570 40.636 1.00 71.94 446 GLN A O 1
ATOM 3716 N N . LEU A 1 447 ? 15.798 3.287 39.627 1.00 66.81 447 LEU A N 1
ATOM 3717 C CA . LEU A 1 447 ? 15.308 2.491 38.497 1.00 66.81 447 LEU A CA 1
ATOM 3718 C C . LEU A 1 447 ? 16.453 1.921 37.649 1.00 66.81 447 LEU A C 1
ATOM 3720 O O . LEU A 1 447 ? 16.401 0.755 37.272 1.00 66.81 447 LEU A O 1
ATOM 3724 N N . GLN A 1 448 ? 17.506 2.700 37.378 1.00 65.62 448 GLN A N 1
ATOM 3725 C CA . GLN A 1 448 ? 18.683 2.218 36.642 1.00 65.62 448 GLN A CA 1
ATOM 3726 C C . GLN A 1 448 ? 19.418 1.088 37.376 1.00 65.62 448 GLN A C 1
ATOM 3728 O O . GLN A 1 448 ? 19.868 0.149 36.725 1.00 65.62 448 GLN A O 1
ATOM 3733 N N . ILE A 1 449 ? 19.488 1.138 38.711 1.00 59.44 449 ILE A N 1
ATOM 3734 C CA . ILE A 1 449 ? 20.069 0.060 39.523 1.00 59.44 449 ILE A CA 1
ATOM 3735 C C . ILE A 1 449 ? 19.223 -1.216 39.386 1.00 59.44 449 ILE A C 1
ATOM 3737 O O . ILE A 1 449 ? 19.769 -2.251 39.011 1.00 59.44 449 ILE A O 1
ATOM 3741 N N . SER A 1 450 ? 17.896 -1.137 39.543 1.00 55.28 450 SER A N 1
ATOM 3742 C CA . SER A 1 450 ? 17.014 -2.306 39.380 1.00 55.28 450 SER A CA 1
ATOM 3743 C C . SER A 1 450 ? 17.034 -2.897 37.966 1.00 55.28 450 SER A C 1
ATOM 3745 O O . SER A 1 450 ? 16.994 -4.116 37.818 1.00 55.28 450 SER A O 1
ATOM 3747 N N . TYR A 1 451 ? 17.145 -2.068 36.921 1.00 47.41 451 TYR A N 1
ATOM 3748 C CA . TYR A 1 451 ? 17.299 -2.554 35.544 1.00 47.41 451 TYR A CA 1
ATOM 3749 C C . TYR A 1 451 ? 18.651 -3.241 35.317 1.00 47.41 451 TYR A C 1
ATOM 3751 O O . TYR A 1 451 ? 18.687 -4.286 34.675 1.00 47.41 451 TYR A O 1
ATOM 3759 N N . SER A 1 452 ? 19.741 -2.715 35.888 1.00 49.88 452 SER A N 1
ATOM 3760 C CA . SER A 1 452 ? 21.067 -3.343 35.800 1.00 49.88 452 SER A CA 1
ATOM 3761 C C . SER A 1 452 ? 21.152 -4.676 36.560 1.00 49.88 452 SER A C 1
ATOM 3763 O O . SER A 1 452 ? 21.807 -5.613 36.111 1.00 49.88 452 SER A O 1
ATOM 3765 N N . GLU A 1 453 ? 20.441 -4.807 37.685 1.00 52.03 453 GLU A N 1
ATOM 3766 C CA . GLU A 1 453 ? 20.328 -6.059 38.445 1.00 52.03 453 GLU A CA 1
ATOM 3767 C C . GLU A 1 453 ? 19.490 -7.106 37.688 1.00 52.03 453 GLU A C 1
ATOM 3769 O O . GLU A 1 453 ? 19.853 -8.284 37.648 1.00 52.03 453 GLU A O 1
ATOM 3774 N N . LEU A 1 454 ? 18.425 -6.671 37.003 1.00 43.88 454 LEU A N 1
ATOM 3775 C CA . LEU A 1 454 ? 17.633 -7.498 36.087 1.00 43.88 454 LEU A CA 1
ATOM 3776 C C . LEU A 1 454 ? 18.436 -7.936 34.851 1.00 43.88 454 LEU A C 1
ATOM 3778 O O . LEU A 1 454 ? 18.395 -9.116 34.503 1.00 43.88 454 LEU A O 1
ATOM 3782 N N . GLU A 1 455 ? 19.219 -7.048 34.231 1.00 42.09 455 GLU A N 1
ATOM 3783 C CA . GLU A 1 455 ? 20.127 -7.388 33.121 1.00 42.09 455 GLU A CA 1
ATOM 3784 C C . GLU A 1 455 ? 21.194 -8.405 33.541 1.00 42.09 455 GLU A C 1
ATOM 3786 O O . GLU A 1 455 ? 21.437 -9.371 32.815 1.00 42.09 455 GLU A O 1
ATOM 3791 N N . ASN A 1 456 ? 21.765 -8.259 34.740 1.00 43.53 456 ASN A N 1
ATOM 3792 C CA . ASN A 1 456 ? 22.743 -9.207 35.276 1.00 43.53 456 ASN A CA 1
ATOM 3793 C C . ASN A 1 456 ? 22.122 -10.584 35.577 1.00 43.53 456 ASN A C 1
ATOM 3795 O O . ASN A 1 456 ? 22.751 -11.608 35.305 1.00 43.53 456 ASN A O 1
ATOM 3799 N N . SER A 1 457 ? 20.871 -10.631 36.054 1.00 40.66 457 SER A N 1
ATOM 3800 C CA . SER A 1 457 ? 20.138 -11.895 36.242 1.00 40.66 457 SER A CA 1
ATOM 3801 C C . SER A 1 457 ? 19.804 -12.585 34.910 1.00 40.66 457 SER A C 1
ATOM 3803 O O . SER A 1 457 ? 19.849 -13.810 34.803 1.00 40.66 457 SER A O 1
ATOM 3805 N N . CYS A 1 458 ? 19.556 -11.799 33.858 1.00 35.62 458 CYS A N 1
ATOM 3806 C CA . CYS A 1 458 ? 19.259 -12.298 32.519 1.00 35.62 458 CYS A CA 1
ATOM 3807 C C . CYS A 1 458 ? 20.534 -12.790 31.800 1.00 35.62 458 CYS A C 1
ATOM 3809 O O . CYS A 1 458 ? 20.509 -13.795 31.089 1.00 35.62 458 CYS A O 1
ATOM 3811 N N . HIS A 1 459 ? 21.684 -12.150 32.048 1.00 39.62 459 HIS A N 1
ATOM 3812 C CA . HIS A 1 459 ? 22.991 -12.603 31.558 1.00 39.62 459 HIS A CA 1
ATOM 3813 C C . HIS A 1 459 ? 23.472 -13.910 32.206 1.00 39.62 459 HIS A C 1
ATOM 3815 O O . HIS A 1 459 ? 24.142 -14.689 31.532 1.00 39.62 459 HIS A O 1
ATOM 3821 N N . GLN A 1 460 ? 23.090 -14.218 33.450 1.00 36.78 460 GLN A N 1
ATOM 3822 C CA . GLN A 1 460 ? 23.412 -15.514 34.068 1.00 36.78 460 GLN A CA 1
ATOM 3823 C C . GLN A 1 460 ? 22.618 -16.687 33.476 1.00 36.78 460 GLN A C 1
ATOM 3825 O O . GLN A 1 460 ? 23.130 -17.801 33.439 1.00 36.78 460 GLN A O 1
ATOM 3830 N N . ILE A 1 461 ? 21.414 -16.443 32.951 1.00 37.19 461 ILE A N 1
ATOM 3831 C CA . ILE A 1 461 ? 20.569 -17.479 32.325 1.00 37.19 461 ILE A CA 1
ATOM 3832 C C . ILE A 1 461 ? 20.931 -17.680 30.837 1.00 37.19 461 ILE A C 1
ATOM 3834 O O . ILE A 1 461 ? 20.670 -18.733 30.263 1.00 37.19 461 ILE A O 1
ATOM 3838 N N . SER A 1 462 ? 21.595 -16.701 30.214 1.00 32.28 462 SER A N 1
ATOM 3839 C CA . SER A 1 462 ? 21.987 -16.718 28.795 1.00 32.28 462 SER A CA 1
ATOM 3840 C C . SER A 1 462 ? 23.425 -17.206 28.528 1.00 32.28 462 SER A C 1
ATOM 3842 O O . SER A 1 462 ? 23.840 -17.232 27.368 1.00 32.28 462 SER A O 1
ATOM 3844 N N . CYS A 1 463 ? 24.200 -17.573 29.556 1.00 30.62 463 CYS A N 1
ATOM 3845 C CA . CYS A 1 463 ? 25.599 -18.011 29.402 1.00 30.62 463 CYS A CA 1
ATOM 3846 C C . CYS A 1 463 ? 25.795 -19.532 29.255 1.00 30.62 463 CYS A C 1
ATOM 3848 O O . CYS A 1 463 ? 26.934 -19.974 29.116 1.00 30.62 463 CYS A O 1
ATOM 3850 N N . ASP A 1 464 ? 24.721 -20.320 29.185 1.00 30.50 464 ASP A N 1
ATOM 3851 C CA . ASP A 1 464 ? 24.768 -21.704 28.704 1.00 30.50 464 ASP A CA 1
ATOM 3852 C C . ASP A 1 464 ? 24.348 -21.738 27.228 1.00 30.50 464 ASP A C 1
ATOM 3854 O O . ASP A 1 464 ? 23.192 -21.999 26.934 1.00 30.50 464 ASP A O 1
ATOM 3858 N N . PHE A 1 465 ? 25.253 -21.382 26.304 1.00 29.47 465 PHE A N 1
ATOM 3859 C CA . PHE A 1 465 ? 25.412 -21.958 24.948 1.00 29.47 465 PHE A CA 1
ATOM 3860 C C . PHE A 1 465 ? 26.430 -21.134 24.121 1.00 29.47 465 PHE A C 1
ATOM 3862 O O . PHE A 1 465 ? 26.222 -19.968 23.794 1.00 29.47 465 PHE A O 1
ATOM 3869 N N . ASN A 1 466 ? 27.552 -21.769 23.765 1.00 32.75 466 ASN A N 1
ATOM 3870 C CA . ASN A 1 466 ? 28.663 -21.220 22.973 1.00 32.75 466 ASN A CA 1
ATOM 3871 C C . ASN A 1 466 ? 28.405 -21.248 21.449 1.00 32.75 466 ASN A C 1
ATOM 3873 O O . ASN A 1 466 ? 28.009 -22.291 20.937 1.00 32.75 466 ASN A O 1
ATOM 3877 N N . LEU A 1 467 ? 28.742 -20.155 20.735 1.00 30.56 467 LEU A N 1
ATOM 3878 C CA . LEU A 1 467 ? 29.788 -20.012 19.678 1.00 30.56 467 LEU A CA 1
ATOM 3879 C C . LEU A 1 467 ? 29.489 -18.789 18.765 1.00 30.56 467 LEU A C 1
ATOM 3881 O O . LEU A 1 467 ? 28.476 -18.752 18.080 1.00 30.56 467 LEU A O 1
ATOM 3885 N N . LEU A 1 468 ? 30.248 -17.684 18.854 1.00 28.06 468 LEU A N 1
ATOM 3886 C CA . LEU A 1 468 ? 31.507 -17.341 18.141 1.00 28.06 468 LEU A CA 1
ATOM 3887 C C . LEU A 1 468 ? 31.378 -17.080 16.618 1.00 28.06 468 LEU A C 1
ATOM 3889 O O . LEU A 1 468 ? 31.568 -17.981 15.808 1.00 28.06 468 LEU A O 1
ATOM 3893 N N . ASN A 1 469 ? 31.166 -15.816 16.214 1.00 28.09 469 ASN A N 1
ATOM 3894 C CA . ASN A 1 469 ? 32.187 -14.957 15.571 1.00 28.09 469 ASN A CA 1
ATOM 3895 C C . ASN A 1 469 ? 31.590 -13.654 14.992 1.00 28.09 469 ASN A C 1
ATOM 3897 O O . ASN A 1 469 ? 30.527 -13.664 14.385 1.00 28.09 469 ASN A O 1
ATOM 3901 N N . ASN A 1 470 ? 32.370 -12.570 15.107 1.00 27.59 470 ASN A N 1
ATOM 3902 C CA . ASN A 1 470 ? 32.197 -11.217 14.538 1.00 27.59 470 ASN A CA 1
ATOM 3903 C C . ASN A 1 470 ? 31.502 -10.151 15.405 1.00 27.59 470 ASN A C 1
ATOM 3905 O O . ASN A 1 470 ? 30.512 -9.544 15.016 1.00 27.59 470 ASN A O 1
ATOM 3909 N N . CYS A 1 471 ? 32.149 -9.806 16.523 1.00 26.38 471 CYS A N 1
ATOM 3910 C CA . CYS A 1 471 ? 32.082 -8.464 17.105 1.00 26.38 471 CYS A CA 1
ATOM 3911 C C . CYS A 1 471 ? 33.507 -7.903 17.230 1.00 26.38 471 CYS A C 1
ATOM 3913 O O . CYS A 1 471 ? 34.184 -8.128 18.228 1.00 26.38 471 CYS A O 1
ATOM 3915 N N . LYS A 1 472 ? 33.991 -7.223 16.182 1.00 27.50 472 LYS A N 1
ATOM 3916 C CA . LYS A 1 472 ? 35.199 -6.376 16.206 1.00 27.50 472 LYS A CA 1
ATOM 3917 C C . LYS A 1 472 ? 35.114 -5.327 15.091 1.00 27.50 472 LYS A C 1
ATOM 3919 O O . LYS A 1 472 ? 35.683 -5.526 14.027 1.00 27.50 472 LYS A O 1
ATOM 3924 N N . GLN A 1 473 ? 34.378 -4.245 15.355 1.00 27.86 473 GLN A N 1
ATOM 3925 C CA . GLN A 1 473 ? 34.573 -2.872 14.839 1.00 27.86 473 GLN A CA 1
ATOM 3926 C C . GLN A 1 473 ? 33.409 -2.004 15.372 1.00 27.86 473 GLN A C 1
ATOM 3928 O O . GLN A 1 473 ? 32.324 -1.996 14.810 1.00 27.86 473 GLN A O 1
ATOM 3933 N N . CYS A 1 474 ? 33.513 -1.517 16.617 1.00 29.22 474 CYS A N 1
ATOM 3934 C CA . CYS A 1 474 ? 33.824 -0.108 16.953 1.00 29.22 474 CYS A CA 1
ATOM 3935 C C . CYS A 1 474 ? 32.721 0.862 16.477 1.00 29.22 474 CYS A C 1
ATOM 3937 O O . CYS A 1 474 ? 32.647 1.145 15.292 1.00 29.22 474 CYS A O 1
ATOM 3939 N N . LEU A 1 475 ? 31.842 1.441 17.309 1.00 27.42 475 LEU A N 1
ATOM 3940 C CA . LEU A 1 475 ? 32.044 2.048 18.639 1.00 27.42 475 LEU A CA 1
ATOM 3941 C C . LEU A 1 475 ? 33.286 2.952 18.692 1.00 27.42 475 LEU A C 1
ATOM 3943 O O . LEU A 1 475 ? 34.235 2.719 19.434 1.00 27.42 475 LEU A O 1
ATOM 3947 N N . LYS A 1 476 ? 33.272 3.985 17.846 1.00 26.61 476 LYS A N 1
ATOM 3948 C CA . LYS A 1 476 ? 34.039 5.223 18.007 1.00 26.61 476 LYS A CA 1
ATOM 3949 C C . LYS A 1 476 ? 33.271 6.360 17.330 1.00 26.61 476 LYS A C 1
ATOM 3951 O O . LYS A 1 476 ? 32.991 6.255 16.145 1.00 26.61 476 LYS A O 1
ATOM 3956 N N . GLN A 1 477 ? 33.045 7.429 18.097 1.00 26.28 477 GLN A N 1
ATOM 3957 C CA . GLN A 1 477 ? 32.623 8.792 17.719 1.00 26.28 477 GLN A CA 1
ATOM 3958 C C . GLN A 1 477 ? 31.223 9.217 18.187 1.00 26.28 477 GLN A C 1
ATOM 3960 O O . GLN A 1 477 ? 30.278 9.351 17.420 1.00 26.28 477 GLN A O 1
ATOM 3965 N N . LEU A 1 478 ? 31.162 9.524 19.485 1.00 25.42 478 LEU A N 1
ATOM 3966 C CA . LEU A 1 478 ? 30.388 10.638 20.029 1.00 25.42 478 LEU A CA 1
ATOM 3967 C C . LEU A 1 478 ? 31.376 11.740 20.456 1.00 25.42 478 LEU A C 1
ATOM 3969 O O . LEU A 1 478 ? 32.484 11.425 20.892 1.00 25.42 478 LEU A O 1
ATOM 3973 N N . CYS A 1 479 ? 30.907 12.989 20.364 1.00 24.61 479 CYS A N 1
ATOM 3974 C CA . CYS A 1 479 ? 31.519 14.274 20.741 1.00 24.61 479 CYS A CA 1
ATOM 3975 C C . CYS A 1 479 ? 32.415 14.953 19.690 1.00 24.61 479 CYS A C 1
ATOM 3977 O O . CYS A 1 479 ? 33.559 14.555 19.511 1.00 24.61 479 CYS A O 1
ATOM 3979 N N . VAL A 1 480 ? 31.910 16.049 19.094 1.00 25.58 480 VAL A N 1
ATOM 3980 C CA . VAL A 1 480 ? 32.517 17.401 19.124 1.00 25.58 480 VAL A CA 1
ATOM 3981 C C . VAL A 1 480 ? 31.534 18.467 18.570 1.00 25.58 480 VAL A C 1
ATOM 3983 O O . VAL A 1 480 ? 30.991 18.330 17.481 1.00 25.58 480 VAL A O 1
ATOM 3986 N N . SER A 1 481 ? 31.344 19.499 19.406 1.00 28.17 481 SER A N 1
ATOM 3987 C CA . SER A 1 481 ? 31.027 20.931 19.193 1.00 28.17 481 SER A CA 1
ATOM 3988 C C . SER A 1 481 ? 29.751 21.439 18.498 1.00 28.17 481 SER A C 1
ATOM 3990 O O . SER A 1 481 ? 29.538 21.288 17.300 1.00 28.17 481 SER A O 1
ATOM 3992 N N . GLN A 1 482 ? 29.029 22.254 19.279 1.00 26.34 482 GLN A N 1
ATOM 3993 C CA . GLN A 1 482 ? 28.303 23.460 18.867 1.00 26.34 482 GLN A CA 1
ATOM 3994 C C . GLN A 1 482 ? 29.250 24.515 18.259 1.00 26.34 482 GLN A C 1
ATOM 3996 O O . GLN A 1 482 ? 30.286 24.777 18.865 1.00 26.34 482 GLN A O 1
ATOM 4001 N N . SER A 1 483 ? 28.834 25.190 17.177 1.00 26.33 483 SER A N 1
ATOM 4002 C CA . SER A 1 483 ? 29.035 26.640 16.951 1.00 26.33 483 SER A CA 1
ATOM 4003 C C . SER A 1 483 ? 28.419 27.115 15.620 1.00 26.33 483 SER A C 1
ATOM 4005 O O . SER A 1 483 ? 28.734 26.564 14.574 1.00 26.33 483 SER A O 1
ATOM 4007 N N . GLU A 1 484 ? 27.608 28.178 15.716 1.00 27.45 484 GLU A N 1
ATOM 4008 C CA . GLU A 1 484 ? 27.453 29.316 14.781 1.00 27.45 484 GLU A CA 1
ATOM 4009 C C . GLU A 1 484 ? 26.953 29.104 13.333 1.00 27.45 484 GLU A C 1
ATOM 4011 O O . GLU A 1 484 ? 27.575 28.427 12.529 1.00 27.45 484 GLU A O 1
ATOM 4016 N N . ILE A 1 485 ? 25.872 29.819 12.971 1.00 26.38 485 ILE A N 1
ATOM 4017 C CA . ILE A 1 485 ? 25.855 30.857 11.915 1.00 26.38 485 ILE A CA 1
ATOM 4018 C C . ILE A 1 485 ? 24.592 31.728 12.079 1.00 26.38 485 ILE A C 1
ATOM 4020 O O . ILE A 1 485 ? 23.473 31.239 12.232 1.00 26.38 485 ILE A O 1
ATOM 4024 N N . LYS A 1 486 ? 24.826 33.043 12.070 1.00 24.25 486 LYS A N 1
ATOM 4025 C CA . LYS A 1 486 ? 23.865 34.149 12.006 1.00 24.25 486 LYS A CA 1
ATOM 4026 C C . LYS A 1 486 ? 23.659 34.601 10.551 1.00 24.25 486 LYS A C 1
ATOM 4028 O O . LYS A 1 486 ? 24.551 34.448 9.727 1.00 24.25 486 LYS A O 1
ATOM 4033 N N . ASP A 1 487 ? 22.527 35.275 10.347 1.00 26.67 487 ASP A N 1
ATOM 4034 C CA . ASP A 1 487 ? 22.215 36.280 9.319 1.00 26.67 487 ASP A CA 1
ATOM 4035 C C . ASP A 1 487 ? 22.045 35.834 7.853 1.00 26.67 487 ASP A C 1
ATOM 4037 O O . ASP A 1 487 ? 23.010 35.605 7.134 1.00 26.67 487 ASP A O 1
ATOM 4041 N N . GLN A 1 488 ? 20.804 35.931 7.347 1.00 26.53 488 GLN A N 1
ATOM 4042 C CA . GLN A 1 488 ? 20.554 36.789 6.183 1.00 26.53 488 GLN A CA 1
ATOM 4043 C C . GLN A 1 488 ? 19.095 37.251 6.031 1.00 26.53 488 GLN A C 1
ATOM 4045 O O . GLN A 1 488 ? 18.125 36.499 6.065 1.00 26.53 488 GLN A O 1
ATOM 4050 N N . ILE A 1 489 ? 19.030 38.563 5.846 1.00 24.97 489 ILE A N 1
ATOM 4051 C CA . ILE A 1 489 ? 17.964 39.471 5.441 1.00 24.97 489 ILE A CA 1
ATOM 4052 C C . ILE A 1 489 ? 17.185 38.969 4.211 1.00 24.97 489 ILE A C 1
ATOM 4054 O O . ILE A 1 489 ? 17.781 38.652 3.187 1.00 24.97 489 ILE A O 1
ATOM 4058 N N . CYS A 1 490 ? 15.853 39.069 4.249 1.00 25.77 490 CYS A N 1
ATOM 4059 C CA . CYS A 1 490 ? 15.092 39.482 3.067 1.00 25.77 490 CYS A CA 1
ATOM 4060 C C . CYS A 1 490 ? 13.876 40.320 3.479 1.00 25.77 490 CYS A C 1
ATOM 4062 O O . CYS A 1 490 ? 12.794 39.835 3.806 1.00 25.77 490 CYS A O 1
ATOM 4064 N N . SER A 1 491 ? 14.114 41.624 3.484 1.00 25.58 491 SER A N 1
ATOM 4065 C CA . SER A 1 491 ? 13.136 42.694 3.370 1.00 25.58 491 SER A CA 1
ATOM 4066 C C . SER A 1 491 ? 12.549 42.711 1.956 1.00 25.58 491 SER A C 1
ATOM 4068 O O . SER A 1 491 ? 13.305 42.926 1.012 1.00 25.58 491 SER A O 1
ATOM 4070 N N . ASN A 1 492 ? 11.234 42.498 1.834 1.00 26.44 492 ASN A N 1
ATOM 4071 C CA . ASN A 1 492 ? 10.299 43.092 0.857 1.00 26.44 492 ASN A CA 1
ATOM 4072 C C . ASN A 1 492 ? 9.161 42.113 0.543 1.00 26.44 492 ASN A C 1
ATOM 4074 O O . ASN A 1 492 ? 9.371 41.112 -0.132 1.00 26.44 492 ASN A O 1
ATOM 4078 N N . CYS A 1 493 ? 7.943 42.440 0.976 1.00 24.28 493 CYS A N 1
ATOM 4079 C CA . CYS A 1 493 ? 6.817 42.616 0.055 1.00 24.28 493 CYS A CA 1
ATOM 4080 C C . CYS A 1 493 ? 5.575 43.085 0.818 1.00 24.28 493 CYS A C 1
ATOM 4082 O O . CYS A 1 493 ? 5.038 42.419 1.701 1.00 24.28 493 CYS A O 1
ATOM 4084 N N . SER A 1 494 ? 5.170 44.289 0.451 1.00 26.52 494 SER A N 1
ATOM 4085 C CA . SER A 1 494 ? 4.074 45.084 0.969 1.00 26.52 494 SER A CA 1
ATOM 4086 C C . SER A 1 494 ? 2.704 44.515 0.588 1.00 26.52 494 SER A C 1
ATOM 4088 O O . SER A 1 494 ? 2.505 44.027 -0.522 1.00 26.52 494 SER A O 1
ATOM 4090 N N . ASN A 1 495 ? 1.731 44.682 1.487 1.00 26.17 495 ASN A N 1
ATOM 4091 C CA . ASN A 1 495 ? 0.301 44.682 1.157 1.00 26.17 495 ASN A CA 1
ATOM 4092 C C . ASN A 1 495 ? -0.009 45.728 0.067 1.00 26.17 495 ASN A C 1
ATOM 4094 O O . ASN A 1 495 ? 0.654 46.768 0.006 1.00 26.17 495 ASN A O 1
ATOM 4098 N N . PRO A 1 496 ? -1.099 45.536 -0.698 1.00 31.17 496 PRO A N 1
ATOM 4099 C CA . PRO A 1 496 ? -2.255 46.378 -0.400 1.00 31.17 496 PRO A CA 1
ATOM 4100 C C . PRO A 1 496 ? -3.618 45.669 -0.467 1.00 31.17 496 PRO A C 1
ATOM 4102 O O . PRO A 1 496 ? -3.927 44.857 -1.333 1.00 31.17 496 PRO A O 1
ATOM 4105 N N . THR A 1 497 ? -4.460 46.095 0.469 1.00 24.64 497 THR A N 1
ATOM 4106 C CA . THR A 1 497 ? -5.925 46.025 0.517 1.00 24.64 497 THR A CA 1
ATOM 4107 C C . THR A 1 497 ? -6.631 46.463 -0.770 1.00 24.64 497 THR A C 1
ATOM 4109 O O . THR A 1 497 ? -6.286 47.502 -1.329 1.00 24.64 497 THR A O 1
ATOM 4112 N N . LEU A 1 498 ? -7.751 45.807 -1.104 1.00 24.20 498 LEU A N 1
ATOM 4113 C CA . LEU A 1 498 ? -8.846 46.406 -1.876 1.00 24.20 498 LEU A CA 1
ATOM 4114 C C . LEU A 1 498 ? -10.213 45.885 -1.401 1.00 24.20 498 LEU A C 1
ATOM 4116 O O . LEU A 1 498 ? -10.398 44.710 -1.095 1.00 24.20 498 LEU A O 1
ATOM 4120 N N . LYS A 1 499 ? -11.145 46.831 -1.275 1.00 24.66 499 LYS A N 1
ATOM 4121 C CA . LYS A 1 499 ? -12.481 46.741 -0.681 1.00 24.66 499 LYS A CA 1
ATOM 4122 C C . LYS A 1 499 ? -13.550 46.403 -1.746 1.00 24.66 499 LYS A C 1
ATOM 4124 O O . LYS A 1 499 ? -13.580 47.050 -2.781 1.00 24.66 499 LYS A O 1
ATOM 4129 N N . SER A 1 500 ? -14.499 45.535 -1.365 1.00 24.19 500 SER A N 1
ATOM 4130 C CA . SER A 1 500 ? -15.977 45.720 -1.348 1.00 24.19 500 SER A CA 1
ATOM 4131 C C . SER A 1 500 ? -16.882 45.659 -2.608 1.00 24.19 500 SER A C 1
ATOM 4133 O O . SER A 1 500 ? -16.600 46.325 -3.597 1.00 24.19 500 SER A O 1
ATOM 4135 N N . LYS A 1 501 ? -18.089 45.073 -2.370 1.00 24.69 501 LYS A N 1
ATOM 4136 C CA . LYS A 1 501 ? -19.451 45.272 -2.971 1.00 24.69 501 LYS A CA 1
ATOM 4137 C C . LYS A 1 501 ? -19.758 44.499 -4.275 1.00 24.69 501 LYS A C 1
ATOM 4139 O O . LYS A 1 501 ? -18.890 44.428 -5.123 1.00 24.69 501 LYS A O 1
ATOM 4144 N N . ASN A 1 502 ? -20.957 43.962 -4.570 1.00 25.42 502 ASN A N 1
ATOM 4145 C CA . ASN A 1 502 ? -22.272 43.795 -3.902 1.00 25.42 502 ASN A CA 1
ATOM 4146 C C . ASN A 1 502 ? -23.209 42.916 -4.798 1.00 25.42 502 ASN A C 1
ATOM 4148 O O . ASN A 1 502 ? -23.042 42.989 -6.009 1.00 25.42 502 ASN A O 1
ATOM 4152 N N . LEU A 1 503 ? -24.242 42.279 -4.189 1.00 23.27 503 LEU A N 1
ATOM 4153 C CA . LEU A 1 503 ? -25.628 41.945 -4.673 1.00 23.27 503 LEU A CA 1
ATOM 4154 C C . LEU A 1 503 ? -25.793 40.971 -5.880 1.00 23.27 503 LEU A C 1
ATOM 4156 O O . LEU A 1 503 ? -24.975 41.000 -6.786 1.00 23.27 503 LEU A O 1
ATOM 4160 N N . ILE A 1 504 ? -26.766 40.037 -5.981 1.00 25.11 504 ILE A N 1
ATOM 4161 C CA . ILE A 1 504 ? -28.265 40.045 -5.914 1.00 25.11 504 ILE A CA 1
ATOM 4162 C C . ILE A 1 504 ? -28.729 38.567 -5.621 1.00 25.11 504 ILE A C 1
ATOM 4164 O O . ILE A 1 504 ? -28.065 37.657 -6.112 1.00 25.11 504 ILE A O 1
ATOM 4168 N N . GLU A 1 505 ? -29.598 38.231 -4.638 1.00 24.33 505 GLU A N 1
ATOM 4169 C CA . GLU A 1 505 ? -31.078 37.941 -4.692 1.00 24.33 505 GLU A CA 1
ATOM 4170 C C . GLU A 1 505 ? -31.550 37.070 -5.896 1.00 24.33 505 GLU A C 1
ATOM 4172 O O . GLU A 1 505 ? -30.996 37.191 -6.976 1.00 24.33 505 GLU A O 1
ATOM 4177 N N . ASN A 1 506 ? -32.534 36.159 -5.912 1.00 25.75 506 ASN A N 1
ATOM 4178 C CA . ASN A 1 506 ? -33.551 35.543 -5.045 1.00 25.75 506 ASN A CA 1
ATOM 4179 C C . ASN A 1 506 ? -33.906 34.185 -5.715 1.00 25.75 506 ASN A C 1
ATOM 4181 O O . ASN A 1 506 ? -33.739 34.057 -6.924 1.00 25.75 506 ASN A O 1
ATOM 4185 N N . ASP A 1 507 ? -34.397 33.184 -4.976 1.00 24.73 507 ASP A N 1
ATOM 4186 C CA . ASP A 1 507 ? -35.757 32.650 -5.186 1.00 24.73 507 ASP A CA 1
ATOM 4187 C C . ASP A 1 507 ? -36.052 31.418 -4.329 1.00 24.73 507 ASP A C 1
ATOM 4189 O O . ASP A 1 507 ? -35.245 30.510 -4.134 1.00 24.73 507 ASP A O 1
ATOM 4193 N N . SER A 1 508 ? -37.266 31.445 -3.794 1.00 24.48 508 SER A N 1
ATOM 4194 C CA . SER A 1 508 ? -37.839 30.508 -2.844 1.00 24.48 508 SER A CA 1
ATOM 4195 C C . SER A 1 508 ? -39.086 29.900 -3.473 1.00 24.48 508 SER A C 1
ATOM 4197 O O . SER A 1 508 ? -39.952 30.617 -3.969 1.00 24.48 508 SER A O 1
ATOM 4199 N N . THR A 1 509 ? -39.202 28.575 -3.441 1.00 26.48 509 THR A N 1
ATOM 4200 C CA . THR A 1 509 ? -40.433 27.870 -3.812 1.00 26.48 509 THR A CA 1
ATOM 4201 C C . THR A 1 509 ? -41.040 27.218 -2.582 1.00 26.48 509 THR A C 1
ATOM 4203 O O . THR A 1 509 ? -40.458 26.314 -1.984 1.00 26.48 509 THR A O 1
ATOM 4206 N N . LYS A 1 510 ? -42.226 27.722 -2.226 1.00 30.52 510 LYS A N 1
ATOM 4207 C CA . LYS A 1 510 ? -43.187 27.157 -1.277 1.00 30.52 510 LYS A CA 1
ATOM 4208 C C . LYS A 1 510 ? -43.594 25.744 -1.703 1.00 30.52 510 LYS A C 1
ATOM 4210 O O . LYS A 1 510 ? -43.968 25.545 -2.855 1.00 30.52 510 LYS A O 1
ATOM 4215 N N . ILE A 1 511 ? -43.626 24.820 -0.748 1.00 25.22 511 ILE A N 1
ATOM 4216 C CA . ILE A 1 511 ? -44.446 23.607 -0.809 1.00 25.22 511 ILE A CA 1
ATOM 4217 C C . ILE A 1 511 ? -45.382 23.647 0.398 1.00 25.22 511 ILE A C 1
ATOM 4219 O O . ILE A 1 511 ? -44.992 24.042 1.496 1.00 25.22 511 ILE A O 1
ATOM 4223 N N . THR A 1 512 ? -46.643 23.350 0.120 1.00 30.45 512 THR A N 1
ATOM 4224 C CA . THR A 1 512 ? -47.809 23.441 0.994 1.00 30.45 512 THR A CA 1
ATOM 4225 C C . THR A 1 512 ? -47.838 22.337 2.045 1.00 30.45 512 THR A C 1
ATOM 4227 O O . THR A 1 512 ? -47.457 21.199 1.783 1.00 30.45 512 THR A O 1
ATOM 4230 N N . SER A 1 513 ? -48.315 22.722 3.226 1.00 38.41 513 SER A N 1
ATOM 4231 C CA . SER A 1 513 ? -48.706 21.883 4.355 1.00 38.41 513 SER A CA 1
ATOM 4232 C C . SER A 1 513 ? -49.879 20.977 3.991 1.00 38.41 513 SER A C 1
ATOM 4234 O O . SER A 1 513 ? -50.772 21.462 3.306 1.00 38.41 513 SER A O 1
ATOM 4236 N N . ASP A 1 514 ? -49.880 19.728 4.476 1.00 31.48 514 ASP A N 1
ATOM 4237 C CA . ASP A 1 514 ? -51.060 19.133 5.142 1.00 31.48 514 ASP A CA 1
ATOM 4238 C C . ASP A 1 514 ? -50.847 17.736 5.779 1.00 31.48 514 ASP A C 1
ATOM 4240 O O . ASP A 1 514 ? -51.725 17.291 6.506 1.00 31.48 514 ASP A O 1
ATOM 4244 N N . ASP A 1 515 ? -49.665 17.106 5.702 1.00 30.59 515 ASP A N 1
ATOM 4245 C CA . ASP A 1 515 ? -49.442 15.773 6.324 1.00 30.59 515 ASP A CA 1
ATOM 4246 C C . ASP A 1 515 ? -48.605 15.769 7.627 1.00 30.59 515 ASP A C 1
ATOM 4248 O O . ASP A 1 515 ? -48.101 14.735 8.060 1.00 30.59 515 ASP A O 1
ATOM 4252 N N . GLN A 1 516 ? -48.442 16.917 8.296 1.00 31.39 516 GLN A N 1
ATOM 4253 C CA . GLN A 1 516 ? -47.498 17.075 9.418 1.00 31.39 516 GLN A CA 1
ATOM 4254 C C . GLN A 1 516 ? -48.179 17.387 10.761 1.00 31.39 516 GLN A C 1
ATOM 4256 O O . GLN A 1 516 ? -47.812 18.346 11.433 1.00 31.39 516 GLN A O 1
ATOM 4261 N N . LYS A 1 517 ? -49.209 16.620 11.146 1.00 33.50 517 LYS A N 1
ATOM 4262 C CA . LYS A 1 517 ? -49.981 16.893 12.380 1.00 33.50 517 LYS A CA 1
ATOM 4263 C C . LYS A 1 517 ? -50.085 15.772 13.419 1.00 33.50 517 LYS A C 1
ATOM 4265 O O . LYS A 1 517 ? -50.773 15.971 14.410 1.00 33.50 517 LYS A O 1
ATOM 4270 N N . GLU A 1 518 ? -49.351 14.666 13.295 1.00 32.19 518 GLU A N 1
ATOM 4271 C CA . GLU A 1 518 ? -49.405 13.585 14.307 1.00 32.19 518 GLU A CA 1
ATOM 4272 C C . GLU A 1 518 ? -48.061 13.185 14.945 1.00 32.19 518 GLU A C 1
ATOM 4274 O O . GLU A 1 518 ? -47.984 12.192 15.662 1.00 32.19 518 GLU A O 1
ATOM 4279 N N . ILE A 1 519 ? -46.998 13.984 14.776 1.00 35.72 519 ILE A N 1
ATOM 4280 C CA . ILE A 1 519 ? -45.702 13.773 15.456 1.00 35.72 519 ILE A CA 1
ATOM 4281 C C . ILE A 1 519 ? -45.170 15.107 16.006 1.00 35.72 519 ILE A C 1
ATOM 4283 O O . ILE A 1 519 ? -44.060 15.513 15.693 1.00 35.72 519 ILE A O 1
ATOM 4287 N N . ASP A 1 520 ? -45.979 15.824 16.791 1.00 33.12 520 ASP A N 1
ATOM 4288 C CA . ASP A 1 520 ? -45.580 17.124 17.371 1.00 33.12 520 ASP A CA 1
ATOM 4289 C C . ASP A 1 520 ? -45.998 17.296 18.844 1.00 33.12 520 ASP A C 1
ATOM 4291 O O . ASP A 1 520 ? -46.250 18.389 19.342 1.00 33.12 520 ASP A O 1
ATOM 4295 N N . LEU A 1 521 ? -46.043 16.187 19.585 1.00 36.44 521 LEU A N 1
ATOM 4296 C CA . LEU A 1 521 ? -46.340 16.169 21.020 1.00 36.44 521 LEU A CA 1
ATOM 4297 C C . LEU A 1 521 ? -45.232 15.438 21.791 1.00 36.44 521 LEU A C 1
ATOM 4299 O O . LEU A 1 521 ? -45.500 14.401 22.382 1.00 36.44 521 LEU A O 1
ATOM 4303 N N . ASN A 1 522 ? -43.982 15.944 21.752 1.00 38.91 522 ASN A N 1
ATOM 4304 C CA . ASN A 1 522 ? -43.078 15.875 22.927 1.00 38.91 522 ASN A CA 1
ATOM 4305 C C . ASN A 1 522 ? -41.723 16.626 22.869 1.00 38.91 522 ASN A C 1
ATOM 4307 O O . ASN A 1 522 ? -40.844 16.320 23.670 1.00 38.91 522 ASN A O 1
ATOM 4311 N N . TRP A 1 523 ? -41.504 17.608 21.985 1.00 42.22 523 TRP A N 1
ATOM 4312 C CA . TRP A 1 523 ? -40.249 18.388 22.003 1.00 42.22 523 TRP A CA 1
ATOM 4313 C C . TRP A 1 523 ? -40.486 19.887 21.804 1.00 42.22 523 TRP A C 1
ATOM 4315 O O . TRP A 1 523 ? -40.054 20.480 20.820 1.00 42.22 523 TRP A O 1
ATOM 4325 N N . SER A 1 524 ? -41.124 20.542 22.777 1.00 39.34 524 SER A N 1
ATOM 4326 C CA . SER A 1 524 ? -41.073 22.004 22.896 1.00 39.34 524 SER A CA 1
ATOM 4327 C C . SER A 1 524 ? -39.720 22.441 23.481 1.00 39.34 524 SER A C 1
ATOM 4329 O O . SER A 1 524 ? -39.645 22.966 24.593 1.00 39.34 524 SER A O 1
ATOM 4331 N N . LEU A 1 525 ? -38.624 22.194 22.760 1.00 53.34 525 LEU A N 1
ATOM 4332 C CA . LEU A 1 525 ? -37.363 22.883 23.028 1.00 53.34 525 LEU A CA 1
ATOM 4333 C C . LEU A 1 525 ? -37.569 24.350 22.640 1.00 53.34 525 LEU A C 1
ATOM 4335 O O . LEU A 1 525 ? -37.845 24.656 21.482 1.00 53.34 525 LEU A O 1
ATOM 4339 N N . LEU A 1 526 ? -37.492 25.247 23.624 1.00 53.88 526 LEU A N 1
ATOM 4340 C CA . LEU A 1 526 ? -37.549 26.697 23.433 1.00 53.88 526 LEU A CA 1
ATOM 4341 C C . LEU A 1 526 ? -36.515 27.121 22.380 1.00 53.88 526 LEU A C 1
ATOM 4343 O O . LEU A 1 526 ? -35.320 27.198 22.661 1.00 53.88 526 LEU A O 1
ATOM 4347 N N . ILE A 1 527 ? -36.981 27.395 21.160 1.00 78.38 527 ILE A N 1
ATOM 4348 C CA . ILE A 1 527 ? -36.157 27.969 20.098 1.00 78.38 527 ILE A CA 1
ATOM 4349 C C . ILE A 1 527 ? -35.877 29.428 20.474 1.00 78.38 527 ILE A C 1
ATOM 4351 O O . ILE A 1 527 ? -36.697 30.321 20.255 1.00 78.38 527 ILE A O 1
ATOM 4355 N N . ASP A 1 528 ? -34.708 29.676 21.056 1.00 89.19 528 ASP A N 1
ATOM 4356 C CA . ASP A 1 528 ? -34.245 3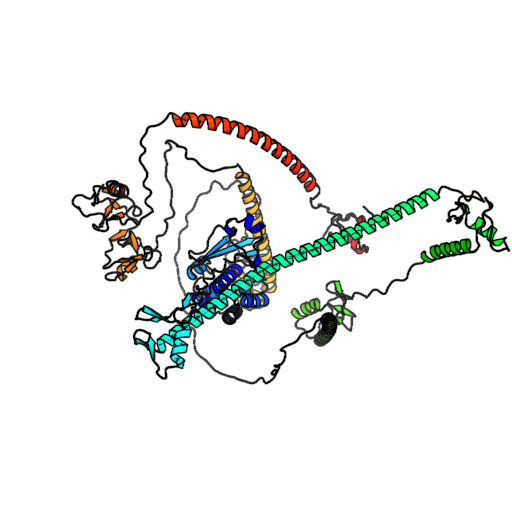1.020 21.392 1.00 89.19 528 ASP A CA 1
ATOM 4357 C C . ASP A 1 528 ? -33.611 31.711 20.164 1.00 89.19 528 ASP A C 1
ATOM 4359 O O . ASP A 1 528 ? -32.912 31.094 19.351 1.00 89.19 528 ASP A O 1
ATOM 4363 N N . LYS A 1 529 ? -33.808 33.034 20.036 1.00 95.31 529 LYS A N 1
ATOM 4364 C CA . LYS A 1 529 ? -33.215 33.859 18.962 1.00 95.31 529 LYS A CA 1
ATOM 4365 C C . LYS A 1 529 ? -32.008 34.645 19.457 1.00 95.31 529 LYS A C 1
ATOM 4367 O O . LYS A 1 529 ? -32.059 35.321 20.484 1.00 95.31 529 LYS A O 1
ATOM 4372 N N . CYS A 1 530 ? -30.915 34.608 18.694 1.00 95.62 530 CYS A N 1
ATOM 4373 C CA . CYS A 1 530 ? -29.724 35.404 18.984 1.00 95.62 530 CYS A CA 1
ATOM 4374 C C . CYS A 1 530 ? -30.040 36.900 18.902 1.00 95.62 530 CYS A C 1
ATOM 4376 O O . CYS A 1 530 ? -30.390 37.405 17.840 1.00 95.62 530 CYS A O 1
ATOM 4378 N N . GLN A 1 531 ? -29.805 37.652 19.974 1.00 96.19 531 GLN A N 1
ATOM 4379 C CA . GLN A 1 531 ? -30.155 39.074 20.012 1.00 96.19 531 GLN A CA 1
ATOM 4380 C C . GLN A 1 531 ? -29.280 39.964 19.112 1.00 96.19 531 GLN A C 1
ATOM 4382 O O . GLN A 1 531 ? -29.648 41.106 18.842 1.00 96.19 531 GLN A O 1
ATOM 4387 N N . LYS A 1 532 ? -28.141 39.461 18.607 1.00 95.06 532 LYS A N 1
ATOM 4388 C CA . LYS A 1 532 ? -27.298 40.176 17.626 1.00 95.06 532 LYS A CA 1
ATOM 4389 C C . LYS A 1 532 ? -27.714 39.905 16.180 1.00 95.06 532 LYS A C 1
ATOM 4391 O O . LYS A 1 532 ? -27.807 40.848 15.404 1.00 95.06 532 LYS A O 1
ATOM 4396 N N . CYS A 1 533 ? -27.903 38.639 15.797 1.00 95.06 533 CYS A N 1
ATOM 4397 C CA . CYS A 1 533 ? -28.145 38.257 14.396 1.00 95.06 533 CYS A CA 1
ATOM 4398 C C . CYS A 1 533 ? -29.577 37.800 14.095 1.00 95.06 533 CYS A C 1
ATOM 4400 O O . CYS A 1 533 ? -29.868 37.503 12.942 1.00 95.06 533 CYS A O 1
ATOM 4402 N N . GLN A 1 534 ? -30.446 37.726 15.108 1.00 95.25 534 GLN A N 1
ATOM 4403 C CA . GLN A 1 534 ? -31.852 37.307 15.034 1.00 95.25 534 GLN A CA 1
ATOM 4404 C C . GLN A 1 534 ? -32.089 35.884 14.500 1.00 95.25 534 GLN A C 1
ATOM 4406 O O . GLN A 1 534 ? -33.231 35.489 14.279 1.00 95.25 534 GLN A O 1
ATOM 4411 N N . LYS A 1 535 ? -31.026 35.088 14.326 1.00 93.81 535 LYS A N 1
ATOM 4412 C CA . LYS A 1 535 ? -31.136 33.681 13.937 1.00 93.81 535 LYS A CA 1
ATOM 4413 C C . LYS A 1 535 ? -31.606 32.841 15.120 1.00 93.81 535 LYS A C 1
ATOM 4415 O O . LYS A 1 535 ? -31.098 32.999 16.233 1.00 93.81 535 LYS A O 1
ATOM 4420 N N . GLU A 1 536 ? -32.548 31.954 14.839 1.00 93.00 536 GLU A N 1
ATOM 4421 C CA . GLU A 1 536 ? -32.986 30.885 15.731 1.00 93.00 536 GLU A CA 1
ATOM 4422 C C . GLU A 1 536 ? -31.835 29.905 15.965 1.00 93.00 536 GLU A C 1
ATOM 4424 O O . GLU A 1 536 ? -31.079 29.584 15.043 1.00 93.00 536 GLU A O 1
ATOM 4429 N N . SER A 1 537 ? -31.667 29.477 17.213 1.00 87.00 537 SER A N 1
ATOM 4430 C CA . SER A 1 537 ? -30.651 28.506 17.599 1.00 87.00 537 SER A CA 1
ATOM 4431 C C . SER A 1 537 ? -31.315 27.249 18.124 1.00 87.00 537 SER A C 1
ATOM 4433 O O . SER A 1 537 ? -32.187 27.305 18.983 1.00 87.00 537 SER A O 1
ATOM 4435 N N . GLN A 1 538 ? -30.850 26.113 17.615 1.00 83.12 538 GLN A N 1
ATOM 4436 C CA . GLN A 1 538 ? -31.198 24.783 18.118 1.00 83.12 538 GLN A CA 1
ATOM 4437 C C . GLN A 1 538 ? -30.413 24.439 19.396 1.00 83.12 538 GLN A C 1
ATOM 4439 O O . GLN A 1 538 ? -30.689 23.441 20.047 1.00 83.12 538 GLN A O 1
ATOM 4444 N N . TYR A 1 539 ? -29.420 25.267 19.736 1.00 86.50 539 TYR A N 1
ATOM 4445 C CA . TYR A 1 539 ? -28.575 25.143 20.918 1.00 86.50 539 TYR A CA 1
ATOM 4446 C C . TYR A 1 539 ? -28.845 26.281 21.896 1.00 86.50 539 TYR A C 1
ATOM 4448 O O . TYR A 1 539 ? -29.222 27.383 21.474 1.00 86.50 539 TYR A O 1
ATOM 4456 N N . GLN A 1 540 ? -28.554 26.049 23.177 1.00 90.88 540 GLN A N 1
ATOM 4457 C CA . GLN A 1 540 ? -28.594 27.094 24.190 1.00 90.88 540 GLN A CA 1
ATOM 4458 C C . GLN A 1 540 ? -27.718 28.279 23.754 1.00 90.88 540 GLN A C 1
ATOM 4460 O O . GLN A 1 540 ? -26.578 28.113 23.323 1.00 90.88 540 GLN A O 1
ATOM 4465 N N . LEU A 1 541 ? -28.267 29.492 23.816 1.00 95.25 541 LEU A N 1
ATOM 4466 C CA . LEU A 1 541 ? -27.520 30.711 23.517 1.00 95.25 541 LEU A CA 1
ATOM 4467 C C . LEU A 1 541 ? -26.674 31.124 24.724 1.00 95.25 541 LEU A C 1
ATOM 4469 O O . LEU A 1 541 ? -27.114 30.994 25.866 1.00 95.25 541 LEU A O 1
ATOM 4473 N N . PHE A 1 542 ? -25.502 31.715 24.485 1.00 96.56 542 PHE A N 1
ATOM 4474 C CA . PHE A 1 542 ? -24.697 32.281 25.565 1.00 96.56 542 PHE A CA 1
ATOM 4475 C C . PHE A 1 542 ? -25.416 33.466 26.192 1.00 96.56 542 PHE A C 1
ATOM 4477 O O . PHE A 1 542 ? -25.617 34.489 25.530 1.00 96.56 542 PHE A O 1
ATOM 4484 N N . GLN A 1 543 ? -25.750 33.340 27.470 1.00 96.69 543 GLN A N 1
ATOM 4485 C CA . GLN A 1 543 ? -26.372 34.390 28.257 1.00 96.69 543 GLN A CA 1
ATOM 4486 C C . GLN A 1 543 ? -25.308 35.158 29.045 1.00 96.69 543 GLN A C 1
ATOM 4488 O O . GLN A 1 543 ? -24.611 34.587 29.880 1.00 96.69 543 GLN A O 1
ATOM 4493 N N . ILE A 1 544 ? -25.191 36.467 28.807 1.00 94.19 544 ILE A N 1
ATOM 4494 C CA . ILE A 1 544 ? -24.286 37.318 29.589 1.00 94.19 544 ILE A CA 1
ATOM 4495 C C . ILE A 1 544 ? -24.839 37.454 31.017 1.00 94.19 544 ILE A C 1
ATOM 4497 O O . ILE A 1 544 ? -25.925 38.021 31.165 1.00 94.19 544 ILE A O 1
ATOM 4501 N N . PRO A 1 545 ? -24.104 37.038 32.068 1.00 88.44 545 PRO A N 1
ATOM 4502 C CA . PRO A 1 545 ? -24.644 36.951 33.430 1.00 88.44 545 PRO A CA 1
ATOM 4503 C C . PRO A 1 545 ? -25.208 38.268 33.977 1.00 88.44 545 PRO A C 1
ATOM 4505 O O . PRO A 1 545 ? -26.207 38.280 34.683 1.00 88.44 545 PRO A O 1
ATOM 4508 N N . LEU A 1 546 ? -24.585 39.396 33.624 1.00 91.62 546 LEU A N 1
ATOM 4509 C CA . LEU A 1 546 ? -24.935 40.712 34.166 1.00 91.62 546 LEU A CA 1
ATOM 4510 C C . LEU A 1 546 ? -26.106 41.408 33.458 1.00 91.62 546 LEU A C 1
ATOM 4512 O O . LEU A 1 546 ? -26.567 42.441 33.933 1.00 91.62 546 LEU A O 1
ATOM 4516 N N . CYS A 1 547 ? -26.544 40.935 32.291 1.00 94.19 547 CYS A N 1
ATOM 4517 C CA . CYS A 1 547 ? -27.629 41.590 31.545 1.00 94.19 547 CYS A CA 1
ATOM 4518 C C . CYS A 1 547 ? -28.615 40.635 30.883 1.00 94.19 547 CYS A C 1
ATOM 4520 O O . CYS A 1 547 ? -29.535 41.094 30.213 1.00 94.19 547 CYS A O 1
ATOM 4522 N N . ASN A 1 548 ? -28.414 39.327 31.039 1.00 94.88 548 ASN A N 1
ATOM 4523 C CA . ASN A 1 548 ? -29.243 38.266 30.481 1.00 94.88 548 ASN A CA 1
ATOM 4524 C C . ASN A 1 548 ? -29.418 38.309 28.957 1.00 94.88 548 ASN A C 1
ATOM 4526 O O . ASN A 1 548 ? -30.274 37.616 28.410 1.00 94.88 548 ASN A O 1
ATOM 4530 N N . HIS A 1 549 ? -28.593 39.084 28.250 1.00 97.25 549 HIS A N 1
ATOM 4531 C CA . HIS A 1 549 ? -28.616 39.095 26.798 1.00 97.25 549 HIS A CA 1
ATOM 4532 C C . HIS A 1 549 ? -28.026 37.795 26.244 1.00 97.25 549 HIS A C 1
ATOM 4534 O O . HIS A 1 549 ? -26.971 37.348 26.699 1.00 97.25 549 HIS A O 1
ATOM 4540 N N . LYS A 1 550 ? -28.706 37.216 25.254 1.00 97.12 550 LYS A N 1
ATOM 4541 C CA . LYS A 1 550 ? -28.436 35.898 24.680 1.00 97.12 550 LYS A CA 1
ATOM 4542 C C . LYS A 1 550 ? -27.886 36.010 23.258 1.00 97.12 550 LYS A C 1
ATOM 4544 O O . LYS A 1 550 ? -28.515 36.619 22.387 1.00 97.12 550 LYS A O 1
ATOM 4549 N N . PHE A 1 551 ? -26.738 35.392 22.986 1.00 96.19 551 PHE A N 1
ATOM 4550 C CA . PHE A 1 551 ? -26.109 35.415 21.660 1.00 96.19 551 PHE A CA 1
ATOM 4551 C C . PHE A 1 551 ? -25.641 34.032 21.210 1.00 96.19 551 PHE A C 1
ATOM 4553 O O . PHE A 1 551 ? -25.239 33.200 22.017 1.00 96.19 551 PHE A O 1
ATOM 4560 N N . CYS A 1 552 ? -25.657 33.790 19.898 1.00 95.88 552 CYS A N 1
ATOM 4561 C CA . CYS A 1 552 ? -25.137 32.546 19.340 1.00 95.88 552 CYS A CA 1
ATOM 4562 C C . CYS A 1 552 ? -23.603 32.539 19.327 1.00 95.88 552 CYS A C 1
ATOM 4564 O O . CYS A 1 552 ? -22.957 33.593 19.290 1.00 95.88 552 CYS A O 1
ATOM 4566 N N . ASN A 1 553 ? -23.026 31.336 19.280 1.00 93.56 553 ASN A N 1
ATOM 4567 C CA . ASN A 1 553 ? -21.579 31.134 19.334 1.00 93.56 553 ASN A CA 1
ATOM 4568 C C . ASN A 1 553 ? -20.820 31.956 18.278 1.00 93.56 553 ASN A C 1
ATOM 4570 O O . ASN A 1 553 ? -19.880 32.675 18.604 1.00 93.56 553 ASN A O 1
ATOM 4574 N N . SER A 1 554 ? -21.295 31.951 17.027 1.00 91.56 554 SER A N 1
ATOM 4575 C CA . SER A 1 554 ? -20.665 32.703 15.932 1.00 91.56 554 SER A CA 1
ATOM 4576 C C . SER A 1 554 ? -20.616 34.211 16.194 1.00 91.56 554 SER A C 1
ATOM 4578 O O . SER A 1 554 ? -19.687 34.896 15.776 1.00 91.56 554 SER A O 1
ATOM 4580 N N . CYS A 1 555 ? -21.624 34.753 16.881 1.00 93.62 555 CYS A N 1
ATOM 4581 C CA . CYS A 1 555 ? -21.695 36.176 17.183 1.00 93.62 555 CYS A CA 1
ATOM 4582 C C . CYS A 1 555 ? -20.711 36.599 18.276 1.00 93.62 555 CYS A C 1
ATOM 4584 O O . CYS A 1 555 ? -20.213 37.728 18.201 1.00 93.62 555 CYS A O 1
ATOM 4586 N N . ILE A 1 556 ? -20.453 35.720 19.248 1.00 91.88 556 ILE A N 1
ATOM 4587 C CA . ILE A 1 556 ? -19.536 35.961 20.368 1.00 91.88 556 ILE A CA 1
ATOM 4588 C C . ILE A 1 556 ? -18.091 35.662 20.006 1.00 91.88 556 ILE A C 1
ATOM 4590 O O . ILE A 1 556 ? -17.218 36.455 20.352 1.00 91.88 556 ILE A O 1
ATOM 4594 N N . GLN A 1 557 ? -17.835 34.577 19.277 1.00 88.25 557 GLN A N 1
ATOM 4595 C CA . GLN A 1 557 ? -16.486 34.194 18.870 1.00 88.25 557 GLN A CA 1
ATOM 4596 C C . GLN A 1 557 ? -15.793 35.330 18.104 1.00 88.25 557 GLN A C 1
ATOM 4598 O O . GLN A 1 557 ? -14.691 35.734 18.470 1.00 88.25 557 GLN A O 1
ATOM 4603 N N . GLY A 1 558 ? -16.505 35.966 17.164 1.00 82.31 558 GLY A N 1
ATOM 4604 C CA . GLY A 1 558 ? -15.998 37.141 16.445 1.00 82.31 558 GLY A CA 1
ATOM 4605 C C . GLY A 1 558 ? -15.772 38.392 17.313 1.00 82.31 558 GLY A C 1
ATOM 4606 O O . GLY A 1 558 ? -15.155 39.345 16.853 1.00 82.31 558 GLY A O 1
ATOM 4607 N N . SER A 1 559 ? -16.266 38.428 18.557 1.00 81.44 559 SER A N 1
ATOM 4608 C CA . SER A 1 559 ? -15.945 39.485 19.532 1.00 81.44 559 SER A CA 1
ATOM 4609 C C . SER A 1 559 ? -14.683 39.165 20.334 1.00 81.44 559 SER A C 1
ATOM 4611 O O . SER A 1 559 ? -13.898 40.063 20.623 1.00 81.44 559 SER A O 1
ATOM 4613 N N . ILE A 1 560 ? -14.485 37.894 20.695 1.00 80.81 560 ILE A N 1
ATOM 4614 C CA . ILE A 1 560 ? -13.406 37.439 21.588 1.00 80.81 560 ILE A CA 1
ATOM 4615 C C . ILE A 1 560 ? -12.039 37.440 20.896 1.00 80.81 560 ILE A C 1
ATOM 4617 O O . ILE A 1 560 ? -11.019 37.657 21.551 1.00 80.81 560 ILE A O 1
ATOM 4621 N N . GLU A 1 561 ? -11.999 37.266 19.574 1.00 74.56 561 GLU A N 1
ATOM 4622 C CA . GLU A 1 561 ? -10.756 37.286 18.786 1.00 74.56 561 GLU A CA 1
ATOM 4623 C C . GLU A 1 561 ? -9.992 38.630 18.876 1.00 74.56 561 GLU A C 1
ATOM 4625 O O . GLU A 1 561 ? -8.791 38.680 18.611 1.00 74.56 561 GLU A O 1
ATOM 4630 N N . ASN A 1 562 ? -10.620 39.700 19.383 1.00 66.38 562 ASN A N 1
ATOM 4631 C CA . ASN A 1 562 ? -10.028 41.038 19.535 1.00 66.38 562 ASN A CA 1
ATOM 4632 C C . ASN A 1 562 ? -9.110 41.240 20.771 1.00 66.38 562 ASN A C 1
ATOM 4634 O O . ASN A 1 562 ? -8.868 42.376 21.173 1.00 66.38 562 ASN A O 1
ATOM 4638 N N . LYS A 1 563 ? -8.568 40.173 21.381 1.00 57.81 563 LYS A N 1
ATOM 4639 C CA . LYS A 1 563 ? -7.514 40.176 22.438 1.00 57.81 563 LYS A CA 1
ATOM 4640 C C . LYS A 1 563 ? -7.745 41.029 23.712 1.00 57.81 563 LYS A C 1
ATOM 4642 O O . LYS A 1 563 ? -6.829 41.135 24.525 1.00 57.81 563 LYS A O 1
ATOM 4647 N N . GLN A 1 564 ? -8.929 41.594 23.957 1.00 69.50 564 GLN A N 1
ATOM 4648 C CA . GLN A 1 564 ? -9.242 42.284 25.224 1.00 69.50 564 GLN A CA 1
ATOM 4649 C C . GLN A 1 564 ? -9.722 41.298 26.304 1.00 69.50 564 GLN A C 1
ATOM 4651 O O . GLN A 1 564 ? -10.469 40.363 26.004 1.00 69.50 564 GLN A O 1
ATOM 4656 N N . LYS A 1 565 ? -9.281 41.511 27.556 1.00 69.81 565 LYS A N 1
ATOM 4657 C CA . LYS A 1 565 ? -9.562 40.643 28.720 1.00 69.81 565 LYS A CA 1
ATOM 4658 C C . LYS A 1 565 ? -11.050 40.636 29.106 1.00 69.81 565 LYS A C 1
ATOM 4660 O O . LYS A 1 565 ? -11.585 39.569 29.404 1.00 69.81 565 LYS A O 1
ATOM 4665 N N . ASP A 1 566 ? -11.703 41.793 28.988 1.00 76.12 566 ASP A N 1
ATOM 4666 C CA . ASP A 1 566 ? -13.141 41.982 29.188 1.00 76.12 566 ASP A CA 1
ATOM 4667 C C . ASP A 1 566 ? -13.804 42.408 27.877 1.00 76.12 566 ASP A C 1
ATOM 4669 O O . ASP A 1 566 ? -13.291 43.264 27.155 1.00 76.12 566 ASP A O 1
ATOM 4673 N N . GLN A 1 567 ? -14.951 41.809 27.566 1.00 85.06 567 GLN A N 1
ATOM 4674 C CA . GLN A 1 567 ? -15.709 42.072 26.346 1.00 85.06 567 GLN A CA 1
ATOM 4675 C C . GLN A 1 567 ? -17.046 42.721 26.698 1.00 85.06 567 GLN A C 1
ATOM 4677 O O . GLN A 1 567 ? -17.711 42.313 27.649 1.00 85.06 567 GLN A O 1
ATOM 4682 N N . ARG A 1 568 ? -17.461 43.738 25.936 1.00 90.81 568 ARG A N 1
ATOM 4683 C CA . ARG A 1 568 ? -18.783 44.365 26.106 1.00 90.81 568 ARG A CA 1
ATOM 4684 C C . ARG A 1 568 ? -19.876 43.498 25.499 1.00 90.81 568 ARG A C 1
ATOM 4686 O O . ARG A 1 568 ? -19.675 42.865 24.465 1.00 90.81 568 ARG A O 1
ATOM 4693 N N . CYS A 1 569 ? -21.051 43.526 26.119 1.00 94.69 569 CYS A N 1
ATOM 4694 C CA . CYS A 1 569 ? -22.267 42.951 25.567 1.00 94.69 569 CYS A CA 1
ATOM 4695 C C . CYS A 1 569 ? -22.480 43.386 24.112 1.00 94.69 569 CYS A C 1
ATOM 4697 O O . CYS A 1 569 ? -22.296 44.548 23.754 1.00 94.69 569 CYS A O 1
ATOM 4699 N N . LEU A 1 570 ? -22.894 42.441 23.268 1.00 92.81 570 LEU A N 1
ATOM 4700 C CA . LEU A 1 570 ? -23.088 42.677 21.839 1.00 92.81 570 LEU A CA 1
ATOM 4701 C C . LEU A 1 570 ? -24.408 43.388 21.505 1.00 92.81 570 LEU A C 1
ATOM 4703 O O . LEU A 1 570 ? -24.630 43.749 20.348 1.00 92.81 570 LEU A O 1
ATOM 4707 N N . ASN A 1 571 ? -25.279 43.598 22.496 1.00 94.12 571 ASN A N 1
ATOM 4708 C CA . ASN A 1 571 ? -26.431 44.477 22.354 1.00 94.12 571 ASN A CA 1
ATOM 4709 C C . ASN A 1 571 ? -25.955 45.937 22.438 1.00 94.12 571 ASN A C 1
ATOM 4711 O O . ASN A 1 571 ? -25.363 46.336 23.439 1.00 94.12 571 ASN A O 1
ATOM 4715 N N . LYS A 1 572 ? -26.252 46.737 21.404 1.00 89.81 572 LYS A N 1
ATOM 4716 C CA . LYS A 1 572 ? -25.779 48.126 21.242 1.00 89.81 572 LYS A CA 1
ATOM 4717 C C . LYS A 1 572 ? -26.063 49.024 22.453 1.00 89.81 572 LYS A C 1
ATOM 4719 O O . LYS A 1 572 ? -25.289 49.940 22.711 1.00 89.81 572 LYS A O 1
ATOM 4724 N N . ASN A 1 573 ? -27.133 48.746 23.197 1.00 92.94 573 ASN A N 1
ATOM 4725 C CA . ASN A 1 573 ? -27.568 49.567 24.330 1.00 92.94 573 ASN A CA 1
ATOM 4726 C C . ASN A 1 573 ? -27.071 49.052 25.693 1.00 92.94 573 ASN A C 1
ATOM 4728 O O . ASN A 1 573 ? -27.369 49.651 26.723 1.00 92.94 573 ASN A O 1
ATOM 4732 N N . CYS A 1 574 ? -26.324 47.946 25.732 1.00 92.94 574 CYS A N 1
ATOM 4733 C CA . CYS A 1 574 ? -25.904 47.305 26.972 1.00 92.94 574 CYS A CA 1
ATOM 4734 C C . CYS A 1 574 ? -24.412 47.533 27.246 1.00 92.94 574 CYS A C 1
ATOM 4736 O O . CYS A 1 574 ? -23.560 47.205 26.424 1.00 92.94 574 CYS A O 1
ATOM 4738 N N . LYS A 1 575 ? -24.087 48.064 28.431 1.00 93.19 575 LYS A N 1
ATOM 4739 C CA . LYS A 1 575 ? -22.700 48.317 28.861 1.00 93.19 575 LYS A CA 1
ATOM 4740 C C . LYS A 1 575 ? -22.084 47.174 29.679 1.00 93.19 575 LYS A C 1
ATOM 4742 O O . LYS A 1 575 ? -20.922 47.281 30.059 1.00 93.19 575 LYS A O 1
ATOM 4747 N N . SER A 1 576 ? -22.836 46.108 29.954 1.00 94.00 576 SER A N 1
ATOM 4748 C CA . SER A 1 576 ? -22.358 44.983 30.762 1.00 94.00 576 SER A CA 1
ATOM 4749 C C . SER A 1 576 ? -21.178 44.276 30.102 1.00 94.00 576 SER A C 1
ATOM 4751 O O . SER A 1 576 ? -21.128 44.148 28.876 1.00 94.00 576 SER A O 1
ATOM 4753 N N . LEU A 1 577 ? -20.243 43.811 30.927 1.00 91.25 577 LEU A N 1
ATOM 4754 C CA . LEU A 1 577 ? -19.057 43.079 30.498 1.00 91.25 577 LEU A CA 1
ATOM 4755 C C . LEU A 1 577 ? -19.246 41.571 30.700 1.00 91.25 577 LEU A C 1
ATOM 4757 O O . LEU A 1 577 ? -19.997 41.143 31.575 1.00 91.25 577 LEU A O 1
ATOM 4761 N N . PHE A 1 578 ? -18.549 40.772 29.900 1.00 91.94 578 PHE A N 1
ATOM 4762 C CA . PHE A 1 578 ? -18.362 39.341 30.120 1.00 91.94 578 PHE A CA 1
ATOM 4763 C C . PHE A 1 578 ? -16.887 38.977 29.933 1.00 91.94 578 PHE A C 1
ATOM 4765 O O . PHE A 1 578 ? -16.154 39.639 29.192 1.00 91.94 578 PHE A O 1
ATOM 4772 N N . THR A 1 579 ? -16.441 37.931 30.624 1.00 89.88 579 THR A N 1
ATOM 4773 C CA . THR A 1 579 ? -15.036 37.504 30.622 1.00 89.88 579 THR A CA 1
ATOM 4774 C C . THR A 1 579 ? -14.816 36.362 29.638 1.00 89.88 579 THR A C 1
ATOM 4776 O O . THR A 1 579 ? -15.724 35.569 29.366 1.00 89.88 579 THR A O 1
ATOM 4779 N N . ARG A 1 580 ? -13.580 36.201 29.153 1.00 86.44 580 ARG A N 1
ATOM 4780 C CA . ARG A 1 580 ? -13.200 35.035 28.334 1.00 86.44 580 ARG A CA 1
ATOM 4781 C C . ARG A 1 580 ? -13.496 33.701 29.036 1.00 86.44 580 ARG A C 1
ATOM 4783 O O . ARG A 1 580 ? -13.934 32.768 28.371 1.00 86.44 580 ARG A O 1
ATOM 4790 N N . GLY A 1 581 ? -13.323 33.642 30.360 1.00 89.12 581 GLY A N 1
ATOM 4791 C CA . GLY A 1 581 ? -13.636 32.456 31.165 1.00 89.12 581 GLY A CA 1
ATOM 4792 C C . GLY A 1 581 ? -15.124 32.097 31.141 1.00 89.12 581 GLY A C 1
ATOM 4793 O O . GLY A 1 581 ? -15.467 30.942 30.912 1.00 89.12 581 GLY A O 1
ATOM 4794 N N . SER A 1 582 ? -16.019 33.088 31.265 1.00 88.75 582 SER A N 1
ATOM 4795 C CA . SER A 1 582 ? -17.468 32.840 31.178 1.00 88.75 582 SER A CA 1
ATOM 4796 C C . SER A 1 582 ? -17.878 32.230 29.832 1.00 88.75 582 SER A C 1
ATOM 4798 O O . SER A 1 582 ? -18.674 31.295 29.793 1.00 88.75 582 SER A O 1
ATOM 4800 N N . TYR A 1 583 ? -17.273 32.691 28.733 1.00 91.25 583 TYR A N 1
ATOM 4801 C CA . TYR A 1 583 ? -17.500 32.114 27.410 1.00 91.25 583 TYR A CA 1
ATOM 4802 C C . TYR A 1 583 ? -16.907 30.710 27.255 1.00 91.25 583 TYR A C 1
ATOM 4804 O O . TYR A 1 583 ? -17.551 29.858 26.653 1.00 91.25 583 TYR A O 1
ATOM 4812 N N . GLN A 1 584 ? -15.707 30.451 27.784 1.00 88.06 584 GLN A N 1
ATOM 4813 C CA . GLN A 1 584 ? -15.093 29.118 27.724 1.00 88.06 584 GLN A CA 1
ATOM 4814 C C . GLN A 1 584 ? -15.962 28.065 28.417 1.00 88.06 584 GLN A C 1
ATOM 4816 O O . GLN A 1 584 ? -16.172 26.999 27.848 1.00 88.06 584 GLN A O 1
ATOM 4821 N N . ASN A 1 585 ? -16.538 28.393 29.576 1.00 89.06 585 ASN A N 1
ATOM 4822 C CA . ASN A 1 585 ? -17.464 27.497 30.272 1.00 89.06 585 ASN A CA 1
ATOM 4823 C C . ASN A 1 585 ? -18.694 27.178 29.413 1.00 89.06 585 ASN A C 1
ATOM 4825 O O . ASN A 1 585 ? -19.042 26.016 29.235 1.00 89.06 585 ASN A O 1
ATOM 4829 N N . TYR A 1 586 ? -19.308 28.197 28.809 1.00 92.94 586 TYR A N 1
ATOM 4830 C CA . TYR A 1 586 ? -20.409 27.991 27.868 1.00 92.94 586 TYR A CA 1
ATOM 4831 C C . TYR A 1 586 ? -20.009 27.147 26.654 1.00 92.94 586 TYR A C 1
ATOM 4833 O O . TYR A 1 586 ? -20.766 26.277 26.242 1.00 92.94 586 TYR A O 1
ATOM 4841 N N . TYR A 1 587 ? -18.836 27.396 26.069 1.00 88.88 587 TYR A N 1
ATOM 4842 C CA . TYR A 1 587 ? -18.380 26.666 24.891 1.00 88.88 587 TYR A CA 1
ATOM 4843 C C . TYR A 1 587 ? -18.154 25.183 25.202 1.00 88.88 587 TYR A C 1
ATOM 4845 O O . TYR A 1 587 ? -18.513 24.333 24.393 1.00 88.88 587 TYR A O 1
ATOM 4853 N N . ASN A 1 588 ? -17.628 24.869 26.388 1.00 85.81 588 ASN A N 1
ATOM 4854 C CA . ASN A 1 588 ? -17.473 23.490 26.845 1.00 85.81 588 ASN A CA 1
ATOM 4855 C C . ASN A 1 588 ? -18.835 22.800 27.024 1.00 85.81 588 ASN A C 1
ATOM 4857 O O . ASN A 1 588 ? -19.011 21.687 26.534 1.00 85.81 588 ASN A O 1
ATOM 4861 N N . ASN A 1 589 ? -19.820 23.482 27.618 1.00 83.44 589 ASN A N 1
ATOM 4862 C CA . ASN A 1 589 ? -21.186 22.953 27.731 1.00 83.44 589 ASN A CA 1
ATOM 4863 C C . ASN A 1 589 ? -21.830 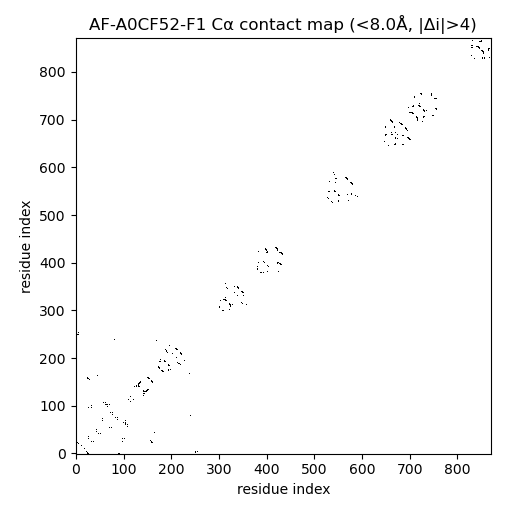22.750 26.348 1.00 83.44 589 ASN A C 1
ATOM 4865 O O . ASN A 1 589 ? -22.452 21.727 26.092 1.00 83.44 589 ASN A O 1
ATOM 4869 N N . LEU A 1 590 ? -21.600 23.672 25.407 1.00 85.81 590 LEU A N 1
ATOM 4870 C CA . LEU A 1 590 ? -22.082 23.558 24.028 1.00 85.81 590 LEU A CA 1
ATOM 4871 C C . LEU A 1 590 ? -21.493 22.335 23.298 1.00 85.81 590 LEU A C 1
ATOM 4873 O O . LEU A 1 590 ? -22.143 21.776 22.414 1.00 85.81 590 LEU A O 1
ATOM 4877 N N . LEU A 1 591 ? -20.256 21.934 23.615 1.00 78.31 591 LEU A N 1
ATOM 4878 C CA . LEU A 1 591 ? -19.651 20.713 23.071 1.00 78.31 591 LEU A CA 1
ATOM 4879 C C . LEU A 1 591 ? -20.326 19.457 23.635 1.00 78.31 591 LEU A C 1
ATOM 4881 O O . LEU A 1 591 ? -20.623 18.553 22.858 1.00 78.31 591 LEU A O 1
ATOM 4885 N N . GLN A 1 592 ? -20.643 19.443 24.932 1.00 74.38 592 GLN A N 1
ATOM 4886 C CA . GLN A 1 592 ? -21.387 18.349 25.569 1.00 74.38 592 GLN A CA 1
ATOM 4887 C C . GLN A 1 592 ? -22.814 18.230 25.009 1.00 74.38 592 GLN A C 1
ATOM 4889 O O . GLN A 1 592 ? -23.246 17.140 24.642 1.00 74.38 592 GLN A O 1
ATOM 4894 N N . ASP A 1 593 ? -23.522 19.349 24.829 1.00 76.62 593 ASP A N 1
ATOM 4895 C CA . ASP A 1 593 ? -24.871 19.355 24.244 1.00 76.62 593 ASP A CA 1
ATOM 4896 C C . ASP A 1 593 ? -24.882 18.813 22.808 1.00 76.62 593 ASP A C 1
ATOM 4898 O O . ASP A 1 593 ? -25.807 18.106 22.401 1.00 76.62 593 ASP A O 1
ATOM 4902 N N . LYS A 1 594 ? -23.844 19.120 22.018 1.00 76.31 594 LYS A N 1
ATOM 4903 C CA . LYS A 1 594 ? -23.696 18.575 20.660 1.00 76.31 594 LYS A CA 1
ATOM 4904 C C . LYS A 1 594 ? -23.536 17.062 20.669 1.00 76.31 594 LYS A C 1
ATOM 4906 O O . LYS A 1 594 ? -24.146 16.406 19.829 1.00 76.31 594 LYS A O 1
ATOM 4911 N N . GLU A 1 595 ? -22.750 16.531 21.598 1.00 73.75 595 GLU A N 1
ATOM 4912 C CA . GLU A 1 595 ? -22.532 15.094 21.758 1.00 73.75 595 GLU A CA 1
ATOM 4913 C C . GLU A 1 595 ? -23.829 14.381 22.171 1.00 73.75 595 GLU A C 1
ATOM 4915 O O . GLU A 1 595 ? -24.215 13.386 21.558 1.00 73.75 595 GLU A O 1
ATOM 4920 N N . ILE A 1 596 ? -24.587 14.955 23.111 1.00 69.25 596 ILE A N 1
ATOM 4921 C CA . ILE A 1 596 ? -25.892 14.427 23.541 1.00 69.25 596 ILE A CA 1
ATOM 4922 C C . ILE A 1 596 ? -26.902 14.423 22.384 1.00 69.25 596 ILE A C 1
ATOM 4924 O O . ILE A 1 596 ? -27.577 13.418 22.151 1.00 69.25 596 ILE A O 1
ATOM 4928 N N . ILE A 1 597 ? -27.009 15.521 21.624 1.00 68.56 597 ILE A N 1
ATOM 4929 C CA . ILE A 1 597 ? -27.928 15.609 20.476 1.00 68.56 597 ILE A CA 1
ATOM 4930 C C . ILE A 1 597 ? -27.533 14.606 19.383 1.00 68.56 597 ILE A C 1
ATOM 4932 O O . ILE A 1 597 ? -28.410 13.964 18.803 1.00 68.56 597 ILE A O 1
ATOM 4936 N N . GLN A 1 598 ? -26.235 14.433 19.119 1.00 70.75 598 GLN A N 1
ATOM 4937 C CA . GLN A 1 598 ? -25.739 13.450 18.152 1.00 70.75 598 GLN A CA 1
ATOM 4938 C C . GLN A 1 598 ? -26.040 12.014 18.594 1.00 70.75 598 GLN A C 1
ATOM 4940 O O . GLN A 1 598 ? -26.558 11.237 17.790 1.00 70.75 598 GLN A O 1
ATOM 4945 N N . ASN A 1 599 ? -25.817 11.685 19.867 1.00 67.94 599 ASN A N 1
ATOM 4946 C CA . ASN A 1 599 ? -26.141 10.372 20.427 1.00 67.94 599 ASN A CA 1
ATOM 4947 C C . ASN A 1 599 ? -27.649 10.091 20.362 1.00 67.94 599 ASN A C 1
ATOM 4949 O O . ASN A 1 599 ? -28.066 9.018 19.930 1.00 67.94 599 ASN A O 1
ATOM 4953 N N . ASN A 1 600 ? -28.490 11.076 20.679 1.00 63.47 600 ASN A N 1
ATOM 4954 C CA . ASN A 1 600 ? -29.943 10.927 20.589 1.00 63.47 600 ASN A CA 1
ATOM 4955 C C . ASN A 1 600 ? -30.431 10.763 19.141 1.00 63.47 600 ASN A C 1
ATOM 4957 O O . ASN A 1 600 ? -31.323 9.955 18.882 1.00 63.47 600 ASN A O 1
ATOM 4961 N N . GLN A 1 601 ? -29.831 11.470 18.177 1.00 64.81 601 GLN A N 1
ATOM 4962 C CA . GLN A 1 601 ? -30.117 11.266 16.753 1.00 64.81 601 GLN A CA 1
ATOM 4963 C C . GLN A 1 601 ? -29.681 9.876 16.276 1.00 64.81 601 GLN A C 1
ATOM 4965 O O . GLN A 1 601 ? -30.386 9.255 15.482 1.00 64.81 601 GLN A O 1
ATOM 4970 N N . GLN A 1 602 ? -28.555 9.359 16.768 1.00 66.12 602 GLN A N 1
ATOM 4971 C CA . GLN A 1 602 ? -28.104 7.999 16.468 1.00 66.12 602 GLN A CA 1
ATOM 4972 C C . GLN A 1 602 ? -29.043 6.940 17.052 1.00 66.12 602 GLN A C 1
ATOM 4974 O O . GLN A 1 602 ? -29.411 6.013 16.332 1.00 66.12 602 GLN A O 1
ATOM 4979 N N . ILE A 1 603 ? -29.494 7.108 18.298 1.00 67.75 603 ILE A N 1
ATOM 4980 C CA . ILE A 1 603 ? -30.480 6.224 18.936 1.00 67.75 603 ILE A CA 1
ATOM 4981 C C . ILE A 1 603 ? -31.798 6.247 18.156 1.00 67.75 603 ILE A C 1
ATOM 4983 O O . ILE A 1 603 ? -32.355 5.191 17.855 1.00 67.75 603 ILE A O 1
ATOM 4987 N N . LEU A 1 604 ? -32.282 7.430 17.765 1.00 62.72 604 LEU A N 1
ATOM 4988 C CA . LEU A 1 604 ? -33.507 7.564 16.977 1.00 62.72 604 LEU A CA 1
ATOM 4989 C C . LEU A 1 604 ? -33.367 6.894 15.601 1.00 62.72 604 LEU A C 1
ATOM 4991 O O . LEU A 1 604 ? -34.261 6.166 15.171 1.00 62.72 604 LEU A O 1
ATOM 4995 N N . ASN A 1 605 ? -32.228 7.077 14.930 1.00 63.38 605 ASN A N 1
ATOM 4996 C CA . ASN A 1 605 ? -31.942 6.429 13.652 1.00 63.38 605 ASN A CA 1
ATOM 4997 C C . ASN A 1 605 ? -31.836 4.906 13.794 1.00 63.38 605 ASN A C 1
ATOM 4999 O O . ASN A 1 605 ? -32.380 4.189 12.957 1.00 63.38 605 ASN A O 1
ATOM 5003 N N . GLN A 1 606 ? -31.217 4.398 14.863 1.00 62.50 606 GLN A N 1
ATOM 5004 C CA . GLN A 1 606 ? -31.215 2.968 15.172 1.00 62.50 606 GLN A CA 1
ATOM 5005 C C . GLN A 1 606 ? -32.636 2.451 15.391 1.00 62.50 606 GLN A C 1
ATOM 5007 O O . GLN A 1 606 ? -33.010 1.457 14.785 1.00 62.50 606 GLN A O 1
ATOM 5012 N N . GLN A 1 607 ? -33.471 3.150 16.162 1.00 60.84 607 GLN A N 1
ATOM 5013 C CA . GLN A 1 607 ? -34.866 2.754 16.377 1.00 60.84 607 GLN A CA 1
ATOM 5014 C C . GLN A 1 607 ? -35.688 2.745 15.077 1.00 60.84 607 GLN A C 1
ATOM 5016 O O . GLN A 1 607 ? -36.522 1.857 14.882 1.00 60.84 607 GLN A O 1
ATOM 5021 N N . LEU A 1 608 ? -35.445 3.695 14.167 1.00 56.50 608 LEU A N 1
ATOM 5022 C CA . LEU A 1 608 ? -36.068 3.729 12.839 1.00 56.50 608 LEU A CA 1
ATOM 5023 C C . LEU A 1 608 ? -35.583 2.576 11.947 1.00 56.50 608 LEU A C 1
ATOM 5025 O O . LEU A 1 608 ? -36.394 1.968 11.244 1.00 56.50 608 LEU A O 1
ATOM 5029 N N . ILE A 1 609 ? -34.297 2.222 12.017 1.00 59.28 609 ILE A N 1
ATOM 5030 C CA . ILE A 1 609 ? -33.720 1.075 11.304 1.00 59.28 609 ILE A CA 1
ATOM 5031 C C . ILE A 1 609 ? -34.324 -0.232 11.828 1.00 59.28 609 ILE A C 1
ATOM 5033 O O . ILE A 1 609 ? -34.869 -0.992 11.027 1.00 59.28 609 ILE A O 1
ATOM 5037 N N . THR A 1 610 ? -34.370 -0.447 13.146 1.00 52.91 610 THR A N 1
ATOM 5038 C CA . THR A 1 610 ? -34.947 -1.654 13.767 1.00 52.91 610 THR A CA 1
ATOM 5039 C C . THR A 1 610 ? -36.441 -1.815 13.449 1.00 52.91 610 THR A C 1
ATOM 5041 O O . THR A 1 610 ? -36.912 -2.929 13.201 1.00 52.91 610 THR A O 1
ATOM 5044 N N . LYS A 1 611 ? -37.200 -0.709 13.368 1.00 48.47 611 LYS A N 1
ATOM 5045 C CA . LYS A 1 611 ? -38.601 -0.713 12.896 1.00 48.47 611 LYS A CA 1
ATOM 5046 C C . LYS A 1 611 ? -38.727 -1.023 11.398 1.00 48.47 611 LYS A C 1
ATOM 5048 O O . LYS A 1 611 ? -39.685 -1.665 10.979 1.00 48.47 611 LYS A O 1
ATOM 5053 N N . SER A 1 612 ? -37.766 -0.595 10.580 1.00 43.44 612 SER A N 1
ATOM 5054 C CA . SER A 1 612 ? -37.755 -0.887 9.140 1.00 43.44 612 SER A CA 1
ATOM 5055 C C . SER A 1 612 ? -37.327 -2.327 8.818 1.00 43.44 612 SER A C 1
ATOM 5057 O O . SER A 1 612 ? -37.780 -2.902 7.828 1.00 43.44 612 SER A O 1
ATOM 5059 N N . GLU A 1 613 ? -36.484 -2.931 9.660 1.00 46.16 613 GLU A N 1
ATOM 5060 C CA . GLU A 1 613 ? -35.990 -4.303 9.503 1.00 46.16 613 GLU A CA 1
ATOM 5061 C C . GLU A 1 613 ? -37.015 -5.342 9.967 1.00 46.16 613 GLU A C 1
ATOM 5063 O O . GLU A 1 613 ? -37.190 -6.364 9.303 1.00 46.16 613 GLU A O 1
ATOM 5068 N N . THR A 1 614 ? -37.790 -5.037 11.012 1.00 43.84 614 THR A N 1
ATOM 5069 C CA . THR A 1 614 ? -38.950 -5.852 11.425 1.00 43.84 614 THR A CA 1
ATOM 5070 C C . THR A 1 614 ? -40.058 -5.888 10.363 1.00 43.84 614 THR A C 1
ATOM 5072 O O . THR A 1 614 ? -40.741 -6.899 10.235 1.00 43.84 614 THR A O 1
ATOM 5075 N N . PHE A 1 615 ? -40.171 -4.861 9.511 1.00 36.69 615 PHE A N 1
ATOM 5076 C CA . PHE A 1 615 ? -41.073 -4.861 8.347 1.00 36.69 615 PHE A CA 1
ATOM 5077 C C . PHE A 1 615 ? -40.522 -5.597 7.108 1.00 36.69 615 PHE A C 1
ATOM 5079 O O . PHE A 1 615 ? -41.284 -5.898 6.188 1.00 36.69 615 PHE A O 1
ATOM 5086 N N . LYS A 1 616 ? -39.216 -5.899 7.052 1.00 37.91 616 LYS A N 1
ATOM 5087 C CA . LYS A 1 616 ? -38.561 -6.542 5.892 1.00 37.91 616 LYS A CA 1
ATOM 5088 C C . LYS A 1 616 ? -38.336 -8.049 6.047 1.00 37.91 616 LYS A C 1
ATOM 5090 O O . LYS A 1 616 ? -37.981 -8.695 5.063 1.00 37.91 616 LYS A O 1
ATOM 5095 N N . GLN A 1 617 ? -38.588 -8.630 7.219 1.00 36.25 617 GLN A N 1
ATOM 5096 C CA . GLN A 1 617 ? -38.476 -10.076 7.456 1.00 36.25 617 GLN A CA 1
ATOM 5097 C C . GLN A 1 617 ? -39.763 -10.859 7.113 1.00 36.25 617 GLN A C 1
ATOM 5099 O O . GLN A 1 617 ? -40.211 -11.708 7.876 1.00 36.25 617 GLN A O 1
ATOM 5104 N N . GLN A 1 618 ? -40.334 -10.629 5.924 1.00 34.81 618 GLN A N 1
ATOM 5105 C CA . GLN A 1 618 ? -41.087 -11.682 5.228 1.00 34.81 618 GLN A CA 1
ATOM 5106 C C . GLN A 1 618 ? -40.147 -12.342 4.204 1.00 34.81 618 GLN A C 1
ATOM 5108 O O . GLN A 1 618 ? -39.547 -11.632 3.389 1.00 34.81 618 GLN A O 1
ATOM 5113 N N . PRO A 1 619 ? -39.961 -13.674 4.230 1.00 36.62 619 PRO A N 1
ATOM 5114 C CA . PRO A 1 619 ? -38.881 -14.314 3.490 1.00 36.62 619 PRO A CA 1
ATOM 5115 C C . PRO A 1 619 ? -39.155 -14.331 1.979 1.00 36.62 619 PRO A C 1
ATOM 5117 O O . PRO A 1 619 ? -40.090 -14.972 1.504 1.00 36.62 619 PRO A O 1
ATOM 5120 N N . LYS A 1 620 ? -38.285 -13.662 1.210 1.00 33.41 620 LYS A N 1
ATOM 5121 C CA . LYS A 1 620 ? -38.141 -13.844 -0.243 1.00 33.41 620 LYS A CA 1
ATOM 5122 C C . LYS A 1 620 ? -36.972 -14.789 -0.519 1.00 33.41 620 LYS A C 1
ATOM 5124 O O . LYS A 1 620 ? -35.816 -14.411 -0.359 1.00 33.41 620 LYS A O 1
ATOM 5129 N N . ILE A 1 621 ? -37.286 -16.002 -0.968 1.00 32.06 621 ILE A N 1
ATOM 5130 C CA . ILE A 1 621 ? -36.338 -16.947 -1.570 1.00 32.06 621 ILE A CA 1
ATOM 5131 C C . ILE A 1 621 ? -36.346 -16.701 -3.083 1.00 32.06 621 ILE A C 1
ATOM 5133 O O . ILE A 1 621 ? -37.412 -16.726 -3.690 1.00 32.06 621 ILE A O 1
ATOM 5137 N N . ASN A 1 622 ? -35.179 -16.496 -3.700 1.00 31.17 622 ASN A N 1
ATOM 5138 C CA . ASN A 1 622 ? -35.035 -16.457 -5.158 1.00 31.17 622 ASN A CA 1
ATOM 5139 C C . ASN A 1 622 ? -33.908 -17.389 -5.617 1.00 31.17 622 ASN A C 1
ATOM 5141 O O . ASN A 1 622 ? -32.754 -17.180 -5.250 1.00 31.17 622 ASN A O 1
ATOM 5145 N N . ASN A 1 623 ? -34.242 -18.349 -6.489 1.00 30.78 623 ASN A N 1
ATOM 5146 C CA . ASN A 1 623 ? -33.515 -18.556 -7.745 1.00 30.78 623 ASN A CA 1
ATOM 5147 C C . ASN A 1 623 ? -34.324 -19.365 -8.785 1.00 30.78 623 ASN A C 1
ATOM 5149 O O . ASN A 1 623 ? -34.812 -20.451 -8.498 1.00 30.78 623 ASN A O 1
ATOM 5153 N N . LEU A 1 624 ? -34.341 -18.803 -10.006 1.00 28.48 624 LEU A N 1
ATOM 5154 C CA . LEU A 1 624 ? -34.485 -19.401 -11.348 1.00 28.48 624 LEU A CA 1
ATOM 5155 C C . LEU A 1 624 ? -35.795 -20.127 -11.737 1.00 28.48 624 LEU A C 1
ATOM 5157 O O . LEU A 1 624 ? -35.941 -21.324 -11.528 1.00 28.48 624 LEU A O 1
ATOM 5161 N N . VAL A 1 625 ? -36.672 -19.426 -12.474 1.00 25.84 625 VAL A N 1
ATOM 5162 C CA . VAL A 1 625 ? -36.965 -19.612 -13.924 1.00 25.84 625 VAL A CA 1
ATOM 5163 C C . VAL A 1 625 ? -38.169 -18.735 -14.316 1.00 25.84 625 VAL A C 1
ATOM 5165 O O . VAL A 1 625 ? -39.163 -18.658 -13.602 1.00 25.84 625 VAL A O 1
ATOM 5168 N N . ASN A 1 626 ? -38.033 -18.058 -15.462 1.00 32.75 626 ASN A N 1
ATOM 5169 C CA . ASN A 1 626 ? -38.995 -17.166 -16.118 1.00 32.75 626 ASN A CA 1
ATOM 5170 C C . ASN A 1 626 ? -40.445 -17.676 -16.125 1.00 32.75 626 ASN A C 1
ATOM 5172 O O . ASN A 1 626 ? -40.713 -18.771 -16.619 1.00 32.75 626 ASN A O 1
ATOM 5176 N N . LEU A 1 627 ? -41.380 -16.811 -15.724 1.00 28.70 627 LEU A N 1
ATOM 5177 C CA . LEU A 1 627 ? -42.801 -16.956 -16.028 1.00 28.70 627 LEU A CA 1
ATOM 5178 C C . LEU A 1 627 ? -43.365 -15.671 -16.639 1.00 28.70 627 LEU A C 1
ATOM 5180 O O . LEU A 1 627 ? -43.146 -14.563 -16.154 1.00 28.70 627 LEU A O 1
ATOM 5184 N N . ASN A 1 628 ? -44.090 -15.896 -17.732 1.00 29.72 628 ASN A N 1
ATOM 5185 C CA . ASN A 1 628 ? -44.906 -14.961 -18.488 1.00 29.72 628 ASN A CA 1
ATOM 5186 C C . ASN A 1 628 ? -45.861 -14.165 -17.593 1.00 29.72 628 ASN A C 1
ATOM 5188 O O . ASN A 1 628 ? -46.587 -14.756 -16.797 1.00 29.72 628 ASN A O 1
ATOM 5192 N N . PHE A 1 629 ? -45.974 -12.860 -17.844 1.00 27.03 629 PHE A N 1
ATOM 5193 C CA . PHE A 1 629 ? -47.177 -12.108 -17.503 1.00 27.03 629 PHE A CA 1
ATOM 5194 C C . PHE A 1 629 ? -47.654 -11.305 -18.710 1.00 27.03 629 PHE A C 1
ATOM 5196 O O . PHE A 1 629 ? -46.952 -10.438 -19.229 1.00 27.03 629 PHE A O 1
ATOM 5203 N N . ASN A 1 630 ? -48.864 -11.650 -19.150 1.00 27.25 630 ASN A N 1
ATOM 5204 C CA . ASN A 1 630 ? -49.625 -10.915 -20.142 1.00 27.25 630 ASN A CA 1
ATOM 5205 C C . ASN A 1 630 ? -50.131 -9.588 -19.560 1.00 27.25 630 ASN A C 1
ATOM 5207 O O . ASN A 1 630 ? -50.507 -9.475 -18.396 1.00 27.25 630 ASN A O 1
ATOM 5211 N N . SER A 1 631 ? -50.133 -8.616 -20.459 1.00 35.53 631 SER A N 1
ATOM 5212 C CA . SER A 1 631 ? -50.619 -7.241 -20.417 1.00 35.53 631 SER A CA 1
ATOM 5213 C C . SER A 1 631 ? -51.962 -6.998 -19.719 1.00 35.53 631 SER A C 1
ATOM 5215 O O . SER A 1 631 ? -52.948 -7.657 -20.042 1.00 35.53 631 SER A O 1
ATOM 5217 N N . ASN A 1 632 ? -52.016 -5.947 -18.889 1.00 30.50 632 ASN A N 1
ATOM 5218 C CA . ASN A 1 632 ? -52.864 -4.755 -19.096 1.00 30.50 632 ASN A CA 1
ATOM 5219 C C . ASN A 1 632 ? -52.846 -3.855 -17.850 1.00 30.50 632 ASN A C 1
ATOM 5221 O O . ASN A 1 632 ? -53.679 -4.027 -16.969 1.00 30.50 632 ASN A O 1
ATOM 5225 N N . VAL A 1 633 ? -51.947 -2.864 -17.793 1.00 25.36 633 VAL A N 1
ATOM 5226 C CA . VAL A 1 633 ? -52.126 -1.675 -16.937 1.00 25.36 633 VAL A CA 1
ATOM 5227 C C . VAL A 1 633 ? -51.506 -0.461 -17.630 1.00 25.36 633 VAL A C 1
ATOM 5229 O O . VAL A 1 633 ? -50.349 -0.471 -18.047 1.00 25.36 633 VAL A O 1
ATOM 5232 N N . THR A 1 634 ? -52.320 0.577 -17.767 1.00 30.77 634 THR A N 1
ATOM 5233 C CA . THR A 1 634 ? -52.025 1.904 -18.301 1.00 30.77 634 THR A CA 1
ATOM 5234 C C . THR A 1 634 ? -50.937 2.585 -17.464 1.00 30.77 634 THR A C 1
ATOM 5236 O O . THR A 1 634 ? -51.150 2.882 -16.292 1.00 30.77 634 THR A O 1
ATOM 5239 N N . VAL A 1 635 ? -49.769 2.846 -18.055 1.00 26.06 635 VAL A N 1
ATOM 5240 C CA . VAL A 1 635 ? -48.662 3.548 -17.387 1.00 26.06 635 VAL A CA 1
ATOM 5241 C C . VAL A 1 635 ? -48.704 5.030 -17.755 1.00 26.06 635 VAL A C 1
ATOM 5243 O O . VAL A 1 635 ? -48.373 5.412 -18.876 1.00 26.06 635 VAL A O 1
ATOM 5246 N N . GLN A 1 636 ? -49.073 5.876 -16.792 1.00 29.34 636 GLN A N 1
ATOM 5247 C CA . GLN A 1 636 ? -48.582 7.252 -16.741 1.00 29.34 636 GLN A CA 1
ATOM 5248 C C . GLN A 1 636 ? -47.139 7.200 -16.227 1.00 29.34 636 GLN A C 1
ATOM 5250 O O . GLN A 1 636 ? -46.888 6.876 -15.071 1.00 29.34 636 GLN A O 1
ATOM 5255 N N . SER A 1 637 ? -46.179 7.460 -17.111 1.00 28.73 637 SER A N 1
ATOM 5256 C CA . SER A 1 637 ? -44.753 7.477 -16.792 1.00 28.73 637 SER A CA 1
ATOM 5257 C C . SER A 1 637 ? -44.295 8.895 -16.444 1.00 28.73 637 SER A C 1
ATOM 5259 O O . SER A 1 637 ? -44.062 9.709 -17.339 1.00 28.73 637 SER A O 1
ATOM 5261 N N . SER A 1 638 ? -44.108 9.176 -15.158 1.00 29.08 638 SER A N 1
ATOM 5262 C CA . SER A 1 638 ? -43.252 10.257 -14.660 1.00 29.08 638 SER A CA 1
ATOM 5263 C C . SER A 1 638 ? -41.953 9.650 -14.127 1.00 29.08 638 SER A C 1
ATOM 5265 O O . SER A 1 638 ? -41.745 9.493 -12.930 1.00 29.08 638 SER A O 1
ATOM 5267 N N . THR A 1 639 ? -41.054 9.280 -15.039 1.00 27.48 639 THR A N 1
ATOM 5268 C CA . THR A 1 639 ? -39.675 8.903 -14.704 1.00 27.48 639 THR A CA 1
ATOM 5269 C C . THR A 1 639 ? -38.738 10.025 -15.126 1.00 27.48 639 THR A C 1
ATOM 5271 O O . THR A 1 639 ? -38.366 10.134 -16.294 1.00 27.48 639 THR A O 1
ATOM 5274 N N . THR A 1 640 ? -38.329 10.857 -14.172 1.00 30.34 640 THR A N 1
ATOM 5275 C CA . THR A 1 640 ? -37.106 11.655 -14.282 1.00 30.34 640 THR A CA 1
ATOM 5276 C C . THR A 1 640 ? -35.915 10.717 -14.100 1.00 30.34 640 THR A C 1
ATOM 5278 O O . THR A 1 640 ? -35.446 10.500 -12.986 1.00 30.34 640 THR A O 1
ATOM 5281 N N . SER A 1 641 ? -35.452 10.111 -15.195 1.00 29.75 641 SER A N 1
ATOM 5282 C CA . SER A 1 641 ? -34.162 9.425 -15.232 1.00 29.75 641 SER A CA 1
ATOM 5283 C C . SER A 1 641 ? -33.056 10.468 -15.088 1.00 29.75 641 SER A C 1
ATOM 5285 O O . SER A 1 641 ? -32.925 11.358 -15.933 1.00 29.75 641 SER A O 1
ATOM 5287 N N . THR A 1 642 ? -32.261 10.362 -14.030 1.00 29.66 642 THR A N 1
ATOM 5288 C CA . THR A 1 642 ? -30.987 11.068 -13.896 1.00 29.66 642 THR A CA 1
ATOM 5289 C C . THR A 1 642 ? -30.119 10.735 -15.107 1.00 29.66 642 THR A C 1
ATOM 5291 O O . THR A 1 642 ? -29.752 9.584 -15.318 1.00 29.66 642 THR A O 1
ATOM 5294 N N . THR A 1 643 ? -29.855 11.732 -15.945 1.00 38.97 643 THR A N 1
ATOM 5295 C CA . THR A 1 643 ? -29.007 11.622 -17.133 1.00 38.97 643 THR A CA 1
ATOM 5296 C C . THR A 1 643 ? -27.605 11.165 -16.740 1.00 38.97 643 THR A C 1
ATOM 5298 O O . THR A 1 643 ? -26.888 11.926 -16.091 1.00 38.97 643 THR A O 1
ATOM 5301 N N . ASP A 1 644 ? -27.204 9.963 -17.165 1.00 45.19 644 ASP A N 1
ATOM 5302 C CA . ASP A 1 644 ? -25.803 9.537 -17.181 1.00 45.19 644 ASP A CA 1
ATOM 5303 C C . ASP A 1 644 ? -24.982 10.586 -17.938 1.00 45.19 644 ASP A C 1
ATOM 5305 O O . ASP A 1 644 ? -25.123 10.772 -19.150 1.00 45.19 644 ASP A O 1
ATOM 5309 N N . GLN A 1 645 ? -24.151 11.332 -17.215 1.00 55.25 645 GLN A N 1
ATOM 5310 C CA . GLN A 1 645 ? -23.374 12.421 -17.791 1.00 55.25 645 GLN A CA 1
ATOM 5311 C C . GLN A 1 645 ? -22.215 11.848 -18.624 1.00 55.25 645 GLN A C 1
ATOM 5313 O O . GLN A 1 645 ? -21.276 11.243 -18.105 1.00 55.25 645 GLN A O 1
ATOM 5318 N N . GLN A 1 646 ? -22.283 12.015 -19.947 1.00 67.75 646 GLN A N 1
ATOM 5319 C CA . GLN A 1 646 ? -21.341 11.401 -20.888 1.00 67.75 646 GLN A CA 1
ATOM 5320 C C . GLN A 1 646 ? -20.046 12.228 -21.041 1.00 67.75 646 GLN A C 1
ATOM 5322 O O . GLN A 1 646 ? -20.064 13.410 -21.386 1.00 67.75 646 GLN A O 1
ATOM 5327 N N . LEU A 1 647 ? -18.894 11.585 -20.797 1.00 79.56 647 LEU A N 1
ATOM 5328 C CA . LEU A 1 647 ? -17.550 12.181 -20.877 1.00 79.56 647 LEU A CA 1
ATOM 5329 C C . LEU A 1 647 ? -16.992 12.209 -22.311 1.00 79.56 647 LEU A C 1
ATOM 5331 O O . LEU A 1 647 ? -17.156 11.259 -23.083 1.00 79.56 647 LEU A O 1
ATOM 5335 N N . CYS A 1 648 ? -16.236 13.263 -22.636 1.00 85.25 648 CYS A N 1
ATOM 5336 C CA . CYS A 1 648 ? -15.489 13.378 -23.890 1.00 85.25 648 CYS A CA 1
ATOM 5337 C C . CYS A 1 648 ? -14.412 12.285 -24.014 1.00 85.25 648 CYS A C 1
ATOM 5339 O O . CYS A 1 648 ? -13.480 12.238 -23.222 1.00 85.25 648 CYS A O 1
ATOM 5341 N N . SER A 1 649 ? -14.440 11.492 -25.083 1.00 84.62 649 SER A N 1
ATOM 5342 C CA . SER A 1 649 ? -13.495 10.388 -25.356 1.00 84.62 649 SER A CA 1
ATOM 5343 C C . SER A 1 649 ? -12.100 10.848 -25.813 1.00 84.62 649 SER A C 1
ATOM 5345 O O . SER A 1 649 ? -11.335 10.057 -26.358 1.00 84.62 649 SER A O 1
ATOM 5347 N N . PHE A 1 650 ? -11.788 12.138 -25.666 1.00 86.50 650 PHE A N 1
ATOM 5348 C CA . PHE A 1 650 ? -10.449 12.695 -25.875 1.00 86.50 650 PHE A CA 1
ATOM 5349 C C . PHE A 1 650 ? -9.871 13.229 -24.568 1.00 86.50 650 PHE A C 1
ATOM 5351 O O . PHE A 1 650 ? -8.799 12.810 -24.156 1.00 86.50 650 PHE A O 1
ATOM 5358 N N . CYS A 1 651 ? -10.569 14.167 -23.920 1.00 88.50 651 CYS A N 1
ATOM 5359 C CA . CYS A 1 651 ? -10.067 14.819 -22.711 1.00 88.50 651 CYS A CA 1
ATOM 5360 C C . CYS A 1 651 ? -10.612 14.225 -21.407 1.00 88.50 651 CYS A C 1
ATOM 5362 O O . CYS A 1 651 ? -10.181 14.667 -20.352 1.00 88.50 651 CYS A O 1
ATOM 5364 N N . ASN A 1 652 ? -11.562 13.284 -21.462 1.00 81.31 652 ASN A N 1
ATOM 5365 C CA . ASN A 1 652 ? -12.285 12.737 -20.306 1.00 81.31 652 ASN A CA 1
ATOM 5366 C C . ASN A 1 652 ? -12.966 13.792 -19.412 1.00 81.31 652 ASN A C 1
ATOM 5368 O O . ASN A 1 652 ? -13.313 13.506 -18.273 1.00 81.31 652 ASN A O 1
ATOM 5372 N N . ILE A 1 653 ? -13.203 14.999 -19.932 1.00 84.06 653 ILE A N 1
ATOM 5373 C CA . ILE A 1 653 ? -13.947 16.054 -19.234 1.00 84.06 653 ILE A CA 1
ATOM 5374 C C . ILE A 1 653 ? -15.436 15.910 -19.570 1.00 84.06 653 ILE A C 1
ATOM 5376 O O . ILE A 1 653 ? -15.789 15.566 -20.709 1.00 84.06 653 ILE A O 1
ATOM 5380 N N . LEU A 1 654 ? -16.298 16.181 -18.585 1.00 74.50 654 LEU A N 1
ATOM 5381 C CA . LEU A 1 654 ? -17.734 16.344 -18.790 1.00 74.50 654 LEU A CA 1
ATOM 5382 C C . LEU A 1 654 ? -17.997 17.430 -19.835 1.00 74.50 654 LEU A C 1
ATOM 5384 O O . LEU A 1 654 ? -17.455 18.532 -19.781 1.00 74.50 654 LEU A O 1
ATOM 5388 N N . SER A 1 655 ? -18.813 17.099 -20.828 1.00 60.72 655 SER A N 1
ATOM 5389 C CA . SER A 1 655 ? -19.258 18.081 -21.805 1.00 60.72 655 SER A CA 1
ATOM 5390 C C . SER A 1 655 ? -20.403 18.889 -21.200 1.00 60.72 655 SER A C 1
ATOM 5392 O O . SER A 1 655 ? -21.552 18.493 -21.345 1.00 60.72 655 SER A O 1
ATOM 5394 N N . ASP A 1 656 ? -20.112 20.050 -20.608 1.00 56.09 656 ASP A N 1
ATOM 5395 C CA . ASP A 1 656 ? -21.137 21.015 -20.149 1.00 56.09 656 ASP A CA 1
ATOM 5396 C C . ASP A 1 656 ? -21.938 21.649 -21.308 1.00 56.09 656 ASP A C 1
ATOM 5398 O O . ASP A 1 656 ? -22.755 22.548 -21.124 1.00 56.09 656 ASP A O 1
ATOM 5402 N N . LEU A 1 657 ? -21.684 21.212 -22.542 1.00 63.09 657 LEU A N 1
ATOM 5403 C CA . LEU A 1 657 ? -22.276 21.754 -23.752 1.00 63.09 657 LEU A CA 1
ATOM 5404 C C . LEU A 1 657 ? -23.345 20.803 -24.289 1.00 63.09 657 LEU A C 1
ATOM 5406 O O . LEU A 1 657 ? -23.079 19.621 -24.505 1.00 63.09 657 LEU A O 1
ATOM 5410 N N . ASP A 1 658 ? -24.498 21.369 -24.659 1.00 76.25 658 ASP A N 1
ATOM 5411 C CA . ASP A 1 658 ? -25.579 20.722 -25.425 1.00 76.25 658 ASP A CA 1
ATOM 5412 C C . ASP A 1 658 ? -25.105 20.185 -26.794 1.00 76.25 658 ASP A C 1
ATOM 5414 O O . ASP A 1 658 ? -25.893 19.639 -27.548 1.00 76.25 658 ASP A O 1
ATOM 5418 N N . GLN A 1 659 ? -23.826 20.331 -27.159 1.00 78.44 659 GLN A N 1
ATOM 5419 C CA . GLN A 1 659 ? -23.260 19.934 -28.445 1.00 78.44 659 GLN A CA 1
ATOM 5420 C C . GLN A 1 659 ? -22.165 18.880 -28.275 1.00 78.44 659 GLN A C 1
ATOM 5422 O O . GLN A 1 659 ? -21.101 19.154 -27.720 1.00 78.44 659 GLN A O 1
ATOM 5427 N N . VAL A 1 660 ? -22.386 17.707 -28.865 1.00 82.94 660 VAL A N 1
ATOM 5428 C CA . VAL A 1 660 ? -21.426 16.598 -28.907 1.00 82.94 660 VAL A CA 1
ATOM 5429 C C . VAL A 1 660 ? -21.053 16.258 -30.347 1.00 82.94 660 VAL A C 1
ATOM 5431 O O . VAL A 1 660 ? -21.839 16.423 -31.284 1.00 82.94 660 VAL A O 1
ATOM 5434 N N . PHE A 1 661 ? -19.823 15.793 -30.541 1.00 86.88 661 PHE A N 1
ATOM 5435 C CA . PHE A 1 661 ? -19.316 15.363 -31.840 1.00 86.88 661 PHE A CA 1
ATOM 5436 C C . PHE A 1 661 ? -19.068 13.860 -31.800 1.00 86.88 661 PHE A C 1
ATOM 5438 O O . PHE A 1 661 ? -18.340 13.383 -30.933 1.00 86.88 661 PHE A O 1
ATOM 5445 N N . LEU A 1 662 ? -19.651 13.110 -32.737 1.00 84.12 662 LEU A N 1
ATOM 5446 C CA . LEU A 1 662 ? -19.394 11.672 -32.858 1.00 84.12 662 LEU A CA 1
ATOM 5447 C C . LEU A 1 662 ? -18.210 11.419 -33.797 1.00 84.12 662 LEU A C 1
ATOM 5449 O O . LEU A 1 662 ? -18.184 11.933 -34.922 1.00 84.12 662 LEU A O 1
ATOM 5453 N N . ILE A 1 663 ? -17.240 10.624 -33.334 1.00 84.75 663 ILE A N 1
ATOM 5454 C CA . ILE A 1 663 ? -16.169 10.058 -34.172 1.00 84.75 663 ILE A CA 1
ATOM 5455 C C . ILE A 1 663 ? -16.641 8.761 -34.841 1.00 84.75 663 ILE A C 1
ATOM 5457 O O . ILE A 1 663 ? -17.662 8.192 -34.462 1.00 84.75 663 ILE A O 1
ATOM 5461 N N . LYS A 1 664 ? -15.905 8.273 -35.851 1.00 77.88 664 LYS A N 1
ATOM 5462 C CA . LYS A 1 664 ? -16.314 7.106 -36.660 1.00 77.88 664 LYS A CA 1
ATOM 5463 C C . LYS A 1 664 ? -16.616 5.852 -35.826 1.00 77.88 664 LYS A C 1
ATOM 5465 O O . LYS A 1 664 ? -17.555 5.141 -36.160 1.00 77.88 664 LYS A O 1
ATOM 5470 N N . CYS A 1 665 ? -15.902 5.599 -34.728 1.00 79.19 665 CYS A N 1
ATOM 5471 C CA . CYS A 1 665 ? -16.205 4.473 -33.829 1.00 79.19 665 CYS A CA 1
ATOM 5472 C C . CYS A 1 665 ? -17.449 4.671 -32.940 1.00 79.19 665 CYS A C 1
ATOM 5474 O O . CYS A 1 665 ? -17.684 3.854 -32.059 1.00 79.19 665 CYS A O 1
ATOM 5476 N N . GLY A 1 666 ? -18.232 5.740 -33.119 1.00 79.75 666 GLY A N 1
ATOM 5477 C CA . GLY A 1 666 ? -19.460 5.990 -32.353 1.00 79.75 666 GLY A CA 1
ATOM 5478 C C . GLY A 1 666 ? -19.239 6.617 -30.974 1.00 79.75 666 GLY A C 1
ATOM 5479 O O . GLY A 1 666 ? -20.201 6.926 -30.280 1.00 79.75 666 GLY A O 1
ATOM 5480 N N . HIS A 1 667 ? -17.990 6.858 -30.580 1.00 86.75 667 HIS A N 1
ATOM 5481 C CA . HIS A 1 667 ? -17.671 7.560 -29.341 1.00 86.75 667 HIS A CA 1
ATOM 5482 C C . HIS A 1 667 ? -17.836 9.081 -29.487 1.00 86.75 667 HIS A C 1
ATOM 5484 O O . HIS A 1 667 ? -17.725 9.640 -30.579 1.00 86.75 667 HIS A O 1
ATOM 5490 N N . GLN A 1 668 ? -18.105 9.767 -28.378 1.00 87.44 668 GLN A N 1
ATOM 5491 C CA . GLN A 1 668 ? -18.331 11.215 -28.356 1.00 87.44 668 GLN A CA 1
ATOM 5492 C C . GLN A 1 668 ? -17.070 11.973 -27.969 1.00 87.44 668 GLN A C 1
ATOM 5494 O O . GLN A 1 668 ? -16.325 11.523 -27.100 1.00 87.44 668 GLN A O 1
ATOM 5499 N N . ILE A 1 669 ? -16.862 13.149 -28.550 1.00 89.94 669 ILE A N 1
ATOM 5500 C CA . ILE A 1 669 ? -15.865 14.130 -28.121 1.00 89.94 669 ILE A CA 1
ATOM 5501 C C . ILE A 1 669 ? -16.526 15.507 -27.968 1.00 89.94 669 ILE A C 1
ATOM 5503 O O . ILE A 1 669 ? -17.491 15.828 -28.667 1.00 89.94 669 ILE A O 1
ATOM 5507 N N . CYS A 1 670 ? -16.007 16.338 -27.065 1.00 90.69 670 CYS A N 1
ATOM 5508 C CA . CYS A 1 670 ? -16.504 17.698 -26.881 1.00 90.69 670 CYS A CA 1
ATOM 5509 C C . CYS A 1 670 ? -16.051 18.616 -28.027 1.00 90.69 670 CYS A C 1
ATOM 5511 O O . CYS A 1 670 ? -15.079 18.339 -28.742 1.00 90.69 670 CYS A O 1
ATOM 5513 N N . GLN A 1 671 ? -16.732 19.754 -28.175 1.00 88.62 671 GLN A N 1
ATOM 5514 C CA . GLN A 1 671 ? -16.446 20.737 -29.222 1.00 88.62 671 GLN A CA 1
ATOM 5515 C C . GLN A 1 671 ? -14.979 21.179 -29.244 1.00 88.62 671 GLN A C 1
ATOM 5517 O O . GLN A 1 671 ? -14.358 21.200 -30.308 1.00 88.62 671 GLN A O 1
ATOM 5522 N N . ARG A 1 672 ? -14.396 21.470 -28.075 1.00 87.88 672 ARG A N 1
ATOM 5523 C CA . ARG A 1 672 ? -12.999 21.915 -27.961 1.00 87.88 672 ARG A CA 1
ATOM 5524 C C . ARG A 1 672 ? -12.021 20.871 -28.504 1.00 87.88 672 ARG A C 1
ATOM 5526 O O . ARG A 1 672 ? -11.092 21.215 -29.230 1.00 87.88 672 ARG A O 1
ATOM 5533 N N . CYS A 1 673 ? -12.259 19.595 -28.205 1.00 89.81 673 CYS A N 1
ATOM 5534 C CA . CYS A 1 673 ? -11.445 18.494 -28.712 1.00 89.81 673 CYS A CA 1
ATOM 5535 C C . CYS A 1 673 ? -11.640 18.283 -30.213 1.00 89.81 673 CYS A C 1
ATOM 5537 O O . CYS A 1 673 ? -10.659 18.065 -30.914 1.00 89.81 673 CYS A O 1
ATOM 5539 N N . SER A 1 674 ? -12.866 18.425 -30.728 1.00 89.25 674 SER A N 1
ATOM 5540 C CA . SER A 1 674 ? -13.126 18.314 -32.171 1.00 89.25 674 SER A CA 1
ATOM 5541 C C . SER A 1 674 ? -12.367 19.363 -32.995 1.00 89.25 674 SER A C 1
ATOM 5543 O O . SER A 1 674 ? -11.850 19.050 -34.064 1.00 89.25 674 SER A O 1
ATOM 5545 N N . LEU A 1 675 ? -12.238 20.590 -32.476 1.00 86.62 675 LEU A N 1
ATOM 5546 C CA . LEU A 1 675 ? -11.477 21.659 -33.127 1.00 86.62 675 LEU A CA 1
ATOM 5547 C C . LEU A 1 675 ? -9.972 21.378 -33.094 1.00 86.62 675 LEU A C 1
ATOM 5549 O O . LEU A 1 675 ? -9.302 21.561 -34.105 1.00 86.62 675 LEU A O 1
ATOM 5553 N N . ARG A 1 676 ? -9.455 20.883 -31.961 1.00 87.75 676 ARG A N 1
ATOM 5554 C CA . ARG A 1 676 ? -8.033 20.543 -31.793 1.00 87.75 676 ARG A CA 1
ATOM 5555 C C . ARG A 1 676 ? -7.598 19.365 -32.668 1.00 87.75 676 ARG A C 1
ATOM 5557 O O . ARG A 1 676 ? -6.478 19.349 -33.155 1.00 87.75 676 ARG A O 1
ATOM 5564 N N . LEU A 1 677 ? -8.489 18.396 -32.863 1.00 85.06 677 LEU A N 1
ATOM 5565 C CA . LEU A 1 677 ? -8.237 17.180 -33.636 1.00 85.06 677 LEU A CA 1
ATOM 5566 C C . LEU A 1 677 ? -8.456 17.348 -35.149 1.00 85.06 677 LEU A C 1
ATOM 5568 O O . LEU A 1 677 ? -8.260 16.401 -35.912 1.00 85.06 677 LEU A O 1
ATOM 5572 N N . LYS A 1 678 ? -8.893 18.525 -35.610 1.00 82.56 678 LYS A N 1
ATOM 5573 C CA . LYS A 1 678 ? -9.162 18.769 -37.028 1.00 82.56 678 LYS A CA 1
ATOM 5574 C C . LYS A 1 678 ? -7.850 18.724 -37.823 1.00 82.56 678 LYS A C 1
ATOM 5576 O O . LYS A 1 678 ? -6.995 19.583 -37.652 1.00 82.56 678 LYS A O 1
ATOM 5581 N N . GLY A 1 679 ? -7.714 17.730 -38.704 1.00 75.94 679 GLY A N 1
ATOM 5582 C CA . GLY A 1 679 ? -6.521 17.536 -39.542 1.00 75.94 679 GLY A CA 1
ATOM 5583 C C . GLY A 1 679 ? -5.369 16.778 -38.871 1.00 75.94 679 GLY A C 1
ATOM 5584 O O . GLY A 1 679 ? -4.281 16.736 -39.431 1.00 75.94 679 GLY A O 1
ATOM 5585 N N . GLN A 1 680 ? -5.590 16.180 -37.695 1.00 82.62 680 GLN A N 1
ATOM 5586 C CA . GLN A 1 680 ? -4.594 15.356 -37.002 1.00 82.62 680 GLN A CA 1
ATOM 5587 C C . GLN A 1 680 ? -5.026 13.886 -36.960 1.00 82.62 680 GLN A C 1
ATOM 5589 O O . GLN A 1 680 ? -6.223 13.581 -36.927 1.00 82.62 680 GLN A O 1
ATOM 5594 N N . ASN A 1 681 ? -4.044 12.982 -36.919 1.00 83.75 681 ASN A N 1
ATOM 5595 C CA . ASN A 1 681 ? -4.287 11.571 -36.635 1.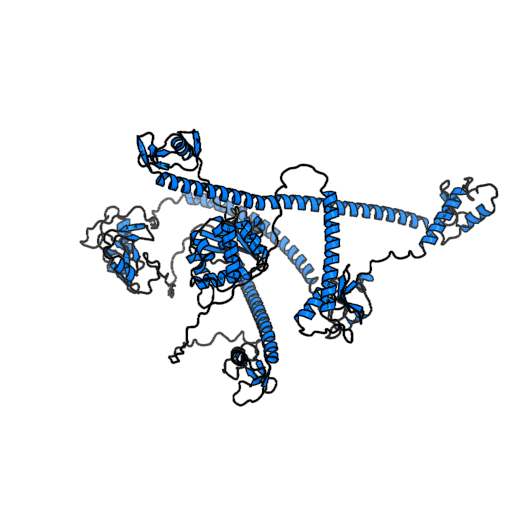00 83.75 681 ASN A CA 1
ATOM 5596 C C . ASN A 1 681 ? -4.637 11.405 -35.155 1.00 83.75 681 ASN A C 1
ATOM 5598 O O . ASN A 1 681 ? -4.013 12.010 -34.283 1.00 83.75 681 ASN A O 1
ATOM 5602 N N . PHE A 1 682 ? -5.645 10.589 -34.861 1.00 85.56 682 PHE A N 1
ATOM 5603 C CA . PHE A 1 682 ? -6.177 10.456 -33.506 1.00 85.56 682 PHE A CA 1
ATOM 5604 C C . PHE A 1 682 ? -6.488 9.012 -33.153 1.00 85.56 682 PHE A C 1
ATOM 5606 O O . PHE A 1 682 ? -7.176 8.324 -33.903 1.00 85.56 682 PHE A O 1
ATOM 5613 N N . ARG A 1 683 ? -6.056 8.581 -31.967 1.00 86.94 683 ARG A N 1
ATOM 5614 C CA . ARG A 1 683 ? -6.415 7.289 -31.387 1.00 86.94 683 ARG A CA 1
ATOM 5615 C C . ARG A 1 683 ? -7.481 7.477 -30.306 1.00 86.94 683 ARG A C 1
ATOM 5617 O O . ARG A 1 683 ? -7.223 8.142 -29.308 1.00 86.94 683 ARG A O 1
ATOM 5624 N N . CYS A 1 684 ? -8.666 6.890 -30.489 1.00 84.62 684 CYS A N 1
ATOM 5625 C CA . CYS A 1 684 ? -9.743 6.963 -29.494 1.00 84.62 684 CYS A CA 1
ATOM 5626 C C . CYS A 1 684 ? -9.305 6.348 -28.159 1.00 84.62 684 CYS A C 1
ATOM 5628 O O . CYS A 1 684 ? -8.874 5.202 -28.146 1.00 84.62 684 CYS A O 1
ATOM 5630 N N . SER A 1 685 ? -9.464 7.053 -27.034 1.00 79.88 685 SER A N 1
ATOM 5631 C CA . SER A 1 685 ? -9.061 6.519 -25.722 1.00 79.88 685 SER A CA 1
ATOM 5632 C C . SER A 1 685 ? -9.916 5.336 -25.258 1.00 79.88 685 SER A C 1
ATOM 5634 O O . SER A 1 685 ? -9.436 4.507 -24.496 1.00 79.88 685 SER A O 1
ATOM 5636 N N . LYS A 1 686 ? -11.168 5.235 -25.734 1.00 82.06 686 LYS A N 1
ATOM 5637 C CA . LYS A 1 686 ? -12.108 4.177 -25.331 1.00 82.06 686 LYS A CA 1
ATOM 5638 C C . LYS A 1 686 ? -11.929 2.870 -26.100 1.00 82.06 686 LYS A C 1
ATOM 5640 O O . LYS A 1 686 ? -11.963 1.808 -25.499 1.00 82.06 686 LYS A O 1
ATOM 5645 N N . CYS A 1 687 ? -11.756 2.933 -27.422 1.00 81.62 687 CYS A N 1
ATOM 5646 C CA . CYS A 1 687 ? -11.653 1.733 -28.268 1.00 81.62 687 CYS A CA 1
ATOM 5647 C C . CYS A 1 687 ? -10.313 1.576 -28.989 1.00 81.62 687 CYS A C 1
ATOM 5649 O O . CYS A 1 687 ? -10.154 0.649 -29.774 1.00 81.62 687 CYS A O 1
ATOM 5651 N N . LEU A 1 688 ? -9.366 2.491 -28.767 1.00 79.00 688 LEU A N 1
ATOM 5652 C CA . LEU A 1 688 ? -8.004 2.466 -29.313 1.00 79.00 688 LEU A CA 1
ATOM 5653 C C . LEU A 1 688 ? -7.898 2.493 -30.850 1.00 79.00 688 LEU A C 1
ATOM 5655 O O . LEU A 1 688 ? -6.798 2.393 -31.390 1.00 79.00 688 LEU A O 1
ATOM 5659 N N . THR A 1 689 ? -9.004 2.705 -31.569 1.00 79.12 689 THR A N 1
ATOM 5660 C CA . THR A 1 689 ? -9.009 2.849 -33.031 1.00 79.12 689 THR A CA 1
ATOM 5661 C C . THR A 1 689 ? -8.286 4.131 -33.448 1.00 79.12 689 THR A C 1
ATOM 5663 O O . THR A 1 689 ? -8.604 5.213 -32.942 1.00 79.12 689 THR A O 1
ATOM 5666 N N . LEU A 1 690 ? -7.324 4.007 -34.370 1.00 82.56 690 LEU A N 1
ATOM 5667 C CA . LEU A 1 690 ? -6.611 5.124 -34.992 1.00 82.56 690 LEU A CA 1
ATOM 5668 C C . LEU A 1 690 ? -7.404 5.648 -36.198 1.00 82.56 690 LEU A C 1
ATOM 5670 O O . LEU A 1 690 ? -7.882 4.868 -37.019 1.00 82.56 690 LEU A O 1
ATOM 5674 N N . PHE A 1 691 ? -7.536 6.965 -36.305 1.00 80.00 691 PHE A N 1
ATOM 5675 C CA . PHE A 1 691 ? -8.235 7.633 -37.394 1.00 80.00 691 PHE A CA 1
ATOM 5676 C C . PHE A 1 691 ? -7.324 8.628 -38.094 1.00 80.00 691 PHE A C 1
ATOM 5678 O O . PHE A 1 691 ? -6.869 9.586 -37.466 1.00 80.00 691 PHE A O 1
ATOM 5685 N N . ASP A 1 692 ? -7.178 8.451 -39.404 1.00 70.44 692 ASP A N 1
ATOM 5686 C CA . ASP A 1 692 ? -6.582 9.441 -40.294 1.00 70.44 692 ASP A CA 1
ATOM 5687 C C . ASP A 1 692 ? -7.680 10.375 -40.820 1.00 70.44 692 ASP A C 1
ATOM 5689 O O . ASP A 1 692 ? -8.753 9.924 -41.244 1.00 70.44 692 ASP A O 1
ATOM 5693 N N . ASN A 1 693 ? -7.432 11.687 -40.778 1.00 68.44 693 ASN A N 1
ATOM 5694 C CA . ASN A 1 693 ? -8.353 12.729 -41.252 1.00 68.44 693 ASN A CA 1
ATOM 5695 C C . ASN A 1 693 ? -9.777 12.616 -40.672 1.00 68.44 693 ASN A C 1
ATOM 5697 O O . ASN A 1 693 ? -10.755 12.290 -41.360 1.00 68.44 693 ASN A O 1
ATOM 5701 N N . LEU A 1 694 ? -9.898 12.919 -39.378 1.00 71.69 694 LEU A N 1
ATOM 5702 C CA . LEU A 1 694 ? -11.163 12.882 -38.650 1.00 71.69 694 LEU A CA 1
ATOM 5703 C C . LEU A 1 694 ? -12.238 13.784 -39.282 1.00 71.69 694 LEU A C 1
ATOM 5705 O O . LEU A 1 694 ? -12.124 15.009 -39.322 1.00 71.69 694 LEU A O 1
ATOM 5709 N N . ARG A 1 695 ? -13.338 13.160 -39.720 1.00 72.94 695 ARG A N 1
ATOM 5710 C CA . ARG A 1 695 ? -14.609 13.836 -40.009 1.00 72.94 695 ARG A CA 1
ATOM 5711 C C . ARG A 1 695 ? -15.543 13.618 -38.826 1.00 72.94 695 ARG A C 1
ATOM 5713 O O . ARG A 1 695 ? -15.804 12.474 -38.460 1.00 72.94 695 ARG A O 1
ATOM 5720 N N . PHE A 1 696 ? -16.053 14.706 -38.264 1.00 79.62 696 PHE A N 1
ATOM 5721 C CA . PHE A 1 696 ? -17.012 14.677 -37.162 1.00 79.62 696 PHE A CA 1
ATOM 5722 C C . PHE A 1 696 ? -18.401 15.070 -37.663 1.00 79.62 696 PHE A C 1
ATOM 5724 O O . PHE A 1 696 ? -18.520 15.949 -38.519 1.00 79.62 696 PHE A O 1
ATOM 5731 N N . LYS A 1 697 ? -19.455 14.476 -37.093 1.00 79.88 697 LYS A N 1
ATOM 5732 C CA . LYS A 1 697 ? -20.828 14.983 -37.239 1.00 79.88 697 LYS A CA 1
ATOM 5733 C C . LYS A 1 697 ? -21.269 15.580 -35.904 1.00 79.88 697 LYS A C 1
ATOM 5735 O O . LYS A 1 697 ? -21.078 14.968 -34.854 1.00 79.88 697 LYS A O 1
ATOM 5740 N N . LYS A 1 698 ? -21.788 16.805 -35.966 1.00 84.25 698 LYS A N 1
ATOM 5741 C CA . LYS A 1 698 ? -22.242 17.583 -34.812 1.00 84.25 698 LYS A CA 1
ATOM 5742 C C . LYS A 1 698 ? -23.675 17.192 -34.460 1.00 84.25 698 LYS A C 1
ATOM 5744 O O . LYS A 1 698 ? -24.532 17.195 -35.342 1.00 84.25 698 LYS A O 1
ATOM 5749 N N . PHE A 1 699 ? -23.925 16.914 -33.187 1.00 80.44 699 PHE A N 1
ATOM 5750 C CA . PHE A 1 699 ? -25.241 16.602 -32.640 1.00 80.44 699 PHE A CA 1
ATOM 5751 C C . PHE A 1 699 ? -25.525 17.485 -31.424 1.00 80.44 699 PHE A C 1
ATOM 5753 O O . PHE A 1 699 ? -24.610 17.847 -30.689 1.00 80.44 699 PHE A O 1
ATOM 5760 N N . ARG A 1 700 ? -26.795 17.844 -31.235 1.00 82.00 700 ARG A N 1
ATOM 5761 C CA . ARG A 1 700 ? -27.330 18.412 -29.998 1.00 82.00 700 ARG A CA 1
ATOM 5762 C C . ARG A 1 700 ? -28.004 17.352 -29.124 1.00 82.00 700 ARG A C 1
ATOM 5764 O O . ARG A 1 700 ? -28.814 16.586 -29.651 1.00 82.00 700 ARG A O 1
ATOM 5771 N N . LEU A 1 701 ? -27.685 17.306 -27.831 1.00 74.56 701 LEU A N 1
ATOM 5772 C CA . LEU A 1 701 ? -28.219 16.303 -26.895 1.00 74.56 701 LEU A CA 1
ATOM 5773 C C . LEU A 1 701 ? -29.716 16.517 -26.619 1.00 74.56 701 LEU A C 1
ATOM 5775 O O . LEU A 1 701 ? -30.468 15.552 -26.528 1.00 74.56 701 LEU A O 1
ATOM 5779 N N . SER A 1 702 ? -30.160 17.774 -26.581 1.00 74.81 702 SER A N 1
ATOM 5780 C CA . SER A 1 702 ? -31.561 18.167 -26.366 1.00 74.81 702 SER A CA 1
ATOM 5781 C C . SER A 1 702 ? -32.506 17.915 -27.555 1.00 74.81 702 SER A C 1
ATOM 5783 O O . SER A 1 702 ? -33.722 18.068 -27.431 1.00 74.81 702 SER A O 1
ATOM 5785 N N . CYS A 1 703 ? -31.984 17.553 -28.731 1.00 76.88 703 CYS A N 1
ATOM 5786 C CA . CYS A 1 703 ? -32.774 17.461 -29.960 1.00 76.88 703 CYS A CA 1
ATOM 5787 C C . CYS A 1 703 ? -33.272 16.034 -30.244 1.00 76.88 703 CYS A C 1
ATOM 5789 O O . CYS A 1 703 ? -32.542 15.057 -30.088 1.00 76.88 703 CYS A O 1
ATOM 5791 N N . LYS A 1 704 ? -34.504 15.913 -30.757 1.00 82.25 704 LYS A N 1
ATOM 5792 C CA . LYS A 1 704 ? -35.016 14.673 -31.368 1.00 82.25 704 LYS A CA 1
ATOM 5793 C C . LYS A 1 704 ? -34.586 14.604 -32.835 1.00 82.25 704 LYS A C 1
ATOM 5795 O O . LYS A 1 704 ? -34.709 15.588 -33.563 1.00 82.25 704 LYS A O 1
ATOM 5800 N N . TYR A 1 705 ? -34.142 13.437 -33.291 1.00 82.25 705 TYR A N 1
ATOM 5801 C CA . TYR A 1 705 ? -33.660 13.226 -34.660 1.00 82.25 705 TYR A CA 1
ATOM 5802 C C . TYR A 1 705 ? -34.644 12.395 -35.463 1.00 82.25 705 TYR A C 1
ATOM 5804 O O . TYR A 1 705 ? -35.223 11.453 -34.936 1.00 82.25 705 TYR A O 1
ATOM 5812 N N . LYS A 1 706 ? -34.835 12.721 -36.744 1.00 87.31 706 LYS A N 1
ATOM 5813 C CA . LYS A 1 706 ? -35.639 11.902 -37.661 1.00 87.31 706 LYS A CA 1
ATOM 5814 C C . LYS A 1 706 ? -34.763 10.840 -38.313 1.00 87.31 706 LYS A C 1
ATOM 5816 O O . LYS A 1 706 ? -33.671 11.141 -38.780 1.00 87.31 706 LYS A O 1
ATOM 5821 N N . CYS A 1 707 ? -35.257 9.607 -38.361 1.00 88.38 707 CYS A N 1
ATOM 5822 C CA . CYS A 1 707 ? -34.567 8.501 -39.018 1.00 88.38 707 CYS A CA 1
ATOM 5823 C C . CYS A 1 707 ? -34.533 8.762 -40.514 1.00 88.38 707 CYS A C 1
ATOM 5825 O O . CYS A 1 707 ? -35.583 8.950 -41.123 1.00 88.38 707 CYS A O 1
ATOM 5827 N N . ASP A 1 708 ? -33.350 8.739 -41.123 1.00 87.19 708 ASP A N 1
ATOM 5828 C CA . ASP A 1 708 ? -33.220 9.024 -42.552 1.00 87.19 708 ASP A CA 1
ATOM 5829 C C . ASP A 1 708 ? -33.978 8.002 -43.415 1.00 87.19 708 ASP A C 1
ATOM 5831 O O . ASP A 1 708 ? -34.423 8.352 -44.511 1.00 87.19 708 ASP A O 1
ATOM 5835 N N . ASN A 1 709 ? -34.208 6.790 -42.892 1.00 90.19 709 ASN A N 1
ATOM 5836 C CA . ASN A 1 709 ? -35.027 5.757 -43.524 1.00 90.19 709 ASN A CA 1
ATOM 5837 C C . ASN A 1 709 ? -36.527 5.906 -43.201 1.00 90.19 709 ASN A C 1
ATOM 5839 O O . ASN A 1 709 ? -37.294 6.379 -44.034 1.00 90.19 709 ASN A O 1
ATOM 5843 N N . CYS A 1 710 ? -36.960 5.550 -41.985 1.00 90.19 710 CYS A N 1
ATOM 5844 C CA . CYS A 1 710 ? -38.389 5.471 -41.641 1.00 90.19 710 CYS A CA 1
ATOM 5845 C C . CYS A 1 710 ? -39.029 6.802 -41.216 1.00 90.19 710 CYS A C 1
ATOM 5847 O O . CYS A 1 710 ? -40.207 6.830 -40.871 1.00 90.19 710 CYS A O 1
ATOM 5849 N N . LYS A 1 711 ? -38.257 7.895 -41.175 1.00 90.56 711 LYS A N 1
ATOM 5850 C CA . LYS A 1 711 ? -38.681 9.255 -40.789 1.00 90.56 711 LYS A CA 1
ATOM 5851 C C . LYS A 1 711 ? -39.219 9.426 -39.360 1.00 90.56 711 LYS A C 1
ATOM 5853 O O . LYS A 1 711 ? -39.496 10.560 -38.969 1.00 90.56 711 LYS A O 1
ATOM 5858 N N . LYS A 1 712 ? -39.293 8.362 -38.549 1.00 90.06 712 LYS A N 1
ATOM 5859 C CA . LYS A 1 712 ? -39.660 8.433 -37.122 1.00 90.06 712 LYS A CA 1
ATOM 5860 C C . LYS A 1 712 ? -38.648 9.261 -36.329 1.00 90.06 712 LYS A C 1
ATOM 5862 O O . LYS A 1 712 ? -37.450 9.187 -36.600 1.00 90.06 712 LYS A O 1
ATOM 5867 N N . THR A 1 713 ? -39.130 10.026 -35.351 1.00 86.31 713 THR A N 1
ATOM 5868 C CA . THR A 1 713 ? -38.289 10.779 -34.411 1.00 86.31 713 THR A CA 1
ATOM 5869 C C . THR A 1 713 ? -37.802 9.893 -33.271 1.00 86.31 713 THR A C 1
ATOM 5871 O O . THR A 1 713 ? -38.603 9.147 -32.714 1.00 86.31 713 THR A O 1
ATOM 5874 N N . PHE A 1 714 ? -36.536 10.010 -32.885 1.00 83.00 714 PHE A N 1
ATOM 5875 C CA . PHE A 1 714 ? -35.940 9.256 -31.783 1.00 83.00 714 PHE A CA 1
ATOM 5876 C C . PHE A 1 714 ? -34.903 10.109 -31.023 1.00 83.00 714 PHE A C 1
ATOM 5878 O O . PHE A 1 714 ? -34.389 11.089 -31.583 1.00 83.00 714 PHE A O 1
ATOM 5885 N N . PRO A 1 715 ? -34.658 9.808 -29.737 1.00 79.94 715 PRO A N 1
ATOM 5886 C CA . PRO A 1 715 ? -33.680 10.521 -28.917 1.00 79.94 715 PRO A CA 1
ATOM 5887 C C . PRO A 1 715 ? -32.230 10.199 -29.330 1.00 79.94 715 PRO A C 1
ATOM 5889 O O . PRO A 1 715 ? -31.968 9.261 -30.084 1.00 79.94 715 PRO A O 1
ATOM 5892 N N . PHE A 1 716 ? -31.283 11.039 -28.904 1.00 76.69 716 PHE A N 1
ATOM 5893 C CA . PHE A 1 716 ? -29.885 10.989 -29.351 1.00 76.69 716 PHE A CA 1
ATOM 5894 C C . PHE A 1 716 ? -29.159 9.676 -29.000 1.00 76.69 716 PHE A C 1
ATOM 5896 O O . PHE A 1 716 ? -28.369 9.175 -29.800 1.00 76.69 716 PHE A O 1
ATOM 5903 N N . ASP A 1 717 ? -29.466 9.094 -27.844 1.00 75.12 717 ASP A N 1
ATOM 5904 C CA . ASP A 1 717 ? -28.965 7.804 -27.352 1.00 75.12 717 ASP A CA 1
ATOM 5905 C C . ASP A 1 717 ? -29.314 6.615 -28.267 1.00 75.12 717 ASP A C 1
ATOM 5907 O O . ASP A 1 717 ? -28.681 5.565 -28.187 1.00 75.12 717 ASP A O 1
ATOM 5911 N N . GLN A 1 718 ? -30.260 6.790 -29.193 1.00 76.62 718 GLN A N 1
ATOM 5912 C CA . GLN A 1 718 ? -30.666 5.777 -30.169 1.00 76.62 718 GLN A CA 1
ATOM 5913 C C . GLN A 1 718 ? -30.086 6.011 -31.582 1.00 76.62 718 GLN A C 1
ATOM 5915 O O . GLN A 1 718 ? -30.527 5.374 -32.544 1.00 76.62 718 GLN A O 1
ATOM 5920 N N . ILE A 1 719 ? -29.107 6.917 -31.743 1.00 73.88 719 ILE A N 1
ATOM 5921 C CA . ILE A 1 719 ? -28.427 7.181 -33.025 1.00 73.88 719 ILE A CA 1
ATOM 5922 C C . ILE A 1 719 ? -27.271 6.210 -33.253 1.00 73.88 719 ILE A C 1
ATOM 5924 O O . ILE A 1 719 ? -26.282 6.210 -32.527 1.00 73.88 719 ILE A O 1
ATOM 5928 N N . SER A 1 720 ? -27.325 5.488 -34.375 1.00 71.12 720 SER A N 1
ATOM 5929 C CA . SER A 1 720 ? -26.153 4.831 -34.958 1.00 71.12 720 SER A CA 1
ATOM 5930 C C . SER A 1 720 ? -25.823 5.467 -36.314 1.00 71.12 720 SER A C 1
ATOM 5932 O O . SER A 1 720 ? -26.588 5.303 -37.273 1.00 71.12 720 SER A O 1
ATOM 5934 N N . PRO A 1 721 ? -24.730 6.244 -36.432 1.00 66.25 721 PRO A N 1
ATOM 5935 C CA . PRO A 1 721 ? -24.330 6.801 -37.714 1.00 66.25 721 PRO A CA 1
ATOM 5936 C C . PRO A 1 721 ? -23.674 5.714 -38.575 1.00 66.25 721 PRO A C 1
ATOM 5938 O O . PRO A 1 721 ? -22.701 5.082 -38.167 1.00 66.25 721 PRO A O 1
ATOM 5941 N N . ASN A 1 722 ? -24.145 5.537 -39.811 1.00 69.94 722 ASN A N 1
ATOM 5942 C CA . ASN A 1 722 ? -23.408 4.722 -40.778 1.00 69.94 722 ASN A CA 1
ATOM 5943 C C . ASN A 1 722 ? -22.076 5.415 -41.119 1.00 69.94 722 ASN A C 1
ATOM 5945 O O . ASN A 1 722 ? -22.064 6.521 -41.669 1.00 69.94 722 ASN A O 1
ATOM 5949 N N . GLN A 1 723 ? -20.956 4.743 -40.852 1.00 66.25 723 GLN A N 1
ATOM 5950 C CA . GLN A 1 723 ? -19.605 5.285 -41.021 1.00 66.25 723 GLN A CA 1
ATOM 5951 C C . GLN A 1 723 ? -19.264 5.723 -42.460 1.00 66.25 723 GLN A C 1
ATOM 5953 O O . GLN A 1 723 ? -18.424 6.607 -42.638 1.00 66.25 723 GLN A O 1
ATOM 5958 N N . LYS A 1 724 ? -19.905 5.150 -43.494 1.00 75.88 724 LYS A N 1
ATOM 5959 C CA . LYS A 1 724 ? -19.618 5.465 -44.912 1.00 75.88 724 LYS A CA 1
ATOM 5960 C C . LYS A 1 724 ? -20.531 6.537 -45.509 1.00 75.88 724 LYS A C 1
ATOM 5962 O O . LYS A 1 724 ? -20.150 7.209 -46.476 1.00 75.88 724 LYS A O 1
ATOM 5967 N N . CYS A 1 725 ? -21.747 6.696 -44.985 1.00 77.62 725 CYS A N 1
ATOM 5968 C CA . CYS A 1 725 ? -22.752 7.592 -45.570 1.00 77.62 725 CYS A CA 1
ATOM 5969 C C . CYS A 1 725 ? -23.298 8.667 -44.630 1.00 77.62 725 CYS A C 1
ATOM 5971 O O . CYS A 1 725 ? -24.001 9.549 -45.105 1.00 77.62 725 CYS A O 1
ATOM 5973 N N . LEU A 1 726 ? -22.960 8.622 -43.337 1.00 75.44 726 LEU A N 1
ATOM 5974 C CA . LEU A 1 726 ? -23.387 9.580 -42.311 1.00 75.44 726 LEU A CA 1
ATOM 5975 C C . LEU A 1 726 ? -24.911 9.716 -42.146 1.00 75.44 726 LEU A C 1
ATOM 5977 O O . LEU A 1 726 ? -25.364 10.678 -41.520 1.00 75.44 726 LEU A O 1
ATOM 5981 N N . HIS A 1 727 ? -25.696 8.765 -42.659 1.00 84.12 727 HIS A N 1
ATOM 5982 C CA . HIS A 1 727 ? -27.133 8.711 -42.397 1.00 84.12 727 HIS A CA 1
ATOM 5983 C C . HIS A 1 727 ? -27.390 8.308 -40.942 1.00 84.12 727 HIS A C 1
ATOM 5985 O O . HIS A 1 727 ? -26.734 7.403 -40.417 1.00 84.12 727 HIS A O 1
ATOM 5991 N N . SER A 1 728 ? -28.334 8.998 -40.310 1.00 84.44 728 SER A N 1
ATOM 5992 C CA . SER A 1 728 ? -28.796 8.771 -38.946 1.00 84.44 728 SER A CA 1
ATOM 5993 C C . SER A 1 728 ? -29.990 7.813 -38.976 1.00 84.44 728 SER A C 1
ATOM 5995 O O . SER A 1 728 ? -31.083 8.181 -39.409 1.00 84.44 728 SER A O 1
ATOM 5997 N N . LEU A 1 729 ? -29.792 6.573 -38.529 1.00 84.75 729 LEU A N 1
ATOM 5998 C CA . LEU A 1 729 ? -30.836 5.546 -38.490 1.00 84.75 729 LEU A CA 1
ATOM 5999 C C . LEU A 1 729 ? -31.288 5.294 -37.049 1.00 84.75 729 LEU A C 1
ATOM 6001 O O . LEU A 1 729 ? -30.462 5.314 -36.139 1.00 84.75 729 LEU A O 1
ATOM 6005 N N . CYS A 1 730 ? -32.585 5.035 -36.853 1.00 86.62 730 CYS A N 1
ATOM 6006 C CA . CYS A 1 730 ? -33.086 4.522 -35.579 1.00 86.62 730 CYS A CA 1
ATOM 6007 C C . CYS A 1 730 ? -32.724 3.039 -35.412 1.00 86.62 730 CYS A C 1
ATOM 6009 O O . CYS A 1 730 ? -32.509 2.329 -36.401 1.00 86.62 730 CYS A O 1
ATOM 6011 N N . TRP A 1 731 ? -32.734 2.556 -34.168 1.00 80.62 731 TRP A N 1
ATOM 6012 C CA . TRP A 1 731 ? -32.323 1.189 -33.833 1.00 80.62 731 TRP A CA 1
ATOM 6013 C C . TRP A 1 731 ? -33.090 0.104 -34.600 1.00 80.62 731 TRP A C 1
ATOM 6015 O O . TRP A 1 731 ? -32.485 -0.824 -35.121 1.00 80.62 731 TRP A O 1
ATOM 6025 N N . GLN A 1 732 ? -34.404 0.268 -34.785 1.00 84.31 732 GLN A N 1
ATOM 6026 C CA . GLN A 1 732 ? -35.225 -0.675 -35.560 1.00 84.31 732 GLN A CA 1
ATOM 6027 C C . GLN A 1 732 ? -34.787 -0.764 -37.031 1.00 84.31 732 GLN A C 1
ATOM 6029 O O . GLN A 1 732 ? -34.665 -1.853 -37.582 1.00 84.31 732 GLN A O 1
ATOM 6034 N N . CYS A 1 733 ? -34.505 0.375 -37.676 1.00 84.94 733 CYS A N 1
ATOM 6035 C CA . CYS A 1 733 ? -34.015 0.385 -39.059 1.00 84.94 733 CYS A CA 1
ATOM 6036 C C . CYS A 1 733 ? -32.608 -0.202 -39.176 1.00 84.94 733 CYS A C 1
ATOM 6038 O O . CYS A 1 733 ? -32.274 -0.778 -40.208 1.00 84.94 733 CYS A O 1
ATOM 6040 N N . LEU A 1 734 ? -31.793 -0.043 -38.135 1.00 83.56 734 LEU A N 1
ATOM 6041 C CA . LEU A 1 734 ? -30.459 -0.618 -38.065 1.00 83.56 734 LEU A CA 1
ATOM 6042 C C . LEU A 1 734 ? -30.519 -2.141 -37.878 1.00 83.56 734 LEU A C 1
ATOM 6044 O O . LEU A 1 734 ? -29.807 -2.868 -38.561 1.00 83.56 734 LEU A O 1
ATOM 6048 N N . GLN A 1 735 ? -31.406 -2.629 -37.011 1.00 81.75 735 GLN A N 1
ATOM 6049 C CA . GLN A 1 735 ? -31.604 -4.055 -36.766 1.00 81.75 735 GLN A CA 1
ATOM 6050 C C . GLN A 1 735 ? -32.059 -4.788 -38.031 1.00 81.75 735 GLN A C 1
ATOM 6052 O O . GLN A 1 735 ? -31.542 -5.862 -38.306 1.00 81.75 735 GLN A O 1
ATOM 6057 N N . ILE A 1 736 ? -32.924 -4.174 -38.848 1.00 83.12 736 ILE A N 1
ATOM 6058 C CA . ILE A 1 736 ? -33.328 -4.718 -40.158 1.00 83.12 736 ILE A CA 1
ATOM 6059 C C . ILE A 1 736 ? -32.122 -4.884 -41.099 1.00 83.12 736 ILE A C 1
ATOM 6061 O O . ILE A 1 736 ? -32.041 -5.878 -41.815 1.00 83.12 736 ILE A O 1
ATOM 6065 N N . ILE A 1 737 ? -31.163 -3.947 -41.089 1.00 81.94 737 ILE A N 1
ATOM 6066 C CA . ILE A 1 737 ? -29.919 -4.081 -41.871 1.00 81.94 737 ILE A CA 1
ATOM 6067 C C . ILE A 1 737 ? -29.068 -5.240 -41.330 1.00 81.94 737 ILE A C 1
ATOM 6069 O O . ILE A 1 737 ? -28.473 -5.975 -42.110 1.00 81.94 737 ILE A O 1
ATOM 6073 N N . TYR A 1 738 ? -29.003 -5.413 -40.005 1.00 78.44 738 TYR A N 1
ATOM 6074 C CA . TYR A 1 738 ? -28.212 -6.476 -39.375 1.00 78.44 738 TYR A CA 1
ATOM 6075 C C . TYR A 1 738 ? -28.791 -7.877 -39.584 1.00 78.44 738 TYR A C 1
ATOM 6077 O O . TYR A 1 738 ? -28.029 -8.827 -39.759 1.00 78.44 738 TYR A O 1
ATOM 6085 N N . THR A 1 739 ? -30.115 -8.023 -39.537 1.00 78.19 739 THR A N 1
ATOM 6086 C CA . THR A 1 739 ? -30.778 -9.324 -39.681 1.00 78.19 739 THR A CA 1
ATOM 6087 C C . THR A 1 739 ? -30.865 -9.763 -41.136 1.00 78.19 739 THR A C 1
ATOM 6089 O O . THR A 1 739 ? -30.811 -10.961 -41.414 1.00 78.19 739 THR A O 1
ATOM 6092 N N . ASN A 1 740 ? -30.934 -8.819 -42.077 1.00 76.12 740 ASN A N 1
ATOM 6093 C CA . ASN A 1 740 ? -31.030 -9.134 -43.493 1.00 76.12 740 ASN A CA 1
ATOM 6094 C C . ASN A 1 740 ? -29.636 -9.287 -44.129 1.00 76.12 740 ASN A C 1
ATOM 6096 O O . ASN A 1 740 ? -29.053 -8.332 -44.647 1.00 76.12 740 ASN A O 1
ATOM 6100 N N . LYS A 1 741 ? -29.091 -10.513 -44.068 1.00 65.06 741 LYS A N 1
ATOM 6101 C CA . LYS A 1 741 ? -27.736 -10.862 -44.548 1.00 65.06 741 LYS A CA 1
ATOM 6102 C C . LYS A 1 741 ? -27.477 -10.485 -46.015 1.00 65.06 741 LYS A C 1
ATOM 6104 O O . LYS A 1 741 ? -26.320 -10.294 -46.382 1.00 65.06 741 LYS A O 1
ATOM 6109 N N . GLU A 1 742 ? -28.525 -10.348 -46.827 1.00 59.28 742 GLU A N 1
ATOM 6110 C CA . GLU A 1 742 ? -28.435 -10.006 -48.252 1.00 59.28 742 GLU A CA 1
ATOM 6111 C C . GLU A 1 742 ? -28.220 -8.505 -48.510 1.00 59.28 742 GLU A C 1
ATOM 6113 O O . GLU A 1 742 ? -27.684 -8.121 -49.549 1.00 59.28 742 GLU A O 1
ATOM 6118 N N . THR A 1 743 ? -28.565 -7.630 -47.559 1.00 60.94 743 THR A N 1
ATOM 6119 C CA . THR A 1 743 ? -28.464 -6.174 -47.733 1.00 60.94 743 THR A CA 1
ATOM 6120 C C . THR A 1 743 ? -27.481 -5.560 -46.747 1.00 60.94 743 THR A C 1
ATOM 6122 O O . THR A 1 743 ? -27.862 -4.824 -45.840 1.00 60.94 743 THR A O 1
ATOM 6125 N N . GLN A 1 744 ? -26.181 -5.761 -46.969 1.00 78.00 744 GLN A N 1
ATOM 6126 C CA . GLN A 1 744 ? -25.140 -4.962 -46.306 1.00 78.00 744 GLN A CA 1
ATOM 6127 C C . GLN A 1 744 ? -25.068 -3.541 -46.887 1.00 78.00 744 GLN A C 1
ATOM 6129 O O . GLN A 1 744 ? -23.985 -3.033 -47.158 1.00 78.00 744 GLN A O 1
ATOM 6134 N N . TYR A 1 745 ? -26.201 -2.881 -47.122 1.00 82.56 745 TYR A N 1
ATOM 6135 C CA . TYR A 1 745 ? -26.278 -1.543 -47.703 1.00 82.56 745 TYR A CA 1
ATOM 6136 C C . TYR A 1 745 ? -27.184 -0.652 -46.860 1.00 82.56 745 TYR A C 1
ATOM 6138 O O . TYR A 1 745 ? -28.143 -1.099 -46.239 1.00 82.56 745 TYR A O 1
ATOM 6146 N N . CYS A 1 746 ? -26.878 0.643 -46.829 1.00 83.31 746 CYS A N 1
ATOM 6147 C CA . CYS A 1 746 ? -27.711 1.625 -46.147 1.00 83.31 746 CYS A CA 1
ATOM 6148 C C . CYS A 1 746 ? -29.144 1.620 -46.712 1.00 83.31 746 CYS A C 1
ATOM 6150 O O . CYS A 1 746 ? -29.331 1.839 -47.907 1.00 83.31 746 CYS A O 1
ATOM 6152 N N . CYS A 1 747 ? -30.143 1.449 -45.839 1.00 82.75 747 CYS A N 1
ATOM 6153 C CA . CYS A 1 747 ? -31.563 1.374 -46.203 1.00 82.75 747 CYS A CA 1
ATOM 6154 C C . CYS A 1 747 ? -32.195 2.714 -46.629 1.00 82.75 747 CYS A C 1
ATOM 6156 O O . CYS A 1 747 ? -33.342 2.744 -47.063 1.00 82.75 747 CYS A O 1
ATOM 6158 N N . VAL A 1 748 ? -31.464 3.831 -46.542 1.00 82.88 748 VAL A N 1
ATOM 6159 C CA . VAL A 1 748 ? -31.933 5.129 -47.048 1.00 82.88 748 VAL A CA 1
ATOM 6160 C C . VAL A 1 748 ? -31.981 5.087 -48.575 1.00 82.88 748 VAL A C 1
ATOM 6162 O O . VAL A 1 748 ? -30.967 4.784 -49.214 1.00 82.88 748 VAL A O 1
ATOM 6165 N N . LYS A 1 749 ? -33.146 5.418 -49.159 1.00 80.94 749 LYS A N 1
ATOM 6166 C CA . LYS A 1 749 ? -33.351 5.466 -50.618 1.00 80.94 749 LYS A CA 1
ATOM 6167 C C . LYS A 1 749 ? -32.174 6.167 -51.308 1.00 80.94 749 LYS A C 1
ATOM 6169 O O . LYS A 1 749 ? -31.762 7.249 -50.902 1.00 80.94 749 LYS A O 1
ATOM 6174 N N . ASN A 1 750 ? -31.649 5.533 -52.356 1.00 78.31 750 ASN A N 1
ATOM 6175 C CA . ASN A 1 750 ? -30.556 6.017 -53.210 1.00 78.31 750 ASN A CA 1
ATOM 6176 C C . ASN A 1 750 ? -29.155 6.098 -52.573 1.00 78.31 750 ASN A C 1
ATOM 6178 O O . ASN A 1 750 ? -28.213 6.467 -53.266 1.00 78.31 750 ASN A O 1
ATOM 6182 N N . CYS A 1 751 ? -28.962 5.713 -51.306 1.00 84.12 751 CYS A N 1
ATOM 6183 C CA . CYS A 1 751 ? -27.633 5.751 -50.689 1.00 84.12 751 CYS A CA 1
ATOM 6184 C C . CYS A 1 751 ? -26.678 4.696 -51.272 1.00 84.12 751 CYS A C 1
ATOM 6186 O O . CYS A 1 751 ? -25.523 5.008 -51.549 1.00 84.12 751 CYS A O 1
ATOM 6188 N N . LYS A 1 752 ? -27.142 3.440 -51.404 1.00 79.88 752 LYS A N 1
ATOM 6189 C CA . LYS A 1 752 ? -26.397 2.253 -51.894 1.00 79.88 752 LYS A CA 1
ATOM 6190 C C . LYS A 1 752 ? -24.985 2.034 -51.302 1.00 79.88 752 LYS A C 1
ATOM 6192 O O . LYS A 1 752 ? -24.236 1.197 -51.791 1.00 79.88 752 LYS A O 1
ATOM 6197 N N . LYS A 1 753 ? -24.591 2.746 -50.241 1.00 83.19 753 LYS A N 1
ATOM 6198 C CA . LYS A 1 753 ? -23.283 2.584 -49.590 1.00 83.19 753 LYS A CA 1
ATOM 6199 C C . LYS A 1 753 ? -23.296 1.374 -48.667 1.00 83.19 753 LYS A C 1
ATOM 6201 O O . LYS A 1 753 ? -24.234 1.215 -47.883 1.00 83.19 753 LYS A O 1
ATOM 6206 N N . SER A 1 754 ? -22.248 0.554 -48.753 1.00 78.75 754 SER A N 1
ATOM 6207 C CA . SER A 1 754 ? -22.152 -0.676 -47.973 1.00 78.75 754 SER A CA 1
ATOM 6208 C C . SER A 1 754 ? -21.964 -0.418 -46.475 1.00 78.75 754 SER A C 1
ATOM 6210 O O . SER A 1 754 ? -21.344 0.566 -46.068 1.00 78.75 754 SER A O 1
ATOM 6212 N N . PHE A 1 755 ? -22.498 -1.310 -45.652 1.00 74.62 755 PHE A N 1
ATOM 6213 C CA . PHE A 1 755 ? -22.384 -1.326 -44.203 1.00 74.62 755 PHE A CA 1
ATOM 6214 C C . PHE A 1 755 ? -21.397 -2.437 -43.834 1.00 74.62 755 PHE A C 1
ATOM 6216 O O . PHE A 1 755 ? -21.712 -3.614 -43.950 1.00 74.62 755 PHE A O 1
ATOM 6223 N N . THR A 1 756 ? -20.175 -2.078 -43.444 1.00 61.84 756 THR A N 1
ATOM 6224 C CA . THR A 1 756 ? -19.200 -3.052 -42.933 1.00 61.84 756 THR A CA 1
ATOM 6225 C C . THR A 1 756 ? -19.344 -3.132 -41.424 1.00 61.84 756 THR A C 1
ATOM 6227 O O . THR A 1 756 ? -19.048 -2.166 -40.726 1.00 61.84 756 THR A O 1
ATOM 6230 N N . VAL A 1 757 ? -19.823 -4.273 -40.938 1.00 56.88 757 VAL A N 1
ATOM 6231 C CA . VAL A 1 757 ? -19.869 -4.590 -39.511 1.00 56.88 757 VAL A CA 1
ATOM 6232 C C . VAL A 1 757 ? -18.528 -5.212 -39.146 1.00 56.88 757 VAL A C 1
ATOM 6234 O O . VAL A 1 757 ? -18.221 -6.322 -39.579 1.00 56.88 757 VAL A O 1
ATOM 6237 N N . GLU A 1 758 ? -17.705 -4.505 -38.377 1.00 52.12 758 GLU A N 1
ATOM 6238 C CA . GLU A 1 758 ? -16.522 -5.123 -37.780 1.00 52.12 758 GLU A CA 1
ATOM 6239 C C . GLU A 1 758 ? -16.995 -6.184 -36.776 1.00 52.12 758 GLU A C 1
ATOM 6241 O O . GLU A 1 758 ? -17.761 -5.885 -35.861 1.00 52.12 758 GLU A O 1
ATOM 6246 N N . LYS A 1 759 ? -16.551 -7.438 -36.942 1.00 43.06 759 LYS A N 1
ATOM 6247 C CA . LYS A 1 759 ? -16.956 -8.621 -36.147 1.00 43.06 759 LYS A CA 1
ATOM 6248 C C . LYS A 1 759 ? -16.611 -8.547 -34.636 1.00 43.06 759 LYS A C 1
ATOM 6250 O O . LYS A 1 759 ? -16.657 -9.563 -33.952 1.00 43.06 759 LYS A O 1
ATOM 6255 N N . GLY A 1 760 ? -16.265 -7.374 -34.100 1.00 36.88 760 GLY A N 1
ATOM 6256 C CA . GLY A 1 760 ? -15.785 -7.167 -32.730 1.00 36.88 760 GLY A CA 1
ATOM 6257 C C . GLY A 1 760 ? -16.789 -6.583 -31.725 1.00 36.88 760 GLY A C 1
ATOM 6258 O O . GLY A 1 760 ? -16.510 -6.616 -30.529 1.00 36.88 760 GLY A O 1
ATOM 6259 N N . SER A 1 761 ? -17.954 -6.066 -32.134 1.00 42.84 761 SER A N 1
ATOM 6260 C CA . SER A 1 761 ? -18.917 -5.459 -31.194 1.00 42.84 761 SER A CA 1
ATOM 6261 C C . SER A 1 761 ? -19.805 -6.512 -30.512 1.00 42.84 761 SER A C 1
ATOM 6263 O O . SER A 1 761 ? -20.941 -6.742 -30.919 1.00 42.84 761 SER A O 1
ATOM 6265 N N . LYS A 1 762 ? -19.281 -7.160 -29.464 1.00 35.53 762 LYS A N 1
ATOM 6266 C CA . LYS A 1 762 ? -19.909 -8.273 -28.716 1.00 35.53 762 LYS A CA 1
ATOM 6267 C C . LYS A 1 762 ? -21.158 -7.938 -27.866 1.00 35.53 762 LYS A C 1
ATOM 6269 O O . LYS A 1 762 ? -21.656 -8.831 -27.196 1.00 35.53 762 LYS A O 1
ATOM 6274 N N . ASN A 1 763 ? -21.714 -6.723 -27.911 1.00 37.84 763 ASN A N 1
ATOM 6275 C CA . ASN A 1 763 ? -22.812 -6.306 -27.013 1.00 37.84 763 ASN A CA 1
ATOM 6276 C C . ASN A 1 763 ? -24.151 -5.987 -27.705 1.00 37.84 763 ASN A C 1
ATOM 6278 O O . ASN A 1 763 ? -24.924 -5.178 -27.201 1.00 37.84 763 ASN A O 1
ATOM 6282 N N . ILE A 1 764 ? -24.467 -6.613 -28.842 1.00 42.53 764 ILE A N 1
ATOM 6283 C CA . ILE A 1 764 ? -25.820 -6.521 -29.416 1.00 42.53 764 ILE A CA 1
ATOM 6284 C C . ILE A 1 764 ? -26.568 -7.811 -29.070 1.00 42.53 764 ILE A C 1
ATOM 6286 O O . ILE A 1 764 ? -26.370 -8.834 -29.720 1.00 42.53 764 ILE A O 1
ATOM 6290 N N . GLN A 1 765 ? -27.408 -7.774 -28.029 1.00 39.16 765 GLN A N 1
ATOM 6291 C CA . GLN A 1 765 ? -28.355 -8.857 -27.748 1.00 39.16 765 GLN A CA 1
ATOM 6292 C C . GLN A 1 765 ? -29.389 -8.913 -28.879 1.00 39.16 765 GLN A C 1
ATOM 6294 O O . GLN A 1 765 ? -30.192 -7.999 -29.061 1.00 39.16 765 GLN A O 1
ATOM 6299 N N . ILE A 1 766 ? -29.332 -9.982 -29.671 1.00 39.81 766 ILE A N 1
ATOM 6300 C CA . ILE A 1 766 ? -30.313 -10.295 -30.709 1.00 39.81 766 ILE A CA 1
ATOM 6301 C C . ILE A 1 766 ? -31.400 -11.139 -30.040 1.00 39.81 766 ILE A C 1
ATOM 6303 O O . ILE A 1 766 ? -31.113 -12.235 -29.565 1.00 39.81 766 ILE A O 1
ATOM 6307 N N . PHE A 1 767 ? -32.634 -10.638 -29.982 1.00 35.44 767 PHE A N 1
ATOM 6308 C CA . PHE A 1 767 ? -33.773 -11.415 -29.488 1.00 35.44 767 PHE A CA 1
ATOM 6309 C C . PHE A 1 767 ? -34.240 -12.401 -30.576 1.00 35.44 767 PHE A C 1
ATOM 6311 O O . PHE A 1 767 ? -34.536 -11.951 -31.687 1.00 35.44 767 PHE A O 1
ATOM 6318 N N . PRO A 1 768 ? -34.289 -13.719 -30.305 1.00 35.03 768 PRO A N 1
ATOM 6319 C CA . PRO A 1 768 ? -34.767 -14.702 -31.273 1.00 35.03 768 PRO A CA 1
ATOM 6320 C C . PRO A 1 768 ? -36.299 -14.676 -31.390 1.00 35.03 768 PRO A C 1
ATOM 6322 O O . PRO A 1 768 ? -37.003 -14.544 -30.389 1.00 35.03 768 PRO A O 1
ATOM 6325 N N . GLN A 1 769 ? -36.815 -14.826 -32.614 1.00 37.22 769 GLN A N 1
ATOM 6326 C CA . GLN A 1 769 ? -38.221 -15.173 -32.855 1.00 37.22 769 GLN A CA 1
ATOM 6327 C C . GLN A 1 769 ? -38.430 -16.667 -32.557 1.00 37.22 769 GLN A C 1
ATOM 6329 O O . GLN A 1 769 ? -37.571 -17.483 -32.885 1.00 37.22 769 GLN A O 1
ATOM 6334 N N . GLN A 1 770 ? -39.538 -17.003 -31.891 1.00 35.28 770 GLN A N 1
ATOM 6335 C CA . GLN A 1 770 ? -39.914 -18.374 -31.533 1.00 35.28 770 GLN A CA 1
ATOM 6336 C C . GLN A 1 770 ? -40.698 -19.042 -32.667 1.00 35.28 770 GLN A C 1
ATOM 6338 O O . GLN A 1 770 ? -41.704 -18.488 -33.106 1.00 35.28 770 GLN A O 1
ATOM 6343 N N . ASP A 1 771 ? -40.280 -20.253 -33.040 1.00 33.53 771 ASP A N 1
ATOM 6344 C CA . ASP A 1 771 ? -41.073 -21.213 -33.812 1.00 33.53 771 ASP A CA 1
ATOM 6345 C C . ASP A 1 771 ? -41.638 -22.300 -32.876 1.00 33.53 771 ASP A C 1
ATOM 6347 O O . ASP A 1 771 ? -41.008 -22.695 -31.891 1.00 33.53 771 ASP A O 1
ATOM 6351 N N . VAL A 1 772 ? -42.861 -22.740 -33.171 1.00 39.25 772 VAL A N 1
ATOM 6352 C CA . VAL A 1 772 ? -43.716 -23.633 -32.375 1.00 39.25 772 VAL A CA 1
ATOM 6353 C C . VAL A 1 772 ? -43.682 -25.032 -32.993 1.00 39.25 772 VAL A C 1
ATOM 6355 O O . VAL A 1 772 ? -44.014 -25.134 -34.164 1.00 39.25 772 VAL A O 1
ATOM 6358 N N . ASP A 1 773 ? -43.287 -26.070 -32.236 1.00 37.97 773 ASP A N 1
ATOM 6359 C CA . ASP A 1 773 ? -43.896 -27.424 -32.246 1.00 37.97 773 ASP A CA 1
ATOM 6360 C C . ASP A 1 773 ? -43.042 -28.484 -31.512 1.00 37.97 773 ASP A C 1
ATOM 6362 O O . ASP A 1 773 ? -42.041 -28.949 -32.045 1.00 37.97 773 ASP A O 1
ATOM 6366 N N . SER A 1 774 ? -43.474 -28.914 -30.310 1.00 36.75 774 SER A N 1
ATOM 6367 C CA . SER A 1 774 ? -43.265 -30.276 -29.748 1.00 36.75 774 SER A CA 1
ATOM 6368 C C . SER A 1 774 ? -43.810 -30.377 -28.303 1.00 36.75 774 SER A C 1
ATOM 6370 O O . SER A 1 774 ? -43.079 -30.160 -27.337 1.00 36.75 774 SER A O 1
ATOM 6372 N N . SER A 1 775 ? -45.108 -30.676 -28.115 1.00 49.09 775 SER A N 1
ATOM 6373 C CA . SER A 1 775 ? -45.794 -30.534 -26.807 1.00 49.09 775 SER A CA 1
ATOM 6374 C C . SER A 1 775 ? -46.043 -31.818 -25.993 1.00 49.09 775 SER A C 1
ATOM 6376 O O . SER A 1 775 ? -46.652 -31.725 -24.930 1.00 49.09 775 SER A O 1
ATOM 6378 N N . LYS A 1 776 ? -45.632 -33.015 -26.436 1.00 46.06 776 LYS A N 1
ATOM 6379 C CA . LYS A 1 776 ? -46.053 -34.268 -25.762 1.00 46.06 776 LYS A CA 1
ATOM 6380 C C . LYS A 1 776 ? -45.035 -34.862 -24.780 1.00 46.06 776 LYS A C 1
ATOM 6382 O O . LYS A 1 776 ? -45.443 -35.378 -23.744 1.00 46.06 776 LYS A O 1
ATOM 6387 N N . GLU A 1 777 ? -43.733 -34.712 -25.012 1.00 49.12 777 GLU A N 1
ATOM 6388 C CA . GLU A 1 777 ? -42.704 -35.228 -24.084 1.00 49.12 777 GLU A CA 1
ATOM 6389 C C . GLU A 1 777 ? -42.506 -34.332 -22.850 1.00 49.12 777 GLU A C 1
ATOM 6391 O O . GLU A 1 777 ? -42.220 -34.817 -21.753 1.00 49.12 777 GLU A O 1
ATOM 6396 N N . ALA A 1 778 ? -42.763 -33.027 -22.979 1.00 53.19 778 ALA A N 1
ATOM 6397 C CA . ALA A 1 778 ? -42.651 -32.084 -21.867 1.00 53.19 778 ALA A CA 1
ATOM 6398 C C . ALA A 1 778 ? -43.670 -32.361 -20.741 1.00 53.19 778 ALA A C 1
ATOM 6400 O O . ALA A 1 778 ? -43.358 -32.169 -19.565 1.00 53.19 778 ALA A O 1
ATOM 6401 N N . GLN A 1 779 ? -44.868 -32.859 -21.073 1.00 51.75 779 GLN A N 1
ATOM 6402 C CA . GLN A 1 779 ? -45.933 -33.104 -20.091 1.00 51.75 779 GLN A CA 1
ATOM 6403 C C . GLN A 1 779 ? -45.684 -34.339 -19.215 1.00 51.75 779 GLN A C 1
ATOM 6405 O O . GLN A 1 779 ? -46.023 -34.321 -18.032 1.00 51.75 779 GLN A O 1
ATOM 6410 N N . GLN A 1 780 ? -45.028 -35.383 -19.733 1.00 54.12 780 GLN A N 1
ATOM 6411 C CA . GLN A 1 780 ? -44.691 -36.561 -18.921 1.00 54.12 780 GLN A CA 1
ATOM 6412 C C . GLN A 1 780 ? -43.570 -36.273 -17.912 1.00 54.12 780 GLN A C 1
ATOM 6414 O O . GLN A 1 780 ? -43.642 -36.713 -16.763 1.00 54.12 780 GLN A O 1
ATOM 6419 N N . ILE A 1 781 ? -42.577 -35.462 -18.294 1.00 59.72 781 ILE A N 1
ATOM 6420 C CA . ILE A 1 781 ? -41.481 -35.058 -17.398 1.00 59.72 781 ILE A CA 1
ATOM 6421 C C . ILE A 1 781 ? -41.986 -34.118 -16.289 1.00 59.72 781 ILE A C 1
ATOM 6423 O O . ILE A 1 781 ? -41.504 -34.178 -15.155 1.00 59.72 781 ILE A O 1
ATOM 6427 N N . LEU A 1 782 ? -42.986 -33.282 -16.583 1.00 58.22 782 LEU A N 1
ATOM 6428 C CA . LEU A 1 782 ? -43.612 -32.384 -15.607 1.00 58.22 782 LEU A CA 1
ATOM 6429 C C . LEU A 1 782 ? -44.356 -33.142 -14.498 1.00 58.22 782 LEU A C 1
ATOM 6431 O O . LEU A 1 782 ? -44.193 -32.808 -13.324 1.00 58.22 782 LEU A O 1
ATOM 6435 N N . ASN A 1 783 ? -45.089 -34.205 -14.839 1.00 60.72 783 ASN A N 1
ATOM 6436 C CA . ASN A 1 783 ? -45.846 -34.980 -13.850 1.00 60.72 783 ASN A CA 1
ATOM 6437 C C . ASN A 1 783 ? -44.942 -35.770 -12.888 1.00 60.72 783 ASN A C 1
ATOM 6439 O O . ASN A 1 783 ? -45.193 -35.788 -11.683 1.00 60.72 783 ASN A O 1
ATOM 6443 N N . LEU A 1 784 ? -43.844 -36.356 -13.380 1.00 57.59 784 LEU A N 1
ATOM 6444 C CA . LEU A 1 784 ? -42.864 -37.060 -12.536 1.00 57.59 784 LEU A CA 1
ATOM 6445 C C . LEU A 1 784 ? -42.128 -36.115 -11.573 1.00 57.59 784 LEU A C 1
ATOM 6447 O O . LEU A 1 784 ? -41.887 -36.454 -10.409 1.00 57.59 784 LEU A O 1
ATOM 6451 N N . LYS A 1 785 ? -41.820 -34.895 -12.024 1.00 59.66 785 LYS A N 1
ATOM 6452 C CA . LYS A 1 785 ? -41.208 -33.871 -11.169 1.00 59.66 785 LYS A CA 1
ATOM 6453 C C . LYS A 1 785 ? -42.179 -33.371 -10.099 1.00 59.66 785 LYS A C 1
ATOM 6455 O O . LYS A 1 785 ? -41.764 -33.203 -8.959 1.00 59.66 785 LYS A O 1
ATOM 6460 N N . PHE A 1 786 ? -43.464 -33.219 -10.419 1.00 66.69 786 PHE A N 1
ATOM 6461 C CA . PHE A 1 786 ? -44.472 -32.733 -9.472 1.00 66.69 786 PHE A CA 1
ATOM 6462 C C . PHE A 1 786 ? -44.665 -33.663 -8.261 1.00 66.69 786 PHE A C 1
ATOM 6464 O O . PHE A 1 786 ? -44.677 -33.203 -7.118 1.00 66.69 786 PHE A O 1
ATOM 6471 N N . VAL A 1 787 ? -44.726 -34.980 -8.490 1.00 63.34 787 VAL A N 1
ATOM 6472 C CA . VAL A 1 787 ? -44.887 -35.979 -7.414 1.00 63.34 787 VAL A CA 1
ATOM 6473 C C . VAL A 1 787 ? -43.662 -36.025 -6.491 1.00 63.34 787 VAL A C 1
ATOM 6475 O O . VAL A 1 787 ? -43.793 -36.173 -5.275 1.00 63.34 787 VAL A O 1
ATOM 6478 N N . THR A 1 788 ? -42.465 -35.844 -7.051 1.00 55.53 788 THR A N 1
ATOM 6479 C CA . THR A 1 788 ? -41.212 -35.843 -6.280 1.00 55.53 788 THR A CA 1
ATOM 6480 C C . THR A 1 788 ? -41.107 -34.598 -5.392 1.00 55.53 788 THR A C 1
ATOM 6482 O O . THR A 1 788 ? -40.734 -34.698 -4.222 1.00 55.53 788 THR A O 1
ATOM 6485 N N . SER A 1 789 ? -41.534 -33.438 -5.899 1.00 55.91 789 SER A N 1
ATOM 6486 C CA . SER A 1 789 ? -41.578 -32.183 -5.142 1.00 55.91 789 SER A CA 1
ATOM 6487 C C . SER A 1 789 ? -42.524 -32.250 -3.940 1.00 55.91 789 SER A C 1
ATOM 6489 O O . SER A 1 789 ? -42.176 -31.763 -2.866 1.00 55.91 789 SER A O 1
ATOM 6491 N N . GLN A 1 790 ? -43.692 -32.889 -4.071 1.00 60.62 790 GLN A N 1
ATOM 6492 C CA . GLN A 1 790 ? -44.659 -32.982 -2.968 1.00 60.62 790 GLN A CA 1
ATOM 6493 C C . GLN A 1 790 ? -44.145 -33.810 -1.780 1.00 60.62 790 GLN A C 1
ATOM 6495 O O . GLN A 1 790 ? -44.360 -33.423 -0.630 1.00 60.62 790 GLN A O 1
ATOM 6500 N N . LYS A 1 791 ? -43.403 -34.898 -2.033 1.00 62.09 791 LYS A N 1
ATOM 6501 C CA . LYS A 1 791 ? -42.795 -35.708 -0.960 1.00 62.09 791 LYS A CA 1
ATOM 6502 C C . LYS A 1 791 ? -41.700 -34.952 -0.201 1.00 62.09 791 LYS A C 1
ATOM 6504 O O . LYS A 1 791 ? -41.610 -35.067 1.019 1.00 62.09 791 LYS A O 1
ATOM 6509 N N . ILE A 1 792 ? -40.906 -34.143 -0.905 1.00 62.59 792 ILE A N 1
ATOM 6510 C CA . ILE A 1 792 ? -39.857 -33.314 -0.290 1.00 62.59 792 ILE A CA 1
ATOM 6511 C C . ILE A 1 792 ? -40.481 -32.204 0.567 1.00 62.59 792 ILE A C 1
ATOM 6513 O O . ILE A 1 792 ? -40.026 -31.954 1.682 1.00 62.59 792 ILE A O 1
ATOM 6517 N N . ILE A 1 793 ? -41.569 -31.586 0.094 1.00 62.25 793 ILE A N 1
ATOM 6518 C CA . ILE A 1 793 ? -42.286 -30.542 0.839 1.00 62.25 793 ILE A CA 1
ATOM 6519 C C . ILE A 1 793 ? -42.884 -31.100 2.142 1.00 62.25 793 ILE A C 1
ATOM 6521 O O . ILE A 1 793 ? -42.739 -30.473 3.191 1.00 62.25 793 ILE A O 1
ATOM 6525 N N . GLN A 1 794 ? -43.480 -32.299 2.118 1.00 61.59 794 GLN A N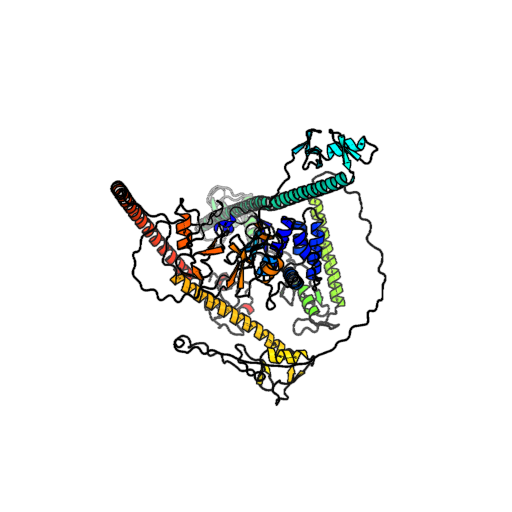 1
ATOM 6526 C CA . GLN A 1 794 ? -44.009 -32.936 3.332 1.00 61.59 794 GLN A CA 1
ATOM 6527 C C . GLN A 1 794 ? -42.908 -33.268 4.350 1.00 61.59 794 GLN A C 1
ATOM 6529 O O . GLN A 1 794 ? -43.058 -32.944 5.529 1.00 61.59 794 GLN A O 1
ATOM 6534 N N . SER A 1 795 ? -41.774 -33.822 3.909 1.00 62.81 795 SER A N 1
ATOM 6535 C CA . SER A 1 795 ? -40.643 -34.121 4.800 1.00 62.81 795 SER A CA 1
ATOM 6536 C C . SER A 1 795 ? -40.050 -32.856 5.434 1.00 62.81 795 SER A C 1
ATOM 6538 O O . SER A 1 795 ? -39.744 -32.840 6.626 1.00 62.81 795 SER A O 1
ATOM 6540 N N . ASN A 1 796 ? -39.926 -31.773 4.662 1.00 60.41 796 ASN A N 1
ATOM 6541 C CA . ASN A 1 796 ? -39.377 -30.512 5.162 1.00 60.41 796 ASN A CA 1
ATOM 6542 C C . ASN A 1 796 ? -40.341 -29.796 6.117 1.00 60.41 796 ASN A C 1
ATOM 6544 O O . ASN A 1 796 ? -39.892 -29.196 7.090 1.00 60.41 796 ASN A O 1
ATOM 6548 N N . SER A 1 797 ? -41.657 -29.908 5.904 1.00 62.66 797 SER A N 1
ATOM 6549 C CA . SER A 1 797 ? -42.658 -29.309 6.801 1.00 62.66 797 SER A CA 1
ATOM 6550 C C . SER A 1 797 ? -42.604 -29.885 8.223 1.00 62.66 797 SER A C 1
ATOM 6552 O O . SER A 1 797 ? -42.718 -29.148 9.199 1.00 62.66 797 SER A O 1
ATOM 6554 N N . GLN A 1 798 ? -42.335 -31.189 8.353 1.00 63.97 798 GLN A N 1
ATOM 6555 C CA . GLN A 1 798 ? -42.201 -31.848 9.655 1.00 63.97 798 GLN A CA 1
ATOM 6556 C C . GLN A 1 798 ? -40.889 -31.480 10.362 1.00 63.97 798 GLN A C 1
ATOM 6558 O O . GLN A 1 798 ? -40.852 -31.408 11.590 1.00 63.97 798 GLN A O 1
ATOM 6563 N N . ALA A 1 799 ? -39.814 -31.235 9.604 1.00 63.91 799 ALA A N 1
ATOM 6564 C CA . ALA A 1 799 ? -38.536 -30.794 10.158 1.00 63.91 799 ALA A CA 1
ATOM 6565 C C . ALA A 1 799 ? -38.603 -29.345 10.668 1.00 63.91 799 ALA A C 1
ATOM 6567 O O . ALA A 1 799 ? -38.114 -29.060 11.759 1.00 63.91 799 ALA A O 1
ATOM 6568 N N . ILE A 1 800 ? -39.268 -28.456 9.922 1.00 68.00 800 ILE A N 1
ATOM 6569 C CA . ILE A 1 800 ? -39.460 -27.050 10.309 1.00 68.00 800 ILE A CA 1
ATOM 6570 C C . ILE A 1 800 ? -40.297 -26.951 11.591 1.00 68.00 800 ILE A C 1
ATOM 6572 O O . ILE A 1 800 ? -39.892 -26.263 12.521 1.00 68.00 800 ILE A O 1
ATOM 6576 N N . ALA A 1 801 ? -41.376 -27.733 11.711 1.00 74.38 801 ALA A N 1
ATOM 6577 C CA . ALA A 1 801 ? -42.203 -27.744 12.921 1.00 74.38 801 ALA A CA 1
ATOM 6578 C C . ALA A 1 801 ? -41.423 -28.142 14.194 1.00 74.38 801 ALA A C 1
ATOM 6580 O O . ALA A 1 801 ? -41.646 -27.579 15.265 1.00 74.38 801 ALA A O 1
ATOM 6581 N N . LYS A 1 802 ? -40.468 -29.081 14.089 1.00 69.62 802 LYS A N 1
ATOM 6582 C CA . LYS A 1 802 ? -39.601 -29.478 15.217 1.00 69.62 802 LYS A CA 1
ATOM 6583 C C . LYS A 1 802 ? -38.586 -28.395 15.593 1.00 69.62 802 LYS A C 1
ATOM 6585 O O . LYS A 1 802 ? -38.256 -28.242 16.771 1.00 69.62 802 LYS A O 1
ATOM 6590 N N . ILE A 1 803 ? -38.092 -27.651 14.604 1.00 69.81 803 ILE A N 1
ATOM 6591 C CA . ILE A 1 803 ? -37.170 -26.530 14.814 1.00 69.81 803 ILE A CA 1
ATOM 6592 C C . ILE A 1 803 ? -37.900 -25.368 15.498 1.00 69.81 803 ILE A C 1
ATOM 6594 O O . ILE A 1 803 ? -37.394 -24.855 16.494 1.00 69.81 803 ILE A O 1
ATOM 6598 N N . ASP A 1 804 ? -39.111 -25.029 15.053 1.00 65.94 804 ASP A N 1
ATOM 6599 C CA . ASP A 1 804 ? -39.929 -23.968 15.658 1.00 65.94 804 ASP A CA 1
ATOM 6600 C C . ASP A 1 804 ? -40.292 -24.284 17.115 1.00 65.94 804 ASP A C 1
ATOM 6602 O O . ASP A 1 804 ? -40.202 -23.418 17.990 1.00 65.94 804 ASP A O 1
ATOM 6606 N N . GLN A 1 805 ? -40.612 -25.546 17.414 1.00 77.94 805 GLN A N 1
ATOM 6607 C CA . GLN A 1 805 ? -40.858 -25.986 18.787 1.00 77.94 805 GLN A CA 1
ATOM 6608 C C . GLN A 1 805 ? -39.601 -25.851 19.668 1.00 77.94 805 GLN A C 1
ATOM 6610 O O . GLN A 1 805 ? -39.690 -25.400 20.810 1.00 77.94 805 GLN A O 1
ATOM 6615 N N . SER A 1 806 ? -38.422 -26.179 19.132 1.00 74.69 806 SER A N 1
ATOM 6616 C CA . SER A 1 806 ? -37.145 -26.071 19.857 1.00 74.69 806 SER A CA 1
ATOM 6617 C C . SER A 1 806 ? -36.724 -24.612 20.091 1.00 74.69 806 SER A C 1
ATOM 6619 O O . SER A 1 806 ? -36.226 -24.268 21.162 1.00 74.69 806 SER A O 1
ATOM 6621 N N . LEU A 1 807 ? -36.967 -23.734 19.112 1.00 67.94 807 LEU A N 1
ATOM 6622 C CA . LEU A 1 807 ? -36.727 -22.290 19.209 1.00 67.94 807 LEU A CA 1
ATOM 6623 C C . LEU A 1 807 ? -37.641 -21.616 20.234 1.00 67.94 807 LEU A C 1
ATOM 6625 O O . LEU A 1 807 ? -37.186 -20.748 20.976 1.00 67.94 807 LEU A O 1
ATOM 6629 N N . SER A 1 808 ? -38.901 -22.047 20.310 1.00 75.38 808 SER A N 1
ATOM 6630 C CA . SER A 1 808 ? -39.868 -21.530 21.283 1.00 75.38 808 SER A CA 1
ATOM 6631 C C . SER A 1 808 ? -39.418 -21.809 22.724 1.00 75.38 808 SER A C 1
ATOM 6633 O O . SER A 1 808 ? -39.429 -20.908 23.558 1.00 75.38 808 SER A O 1
ATOM 6635 N N . ILE A 1 809 ? -38.912 -23.019 22.999 1.00 79.88 809 ILE A N 1
ATOM 6636 C CA . ILE A 1 809 ? -38.371 -23.399 24.318 1.00 79.88 809 ILE A CA 1
ATOM 6637 C C . ILE A 1 809 ? -37.128 -22.564 24.676 1.00 79.88 809 ILE A C 1
ATOM 6639 O O . ILE A 1 809 ? -36.993 -22.099 25.807 1.00 79.88 809 ILE A O 1
ATOM 6643 N N . LEU A 1 810 ? -36.234 -22.327 23.710 1.00 67.88 810 LEU A N 1
ATOM 6644 C CA . LEU A 1 810 ? -35.030 -21.508 23.902 1.00 67.88 810 LEU A CA 1
ATOM 6645 C C . LEU A 1 810 ? -35.348 -20.030 24.166 1.00 67.88 810 LEU A C 1
ATOM 6647 O O . LEU A 1 810 ? -34.672 -19.387 24.970 1.00 67.88 810 LEU A O 1
ATOM 6651 N N . LEU A 1 811 ? -36.366 -19.483 23.500 1.00 68.62 811 LEU A N 1
ATOM 6652 C CA . LEU A 1 811 ? -36.812 -18.105 23.707 1.00 68.62 811 LEU A CA 1
ATOM 6653 C C . LEU A 1 811 ? -37.443 -17.917 25.090 1.00 68.62 811 LEU A C 1
ATOM 6655 O O . LEU A 1 811 ? -37.140 -16.924 25.748 1.00 68.62 811 LEU A O 1
ATOM 6659 N N . GLU A 1 812 ? -38.228 -18.886 25.563 1.00 73.56 812 GLU A N 1
ATOM 6660 C CA . GLU A 1 812 ? -38.806 -18.873 26.913 1.00 73.56 812 GLU A CA 1
ATOM 6661 C C . GLU A 1 812 ? -37.704 -18.905 27.992 1.00 73.56 812 GLU A C 1
ATOM 6663 O O . GLU A 1 812 ? -37.703 -18.090 28.914 1.00 73.56 812 GLU A O 1
ATOM 6668 N N . GLN A 1 813 ? -36.688 -19.763 27.824 1.00 65.94 813 GLN A N 1
ATOM 6669 C CA . GLN A 1 813 ? -35.521 -19.828 28.721 1.00 65.94 813 GLN A CA 1
ATOM 6670 C C . GLN A 1 813 ? -34.699 -18.531 28.717 1.00 65.94 813 GLN A C 1
ATOM 6672 O O . GLN A 1 813 ? -34.173 -18.109 29.749 1.00 65.94 813 GLN A O 1
ATOM 6677 N N . LYS A 1 814 ? -34.583 -17.874 27.558 1.00 61.78 814 LYS A N 1
ATOM 6678 C CA . LYS A 1 814 ? -33.864 -16.602 27.429 1.00 61.78 814 LYS A CA 1
ATOM 6679 C C . LYS A 1 814 ? -34.639 -15.443 28.057 1.00 61.78 814 LYS A C 1
ATOM 6681 O O . LYS A 1 814 ? -34.021 -14.567 28.654 1.00 61.78 814 LYS A O 1
ATOM 6686 N N . LYS A 1 815 ? -35.971 -15.464 27.971 1.00 65.31 815 LYS A N 1
ATOM 6687 C CA . LYS A 1 815 ? -36.856 -14.486 28.611 1.00 65.31 815 LYS A CA 1
ATOM 6688 C C . LYS A 1 815 ? -36.807 -14.605 30.138 1.00 65.31 815 LYS A C 1
ATOM 6690 O O . LYS A 1 815 ? -36.627 -13.596 30.807 1.00 65.31 815 LYS A O 1
ATOM 6695 N N . GLN A 1 816 ? -36.801 -15.832 30.666 1.00 64.75 816 GLN A N 1
ATOM 6696 C CA . GLN A 1 816 ? -36.592 -16.089 32.097 1.00 64.75 816 GLN A CA 1
ATOM 6697 C C . GLN A 1 816 ? -35.208 -15.626 32.588 1.00 64.75 816 GLN A C 1
ATOM 6699 O O . GLN A 1 816 ? -35.104 -15.084 33.682 1.00 64.75 816 GLN A O 1
ATOM 6704 N N . LYS A 1 817 ? -34.144 -15.759 31.779 1.00 54.41 817 LYS A N 1
ATOM 6705 C CA . LYS A 1 817 ? -32.819 -15.195 32.110 1.00 54.41 817 LYS A CA 1
ATOM 6706 C C . LYS A 1 817 ? -32.769 -13.664 32.041 1.00 54.41 817 LYS A C 1
ATOM 6708 O O . LYS A 1 817 ? -32.115 -13.050 32.872 1.00 54.41 817 LYS A O 1
ATOM 6713 N N . GLN A 1 818 ? -33.460 -13.042 31.087 1.00 49.19 818 GLN A N 1
ATOM 6714 C CA . GLN A 1 818 ? -33.494 -11.579 30.956 1.00 49.19 818 GLN A CA 1
ATOM 6715 C C . GLN A 1 818 ? -34.345 -10.889 32.028 1.00 49.19 818 GLN A C 1
ATOM 6717 O O . GLN A 1 818 ? -34.057 -9.749 32.382 1.00 49.19 818 GLN A O 1
ATOM 6722 N N . GLU A 1 819 ? -35.348 -11.569 32.585 1.00 47.59 819 GLU A N 1
ATOM 6723 C CA . GLU A 1 819 ? -36.092 -11.078 33.753 1.00 47.59 819 GLU A CA 1
ATOM 6724 C C . GLU A 1 819 ? -35.254 -11.118 35.049 1.00 47.59 819 GLU A C 1
ATOM 6726 O O . GLU A 1 819 ? -35.565 -10.393 35.990 1.00 47.59 819 GLU A O 1
ATOM 6731 N N . ILE A 1 820 ? -34.146 -11.873 35.075 1.00 51.38 820 ILE A N 1
ATOM 6732 C CA . ILE A 1 820 ? -33.185 -11.931 36.194 1.00 51.38 820 ILE A CA 1
ATOM 6733 C C . ILE A 1 820 ? -32.066 -10.869 36.058 1.00 51.38 820 ILE A C 1
ATOM 6735 O O . ILE A 1 820 ? -31.449 -10.500 37.052 1.00 51.38 820 ILE A O 1
ATOM 6739 N N . GLU A 1 821 ? -31.826 -10.320 34.861 1.00 39.09 821 GLU A N 1
ATOM 6740 C CA . GLU A 1 821 ? -30.701 -9.406 34.564 1.00 39.09 821 GLU A CA 1
ATOM 6741 C C . GLU A 1 821 ? -31.106 -7.931 34.340 1.00 39.09 821 GLU A C 1
ATOM 6743 O O . GLU A 1 821 ? -30.328 -7.151 33.782 1.00 39.09 821 GLU A O 1
ATOM 6748 N N . GLN A 1 822 ? -32.293 -7.488 34.777 1.00 39.62 822 GLN A N 1
ATOM 6749 C CA . GLN A 1 822 ? -32.543 -6.041 34.829 1.00 39.62 822 GLN A CA 1
ATOM 6750 C C . GLN A 1 822 ? -31.670 -5.395 35.918 1.00 39.62 822 GLN A C 1
ATOM 6752 O O . GLN A 1 822 ? -31.691 -5.859 37.058 1.00 39.62 822 GLN A O 1
ATOM 6757 N N . PRO A 1 823 ? -30.929 -4.308 35.623 1.00 40.88 823 PRO A N 1
ATOM 6758 C CA . PRO A 1 823 ? -30.210 -3.568 36.648 1.00 40.88 823 PRO A CA 1
ATOM 6759 C C . PRO A 1 823 ? -31.230 -3.027 37.648 1.00 40.88 823 PRO A C 1
ATOM 6761 O O . PRO A 1 823 ? -32.109 -2.231 37.310 1.00 40.88 823 PRO A O 1
ATOM 6764 N N . PHE A 1 824 ? -31.128 -3.519 38.875 1.00 45.38 824 PHE A N 1
ATOM 6765 C CA . PHE A 1 824 ? -31.965 -3.141 39.994 1.00 45.38 824 PHE A CA 1
ATOM 6766 C C . PHE A 1 824 ? -32.098 -1.611 40.099 1.00 45.38 824 PHE A C 1
ATOM 6768 O O . PHE A 1 824 ? -31.125 -0.906 40.364 1.00 45.38 824 PHE A O 1
ATOM 6775 N N . LYS A 1 825 ? -33.323 -1.087 39.957 1.00 46.94 825 LYS A N 1
ATOM 6776 C CA . LYS A 1 825 ? -33.698 0.248 40.458 1.00 46.94 825 LYS A CA 1
ATOM 6777 C C . LYS A 1 825 ? -33.777 0.198 41.988 1.00 46.94 825 LYS A C 1
ATOM 6779 O O . LYS A 1 825 ? -34.850 0.335 42.565 1.00 46.94 825 LYS A O 1
ATOM 6784 N N . ILE A 1 826 ? -32.660 -0.057 42.656 1.00 59.09 826 ILE A N 1
ATOM 6785 C CA . ILE A 1 826 ? -32.581 0.095 44.107 1.00 59.09 826 ILE A CA 1
ATOM 6786 C C . ILE A 1 826 ? -32.285 1.573 44.372 1.00 59.09 826 ILE A C 1
ATOM 6788 O O . ILE A 1 826 ? -31.263 2.095 43.935 1.00 59.09 826 ILE A O 1
ATOM 6792 N N . GLN A 1 827 ? -33.226 2.257 45.025 1.00 78.56 827 GLN A N 1
ATOM 6793 C CA . GLN A 1 827 ? -33.125 3.683 45.356 1.00 78.56 827 GLN A CA 1
ATOM 6794 C C . GLN A 1 827 ? -32.452 3.941 46.711 1.00 78.56 827 GLN A C 1
ATOM 6796 O O . GLN A 1 827 ? -32.291 5.099 47.070 1.00 78.56 827 GLN A O 1
ATOM 6801 N N . SER A 1 828 ? -32.037 2.904 47.446 1.00 88.06 828 SER A N 1
ATOM 6802 C CA . SER A 1 828 ? -31.488 3.032 48.798 1.00 88.06 828 SER A CA 1
ATOM 6803 C C . SER A 1 828 ? -30.389 2.014 49.112 1.00 88.06 828 SER A C 1
ATOM 6805 O O . SER A 1 828 ? -30.289 0.950 48.507 1.00 88.06 828 SER A O 1
ATOM 6807 N N . CYS A 1 829 ? -29.526 2.336 50.072 1.00 86.06 829 CYS A N 1
ATOM 6808 C CA . CYS A 1 829 ? -28.458 1.454 50.534 1.00 86.06 829 CYS A CA 1
ATOM 6809 C C . CYS A 1 829 ? -29.029 0.175 51.162 1.00 86.06 829 CYS A C 1
ATOM 6811 O O . CYS A 1 829 ? -29.751 0.257 52.149 1.00 86.06 829 CYS A O 1
ATOM 6813 N N . MET A 1 830 ? -28.620 -1.008 50.695 1.00 86.62 830 MET A N 1
ATOM 6814 C CA . MET A 1 830 ? -29.148 -2.289 51.201 1.00 86.62 830 MET A CA 1
ATOM 6815 C C . MET A 1 830 ? -28.765 -2.628 52.657 1.00 86.62 830 MET A C 1
ATOM 6817 O O . MET A 1 830 ? -29.308 -3.569 53.224 1.00 86.62 830 MET A O 1
ATOM 6821 N N . ILE A 1 831 ? -27.828 -1.891 53.269 1.00 83.56 831 ILE A N 1
ATOM 6822 C CA . ILE A 1 831 ? -27.422 -2.090 54.674 1.00 83.56 831 ILE A CA 1
ATOM 6823 C C . ILE A 1 831 ? -28.149 -1.113 55.602 1.00 83.56 831 ILE A C 1
ATOM 6825 O O . ILE A 1 831 ? -28.719 -1.527 56.608 1.00 83.56 831 ILE A O 1
ATOM 6829 N N . CYS A 1 832 ? -28.097 0.189 55.294 1.00 87.19 832 CYS A N 1
ATOM 6830 C CA . CYS A 1 832 ? -28.659 1.238 56.153 1.00 87.19 832 CYS A CA 1
ATOM 6831 C C . CYS A 1 832 ? -30.108 1.615 55.777 1.00 87.19 832 CYS A C 1
ATOM 6833 O O . CYS A 1 832 ? -30.733 2.382 56.502 1.00 87.19 832 CYS A O 1
ATOM 6835 N N . ASN A 1 833 ? -30.633 1.112 54.649 1.00 88.44 833 ASN A N 1
ATOM 6836 C CA . ASN A 1 833 ? -31.900 1.506 54.009 1.00 88.44 833 ASN A CA 1
ATOM 6837 C C . ASN A 1 833 ? -32.047 3.013 53.736 1.00 88.44 833 ASN A C 1
ATOM 6839 O O . ASN A 1 833 ? -33.143 3.482 53.445 1.00 88.44 833 ASN A O 1
ATOM 6843 N N . GLN A 1 834 ? -30.959 3.780 53.810 1.00 87.31 834 GLN A N 1
ATOM 6844 C CA . GLN A 1 834 ? -30.968 5.205 53.509 1.00 87.31 834 GLN A CA 1
ATOM 6845 C C . GLN A 1 834 ? -30.973 5.403 51.995 1.00 87.31 834 GLN A C 1
ATOM 6847 O O . GLN A 1 834 ? -30.164 4.787 51.294 1.00 87.31 834 GLN A O 1
ATOM 6852 N N . ASP A 1 835 ? -31.876 6.251 51.511 1.00 88.94 835 ASP A N 1
ATOM 6853 C CA . ASP A 1 835 ? -32.006 6.566 50.091 1.00 88.94 835 ASP A CA 1
ATOM 6854 C C . ASP A 1 835 ? -30.697 7.115 49.514 1.00 88.94 835 ASP A C 1
ATOM 6856 O O . ASP A 1 835 ? -29.873 7.711 50.218 1.00 88.94 835 ASP A O 1
ATOM 6860 N N . PHE A 1 836 ? -30.485 6.865 48.226 1.00 88.31 836 PHE A N 1
ATOM 6861 C CA . PHE A 1 836 ? -29.387 7.456 47.490 1.00 88.31 836 PHE A CA 1
ATOM 6862 C C . PHE A 1 836 ? -29.735 8.899 47.125 1.00 88.31 836 PHE A C 1
ATOM 6864 O O . PHE A 1 836 ? -30.764 9.167 46.503 1.00 88.31 836 PHE A O 1
ATOM 6871 N N . ASP A 1 837 ? -28.854 9.817 47.499 1.00 88.94 837 ASP A N 1
ATOM 6872 C CA . ASP A 1 837 ? -28.952 11.248 47.223 1.00 88.94 837 ASP A CA 1
ATOM 6873 C C . ASP A 1 837 ? -27.557 11.825 46.921 1.00 88.94 837 ASP A C 1
ATOM 6875 O O . ASP A 1 837 ? -26.581 11.082 46.774 1.00 88.94 837 ASP A O 1
ATOM 6879 N N . ASP A 1 838 ? -27.450 13.152 46.828 1.00 82.56 838 ASP A N 1
ATOM 6880 C CA . ASP A 1 838 ? -26.192 13.851 46.531 1.00 82.56 838 ASP A CA 1
ATOM 6881 C C . ASP A 1 838 ? -25.078 13.591 47.572 1.00 82.56 838 ASP A C 1
ATOM 6883 O O . ASP A 1 838 ? -23.904 13.853 47.300 1.00 82.56 838 ASP A O 1
ATOM 6887 N N . TYR A 1 839 ? -25.419 13.067 48.756 1.00 80.31 839 TYR A N 1
ATOM 6888 C CA . TYR A 1 839 ? -24.499 12.812 49.868 1.00 80.31 839 TYR A CA 1
ATOM 6889 C C . TYR A 1 839 ? -24.287 11.318 50.146 1.00 80.31 839 TYR A C 1
ATOM 6891 O O . TYR A 1 839 ? -23.233 10.925 50.653 1.00 80.31 839 TYR A O 1
ATOM 6899 N N . ASN A 1 840 ? -25.252 10.475 49.793 1.00 86.56 840 ASN A N 1
ATOM 6900 C CA . ASN A 1 840 ? -25.205 9.029 49.930 1.00 86.56 840 ASN A CA 1
ATOM 6901 C C . ASN A 1 840 ? -25.238 8.378 48.545 1.00 86.56 840 ASN A C 1
ATOM 6903 O O . ASN A 1 840 ? -26.260 7.863 48.110 1.00 86.56 840 ASN A O 1
ATOM 6907 N N . LEU A 1 841 ? -24.114 8.400 47.832 1.00 83.94 841 LEU A N 1
ATOM 6908 C CA . LEU A 1 841 ? -24.046 7.816 46.491 1.00 83.94 841 LEU A CA 1
ATOM 6909 C C . LEU A 1 841 ? -23.978 6.280 46.556 1.00 83.94 841 LEU A C 1
ATOM 6911 O O . LEU A 1 841 ? -23.353 5.738 47.475 1.00 83.94 841 LEU A O 1
ATOM 6915 N N . PRO A 1 842 ? -24.568 5.563 45.582 1.00 86.88 842 PRO A N 1
ATOM 6916 C CA . PRO A 1 842 ? -24.378 4.127 45.452 1.00 86.88 842 PRO A CA 1
ATOM 6917 C C . PRO A 1 842 ? -22.922 3.832 45.086 1.00 86.88 842 PRO A C 1
ATOM 6919 O O . PRO A 1 842 ? -22.348 4.461 44.195 1.00 86.88 842 PRO A O 1
ATOM 6922 N N . VAL A 1 843 ? -22.325 2.851 45.753 1.00 78.44 843 VAL A N 1
ATOM 6923 C CA . VAL A 1 843 ? -20.952 2.422 45.496 1.00 78.44 843 VAL A CA 1
ATOM 6924 C C . VAL A 1 843 ? -20.947 0.953 45.106 1.00 78.44 843 VAL A C 1
ATOM 6926 O O . VAL A 1 843 ? -21.486 0.096 45.807 1.00 78.44 843 VAL A O 1
ATOM 6929 N N . VAL A 1 844 ? -20.324 0.668 43.965 1.00 71.75 844 VAL A N 1
ATOM 6930 C CA . VAL A 1 844 ? -20.150 -0.695 43.462 1.00 71.75 844 VAL A CA 1
ATOM 6931 C C . VAL A 1 844 ? -18.968 -1.324 44.197 1.00 71.75 844 VAL A C 1
ATOM 6933 O O . VAL A 1 844 ? -17.820 -0.931 43.992 1.00 71.75 844 VAL A O 1
ATOM 6936 N N . PHE A 1 845 ? -19.255 -2.272 45.088 1.00 69.44 845 PHE A N 1
ATOM 6937 C CA . PHE A 1 845 ? -18.240 -3.117 45.718 1.00 69.44 845 PHE A CA 1
ATOM 6938 C C . PHE A 1 845 ? -17.853 -4.280 44.792 1.00 69.44 845 PHE A C 1
ATOM 6940 O O . PHE A 1 845 ? -18.471 -4.495 43.754 1.00 69.44 845 PHE A O 1
ATOM 6947 N N . SER A 1 846 ? -16.860 -5.082 45.180 1.00 66.00 846 SER A N 1
ATOM 6948 C CA . SER A 1 846 ? -16.392 -6.286 44.468 1.00 66.00 846 SER A CA 1
ATOM 6949 C C . SER A 1 846 ? -17.443 -7.403 44.273 1.00 66.00 846 SER A C 1
ATOM 6951 O O . SER A 1 846 ? -17.096 -8.487 43.808 1.00 66.00 846 SER A O 1
ATOM 6953 N N . CYS A 1 847 ? -18.720 -7.157 44.584 1.00 76.50 847 CYS A N 1
ATOM 6954 C CA . CYS A 1 847 ? -19.842 -8.025 44.245 1.00 76.50 847 CYS A CA 1
ATOM 6955 C C . CYS A 1 847 ? -20.861 -7.280 43.369 1.00 76.50 847 CYS A C 1
ATOM 6957 O O . CYS A 1 847 ? -21.290 -6.175 43.696 1.00 76.50 847 CYS A O 1
ATOM 6959 N N . ASN A 1 848 ? -21.331 -7.925 42.301 1.00 75.62 848 ASN A N 1
ATOM 6960 C CA . ASN A 1 848 ? -22.362 -7.362 41.419 1.00 75.62 848 ASN A CA 1
ATOM 6961 C C . ASN A 1 848 ? -23.795 -7.547 41.965 1.00 75.62 848 ASN A C 1
ATOM 6963 O O . ASN A 1 848 ? -24.754 -7.253 41.259 1.00 75.62 848 ASN A O 1
ATOM 6967 N N . LEU A 1 849 ? -23.946 -8.074 43.188 1.00 78.25 849 LEU A N 1
ATOM 6968 C CA . LEU A 1 849 ? -25.237 -8.478 43.762 1.00 78.25 849 LEU A CA 1
ATOM 6969 C C . LEU A 1 849 ? -25.836 -7.454 44.738 1.00 78.25 849 LEU A C 1
ATOM 6971 O O . LEU A 1 849 ? -27.052 -7.404 44.884 1.00 78.25 849 LEU A O 1
ATOM 6975 N N . HIS A 1 850 ? -25.012 -6.623 45.385 1.00 82.56 850 HIS A N 1
ATOM 6976 C CA . HIS A 1 850 ? -25.458 -5.711 46.442 1.00 82.56 850 HIS A CA 1
ATOM 6977 C C . HIS A 1 850 ? -25.033 -4.271 46.163 1.00 82.56 850 HIS A C 1
ATOM 6979 O O . HIS A 1 850 ? -23.865 -4.012 45.873 1.00 82.56 850 HIS A O 1
ATOM 6985 N N . ILE A 1 851 ? -25.973 -3.330 46.302 1.00 82.50 851 ILE A N 1
ATOM 6986 C CA . ILE A 1 851 ? -25.716 -1.891 46.164 1.00 82.50 851 ILE A CA 1
ATOM 6987 C C . ILE A 1 851 ? -25.717 -1.257 47.559 1.00 82.50 851 ILE A C 1
ATOM 6989 O O . ILE A 1 851 ? -26.731 -1.231 48.259 1.00 82.50 851 ILE A O 1
ATOM 6993 N N . ILE A 1 852 ? -24.558 -0.746 47.972 1.00 83.75 852 ILE A N 1
ATOM 6994 C CA . ILE A 1 852 ? -24.336 -0.144 49.290 1.00 83.75 852 ILE A CA 1
ATOM 6995 C C . ILE A 1 852 ? -24.016 1.341 49.090 1.00 83.75 852 ILE A C 1
ATOM 6997 O O . ILE A 1 852 ? -23.301 1.706 48.162 1.00 83.75 852 ILE A O 1
ATOM 7001 N N . GLY A 1 853 ? -24.559 2.206 49.944 1.00 88.50 853 GLY A N 1
ATOM 7002 C CA . GLY A 1 853 ? -24.302 3.646 49.909 1.00 88.50 853 GLY A CA 1
ATOM 7003 C C . GLY A 1 853 ? -23.044 4.059 50.668 1.00 88.50 853 GLY A C 1
ATOM 7004 O O . GLY A 1 853 ? -22.570 3.337 51.552 1.00 88.50 853 GLY A O 1
ATOM 7005 N N . ILE A 1 854 ? -22.543 5.264 50.379 1.00 83.44 854 ILE A N 1
ATOM 7006 C CA . ILE A 1 854 ? -21.448 5.901 51.134 1.00 83.44 854 ILE A CA 1
ATOM 7007 C C . ILE A 1 854 ? -21.733 5.916 52.653 1.00 83.44 854 ILE A C 1
ATOM 7009 O O . ILE A 1 854 ? -20.782 5.763 53.424 1.00 83.44 854 ILE A O 1
ATOM 7013 N N . CYS A 1 855 ? -23.010 5.979 53.086 1.00 85.69 855 CYS A N 1
ATOM 7014 C CA . CYS A 1 855 ? -23.440 5.883 54.498 1.00 85.69 855 CYS A CA 1
ATOM 7015 C C . CYS A 1 855 ? -22.748 4.732 55.254 1.00 85.69 855 CYS A C 1
ATOM 7017 O O . CYS A 1 855 ? -22.373 4.882 56.415 1.00 85.69 855 CYS A O 1
ATOM 7019 N N . CYS A 1 856 ? -22.563 3.581 54.599 1.00 79.06 856 CYS A N 1
ATOM 7020 C CA . CYS A 1 856 ? -22.056 2.363 55.228 1.00 79.06 856 CYS A CA 1
ATOM 7021 C C . CYS A 1 856 ? -20.567 2.137 54.992 1.00 79.06 856 CYS A C 1
ATOM 7023 O O . CYS A 1 856 ? -19.932 1.444 55.780 1.00 79.06 856 CYS A O 1
ATOM 7025 N N . ILE A 1 857 ? -19.986 2.731 53.950 1.00 74.75 857 ILE A N 1
ATOM 7026 C CA . ILE A 1 857 ? -18.548 2.604 53.670 1.00 74.75 857 ILE A CA 1
ATOM 7027 C C . ILE A 1 857 ? -17.719 3.319 54.731 1.00 74.75 857 ILE A C 1
ATOM 7029 O O . ILE A 1 857 ? -16.669 2.823 55.138 1.00 74.75 857 ILE A O 1
ATOM 7033 N N . LEU A 1 858 ? -18.227 4.439 55.247 1.00 75.25 858 LEU A N 1
ATOM 7034 C CA . LEU A 1 858 ? -17.593 5.173 56.342 1.00 75.25 858 LEU A CA 1
ATOM 7035 C C . LEU A 1 858 ? -17.502 4.358 57.648 1.00 75.25 858 LEU A C 1
ATOM 7037 O O . LEU A 1 858 ? -16.736 4.727 58.532 1.00 75.25 858 LEU A O 1
ATOM 7041 N N . ASN A 1 859 ? -18.197 3.216 57.742 1.00 71.94 859 ASN A N 1
ATOM 7042 C CA . ASN A 1 859 ? -18.100 2.268 58.855 1.00 71.94 859 ASN A CA 1
ATOM 7043 C C . ASN A 1 859 ? -17.046 1.153 58.640 1.00 71.94 859 ASN A C 1
ATOM 7045 O O . ASN A 1 859 ? -17.085 0.139 59.332 1.00 71.94 859 ASN A O 1
ATOM 7049 N N . ASN A 1 860 ? -16.073 1.346 57.735 1.00 69.62 860 ASN A N 1
ATOM 7050 C CA . ASN A 1 860 ? -14.881 0.495 57.543 1.00 69.62 860 ASN A CA 1
ATOM 7051 C C . ASN A 1 860 ? -15.121 -0.950 57.051 1.00 69.62 860 ASN A C 1
ATOM 7053 O O . ASN A 1 860 ? -14.325 -1.845 57.347 1.00 69.62 860 ASN A O 1
ATOM 7057 N N . TYR A 1 861 ? -16.146 -1.207 56.239 1.00 65.81 861 TYR A N 1
ATOM 7058 C CA . TYR A 1 861 ? -16.272 -2.513 55.579 1.00 65.81 861 TYR A CA 1
ATOM 7059 C C . TYR A 1 861 ? -15.310 -2.615 54.382 1.00 65.81 861 TYR A C 1
ATOM 7061 O O . TYR A 1 861 ? -15.416 -1.847 53.429 1.00 65.81 861 TYR A O 1
ATOM 7069 N N . GLN A 1 862 ? -14.351 -3.549 54.435 1.00 62.66 862 GLN A N 1
ATOM 7070 C CA . GLN A 1 862 ? -13.386 -3.813 53.348 1.00 62.66 862 GLN A CA 1
ATOM 7071 C C . GLN A 1 862 ? -13.904 -4.806 52.294 1.00 62.66 862 GLN A C 1
ATOM 7073 O O . GLN A 1 862 ? -13.324 -4.921 51.216 1.00 62.66 862 GLN A O 1
ATOM 7078 N N . LEU A 1 863 ? -14.992 -5.512 52.601 1.00 70.88 863 LEU A N 1
ATOM 7079 C CA . LEU A 1 863 ? -15.693 -6.462 51.739 1.00 70.88 863 LEU A CA 1
ATOM 7080 C C . LEU A 1 863 ? -17.192 -6.155 51.796 1.00 70.88 863 LEU A C 1
ATOM 7082 O O . LEU A 1 863 ? -17.653 -5.461 52.707 1.00 70.88 863 LEU A O 1
ATOM 7086 N N . CYS A 1 864 ? -17.968 -6.665 50.836 1.00 76.19 864 CYS A N 1
ATOM 7087 C CA . CYS A 1 864 ? -19.420 -6.540 50.908 1.00 76.19 864 CYS A CA 1
ATOM 7088 C C . CYS A 1 864 ? -19.931 -7.250 52.166 1.00 76.19 864 CYS A C 1
ATOM 7090 O O . CYS A 1 864 ? -19.894 -8.474 52.249 1.00 76.19 864 CYS A O 1
ATOM 7092 N N . TYR A 1 865 ? -20.420 -6.471 53.128 1.00 76.94 865 TYR A N 1
ATOM 7093 C CA . TYR A 1 865 ? -20.890 -6.959 54.424 1.00 76.94 865 TYR A CA 1
ATOM 7094 C C . TYR A 1 865 ? -21.996 -8.018 54.317 1.00 76.94 865 TYR A C 1
ATOM 7096 O O . TYR A 1 865 ? -22.065 -8.921 55.146 1.00 76.94 865 TYR A O 1
ATOM 7104 N N . LEU A 1 866 ? -22.855 -7.919 53.296 1.00 78.44 866 LEU A N 1
ATOM 7105 C CA . LEU A 1 866 ? -23.913 -8.900 53.050 1.00 78.44 866 LEU A CA 1
ATOM 7106 C C . LEU A 1 866 ? -23.322 -10.225 52.548 1.00 78.44 866 LEU A C 1
ATOM 7108 O O . LEU A 1 866 ? -23.599 -11.268 53.130 1.00 78.44 866 LEU A O 1
ATOM 7112 N N . CYS A 1 867 ? -22.393 -10.178 51.588 1.00 80.44 867 CYS A N 1
ATOM 7113 C CA . CYS A 1 867 ? -21.700 -11.378 51.110 1.00 80.44 867 CYS A CA 1
ATOM 7114 C C . CYS A 1 867 ? -20.830 -12.035 52.192 1.00 80.44 867 CYS A C 1
ATOM 7116 O O . CYS A 1 867 ? -20.792 -13.258 52.273 1.00 80.44 867 CYS A O 1
ATOM 7118 N N . ASP A 1 868 ? -20.173 -11.242 53.041 1.00 78.44 868 ASP A N 1
ATOM 7119 C CA . ASP A 1 868 ? -19.368 -11.736 54.170 1.00 78.44 868 ASP A CA 1
ATOM 7120 C C . ASP A 1 868 ? -20.228 -12.475 55.214 1.00 78.44 868 ASP A C 1
ATOM 7122 O O . ASP A 1 868 ? -19.760 -13.358 55.928 1.00 78.44 868 ASP A O 1
ATOM 7126 N N . ARG A 1 869 ? -21.531 -12.166 55.262 1.00 76.75 869 ARG A N 1
ATOM 7127 C CA . ARG A 1 869 ? -22.525 -12.861 56.091 1.00 76.75 869 ARG A CA 1
ATOM 7128 C C . ARG A 1 869 ? -23.323 -13.935 55.349 1.00 76.75 869 ARG A C 1
ATOM 7130 O O . ARG A 1 869 ? -24.197 -14.544 55.962 1.00 76.75 869 ARG A O 1
ATOM 7137 N N . GLY A 1 870 ? -23.037 -14.174 54.068 1.00 74.50 870 GLY A N 1
ATOM 7138 C CA . GLY A 1 870 ? -23.783 -15.116 53.230 1.00 74.50 870 GLY A CA 1
ATOM 7139 C C . GLY A 1 870 ? -25.244 -14.716 52.979 1.00 74.50 870 GLY A C 1
ATOM 7140 O O . GLY A 1 870 ? -26.074 -15.601 52.781 1.00 74.50 870 GLY A O 1
ATOM 7141 N N . LEU A 1 871 ? -25.552 -13.415 53.041 1.00 53.44 871 LEU A N 1
ATOM 7142 C CA . LEU A 1 871 ? -26.873 -12.832 52.776 1.00 53.44 871 LEU A CA 1
ATOM 7143 C C . LEU A 1 871 ? -27.025 -12.390 51.323 1.00 53.44 871 LEU A C 1
ATOM 7145 O O . LEU A 1 871 ? -26.009 -11.929 50.745 1.00 53.44 871 LEU A O 1
#

pLDDT: mean 74.02, std 21.09, range [23.27, 97.94]

Foldseek 3Di:
DFAKAFDDPVNCVVPVVCVQFTIKTWQFQDPLLLVLLLVLLQCLLQVVVVLLCCQLPPPDDQPDPLSNVLSVQQVVLSVDLHSNVSSVVVCCVVPVHSPSSSSNSLSSCVSVVCDDPNHRQQLSVCQVSLEWEAEPPPPDIRYDHPHYWYWYQDPSIIMTGDPDRPDPLQFFDQDPVPRDTARDWDQDPVRDTDGLVRQVVQVVVDPDQWGADPVRDTDHVVSSVVVVVVRVVSVSSNSSNVSVVVVVVCNHVVVVVVVVVCVVVVVVVVVVVVVVVVVVVVVVVVVVVVVVVVVVVQPAAQPPPRDRDPDDWDADPVPRHTHDPVVVVVQVVPDPDAWGADPVDRDTDGPVSVVVVVVVVVVVVVVVDDDDDDDDQDFDAQPPPRDTDSDFFQAQPQQRHGHHPVVVVVVVVVDPDQKAADPPPPGRGIDGPVSVVVVVVVVVVVVVVVVVVVVVVVVVVVPPDDDDDDDDDDDDDDDDDDDDDDDDDDDDDDDDDDDDDDDDDDDDDDDDDDPPPPPDPDDPPPQDAAPQPRDTDPDFFQQAPVPRHGHHPVQVVVQVVPPDQWTADNPPPGRDIDGPVSVVVVVVVRVVVVVVVVVVVVVVVVVVVVVVVVVVPPDDDDDDDDDDDDDDDDDPDPDPDDDPQAAAQPPRDGAPDQKWKAWLVRHTHHPVVVVVCQQHWDQGNPPRDIDGHTDIDMDGQPDWDAQLAPRDTDGPVQFDQQSPQRGTHGPVLVVVCVVPPVRQARNRPPRRDGRDDDPPPPPDDDDDDDDDDDPDPVVVVVVVVVVVVVVVVVVVVVVVVVVVVVVVVVVVVVVVVVVVPDQDPPQAAPPPRHGDDPQWHWDDFPDPPGTHTPVCVVVPDPHDPCVVVVD

Sequence (871 aa):
MYQITPISDTIKSRYPQLKDYYLCQFLGENQQSAIICSILHYLLNRRLSRSLEYFRSPKINYKQLHAQEIAQFLQESLEMENPIQNFFEKLSTYDQNNLMTEVLLQDFCFSYQLIYKGQICLNYLADFLDLNINIIPQLNSLGRGNSNLIIIREQEEYYFIIPEPQFQLETQTICFSCSRKVYVFLNLQCDHQICLNCLFKQNQQSYTDNFQCRCGQVIQKQQVEQFQNEISAIAKTNRYNLVLEQFYHQCSSTLVQRKSQIRTSFAKQLNESISEQLTATEIQISLLDETNRVLEQLDEHCCNCHGESNKPYFYLNNCSHKFCFECIKKEFQNDCCGGCYCMVCPNKVSRKEYELYLQMINVAKDNIQEKPPEKEKTENKCQNCNNKFQYQLFAIENCKHSFCDTCLEQFFAVNYFQVYYCTVPNCPGTYNKKDYEKFKQEFRKQLQISYSELENSCHQISCDFNLLNNCKQCLKQLCVSQSEIKDQICSNCSNPTLKSKNLIENDSTKITSDDQKEIDLNWSLLIDKCQKCQKESQYQLFQIPLCNHKFCNSCIQGSIENKQKDQRCLNKNCKSLFTRGSYQNYYNNLLQDKEIIQNNQQILNQQLITKSETFKQQPKINNLVNLNFNSNVTVQSSTTSTTDQQLCSFCNILSDLDQVFLIKCGHQICQRCSLRLKGQNFRCSKCLTLFDNLRFKKFRLSCKYKCDNCKKTFPFDQISPNQKCLHSLCWQCLQIIYTNKETQYCCVKNCKKSFTVEKGSKNIQIFPQQDVDSSKEAQQILNLKFVTSQKIIQSNSQAIAKIDQSLSILLEQKKQKQEIEQPFKIQSCMICNQDFDDYNLPVVFSCNLHIIGICCILNNYQLCYLCDRGL

Radius of gyration: 45.43 Å; Cα contacts (8 Å, |Δi|>4): 870; chains: 1; bounding box: 94×107×144 Å

Secondary structure (DSSP, 8-state):
---EEEPPHHHHHH-GGGTT--EEEE--S-HHHHHHHHHHHHHHHTT-HHHHHHHHS-SS--SSHHHHHHHHHHHHHHHSS-HHHHHHHHHHHH-TTS-HHHHHHHHHHHHTT-EETTEE-HHHHHHHTTEEEEEET---EES--SEEEEEEEETTEEEEEEPPP----PPPEE-TTT--EES--EE-TTS-EE-HHHHHHHHTT--SSEEE-TTS-EEEHHHHHHHHHHHHHHHHHHHHHHHHHHHHHHHHHHHHHHHHHHHHHHHHHHHHHHHHHHHHHHHHHHHHHHHHHHHHTTT---TTT----SSPPEE-TTT--EE-HHHHHHHHHH--SSEEEPSSSSPEEEHHHHHHHHHHHHHHHHTTSPPPPP----PEEPTTT--EESS--EE-TTT--EE-HHHHHHHHHH---SEEE-SSTT---EEEHHHHHHHHHHHHHHHHHHHHHHHHHHHHHS-S--------S-----------------------------------------S-SSS-SS-----EEPTTT--EESSPPEEPTTT--EE-HHHHHHHHTT--SEEE-SSTT---EEEHHHHHHHHHHHHHHHHHHHHHHHHHHHHHHHHHHHTT-S---------------------------PBPTTT--B--SSEEEE-TTS-EEEHHHHHHTTTS-EE-TTT--EESS---EEEETT--EE-TTT--EE-GGG-EE-TTT--EE-HHHHHHHHH-TT--B--STT---B----TT-TT--PPPPPPP---SHHHHHHHHHHHHHHHHHHHHHHHHHHHHHHHHHHHHHHHHHHHH-S-----B-TTT-PBP-SSS-EEE-S-SS-EEEHHHHTTT-SS-HHHHTT-

Mean predicted aligned error: 22.85 Å

Organism: Paramecium tetraurelia (NCBI:txid5888)

InterPro domains:
  IPR001841 Zinc finger, RING-type [PS50089] (382-428)
  IPR001841 Zinc finger, RING-type [SM00184] (175-215)
  IPR001841 Zinc finger, RING-type [SM00184] (302-345)
  IPR001841 Zinc finger, RING-type [SM00184] (382-430)
  IPR001841 Zinc finger, RING-type [SM00184] (530-572)
  IPR001841 Zinc finger, RING-type [SM00184] (648-687)
  IPR017907 Zinc finger, RING-type, conserved site [PS00518] (190-199)
  IPR017907 Zinc finger, RING-type, conserved site [PS00518] (319-328)
  IPR017907 Zinc finger, RING-type, conserved site [PS00518] (399-408)
  IPR017907 Zinc finger, RING-type, conserved site [PS00518] (547-556)
  IPR017907 Zinc finger, RING-type, conserved site [PS00518] (725-734)

Solvent-accessible surface area (backbone atoms only — not comparable to full-atom values): 53341 Å² total; per-residue (Å²): 113,64,51,59,39,59,58,49,68,70,56,32,70,75,38,64,92,43,66,91,48,58,39,26,28,39,42,49,64,46,66,64,21,27,52,51,51,43,48,52,50,50,36,57,77,67,61,40,58,76,65,48,39,54,62,56,61,40,93,43,74,60,83,48,67,59,28,47,52,54,23,46,42,50,54,59,14,71,76,44,75,50,30,64,60,50,30,45,54,53,43,38,70,72,36,77,78,45,58,47,53,34,48,32,50,54,42,51,29,56,51,70,67,31,51,53,97,91,36,82,35,62,44,52,50,21,46,72,69,44,22,20,41,36,39,40,84,54,91,60,66,26,38,78,26,89,46,76,44,44,34,39,59,55,95,70,30,30,31,32,51,48,69,79,79,82,72,79,68,70,69,65,41,70,36,89,90,75,71,44,76,36,70,62,63,50,76,42,97,82,76,46,72,46,38,67,72,60,53,51,57,51,52,79,73,46,97,55,80,57,45,70,46,97,88,66,52,75,43,56,52,68,60,52,52,53,50,50,52,52,51,50,52,49,51,56,47,50,52,35,47,52,44,49,52,51,50,54,50,45,44,50,47,58,50,55,53,45,53,51,49,50,50,53,50,50,52,48,51,50,50,51,51,50,49,50,52,49,51,51,48,53,50,49,51,52,48,49,54,51,48,50,55,53,61,70,58,71,82,68,53,19,73,78,80,62,47,83,62,104,56,76,64,48,68,39,88,91,71,74,52,38,29,35,60,70,61,53,50,53,50,61,71,71,51,91,77,76,50,42,63,45,96,87,46,93,54,73,44,51,51,64,61,54,52,52,50,54,50,52,55,48,53,62,56,56,72,73,55,85,82,80,82,75,87,71,80,81,66,42,54,18,78,85,78,64,51,72,36,94,58,91,53,56,55,37,87,76,62,63,54,26,36,45,70,70,63,50,52,58,56,54,76,77,49,93,66,75,67,43,70,47,86,55,86,95,46,87,25,58,48,41,66,68,61,53,54,51,48,55,53,51,52,52,50,54,51,52,50,55,51,53,54,51,51,54,56,51,52,66,71,61,68,82,72,92,84,91,88,88,90,86,80,77,96,79,87,80,88,84,82,90,80,89,87,83,89,84,87,82,91,84,84,79,86,82,90,86,83,87,89,80,91,82,92,86,92,83,84,89,79,83,88,85,89,85,81,88,86,82,86,85,76,89,69,81,71,48,55,16,71,75,78,66,48,74,31,100,56,89,53,53,57,39,88,79,70,67,51,36,30,39,68,75,68,49,52,74,57,60,75,69,78,58,74,63,40,66,45,80,47,93,90,45,84,44,64,46,45,62,66,63,51,50,56,49,52,54,50,53,52,53,51,50,51,52,52,50,52,50,52,49,52,51,50,48,54,53,46,57,57,53,50,70,72,58,73,65,90,82,86,84,84,90,79,95,76,90,79,85,90,87,78,91,78,85,81,88,74,87,72,82,74,82,81,66,52,14,47,78,79,67,46,74,52,94,51,64,48,42,28,37,42,77,90,70,49,42,27,32,62,72,54,54,63,72,39,57,79,36,76,46,62,39,73,85,78,63,52,73,38,77,66,58,69,71,52,81,44,49,65,90,44,72,42,59,16,64,59,84,56,52,74,42,57,56,95,48,60,52,64,41,79,82,73,68,47,44,32,39,60,70,65,47,48,53,40,68,71,38,82,88,42,49,36,48,81,33,87,92,58,76,44,62,57,84,78,72,95,75,75,88,82,71,87,78,83,80,85,86,83,89,89,83,79,70,70,62,55,61,57,49,55,60,51,51,60,54,51,53,57,53,52,55,58,49,54,58,54,50,54,55,49,54,55,53,50,51,56,53,51,52,55,49,49,60,52,53,74,71,63,60,82,76,89,69,62,37,12,76,83,80,66,48,58,56,47,102,82,23,44,77,43,85,54,104,46,98,85,60,56,37,22,46,78,56,52,80,71,71,60,92,58,58,68,47,62,79,70,75,95